Protein AF-0000000067007419 (afdb_homodimer)

Structure (mmCIF, N/CA/C/O backbone):
data_AF-0000000067007419-model_v1
#
loop_
_entity.id
_entity.type
_entity.pdbx_description
1 polymer 'Transcription factor domain-containing protein'
#
loop_
_atom_site.group_PDB
_atom_site.id
_atom_site.type_symbol
_atom_site.label_atom_id
_atom_site.label_alt_id
_atom_site.label_comp_id
_atom_site.label_asym_id
_atom_site.label_entity_id
_atom_site.label_seq_id
_atom_site.pdbx_PDB_ins_code
_atom_site.Cartn_x
_atom_site.Cartn_y
_atom_site.Cartn_z
_atom_site.occupancy
_atom_site.B_iso_or_equiv
_atom_site.auth_seq_id
_atom_site.auth_comp_id
_atom_site.auth_asym_id
_atom_site.auth_atom_id
_atom_site.pdbx_PDB_model_num
ATOM 1 N N . MET A 1 1 ? -28.141 47.531 79.938 1 21.61 1 MET A N 1
ATOM 2 C CA . MET A 1 1 ? -26.891 46.781 79.875 1 21.61 1 MET A CA 1
ATOM 3 C C . MET A 1 1 ? -26.672 46.25 78.5 1 21.61 1 MET A C 1
ATOM 5 O O . MET A 1 1 ? -27.297 45.281 78.062 1 21.61 1 MET A O 1
ATOM 9 N N . GLN A 1 2 ? -26.5 46.938 77.5 1 23.89 2 GLN A N 1
ATOM 10 C CA . GLN A 1 2 ? -26.734 46.969 76.062 1 23.89 2 GLN A CA 1
ATOM 11 C C . GLN A 1 2 ? -25.641 46.188 75.312 1 23.89 2 GLN A C 1
ATOM 13 O O . GLN A 1 2 ? -24.453 46.531 75.375 1 23.89 2 GLN A O 1
ATOM 18 N N . LEU A 1 3 ? -25.859 44.844 75.125 1 24.62 3 LEU A N 1
ATOM 19 C CA . LEU A 1 3 ? -24.891 43.812 74.75 1 24.62 3 LEU A CA 1
ATOM 20 C C . LEU A 1 3 ? -24.25 44.094 73.438 1 24.62 3 LEU A C 1
ATOM 22 O O . LEU A 1 3 ? -24.938 44.156 72.375 1 24.62 3 LEU A O 1
ATOM 26 N N . LYS A 1 4 ? -23.109 44.812 73.375 1 26.67 4 LYS A N 1
ATOM 27 C CA . LYS A 1 4 ? -22.328 45.406 72.25 1 26.67 4 LYS A CA 1
ATOM 28 C C . LYS A 1 4 ? -21.812 44.344 71.312 1 26.67 4 LYS A C 1
ATOM 30 O O . LYS A 1 4 ? -21.094 43.406 71.688 1 26.67 4 LYS A O 1
ATOM 35 N N . ALA A 1 5 ? -22.609 44 70.25 1 24.78 5 ALA A N 1
ATOM 36 C CA . ALA A 1 5 ? -22.578 42.906 69.25 1 24.78 5 ALA A CA 1
ATOM 37 C C . ALA A 1 5 ? -21.25 42.875 68.5 1 24.78 5 ALA A C 1
ATOM 39 O O . ALA A 1 5 ? -20.938 43.781 67.75 1 24.78 5 ALA A O 1
ATOM 40 N N . GLN A 1 6 ? -20.156 42.469 69.125 1 22.92 6 GLN A N 1
ATOM 41 C CA . GLN A 1 6 ? -18.766 42.562 68.688 1 22.92 6 GLN A CA 1
ATOM 42 C C . GLN A 1 6 ? -18.531 41.844 67.375 1 22.92 6 GLN A C 1
ATOM 44 O O . GLN A 1 6 ? -18.859 40.688 67.25 1 22.92 6 GLN A O 1
ATOM 49 N N . THR A 1 7 ? -18.578 42.594 66.25 1 23.38 7 THR A N 1
ATOM 50 C CA . THR A 1 7 ? -18.625 42.125 64.875 1 23.38 7 THR A CA 1
ATOM 51 C C . THR A 1 7 ? -17.359 41.344 64.5 1 23.38 7 THR A C 1
ATOM 53 O O . THR A 1 7 ? -16.25 41.875 64.562 1 23.38 7 THR A O 1
ATOM 56 N N . PRO A 1 8 ? -17.297 40 64.75 1 22.86 8 PRO A N 1
ATOM 57 C CA . PRO A 1 8 ? -16.078 39.188 64.75 1 22.86 8 PRO A CA 1
ATOM 58 C C . PRO A 1 8 ? -15.242 39.312 63.5 1 22.86 8 PRO A C 1
ATOM 60 O O . PRO A 1 8 ? -15.789 39.562 62.406 1 22.86 8 PRO A O 1
ATOM 63 N N . ASP A 1 9 ? -13.945 39.719 63.531 1 24.16 9 ASP A N 1
ATOM 64 C CA . ASP A 1 9 ? -12.82 40.031 62.656 1 24.16 9 ASP A CA 1
ATOM 65 C C . ASP A 1 9 ? -12.539 38.875 61.688 1 24.16 9 ASP A C 1
ATOM 67 O O . ASP A 1 9 ? -12.32 37.75 62.125 1 24.16 9 ASP A O 1
ATOM 71 N N . SER A 1 10 ? -13.148 38.844 60.469 1 22.94 10 SER A N 1
ATOM 72 C CA . SER A 1 10 ? -13.297 37.812 59.469 1 22.94 10 SER A CA 1
ATOM 73 C C . SER A 1 10 ? -11.938 37.281 59 1 22.94 10 SER A C 1
ATOM 75 O O . SER A 1 10 ? -11.07 38.062 58.594 1 22.94 10 SER A O 1
ATOM 77 N N . ALA A 1 11 ? -11.438 36.062 59.469 1 21.86 11 ALA A N 1
ATOM 78 C CA . ALA A 1 11 ? -10.281 35.156 59.375 1 21.86 11 ALA A CA 1
ATOM 79 C C . ALA A 1 11 ? -9.828 35 57.906 1 21.86 11 ALA A C 1
ATOM 81 O O . ALA A 1 11 ? -10.328 34.125 57.219 1 21.86 11 ALA A O 1
ATOM 82 N N . ASN A 1 12 ? -9.727 36.062 57.188 1 23.36 12 ASN A N 1
ATOM 83 C CA . ASN A 1 12 ? -9.344 36.062 55.781 1 23.36 12 ASN A CA 1
ATOM 84 C C . ASN A 1 12 ? -7.93 35.531 55.594 1 23.36 12 ASN A C 1
ATOM 86 O O . ASN A 1 12 ? -7.301 35.812 54.562 1 23.36 12 ASN A O 1
ATOM 90 N N . GLY A 1 13 ? -7.371 34.969 56.719 1 22.38 13 GLY A N 1
ATOM 91 C CA . GLY A 1 13 ? -5.922 34.812 56.75 1 22.38 13 GLY A CA 1
ATOM 92 C C . GLY A 1 13 ? -5.352 34.031 55.594 1 22.38 13 GLY A C 1
ATOM 93 O O . GLY A 1 13 ? -4.465 34.5 54.906 1 22.38 13 GLY A O 1
ATOM 94 N N . ASP A 1 14 ? -5.348 32.688 55.812 1 22.44 14 ASP A N 1
ATOM 95 C CA . ASP A 1 14 ? -4.234 31.734 55.75 1 22.44 14 ASP A CA 1
ATOM 96 C C . ASP A 1 14 ? -4.035 31.188 54.344 1 22.44 14 ASP A C 1
ATOM 98 O O . ASP A 1 14 ? -3.385 30.172 54.156 1 22.44 14 ASP A O 1
ATOM 102 N N . ILE A 1 15 ? -4.754 31.594 53.5 1 21.69 15 ILE A N 1
ATOM 103 C CA . ILE A 1 15 ? -4.688 30.781 52.312 1 21.69 15 ILE A CA 1
ATOM 104 C C . ILE A 1 15 ? -3.303 30.906 51.656 1 21.69 15 ILE A C 1
ATOM 106 O O . ILE A 1 15 ? -2.885 30.047 50.906 1 21.69 15 ILE A O 1
ATOM 110 N N . ASP A 1 16 ? -2.664 31.953 52.125 1 25.34 16 ASP A N 1
ATOM 111 C CA . ASP A 1 16 ? -1.345 32.312 51.594 1 25.34 16 ASP A CA 1
ATOM 112 C C . ASP A 1 16 ? -0.279 31.344 52.125 1 25.34 16 ASP A C 1
ATOM 114 O O . ASP A 1 16 ? 0.695 31.047 51.438 1 25.34 16 ASP A O 1
ATOM 118 N N . SER A 1 17 ? -0.435 31.016 53.344 1 24.77 17 SER A N 1
ATOM 119 C CA . SER A 1 17 ? 0.576 30.219 54.031 1 24.77 17 SER A CA 1
ATOM 120 C C . SER A 1 17 ? 0.705 28.828 53.406 1 24.77 17 SER A C 1
ATOM 122 O O . SER A 1 17 ? 1.757 28.203 53.5 1 24.77 17 SER A O 1
ATOM 124 N N . VAL A 1 18 ? -0.448 28.391 53.031 1 23.73 18 VAL A N 1
ATOM 125 C CA . VAL A 1 18 ? -0.36 27.031 52.531 1 23.73 18 VAL A CA 1
ATOM 126 C C . VAL A 1 18 ? 0.448 27 51.25 1 23.73 18 VAL A C 1
ATOM 128 O O . VAL A 1 18 ? 1.059 25.984 50.906 1 23.73 18 VAL A O 1
ATOM 131 N N . ILE A 1 19 ? 0.515 28.094 50.625 1 26.5 19 ILE A N 1
ATOM 132 C CA . ILE A 1 19 ? 1.221 28.234 49.344 1 26.5 19 ILE A CA 1
ATOM 133 C C . ILE A 1 19 ? 2.723 28.062 49.562 1 26.5 19 ILE A C 1
ATOM 135 O O . ILE A 1 19 ? 3.414 27.453 48.75 1 26.5 19 ILE A O 1
ATOM 139 N N . SER A 1 20 ? 3.221 28.484 50.688 1 25.98 20 SER A N 1
ATOM 140 C CA . SER A 1 20 ? 4.641 28.516 51.031 1 25.98 20 SER A CA 1
ATOM 141 C C . SER A 1 20 ? 5.148 27.125 51.406 1 25.98 20 SER A C 1
ATOM 143 O O . SER A 1 20 ? 6.355 26.875 51.406 1 25.98 20 SER A O 1
ATOM 145 N N . SER A 1 21 ? 4.379 26.406 52.125 1 24.75 21 SER A N 1
ATOM 146 C CA . SER A 1 21 ? 5 25.203 52.688 1 24.75 21 SER A CA 1
ATOM 147 C C . SER A 1 21 ? 5.086 24.094 51.625 1 24.75 21 SER A C 1
ATOM 149 O O . SER A 1 21 ? 5.445 22.969 51.938 1 24.75 21 SER A O 1
ATOM 151 N N . LEU A 1 22 ? 4.316 24.25 50.594 1 24.47 22 LEU A N 1
ATOM 152 C CA . LEU A 1 22 ? 4.32 23.141 49.656 1 24.47 22 LEU A CA 1
ATOM 153 C C . LEU A 1 22 ? 5.711 22.938 49.062 1 24.47 22 LEU A C 1
ATOM 155 O O . LEU A 1 22 ? 6.188 23.781 48.281 1 24.47 22 LEU A O 1
ATOM 159 N N . ASP A 1 23 ? 6.617 22.25 49.906 1 21.98 23 ASP A N 1
ATOM 160 C CA . ASP A 1 23 ? 8.008 21.812 49.75 1 21.98 23 ASP A CA 1
ATOM 161 C C . ASP A 1 23 ? 8.211 21.031 48.469 1 21.98 23 ASP A C 1
ATOM 163 O O . ASP A 1 23 ? 7.352 20.25 48.062 1 21.98 23 ASP A O 1
ATOM 167 N N . THR A 1 24 ? 9.117 21.375 47.5 1 25.8 24 THR A N 1
ATOM 168 C CA . THR A 1 24 ? 9.734 21.078 46.219 1 25.8 24 THR A CA 1
ATOM 169 C C . THR A 1 24 ? 10.125 19.609 46.125 1 25.8 24 THR A C 1
ATOM 171 O O . THR A 1 24 ? 10.695 19.172 45.125 1 25.8 24 THR A O 1
ATOM 174 N N . SER A 1 25 ? 10.203 18.828 47.25 1 23.59 25 SER A N 1
ATOM 175 C CA . SER A 1 25 ? 11.008 17.609 47.219 1 23.59 25 SER A CA 1
ATOM 176 C C . SER A 1 25 ? 10.227 16.438 46.688 1 23.59 25 SER A C 1
ATOM 178 O O . SER A 1 25 ? 9.023 16.312 46.938 1 23.59 25 SER A O 1
ATOM 180 N N . TYR A 1 26 ? 10.828 15.805 45.594 1 24.88 26 TYR A N 1
ATOM 181 C CA . TYR A 1 26 ? 10.469 14.555 44.938 1 24.88 26 TYR A CA 1
ATOM 182 C C . TYR A 1 26 ? 10.016 13.508 45.938 1 24.88 26 TYR A C 1
ATOM 184 O O . TYR A 1 26 ? 10.688 13.273 46.938 1 24.88 26 TYR A O 1
ATOM 192 N N . PRO A 1 27 ? 8.773 13.344 46.281 1 24.95 27 PRO A N 1
ATOM 193 C CA . PRO A 1 27 ? 8.594 12.297 47.281 1 24.95 27 PRO A CA 1
ATOM 194 C C . PRO A 1 27 ? 9.336 11.008 46.938 1 24.95 27 PRO A C 1
ATOM 196 O O . PRO A 1 27 ? 9.461 10.656 45.781 1 24.95 27 PRO A O 1
ATOM 199 N N . GLU A 1 28 ? 10.305 10.594 47.719 1 24.34 28 GLU A N 1
ATOM 200 C CA . GLU A 1 28 ? 11.016 9.32 47.781 1 24.34 28 GLU A CA 1
ATOM 201 C C . GLU A 1 28 ? 10.039 8.141 47.781 1 24.34 28 GLU A C 1
ATOM 203 O O . GLU A 1 28 ? 8.961 8.227 48.344 1 24.34 28 GLU A O 1
ATOM 208 N N . PRO A 1 29 ? 10.336 7.074 46.781 1 26.48 29 PRO A N 1
ATOM 209 C CA . PRO A 1 29 ? 9.609 5.805 46.75 1 26.48 29 PRO A CA 1
ATOM 210 C C . PRO A 1 29 ? 9.336 5.25 48.156 1 26.48 29 PRO A C 1
ATOM 212 O O . PRO A 1 29 ? 10.273 4.973 48.906 1 26.48 29 PRO A O 1
ATOM 215 N N . GLY A 1 30 ? 8.344 5.891 48.875 1 23.2 30 GLY A N 1
ATOM 216 C CA . GLY A 1 30 ? 8.094 5.172 50.094 1 23.2 30 GLY A CA 1
ATOM 217 C C . GLY A 1 30 ? 7.695 3.725 49.875 1 23.2 30 GLY A C 1
ATOM 218 O O . GLY A 1 30 ? 7.035 3.4 48.906 1 23.2 30 GLY A O 1
ATOM 219 N N . ASP A 1 31 ? 8.352 2.688 50.562 1 25.08 31 ASP A N 1
ATOM 220 C CA . ASP A 1 31 ? 8.469 1.237 50.688 1 25.08 31 ASP A CA 1
ATOM 221 C C . ASP A 1 31 ? 7.121 0.601 51 1 25.08 31 ASP A C 1
ATOM 223 O O . ASP A 1 31 ? 7.055 -0.571 51.375 1 25.08 31 ASP A O 1
ATOM 227 N N . GLY A 1 32 ? 6.027 1.362 51.469 1 25.09 32 GLY A N 1
ATOM 228 C CA . GLY A 1 32 ? 5.16 0.467 52.219 1 25.09 32 GLY A CA 1
ATOM 229 C C . GLY A 1 32 ? 4.332 -0.441 51.312 1 25.09 32 GLY A C 1
ATOM 230 O O . GLY A 1 32 ? 3.521 0.035 50.531 1 25.09 32 GLY A O 1
ATOM 231 N N . GLU A 1 33 ? 4.672 -1.781 51.031 1 28.12 33 GLU A N 1
ATOM 232 C CA . GLU A 1 33 ? 4.281 -3.027 50.375 1 28.12 33 GLU A CA 1
ATOM 233 C C . GLU A 1 33 ? 2.877 -3.453 50.812 1 28.12 33 GLU A C 1
ATOM 235 O O . GLU A 1 33 ? 2.447 -4.566 50.5 1 28.12 33 GLU A O 1
ATOM 240 N N . SER A 1 34 ? 2.148 -2.869 51.812 1 26.05 34 SER A N 1
ATOM 241 C CA . SER A 1 34 ? 1.203 -3.846 52.344 1 26.05 34 SER A CA 1
ATOM 242 C C . SER A 1 34 ? 0.133 -4.195 51.312 1 26.05 34 SER A C 1
ATOM 244 O O . SER A 1 34 ? 0.011 -3.527 50.281 1 26.05 34 SER A O 1
ATOM 246 N N . SER A 1 35 ? -1.147 -4.844 51.781 1 28.94 35 SER A N 1
ATOM 247 C CA . SER A 1 35 ? -2.223 -5.75 51.375 1 28.94 35 SER A CA 1
ATOM 248 C C . SER A 1 35 ? -3.248 -5.047 50.5 1 28.94 35 SER A C 1
ATOM 250 O O . SER A 1 35 ? -4.293 -5.617 50.188 1 28.94 35 SER A O 1
ATOM 252 N N . ALA A 1 36 ? -3.451 -3.645 50.469 1 32.28 36 ALA A N 1
ATOM 253 C CA . ALA A 1 36 ? -4.598 -2.928 49.906 1 32.28 36 ALA A CA 1
ATOM 254 C C . ALA A 1 36 ? -4.598 -2.979 48.375 1 32.28 36 ALA A C 1
ATOM 256 O O . ALA A 1 36 ? -4.09 -2.068 47.719 1 32.28 36 ALA A O 1
ATOM 257 N N . ASP A 1 37 ? -4.488 -4.039 47.594 1 35.88 37 ASP A N 1
ATOM 258 C CA . ASP A 1 37 ? -4.191 -4.535 46.25 1 35.88 37 ASP A CA 1
ATOM 259 C C . ASP A 1 37 ? -5.352 -4.258 45.312 1 35.88 37 ASP A C 1
ATOM 261 O O . ASP A 1 37 ? -5.133 -3.939 44.125 1 35.88 37 ASP A O 1
ATOM 265 N N . GLU A 1 38 ? -6.645 -4.688 45.719 1 38.94 38 GLU A N 1
ATOM 266 C CA . GLU A 1 38 ? -7.797 -4.73 44.812 1 38.94 38 GLU A CA 1
ATOM 267 C C . GLU A 1 38 ? -8.234 -3.324 44.406 1 38.94 38 GLU A C 1
ATOM 269 O O . GLU A 1 38 ? -8.656 -3.1 43.281 1 38.94 38 GLU A O 1
ATOM 274 N N . ASP A 1 39 ? -8.539 -2.352 45.406 1 36.72 39 ASP A N 1
ATOM 275 C CA . ASP A 1 39 ? -8.977 -0.971 45.219 1 36.72 39 ASP A CA 1
ATOM 276 C C . ASP A 1 39 ? -8.047 -0.208 44.281 1 36.72 39 ASP A C 1
ATOM 278 O O . ASP A 1 39 ? -8.438 0.792 43.688 1 36.72 39 ASP A O 1
ATOM 282 N N . GLU A 1 40 ? -6.797 -0.428 44.281 1 38.88 40 GLU A N 1
ATOM 283 C CA . GLU A 1 40 ? -5.777 0.167 43.438 1 38.88 40 GLU A CA 1
ATOM 284 C C . GLU A 1 40 ? -5.988 -0.234 41.969 1 38.88 40 GLU A C 1
ATOM 286 O O . GLU A 1 40 ? -5.629 0.514 41.062 1 38.88 40 GLU A O 1
ATOM 291 N N . ALA A 1 41 ? -6.543 -1.397 41.688 1 43.97 41 ALA A N 1
ATOM 292 C CA . ALA A 1 41 ? -6.773 -1.892 40.312 1 43.97 41 ALA A CA 1
ATOM 293 C C . ALA A 1 41 ? -7.832 -1.06 39.625 1 43.97 41 ALA A C 1
ATOM 295 O O . ALA A 1 41 ? -7.711 -0.782 38.406 1 43.97 41 ALA A O 1
ATOM 296 N N . LYS A 1 42 ? -9.039 -0.836 40.281 1 45.88 42 LYS A N 1
ATOM 297 C CA . LYS A 1 42 ? -10.148 -0.032 39.75 1 45.88 42 LYS A CA 1
ATOM 298 C C . LYS A 1 42 ? -9.703 1.4 39.469 1 45.88 42 LYS A C 1
ATOM 300 O O . LYS A 1 42 ? -10.211 2.039 38.562 1 45.88 42 LYS A O 1
ATOM 305 N N . HIS A 1 43 ? -9.016 2.045 40.406 1 42.28 43 HIS A N 1
ATOM 306 C CA . HIS A 1 43 ? -8.57 3.432 40.375 1 42.28 43 HIS A CA 1
ATOM 307 C C . HIS A 1 43 ? -7.699 3.703 39.156 1 42.28 43 HIS A C 1
ATOM 309 O O . HIS A 1 43 ? -7.418 4.859 38.812 1 42.28 43 HIS A O 1
ATOM 315 N N . ARG A 1 44 ? -7.105 2.658 38.531 1 50.22 44 ARG A N 1
ATOM 316 C CA . ARG A 1 44 ? -6.145 2.779 37.438 1 50.22 44 ARG A CA 1
ATOM 317 C C . ARG A 1 44 ? -6.84 2.703 36.094 1 50.22 44 ARG A C 1
ATOM 319 O O . ARG A 1 44 ? -6.18 2.654 35.062 1 50.22 44 ARG A O 1
ATOM 326 N N . ARG A 1 45 ? -8.219 2.877 36.094 1 62.31 45 ARG A N 1
ATOM 327 C CA . ARG A 1 45 ? -8.867 2.57 34.812 1 62.31 45 ARG A CA 1
ATOM 328 C C . ARG A 1 45 ? -9.109 3.84 34 1 62.31 45 ARG A C 1
ATOM 330 O O . ARG A 1 45 ? -9.766 4.77 34.5 1 62.31 45 ARG A O 1
ATOM 337 N N . LEU A 1 46 ? -8.242 4.383 33.062 1 73.38 46 LEU A N 1
ATOM 338 C CA . LEU A 1 46 ? -8.43 5.422 32.062 1 73.38 46 LEU A CA 1
ATOM 339 C C . LEU A 1 46 ? -9.242 4.895 30.891 1 73.38 46 LEU A C 1
ATOM 341 O O . LEU A 1 46 ? -8.914 3.852 30.312 1 73.38 46 LEU A O 1
ATOM 345 N N . ASN A 1 47 ? -10.508 5.617 30.703 1 80.25 47 ASN A N 1
ATOM 346 C CA . ASN A 1 47 ? -11.359 5.207 29.594 1 80.25 47 ASN A CA 1
ATOM 347 C C . ASN A 1 47 ? -11.344 6.234 28.469 1 80.25 47 ASN A C 1
ATOM 349 O O . ASN A 1 47 ? -11.32 7.438 28.719 1 80.25 47 ASN A O 1
ATOM 353 N N . SER A 1 48 ? -11.266 5.758 27.297 1 83.69 48 SER A N 1
ATOM 354 C CA . SER A 1 48 ? -11.312 6.625 26.125 1 83.69 48 SER A CA 1
ATOM 355 C C . SER A 1 48 ? -12.75 6.891 25.688 1 83.69 48 SER A C 1
ATOM 357 O O . SER A 1 48 ? -13.578 5.98 25.688 1 83.69 48 SER A O 1
ATOM 359 N N . MET A 1 49 ? -13 8.109 25.344 1 85.44 49 MET A N 1
ATOM 360 C CA . MET A 1 49 ? -14.344 8.461 24.891 1 85.44 49 MET A CA 1
ATOM 361 C C . MET A 1 49 ? -14.555 8.047 23.438 1 85.44 49 MET A C 1
ATOM 363 O O . MET A 1 49 ? -15.68 8.031 22.938 1 85.44 49 MET A O 1
ATOM 367 N N . MET A 1 50 ? -13.562 7.852 22.656 1 84.88 50 MET A N 1
ATOM 368 C CA . MET A 1 50 ? -13.633 7.633 21.219 1 84.88 50 MET A CA 1
ATOM 369 C C . MET A 1 50 ? -14.18 6.242 20.906 1 84.88 50 MET A C 1
ATOM 371 O O . MET A 1 50 ? -14.859 6.047 19.891 1 84.88 50 MET A O 1
ATOM 375 N N . GLY A 1 51 ? -14.008 5.27 21.688 1 74.31 51 GLY A N 1
ATOM 376 C CA . GLY A 1 51 ? -14.445 3.908 21.438 1 74.31 51 GLY A CA 1
ATOM 377 C C . GLY A 1 51 ? -13.547 3.16 20.469 1 74.31 51 GLY A C 1
ATOM 378 O O . GLY A 1 51 ? -12.492 3.666 20.078 1 74.31 51 GLY A O 1
ATOM 379 N N . SER A 1 52 ? -13.984 1.989 20.094 1 71.81 52 SER A N 1
ATOM 380 C CA . SER A 1 52 ? -13.141 1.145 19.25 1 71.81 52 SER A CA 1
ATOM 381 C C . SER A 1 52 ? -13.648 1.101 17.812 1 71.81 52 SER A C 1
ATOM 383 O O . SER A 1 52 ? -12.938 0.665 16.906 1 71.81 52 SER A O 1
ATOM 385 N N . ALA A 1 53 ? -14.883 1.761 17.781 1 76.75 53 ALA A N 1
ATOM 386 C CA . ALA A 1 53 ? -15.461 1.637 16.453 1 76.75 53 ALA A CA 1
ATOM 387 C C . ALA A 1 53 ? -15.164 2.877 15.609 1 76.75 53 ALA A C 1
ATOM 389 O O . ALA A 1 53 ? -15.125 3.992 16.141 1 76.75 53 ALA A O 1
ATOM 390 N N . GLY A 1 54 ? -14.711 2.916 14.547 1 84.06 54 GLY A N 1
ATOM 391 C CA . GLY A 1 54 ? -14.531 4.004 13.602 1 84.06 54 GLY A CA 1
ATOM 392 C C . GLY A 1 54 ? -15.836 4.488 12.992 1 84.06 54 GLY A C 1
ATOM 393 O O . GLY A 1 54 ? -16.906 4.277 13.562 1 84.06 54 GLY A O 1
ATOM 394 N N . ARG A 1 55 ? -15.719 5.434 12.078 1 86.25 55 ARG A N 1
ATOM 395 C CA . ARG A 1 55 ? -16.891 5.977 11.391 1 86.25 55 ARG A CA 1
ATOM 396 C C . ARG A 1 55 ? -16.828 5.68 9.898 1 86.25 55 ARG A C 1
ATOM 398 O O . ARG A 1 55 ? -15.75 5.746 9.289 1 86.25 55 ARG A O 1
ATOM 405 N N . ILE A 1 56 ? -17.984 5.227 9.398 1 85.69 56 ILE A N 1
ATOM 406 C CA . ILE A 1 56 ? -18.062 4.949 7.969 1 85.69 56 ILE A CA 1
ATOM 407 C C . ILE A 1 56 ? -19.094 5.867 7.316 1 85.69 56 ILE A C 1
ATOM 409 O O . ILE A 1 56 ? -20.203 6.035 7.836 1 85.69 56 ILE A O 1
ATOM 413 N N . ILE A 1 57 ? -18.688 6.52 6.285 1 85.31 57 ILE A N 1
ATOM 414 C CA . ILE A 1 57 ? -19.578 7.387 5.512 1 85.31 57 ILE A CA 1
ATOM 415 C C . ILE A 1 57 ? -19.938 6.707 4.191 1 85.31 57 ILE A C 1
ATOM 417 O O . ILE A 1 57 ? -19.062 6.25 3.461 1 85.31 57 ILE A O 1
ATOM 421 N N . SER A 1 58 ? -21.188 6.562 3.996 1 81.94 58 SER A N 1
ATOM 422 C CA . SER A 1 58 ? -21.641 6.004 2.73 1 81.94 58 SER A CA 1
ATOM 423 C C . SER A 1 58 ? -21.984 7.105 1.731 1 81.94 58 SER A C 1
ATOM 425 O O . SER A 1 58 ? -22.859 7.941 1.995 1 81.94 58 SER A O 1
ATOM 427 N N . HIS A 1 59 ? -21.266 7.188 0.677 1 76.88 59 HIS A N 1
ATOM 428 C CA . HIS A 1 59 ? -21.562 8.133 -0.393 1 76.88 59 HIS A CA 1
ATOM 429 C C . HIS A 1 59 ? -22.516 7.523 -1.412 1 76.88 59 HIS A C 1
ATOM 431 O O . HIS A 1 59 ? -23.344 8.234 -2.002 1 76.88 59 HIS A O 1
ATOM 437 N N . SER A 1 60 ? -22.328 6.27 -1.693 1 75 60 SER A N 1
ATOM 438 C CA . SER A 1 60 ? -23.172 5.41 -2.51 1 75 60 SER A CA 1
ATOM 439 C C . SER A 1 60 ? -23.188 3.98 -1.98 1 75 60 SER A C 1
ATOM 441 O O . SER A 1 60 ? -22.406 3.639 -1.082 1 75 60 SER A O 1
ATOM 443 N N . PRO A 1 61 ? -24.078 3.305 -2.428 1 68.19 61 PRO A N 1
ATOM 444 C CA . PRO A 1 61 ? -24.109 1.931 -1.923 1 68.19 61 PRO A CA 1
ATOM 445 C C . PRO A 1 61 ? -22.781 1.192 -2.115 1 68.19 61 PRO A C 1
ATOM 447 O O . PRO A 1 61 ? -22.469 0.279 -1.35 1 68.19 61 PRO A O 1
ATOM 450 N N . SER A 1 62 ? -22.047 1.598 -3.033 1 76.06 62 SER A N 1
ATOM 451 C CA . SER A 1 62 ? -20.828 0.861 -3.314 1 76.06 62 SER A CA 1
ATOM 452 C C . SER A 1 62 ? -19.594 1.658 -2.896 1 76.06 62 SER A C 1
ATOM 454 O O . SER A 1 62 ? -18.469 1.154 -2.957 1 76.06 62 SER A O 1
ATOM 456 N N . GLN A 1 63 ? -19.891 2.922 -2.443 1 80.69 63 GLN A N 1
ATOM 457 C CA . GLN A 1 63 ? -18.766 3.783 -2.09 1 80.69 63 GLN A CA 1
ATOM 458 C C . GLN A 1 63 ? -18.828 4.199 -0.624 1 80.69 63 GLN A C 1
ATOM 460 O O . GLN A 1 63 ? -19.766 4.883 -0.208 1 80.69 63 GLN A O 1
ATOM 465 N N . THR A 1 64 ? -17.891 3.701 0.074 1 86.38 64 THR A N 1
ATOM 466 C CA . THR A 1 64 ? -17.812 4.051 1.488 1 86.38 64 THR A CA 1
ATOM 467 C C . THR A 1 64 ? -16.422 4.566 1.844 1 86.38 64 THR A C 1
ATOM 469 O O . THR A 1 64 ? -15.445 4.258 1.156 1 86.38 64 THR A O 1
ATOM 472 N N . THR A 1 65 ? -16.406 5.434 2.746 1 89.38 65 THR A N 1
ATOM 473 C CA . THR A 1 65 ? -15.141 5.914 3.293 1 89.38 65 THR A CA 1
ATOM 474 C C . THR A 1 65 ? -15.078 5.688 4.801 1 89.38 65 THR A C 1
ATOM 476 O O . THR A 1 65 ? -16.031 5.996 5.52 1 89.38 65 THR A O 1
ATOM 479 N N . TYR A 1 66 ? -14.008 5.074 5.223 1 91.31 66 TYR A N 1
ATOM 480 C CA . TYR A 1 66 ? -13.836 4.758 6.637 1 91.31 66 TYR A CA 1
ATOM 481 C C . TYR A 1 66 ? -12.852 5.719 7.297 1 91.31 66 TYR A C 1
ATOM 483 O O . TYR A 1 66 ? -11.828 6.07 6.707 1 91.31 66 TYR A O 1
ATOM 491 N N . TYR A 1 67 ? -13.188 6.223 8.477 1 92.56 67 TYR A N 1
ATOM 492 C CA . TYR A 1 67 ? -12.305 6.984 9.352 1 92.56 67 TYR A CA 1
ATOM 493 C C . TYR A 1 67 ? -12.109 6.27 10.68 1 92.56 67 TYR A C 1
ATOM 495 O O . TYR A 1 67 ? -13.078 5.855 11.32 1 92.56 67 TYR A O 1
ATOM 503 N N . GLY A 1 68 ? -10.938 6.145 11.148 1 91.19 68 GLY A N 1
ATOM 504 C CA . GLY A 1 68 ? -10.641 5.445 12.391 1 91.19 68 GLY A CA 1
ATOM 505 C C . GLY A 1 68 ? -11.211 6.137 13.609 1 91.19 68 GLY A C 1
ATOM 506 O O . GLY A 1 68 ? -11.617 7.297 13.539 1 91.19 68 GLY A O 1
ATOM 507 N N . PRO A 1 69 ? -11.281 5.488 14.734 1 89.19 69 PRO A N 1
ATOM 508 C CA . PRO A 1 69 ? -11.898 6.035 15.945 1 89.19 69 PRO A CA 1
ATOM 509 C C . PRO A 1 69 ? -11.141 7.23 16.516 1 89.19 69 PRO A C 1
ATOM 511 O O . PRO A 1 69 ? -11.734 8.109 17.141 1 89.19 69 PRO A O 1
ATOM 514 N N . TYR A 1 70 ? -9.875 7.281 16.297 1 92 70 TYR A N 1
ATOM 515 C CA . TYR A 1 70 ? -9.078 8.359 16.875 1 92 70 TYR A CA 1
ATOM 516 C C . TYR A 1 70 ? -8.719 9.398 15.828 1 92 70 TYR A C 1
ATOM 518 O O . TYR A 1 70 ? -7.781 10.18 16.016 1 92 70 TYR A O 1
ATOM 526 N N . SER A 1 71 ? -9.477 9.391 14.719 1 93.5 71 SER A N 1
ATOM 527 C CA . SER A 1 71 ? -9.297 10.391 13.672 1 93.5 71 SER A CA 1
ATOM 528 C C . SER A 1 71 ? -9.922 11.727 14.07 1 93.5 71 SER A C 1
ATOM 530 O O . SER A 1 71 ? -10.727 11.781 15 1 93.5 71 SER A O 1
ATOM 532 N N . GLY A 1 72 ? -9.461 12.805 13.398 1 93.38 72 GLY A N 1
ATOM 533 C CA . GLY A 1 72 ? -10.102 14.086 13.609 1 93.38 72 GLY A CA 1
ATOM 534 C C . GLY A 1 72 ? -11.57 14.086 13.227 1 93.38 72 GLY A C 1
ATOM 535 O O . GLY A 1 72 ? -12.383 14.773 13.852 1 93.38 72 GLY A O 1
ATOM 536 N N . TYR A 1 73 ? -11.906 13.312 12.25 1 93.88 73 TYR A N 1
ATOM 537 C CA . TYR A 1 73 ? -13.289 13.172 11.812 1 93.88 73 TYR A CA 1
ATOM 538 C C . TYR A 1 73 ? -14.156 12.594 12.93 1 93.88 73 TYR A C 1
ATOM 540 O O . TYR A 1 73 ? -15.227 13.125 13.234 1 93.88 73 TYR A O 1
ATOM 548 N N . ALA A 1 74 ? -13.695 11.539 13.539 1 91.56 74 ALA A N 1
ATOM 549 C CA . ALA A 1 74 ? -14.438 10.883 14.609 1 91.56 74 ALA A CA 1
ATOM 550 C C . ALA A 1 74 ? -14.547 11.789 15.836 1 91.56 74 ALA A C 1
ATOM 552 O O . ALA A 1 74 ? -15.555 11.766 16.547 1 91.56 74 ALA A O 1
ATOM 553 N N . PHE A 1 75 ? -13.57 12.555 16.078 1 93.69 75 PHE A N 1
ATOM 554 C CA . PHE A 1 75 ? -13.555 13.453 17.234 1 93.69 75 PHE A CA 1
ATOM 555 C C . PHE A 1 75 ? -14.664 14.492 17.125 1 93.69 75 PHE A C 1
ATOM 557 O O . PHE A 1 75 ? -15.344 14.789 18.109 1 93.69 75 PHE A O 1
ATOM 564 N N . VAL A 1 76 ? -14.828 15.078 15.945 1 92.69 76 VAL A N 1
ATOM 565 C CA . VAL A 1 76 ? -15.875 16.062 15.734 1 92.69 76 VAL A CA 1
ATOM 566 C C . VAL A 1 76 ? -17.234 15.445 16.031 1 92.69 76 VAL A C 1
ATOM 568 O O . VAL A 1 76 ? -18.047 16.031 16.75 1 92.69 76 VAL A O 1
ATOM 571 N N . PHE A 1 77 ? -17.469 14.281 15.594 1 88.5 77 PHE A N 1
ATOM 572 C CA . PHE A 1 77 ? -18.75 13.602 15.789 1 88.5 77 PHE A CA 1
ATOM 573 C C . PHE A 1 77 ? -18.953 13.266 17.266 1 88.5 77 PHE A C 1
ATOM 575 O O . PHE A 1 77 ? -20.062 13.445 17.797 1 88.5 77 PHE A O 1
ATOM 582 N N . LYS A 1 78 ? -17.938 12.789 17.828 1 88.31 78 LYS A N 1
ATOM 583 C CA . LYS A 1 78 ? -18.047 12.406 19.234 1 88.31 78 LYS A CA 1
ATOM 584 C C . LYS A 1 78 ? -18.344 13.617 20.109 1 88.31 78 LYS A C 1
ATOM 586 O O . LYS A 1 78 ? -19.094 13.508 21.094 1 88.31 78 LYS A O 1
ATOM 591 N N . THR A 1 79 ? -17.719 14.703 19.781 1 89.56 79 THR A N 1
ATOM 592 C CA . THR A 1 79 ? -17.984 15.93 20.531 1 89.56 79 THR A CA 1
ATOM 593 C C . THR A 1 79 ? -19.453 16.328 20.406 1 89.56 79 THR A C 1
ATOM 595 O O . THR A 1 79 ? -20.094 16.656 21.406 1 89.56 79 THR A O 1
ATOM 598 N N . ILE A 1 80 ? -19.984 16.219 19.219 1 87.44 80 ILE A N 1
ATOM 599 C CA . ILE A 1 80 ? -21.375 16.609 19 1 87.44 80 ILE A CA 1
ATOM 600 C C . ILE A 1 80 ? -22.297 15.625 19.688 1 87.44 80 ILE A C 1
ATOM 602 O O . ILE A 1 80 ? -23.297 16.031 20.297 1 87.44 80 ILE A O 1
ATOM 606 N N . GLU A 1 81 ? -21.969 14.367 19.656 1 84.12 81 GLU A N 1
ATOM 607 C CA . GLU A 1 81 ? -22.812 13.32 20.25 1 84.12 81 GLU A CA 1
ATOM 608 C C . GLU A 1 81 ? -22.875 13.453 21.766 1 84.12 81 GLU A C 1
ATOM 610 O O . GLU A 1 81 ? -23.891 13.125 22.375 1 84.12 81 GLU A O 1
ATOM 615 N N . LEU A 1 82 ? -21.875 13.891 22.359 1 84.44 82 LEU A N 1
ATOM 616 C CA . LEU A 1 82 ? -21.797 13.977 23.812 1 84.44 82 LEU A CA 1
ATOM 617 C C . LEU A 1 82 ? -22.641 15.133 24.328 1 84.44 82 LEU A C 1
ATOM 619 O O . LEU A 1 82 ? -23.141 15.094 25.453 1 84.44 82 LEU A O 1
ATOM 623 N N . PHE A 1 83 ? -22.828 16.125 23.5 1 81.12 83 PHE A N 1
ATOM 624 C CA . PHE A 1 83 ? -23.531 17.297 23.984 1 81.12 83 PHE A CA 1
ATOM 625 C C . PHE A 1 83 ? -24.922 17.406 23.344 1 81.12 83 PHE A C 1
ATOM 627 O O . PHE A 1 83 ? -25.75 18.203 23.766 1 81.12 83 PHE A O 1
ATOM 634 N N . ARG A 1 84 ? -25 16.656 22.141 1 72.19 84 ARG A N 1
ATOM 635 C CA . ARG A 1 84 ? -26.266 16.75 21.422 1 72.19 84 ARG A CA 1
ATOM 636 C C . ARG A 1 84 ? -27.406 16.109 22.219 1 72.19 84 ARG A C 1
ATOM 638 O O . ARG A 1 84 ? -27.281 14.961 22.656 1 72.19 84 ARG A O 1
ATOM 645 N N . ARG A 1 85 ? -28.234 16.953 22.812 1 56.62 85 ARG A N 1
ATOM 646 C CA . ARG A 1 85 ? -29.406 16.5 23.562 1 56.62 85 ARG A CA 1
ATOM 647 C C . ARG A 1 85 ? -30.422 15.836 22.641 1 56.62 85 ARG A C 1
ATOM 649 O O . ARG A 1 85 ? -31.234 15.031 23.094 1 56.62 85 ARG A O 1
ATOM 656 N N . MET A 1 86 ? -30.641 16.422 21.359 1 53.38 86 MET A N 1
ATOM 657 C CA . MET A 1 86 ? -31.828 16.031 20.609 1 53.38 86 MET A CA 1
ATOM 658 C C . MET A 1 86 ? -31.516 14.891 19.656 1 53.38 86 MET A C 1
ATOM 660 O O . MET A 1 86 ? -30.391 14.758 19.172 1 53.38 86 MET A O 1
ATOM 664 N N . PRO A 1 87 ? -32.594 14.031 19.359 1 53.66 87 PRO A N 1
ATOM 665 C CA . PRO A 1 87 ? -32.688 12.789 18.578 1 53.66 87 PRO A CA 1
ATOM 666 C C . PRO A 1 87 ? -32.031 12.906 17.203 1 53.66 87 PRO A C 1
ATOM 668 O O . PRO A 1 87 ? -31.906 14.008 16.672 1 53.66 87 PRO A O 1
ATOM 671 N N . ASP A 1 88 ? -31.391 11.859 16.609 1 60.28 88 ASP A N 1
ATOM 672 C CA . ASP A 1 88 ? -30.672 11.5 15.391 1 60.28 88 ASP A CA 1
ATOM 673 C C . ASP A 1 88 ? -31.406 11.984 14.148 1 60.28 88 ASP A C 1
ATOM 675 O O . ASP A 1 88 ? -32.375 11.344 13.703 1 60.28 88 ASP A O 1
ATOM 679 N N . ASN A 1 89 ? -31.594 13.406 13.906 1 66.94 89 ASN A N 1
ATOM 680 C CA . ASN A 1 89 ? -32.062 13.883 12.609 1 66.94 89 ASN A CA 1
ATOM 681 C C . ASN A 1 89 ? -31.094 13.461 11.492 1 66.94 89 ASN A C 1
ATOM 683 O O . ASN A 1 89 ? -29.938 13.875 11.469 1 66.94 89 ASN A O 1
ATOM 687 N N . PRO A 1 90 ? -31.625 12.578 10.664 1 74.12 90 PRO A N 1
ATOM 688 C CA . PRO A 1 90 ? -30.781 12.055 9.586 1 74.12 90 PRO A CA 1
ATOM 689 C C . PRO A 1 90 ? -30.188 13.156 8.711 1 74.12 90 PRO A C 1
ATOM 691 O O . PRO A 1 90 ? -29.047 13.031 8.234 1 74.12 90 PRO A O 1
ATOM 694 N N . VAL A 1 91 ? -30.984 14.281 8.57 1 70.06 91 VAL A N 1
ATOM 695 C CA . VAL A 1 91 ? -30.516 15.375 7.727 1 70.06 91 VAL A CA 1
ATOM 696 C C . VAL A 1 91 ? -29.312 16.047 8.375 1 70.06 91 VAL A C 1
ATOM 698 O O . VAL A 1 91 ? -28.328 16.359 7.703 1 70.06 91 VAL A O 1
ATOM 701 N N . LEU A 1 92 ? -29.453 16.203 9.703 1 72.25 92 LEU A N 1
ATOM 702 C CA . LEU A 1 92 ? -28.375 16.844 10.43 1 72.25 92 LEU A CA 1
ATOM 703 C C . LEU A 1 92 ? -27.125 15.977 10.438 1 72.25 92 LEU A C 1
ATOM 705 O O . LEU A 1 92 ? -26 16.484 10.344 1 72.25 92 LEU A O 1
ATOM 709 N N . THR A 1 93 ? -27.375 14.758 10.398 1 79.94 93 THR A N 1
ATOM 710 C CA . THR A 1 93 ? -26.25 13.82 10.383 1 79.94 93 THR A CA 1
ATOM 711 C C . THR A 1 93 ? -25.547 13.852 9.031 1 79.94 93 THR A C 1
ATOM 713 O O . THR A 1 93 ? -24.312 13.836 8.977 1 79.94 93 THR A O 1
ATOM 716 N N . THR A 1 94 ? -26.312 13.938 7.996 1 81.69 94 THR A N 1
ATOM 717 C CA . THR A 1 94 ? -25.734 13.977 6.656 1 81.69 94 THR A CA 1
ATOM 718 C C . THR A 1 94 ? -24.953 15.281 6.438 1 81.69 94 THR A C 1
ATOM 720 O O . THR A 1 94 ? -23.891 15.281 5.812 1 81.69 94 THR A O 1
ATOM 723 N N . GLU A 1 95 ? -25.547 16.344 6.969 1 82.81 95 GLU A N 1
ATOM 724 C CA . GLU A 1 95 ? -24.875 17.641 6.863 1 82.81 95 GLU A CA 1
ATOM 725 C C . GLU A 1 95 ? -23.547 17.625 7.621 1 82.81 95 GLU A C 1
ATOM 727 O O . GLU A 1 95 ? -22.531 18.125 7.125 1 82.81 95 GLU A O 1
ATOM 732 N N . THR A 1 96 ? -23.594 17.109 8.844 1 85.75 96 THR A N 1
ATOM 733 C CA . THR A 1 96 ? -22.391 17.031 9.664 1 85.75 96 THR A CA 1
ATOM 734 C C . THR A 1 96 ? -21.328 16.172 8.969 1 85.75 96 THR A C 1
ATOM 736 O O . THR A 1 96 ? -20.156 16.516 8.977 1 85.75 96 THR A O 1
ATOM 739 N N . GLN A 1 97 ? -21.859 15.141 8.367 1 87.56 97 GLN A N 1
ATOM 740 C CA . GLN A 1 97 ? -20.938 14.25 7.66 1 87.56 97 GLN A CA 1
ATOM 741 C C . GLN A 1 97 ? -20.312 14.953 6.461 1 87.56 97 GLN A C 1
ATOM 743 O O . GLN A 1 97 ? -19.094 14.891 6.281 1 87.56 97 GLN A O 1
ATOM 748 N N . THR A 1 98 ? -21.047 15.625 5.719 1 87.12 98 THR A N 1
ATOM 749 C CA . THR A 1 98 ? -20.562 16.25 4.492 1 87.12 98 THR A CA 1
ATOM 750 C C . THR A 1 98 ? -19.594 17.375 4.805 1 87.12 98 THR A C 1
ATOM 752 O O . THR A 1 98 ? -18.531 17.484 4.191 1 87.12 98 THR A O 1
ATOM 755 N N . ILE A 1 99 ? -19.922 18.234 5.777 1 90 99 ILE A N 1
ATOM 756 C CA . ILE A 1 99 ? -19.094 19.391 6.125 1 90 99 ILE A CA 1
ATOM 757 C C . ILE A 1 99 ? -17.781 18.922 6.742 1 90 99 ILE A C 1
ATOM 759 O O . ILE A 1 99 ? -16.703 19.422 6.398 1 90 99 ILE A O 1
ATOM 763 N N . THR A 1 100 ? -17.891 17.922 7.594 1 92.06 100 THR A N 1
ATOM 764 C CA . THR A 1 100 ? -16.688 17.453 8.281 1 92.06 100 THR A CA 1
ATOM 765 C C . THR A 1 100 ? -15.773 16.703 7.324 1 92.06 100 THR A C 1
ATOM 767 O O . THR A 1 100 ? -14.547 16.797 7.418 1 92.06 100 THR A O 1
ATOM 770 N N . ALA A 1 101 ? -16.359 15.992 6.391 1 90.56 101 ALA A N 1
ATOM 771 C CA . ALA A 1 101 ? -15.578 15.18 5.457 1 90.56 101 ALA A CA 1
ATOM 772 C C . ALA A 1 101 ? -14.742 16.062 4.531 1 90.56 101 ALA A C 1
ATOM 774 O O . ALA A 1 101 ? -13.695 15.633 4.035 1 90.56 101 ALA A O 1
ATOM 775 N N . THR A 1 102 ? -15.086 17.281 4.324 1 90.88 102 THR A N 1
ATOM 776 C CA . THR A 1 102 ? -14.414 18.156 3.369 1 90.88 102 THR A CA 1
ATOM 777 C C . THR A 1 102 ? -12.992 18.469 3.824 1 90.88 102 THR A C 1
ATOM 779 O O . THR A 1 102 ? -12.125 18.781 3.004 1 90.88 102 THR A O 1
ATOM 782 N N . LEU A 1 103 ? -12.758 18.469 5.117 1 93.94 103 LEU A N 1
ATOM 783 C CA . LEU A 1 103 ? -11.43 18.75 5.633 1 93.94 103 LEU A CA 1
ATOM 784 C C . LEU A 1 103 ? -10.469 17.609 5.328 1 93.94 103 LEU A C 1
ATOM 786 O O . LEU A 1 103 ? -9.25 17.797 5.32 1 93.94 103 LEU A O 1
ATOM 790 N N . PHE A 1 104 ? -11.055 16.391 5.051 1 93.69 104 PHE A N 1
ATOM 791 C CA . PHE A 1 104 ? -10.219 15.203 4.887 1 93.69 104 PHE A CA 1
ATOM 792 C C . PHE A 1 104 ? -10.367 14.625 3.486 1 93.69 104 PHE A C 1
ATOM 794 O O . PHE A 1 104 ? -9.492 13.906 3.01 1 93.69 104 PHE A O 1
ATOM 801 N N . ASN A 1 105 ? -11.461 14.852 2.896 1 89.25 105 ASN A N 1
ATOM 802 C CA . ASN A 1 105 ? -11.797 14.242 1.613 1 89.25 105 ASN A CA 1
ATOM 803 C C . ASN A 1 105 ? -12.414 15.258 0.655 1 89.25 105 ASN A C 1
ATOM 805 O O . ASN A 1 105 ? -13.516 15.039 0.142 1 89.25 105 ASN A O 1
ATOM 809 N N . ALA A 1 106 ? -11.641 16.281 0.435 1 89.12 106 ALA A N 1
ATOM 810 C CA . ALA A 1 106 ? -12.109 17.25 -0.558 1 89.12 106 ALA A CA 1
ATOM 811 C C . ALA A 1 106 ? -12.195 16.625 -1.942 1 89.12 106 ALA A C 1
ATOM 813 O O . ALA A 1 106 ? -11.477 15.664 -2.242 1 89.12 106 ALA A O 1
ATOM 814 N N . PRO A 1 107 ? -13.055 17.031 -2.791 1 84.06 107 PRO A N 1
ATOM 815 C CA . PRO A 1 107 ? -13.219 16.438 -4.117 1 84.06 107 PRO A CA 1
ATOM 816 C C . PRO A 1 107 ? -11.969 16.578 -4.98 1 84.06 107 PRO A C 1
ATOM 818 O O . PRO A 1 107 ? -11.289 17.609 -4.934 1 84.06 107 PRO A O 1
ATOM 821 N N . MET A 1 108 ? -11.695 15.539 -5.746 1 86 108 MET A N 1
ATOM 822 C CA . MET A 1 108 ? -10.531 15.531 -6.629 1 86 108 MET A CA 1
ATOM 823 C C . MET A 1 108 ? -10.789 16.391 -7.867 1 86 108 MET A C 1
ATOM 825 O O . MET A 1 108 ? -11.898 16.391 -8.406 1 86 108 MET A O 1
ATOM 829 N N . PRO A 1 109 ? -9.727 17.078 -8.203 1 79.94 109 PRO A N 1
ATOM 830 C CA . PRO A 1 109 ? -9.914 17.875 -9.422 1 79.94 109 PRO A CA 1
ATOM 831 C C . PRO A 1 109 ? -10.086 17.016 -10.664 1 79.94 109 PRO A C 1
ATOM 833 O O . PRO A 1 109 ? -9.445 15.961 -10.789 1 79.94 109 PRO A O 1
ATOM 836 N N . GLU A 1 110 ? -11.211 17.016 -11.445 1 66.19 110 GLU A N 1
ATOM 837 C CA . GLU A 1 110 ? -11.508 16.203 -12.625 1 66.19 110 GLU A CA 1
ATOM 838 C C . GLU A 1 110 ? -10.633 16.625 -13.805 1 66.19 110 GLU A C 1
ATOM 840 O O . GLU A 1 110 ? -10.469 17.812 -14.078 1 66.19 110 GLU A O 1
ATOM 845 N N . ALA A 1 111 ? -9.734 15.82 -14.273 1 56.94 111 ALA A N 1
ATOM 846 C CA . ALA A 1 111 ? -8.875 16.078 -15.43 1 56.94 111 ALA A CA 1
ATOM 847 C C . ALA A 1 111 ? -9.672 16.734 -16.562 1 56.94 111 ALA A C 1
ATOM 849 O O . ALA A 1 111 ? -9.164 17.625 -17.25 1 56.94 111 ALA A O 1
ATOM 850 N N . GLU A 1 112 ? -10.852 16.016 -17.078 1 49.28 112 GLU A N 1
ATOM 851 C CA . GLU A 1 112 ? -11.586 16.406 -18.266 1 49.28 112 GLU A CA 1
ATOM 852 C C . GLU A 1 112 ? -12.391 17.672 -18.031 1 49.28 112 GLU A C 1
ATOM 854 O O . GLU A 1 112 ? -12.953 18.25 -18.969 1 49.28 112 GLU A O 1
ATOM 859 N N . GLY A 1 113 ? -12.711 17.812 -16.906 1 44.62 113 GLY A N 1
ATOM 860 C CA . GLY A 1 113 ? -13.844 18.703 -16.734 1 44.62 113 GLY A CA 1
ATOM 861 C C . GLY A 1 113 ? -13.562 20.125 -17.203 1 44.62 113 GLY A C 1
ATOM 862 O O . GLY A 1 113 ? -14.477 20.844 -17.609 1 44.62 113 GLY A O 1
ATOM 863 N N . GLY A 1 114 ? -12.742 21.016 -16.453 1 44.69 114 GLY A N 1
ATOM 864 C CA . GLY A 1 114 ? -13.078 22.406 -16.719 1 44.69 114 GLY A CA 1
ATOM 865 C C . GLY A 1 114 ? -12.266 23.016 -17.844 1 44.69 114 GLY A C 1
ATOM 866 O O . GLY A 1 114 ? -11.188 22.516 -18.172 1 44.69 114 GLY A O 1
ATOM 867 N N . PRO A 1 115 ? -12.844 23.719 -18.734 1 46.81 115 PRO A N 1
ATOM 868 C CA . PRO A 1 115 ? -12.258 24.562 -19.781 1 46.81 115 PRO A CA 1
ATOM 869 C C . PRO A 1 115 ? -10.914 25.172 -19.375 1 46.81 115 PRO A C 1
ATOM 871 O O . PRO A 1 115 ? -10.125 25.578 -20.219 1 46.81 115 PRO A O 1
ATOM 874 N N . HIS A 1 116 ? -10.789 25.281 -18.156 1 47.38 116 HIS A N 1
ATOM 875 C CA . HIS A 1 116 ? -9.656 26.062 -17.688 1 47.38 116 HIS A CA 1
ATOM 876 C C . HIS A 1 116 ? -8.367 25.234 -17.719 1 47.38 116 HIS A C 1
ATOM 878 O O . HIS A 1 116 ? -7.27 25.797 -17.688 1 47.38 116 HIS A O 1
ATOM 884 N N . TYR A 1 117 ? -8.492 23.875 -17.609 1 51.06 117 TYR A N 1
ATOM 885 C CA . TYR A 1 117 ? -7.281 23.062 -17.469 1 51.06 117 TYR A CA 1
ATOM 886 C C . TYR A 1 117 ? -6.824 22.516 -18.812 1 51.06 117 TYR A C 1
ATOM 888 O O . TYR A 1 117 ? -5.754 21.906 -18.906 1 51.06 117 TYR A O 1
ATOM 896 N N . SER A 1 118 ? -7.715 22.422 -19.797 1 45.09 118 SER A N 1
ATOM 897 C CA . SER A 1 118 ? -7.535 21.734 -21.062 1 45.09 118 SER A CA 1
ATOM 898 C C . SER A 1 118 ? -6.363 22.312 -21.844 1 45.09 118 SER A C 1
ATOM 900 O O . SER A 1 118 ? -6.004 21.797 -22.906 1 45.09 118 SER A O 1
ATOM 902 N N . SER A 1 119 ? -6.074 23.594 -21.734 1 44.38 119 SER A N 1
ATOM 903 C CA . SER A 1 119 ? -5.121 23.984 -22.766 1 44.38 119 SER A CA 1
ATOM 904 C C . SER A 1 119 ? -3.744 23.391 -22.516 1 44.38 119 SER A C 1
ATOM 906 O O . SER A 1 119 ? -3.07 23.75 -21.547 1 44.38 119 SER A O 1
ATOM 908 N N . GLN A 1 120 ? -3.553 22.109 -22.766 1 45.31 120 GLN A N 1
ATOM 909 C CA . GLN A 1 120 ? -2.258 21.453 -22.844 1 45.31 120 GLN A CA 1
ATOM 910 C C . GLN A 1 120 ? -1.141 22.453 -23.125 1 45.31 120 GLN A C 1
ATOM 912 O O . GLN A 1 120 ? 0.029 22.172 -22.844 1 45.31 120 GLN A O 1
ATOM 917 N N . PHE A 1 121 ? -1.481 23.266 -24.078 1 43.25 121 PHE A N 1
ATOM 918 C CA . PHE A 1 121 ? -0.434 24.094 -24.656 1 43.25 121 PHE A CA 1
ATOM 919 C C . PHE A 1 121 ? -0.107 25.266 -23.75 1 43.25 121 PHE A C 1
ATOM 921 O O . PHE A 1 121 ? 0.221 26.359 -24.234 1 43.25 121 PHE A O 1
ATOM 928 N N . GLN A 1 122 ? -0.58 25.188 -22.516 1 56.38 122 GLN A N 1
ATOM 929 C CA . GLN A 1 122 ? -0.291 26.453 -21.844 1 56.38 122 GLN A CA 1
ATOM 930 C C . GLN A 1 122 ? 1.193 26.578 -21.5 1 56.38 122 GLN A C 1
ATOM 932 O O . GLN A 1 122 ? 1.861 25.562 -21.266 1 56.38 122 GLN A O 1
ATOM 937 N N . SER A 1 123 ? 1.796 27.688 -21.828 1 68.19 123 SER A N 1
ATOM 938 C CA . SER A 1 123 ? 3.162 28.188 -21.75 1 68.19 123 SER A CA 1
ATOM 939 C C . SER A 1 123 ? 3.727 28.047 -20.344 1 68.19 123 SER A C 1
ATOM 941 O O . SER A 1 123 ? 2.998 28.188 -19.359 1 68.19 123 SER A O 1
ATOM 943 N N . LEU A 1 124 ? 4.809 27.328 -20.188 1 82.62 124 LEU A N 1
ATOM 944 C CA . LEU A 1 124 ? 5.602 27.297 -18.969 1 82.62 124 LEU A CA 1
ATOM 945 C C . LEU A 1 124 ? 5.934 28.703 -18.484 1 82.62 124 LEU A C 1
ATOM 947 O O . LEU A 1 124 ? 6.051 29.625 -19.297 1 82.62 124 LEU A O 1
ATOM 951 N N . PRO A 1 125 ? 5.828 28.891 -17.203 1 87 125 PRO A N 1
ATOM 952 C CA . PRO A 1 125 ? 6.273 30.188 -16.719 1 87 125 PRO A CA 1
ATOM 953 C C . PRO A 1 125 ? 7.699 30.531 -17.156 1 87 125 PRO A C 1
ATOM 955 O O . PRO A 1 125 ? 8.422 29.656 -17.625 1 87 125 PRO A O 1
ATOM 958 N N . SER A 1 126 ? 8.062 31.844 -17.094 1 88.69 126 SER A N 1
ATOM 959 C CA . SER A 1 126 ? 9.422 32.25 -17.422 1 88.69 126 SER A CA 1
ATOM 960 C C . SER A 1 126 ? 10.438 31.672 -16.438 1 88.69 126 SER A C 1
ATOM 962 O O . SER A 1 126 ? 10.07 31.25 -15.344 1 88.69 126 SER A O 1
ATOM 964 N N . LEU A 1 127 ? 11.664 31.641 -16.844 1 91.31 127 LEU A N 1
ATOM 965 C CA . LEU A 1 127 ? 12.727 31.094 -16 1 91.31 127 LEU A CA 1
ATOM 966 C C . LEU A 1 127 ? 12.836 31.859 -14.688 1 91.31 127 LEU A C 1
ATOM 968 O O . LEU A 1 127 ? 13.031 31.266 -13.625 1 91.31 127 LEU A O 1
ATOM 972 N N . SER A 1 128 ? 12.672 33.125 -14.766 1 90.38 128 SER A N 1
ATOM 973 C CA . SER A 1 128 ? 12.789 33.938 -13.57 1 90.38 128 SER A CA 1
ATOM 974 C C . SER A 1 128 ? 11.703 33.625 -12.555 1 90.38 128 SER A C 1
ATOM 976 O O . SER A 1 128 ? 11.969 33.5 -11.359 1 90.38 128 SER A O 1
ATOM 978 N N . ILE A 1 129 ? 10.531 33.469 -13.023 1 89.44 129 ILE A N 1
ATOM 979 C CA . ILE A 1 129 ? 9.414 33.125 -12.148 1 89.44 129 ILE A CA 1
ATOM 980 C C . ILE A 1 129 ? 9.617 31.734 -11.57 1 89.44 129 ILE A C 1
ATOM 982 O O . ILE A 1 129 ? 9.367 31.5 -10.383 1 89.44 129 ILE A O 1
ATOM 986 N N . THR A 1 130 ? 10.047 30.812 -12.398 1 92.56 130 THR A N 1
ATOM 987 C CA . THR A 1 130 ? 10.281 29.438 -11.953 1 92.56 130 THR A CA 1
ATOM 988 C C . THR A 1 130 ? 11.328 29.406 -10.844 1 92.56 130 THR A C 1
ATOM 990 O O . THR A 1 130 ? 11.164 28.688 -9.844 1 92.56 130 THR A O 1
ATOM 993 N N . LEU A 1 131 ? 12.375 30.156 -11.016 1 91.62 131 LEU A N 1
ATOM 994 C CA . LEU A 1 131 ? 13.438 30.172 -10.008 1 91.62 131 LEU A CA 1
ATOM 995 C C . LEU A 1 131 ? 12.93 30.781 -8.703 1 91.62 131 LEU A C 1
ATOM 997 O O . LEU A 1 131 ? 13.32 30.344 -7.621 1 91.62 131 LEU A O 1
ATOM 1001 N N . SER A 1 132 ? 12.094 31.75 -8.82 1 90.31 132 SER A N 1
ATOM 1002 C CA . SER A 1 132 ? 11.492 32.312 -7.621 1 90.31 132 SER A CA 1
ATOM 1003 C C . SER A 1 132 ? 10.594 31.312 -6.91 1 90.31 132 SER A C 1
ATOM 1005 O O . SER A 1 132 ? 10.578 31.25 -5.68 1 90.31 132 SER A O 1
ATOM 1007 N N . LEU A 1 133 ? 9.891 30.578 -7.684 1 91.06 133 LEU A N 1
ATOM 1008 C CA . LEU A 1 133 ? 9.031 29.547 -7.125 1 91.06 133 LEU A CA 1
ATOM 1009 C C . LEU A 1 133 ? 9.852 28.469 -6.441 1 91.06 133 LEU A C 1
ATOM 1011 O O . LEU A 1 133 ? 9.445 27.922 -5.406 1 91.06 133 LEU A O 1
ATOM 1015 N N . LEU A 1 134 ? 10.977 28.156 -7.008 1 91 134 LEU A N 1
ATOM 1016 C CA . LEU A 1 134 ? 11.844 27.141 -6.402 1 91 134 LEU A CA 1
ATOM 1017 C C . LEU A 1 134 ? 12.367 27.625 -5.051 1 91 134 LEU A C 1
ATOM 1019 O O . LEU A 1 134 ? 12.523 26.812 -4.129 1 91 134 LEU A O 1
ATOM 1023 N N . ASP A 1 135 ? 12.555 28.891 -4.898 1 87.25 135 ASP A N 1
ATOM 1024 C CA . ASP A 1 135 ? 12.977 29.422 -3.611 1 87.25 135 ASP A CA 1
ATOM 1025 C C . ASP A 1 135 ? 11.898 29.234 -2.551 1 87.25 135 ASP A C 1
ATOM 1027 O O . ASP A 1 135 ? 12.203 28.938 -1.392 1 87.25 135 ASP A O 1
ATOM 1031 N N . VAL A 1 136 ? 10.742 29.359 -2.955 1 86.5 136 VAL A N 1
ATOM 1032 C CA . VAL A 1 136 ? 9.625 29.188 -2.033 1 86.5 136 VAL A CA 1
ATOM 1033 C C . VAL A 1 136 ? 9.523 27.719 -1.609 1 86.5 136 VAL A C 1
ATOM 1035 O O . VAL A 1 136 ? 9.32 27.422 -0.43 1 86.5 136 VAL A O 1
ATOM 1038 N N . VAL A 1 137 ? 9.656 26.844 -2.551 1 87.06 137 VAL A N 1
ATOM 1039 C CA . VAL A 1 137 ? 9.492 25.422 -2.277 1 87.06 137 VAL A CA 1
ATOM 1040 C C . VAL A 1 137 ? 10.562 24.969 -1.29 1 87.06 137 VAL A C 1
ATOM 1042 O O . VAL A 1 137 ? 10.273 24.219 -0.351 1 87.06 137 VAL A O 1
ATOM 1045 N N . PHE A 1 138 ? 11.75 25.391 -1.419 1 84.31 138 PHE A N 1
ATOM 1046 C CA . PHE A 1 138 ? 12.852 24.875 -0.624 1 84.31 138 PHE A CA 1
ATOM 1047 C C . PHE A 1 138 ? 13 25.641 0.681 1 84.31 138 PHE A C 1
ATOM 1049 O O . PHE A 1 138 ? 13.734 25.219 1.578 1 84.31 138 PHE A O 1
ATOM 1056 N N . THR A 1 139 ? 12.195 26.688 0.838 1 80.19 139 THR A N 1
ATOM 1057 C CA . THR A 1 139 ? 12.281 27.453 2.072 1 80.19 139 THR A CA 1
ATOM 1058 C C . THR A 1 139 ? 10.992 27.328 2.881 1 80.19 139 THR A C 1
ATOM 1060 O O . THR A 1 139 ? 11.031 27.172 4.102 1 80.19 139 THR A O 1
ATOM 1063 N N . ARG A 1 140 ? 9.875 27.312 2.195 1 79 140 ARG A N 1
ATOM 1064 C CA . ARG A 1 140 ? 8.617 27.453 2.93 1 79 140 ARG A CA 1
ATOM 1065 C C . ARG A 1 140 ? 7.781 26.172 2.824 1 79 140 ARG A C 1
ATOM 1067 O O . ARG A 1 140 ? 6.965 25.891 3.703 1 79 140 ARG A O 1
ATOM 1074 N N . CYS A 1 141 ? 8 25.438 1.799 1 76.81 141 CYS A N 1
ATOM 1075 C CA . CYS A 1 141 ? 7.129 24.281 1.587 1 76.81 141 CYS A CA 1
ATOM 1076 C C . CYS A 1 141 ? 7.637 23.062 2.342 1 76.81 141 CYS A C 1
ATOM 1078 O O . CYS A 1 141 ? 8.648 22.469 1.959 1 76.81 141 CYS A O 1
ATOM 1080 N N . HIS A 1 142 ? 6.898 22.703 3.27 1 66.69 142 HIS A N 1
ATOM 1081 C CA . HIS A 1 142 ? 7.133 21.5 4.074 1 66.69 142 HIS A CA 1
ATOM 1082 C C . HIS A 1 142 ? 8.625 21.266 4.27 1 66.69 142 HIS A C 1
ATOM 1084 O O . HIS A 1 142 ? 9.148 20.219 3.844 1 66.69 142 HIS A O 1
ATOM 1090 N N . PRO A 1 143 ? 9.18 22.203 4.93 1 73.75 143 PRO A N 1
ATOM 1091 C CA . PRO A 1 143 ? 10.633 22.141 5.047 1 73.75 143 PRO A CA 1
ATOM 1092 C C . PRO A 1 143 ? 11.109 20.906 5.82 1 73.75 143 PRO A C 1
ATOM 1094 O O . PRO A 1 143 ? 12.281 20.547 5.746 1 73.75 143 PRO A O 1
ATOM 1097 N N . LEU A 1 144 ? 10.18 20.297 6.441 1 76.44 144 LEU A N 1
ATOM 1098 C CA . LEU A 1 144 ? 10.555 19.125 7.23 1 76.44 144 LEU A CA 1
ATOM 1099 C C . LEU A 1 144 ? 10.617 17.875 6.355 1 76.44 144 LEU A C 1
ATOM 1101 O O . LEU A 1 144 ? 11.211 16.859 6.75 1 76.44 144 LEU A O 1
ATOM 1105 N N . ILE A 1 145 ? 9.984 17.938 5.238 1 79.25 145 ILE A N 1
ATOM 1106 C CA . ILE A 1 145 ? 9.961 16.781 4.352 1 79.25 145 ILE A CA 1
ATOM 1107 C C . ILE A 1 145 ? 10.719 17.109 3.064 1 79.25 145 ILE A C 1
ATOM 1109 O O . ILE A 1 145 ? 10.172 17.734 2.154 1 79.25 145 ILE A O 1
ATOM 1113 N N . GLN A 1 146 ? 12.008 16.641 3.111 1 82.94 146 GLN A N 1
ATOM 1114 C CA . GLN A 1 146 ? 12.883 16.984 1.997 1 82.94 146 GLN A CA 1
ATOM 1115 C C . GLN A 1 146 ? 13.266 15.75 1.195 1 82.94 146 GLN A C 1
ATOM 1117 O O . GLN A 1 146 ? 13.898 14.828 1.723 1 82.94 146 GLN A O 1
ATOM 1122 N N . PHE A 1 147 ? 12.859 15.727 -0.04 1 86.75 147 PHE A N 1
ATOM 1123 C CA . PHE A 1 147 ? 13.156 14.547 -0.84 1 86.75 147 PHE A CA 1
ATOM 1124 C C . PHE A 1 147 ? 13.672 14.938 -2.219 1 86.75 147 PHE A C 1
ATOM 1126 O O . PHE A 1 147 ? 14.055 14.078 -3.014 1 86.75 147 PHE A O 1
ATOM 1133 N N . VAL A 1 148 ? 13.664 16.188 -2.516 1 87.62 148 VAL A N 1
ATOM 1134 C CA . VAL A 1 148 ? 14.211 16.656 -3.787 1 87.62 148 VAL A CA 1
ATOM 1135 C C . VAL A 1 148 ? 15.562 17.328 -3.557 1 87.62 148 VAL A C 1
ATOM 1137 O O . VAL A 1 148 ? 15.688 18.203 -2.709 1 87.62 148 VAL A O 1
ATOM 1140 N N . HIS A 1 149 ? 16.531 16.828 -4.211 1 84 149 HIS A N 1
ATOM 1141 C CA . HIS A 1 149 ? 17.828 17.484 -4.16 1 84 149 HIS A CA 1
ATOM 1142 C C . HIS A 1 149 ? 17.812 18.812 -4.895 1 84 149 HIS A C 1
ATOM 1144 O O . HIS A 1 149 ? 17.656 18.859 -6.117 1 84 149 HIS A O 1
ATOM 1150 N N . GLU A 1 150 ? 18.094 19.891 -4.191 1 86.5 150 GLU A N 1
ATOM 1151 C CA . GLU A 1 150 ? 17.891 21.234 -4.723 1 86.5 150 GLU A CA 1
ATOM 1152 C C . GLU A 1 150 ? 18.859 21.531 -5.863 1 86.5 150 GLU A C 1
ATOM 1154 O O . GLU A 1 150 ? 18.453 22 -6.926 1 86.5 150 GLU A O 1
ATOM 1159 N N . ALA A 1 151 ? 20.156 21.219 -5.684 1 85.88 151 ALA A N 1
ATOM 1160 C CA . ALA A 1 151 ? 21.156 21.562 -6.676 1 85.88 151 ALA A CA 1
ATOM 1161 C C . ALA A 1 151 ? 20.906 20.844 -7.996 1 85.88 151 ALA A C 1
ATOM 1163 O O . ALA A 1 151 ? 20.922 21.469 -9.062 1 85.88 151 ALA A O 1
ATOM 1164 N N . ASP A 1 152 ? 20.609 19.578 -7.902 1 84.06 152 ASP A N 1
ATOM 1165 C CA . ASP A 1 152 ? 20.344 18.781 -9.102 1 84.06 152 ASP A CA 1
ATOM 1166 C C . ASP A 1 152 ? 19.078 19.234 -9.805 1 84.06 152 ASP A C 1
ATOM 1168 O O . ASP A 1 152 ? 19 19.266 -11.031 1 84.06 152 ASP A O 1
ATOM 1172 N N . PHE A 1 153 ? 18.062 19.578 -9.102 1 90 153 PHE A N 1
ATOM 1173 C CA . PHE A 1 153 ? 16.797 20 -9.672 1 90 153 PHE A CA 1
ATOM 1174 C C . PHE A 1 153 ? 16.938 21.344 -10.391 1 90 153 PHE A C 1
ATOM 1176 O O . PHE A 1 153 ? 16.422 21.531 -11.492 1 90 153 PHE A O 1
ATOM 1183 N N . ARG A 1 154 ? 17.641 22.281 -9.734 1 91.06 154 ARG A N 1
ATOM 1184 C CA . ARG A 1 154 ? 17.859 23.578 -10.359 1 91.06 154 ARG A CA 1
ATOM 1185 C C . ARG A 1 154 ? 18.656 23.438 -11.648 1 91.06 154 ARG A C 1
ATOM 1187 O O . ARG A 1 154 ? 18.406 24.156 -12.625 1 91.06 154 ARG A O 1
ATOM 1194 N N . ASP A 1 155 ? 19.609 22.531 -11.617 1 89.81 155 ASP A N 1
ATOM 1195 C CA . ASP A 1 155 ? 20.375 22.266 -12.828 1 89.81 155 ASP A CA 1
ATOM 1196 C C . ASP A 1 155 ? 19.484 21.75 -13.953 1 89.81 155 ASP A C 1
ATOM 1198 O O . ASP A 1 155 ? 19.625 22.172 -15.102 1 89.81 155 ASP A O 1
ATOM 1202 N N . MET A 1 156 ? 18.609 20.859 -13.625 1 89.69 156 MET A N 1
ATOM 1203 C CA . MET A 1 156 ? 17.703 20.297 -14.617 1 89.69 156 MET A CA 1
ATOM 1204 C C . MET A 1 156 ? 16.75 21.359 -15.141 1 89.69 156 MET A C 1
ATOM 1206 O O . MET A 1 156 ? 16.375 21.328 -16.312 1 89.69 156 MET A O 1
ATOM 1210 N N . VAL A 1 157 ? 16.312 22.281 -14.289 1 91.75 157 VAL A N 1
ATOM 1211 C CA . VAL A 1 157 ? 15.438 23.359 -14.703 1 91.75 157 VAL A CA 1
ATOM 1212 C C . VAL A 1 157 ? 16.172 24.281 -15.695 1 91.75 157 VAL A C 1
ATOM 1214 O O . VAL A 1 157 ? 15.586 24.703 -16.703 1 91.75 157 VAL A O 1
ATOM 1217 N N . HIS A 1 158 ? 17.438 24.547 -15.43 1 91.62 158 HIS A N 1
ATOM 1218 C CA . HIS A 1 158 ? 18.219 25.359 -16.359 1 91.62 158 HIS A CA 1
ATOM 1219 C C . HIS A 1 158 ? 18.344 24.688 -17.719 1 91.62 158 HIS A C 1
ATOM 1221 O O . HIS A 1 158 ? 18.266 25.344 -18.75 1 91.62 158 HIS A O 1
ATOM 1227 N N . ARG A 1 159 ? 18.438 23.438 -17.641 1 88.94 159 ARG A N 1
ATOM 1228 C CA . ARG A 1 159 ? 18.562 22.688 -18.891 1 88.94 159 ARG A CA 1
ATOM 1229 C C . ARG A 1 159 ? 17.234 22.688 -19.656 1 88.94 159 ARG A C 1
ATOM 1231 O O . ARG A 1 159 ? 17.219 22.812 -20.875 1 88.94 159 ARG A O 1
ATOM 1238 N N . LEU A 1 160 ? 16.188 22.531 -18.938 1 88.56 160 LEU A N 1
ATOM 1239 C CA . LEU A 1 160 ? 14.852 22.531 -19.547 1 88.56 160 LEU A CA 1
ATOM 1240 C C . LEU A 1 160 ? 14.617 23.812 -20.328 1 88.56 160 LEU A C 1
ATOM 1242 O O . LEU A 1 160 ? 14.055 23.781 -21.422 1 88.56 160 LEU A O 1
ATOM 1246 N N . TYR A 1 161 ? 15.07 24.969 -19.797 1 88.5 161 TYR A N 1
ATOM 1247 C CA . TYR A 1 161 ? 14.797 26.266 -20.406 1 88.5 161 TYR A CA 1
ATOM 1248 C C . TYR A 1 161 ? 15.859 26.625 -21.438 1 88.5 161 TYR A C 1
ATOM 1250 O O . TYR A 1 161 ? 15.641 27.469 -22.297 1 88.5 161 TYR A O 1
ATOM 1258 N N . SER A 1 162 ? 16.969 25.953 -21.391 1 87 162 SER A N 1
ATOM 1259 C CA . SER A 1 162 ? 18.078 26.328 -22.281 1 87 162 SER A CA 1
ATOM 1260 C C . SER A 1 162 ? 18.188 25.375 -23.453 1 87 162 SER A C 1
ATOM 1262 O O . SER A 1 162 ? 18.547 25.781 -24.562 1 87 162 SER A O 1
ATOM 1264 N N . GLU A 1 163 ? 17.891 24.094 -23.125 1 83.31 163 GLU A N 1
ATOM 1265 C CA . GLU A 1 163 ? 18.094 23.078 -24.156 1 83.31 163 GLU A CA 1
ATOM 1266 C C . GLU A 1 163 ? 16.844 22.922 -25.031 1 83.31 163 GLU A C 1
ATOM 1268 O O . GLU A 1 163 ? 15.734 23.219 -24.594 1 83.31 163 GLU A O 1
ATOM 1273 N N . SER A 1 164 ? 17.125 22.453 -26.297 1 77.62 164 SER A N 1
ATOM 1274 C CA . SER A 1 164 ? 16 22.172 -27.203 1 77.62 164 SER A CA 1
ATOM 1275 C C . SER A 1 164 ? 15.25 20.922 -26.75 1 77.62 164 SER A C 1
ATOM 1277 O O . SER A 1 164 ? 15.789 20.078 -26.031 1 77.62 164 SER A O 1
ATOM 1279 N N . ALA A 1 165 ? 13.984 20.812 -27.125 1 72.06 165 ALA A N 1
ATOM 1280 C CA . ALA A 1 165 ? 13.125 19.688 -26.781 1 72.06 165 ALA A CA 1
ATOM 1281 C C . ALA A 1 165 ? 13.773 18.359 -27.203 1 72.06 165 ALA A C 1
ATOM 1283 O O . ALA A 1 165 ? 13.625 17.344 -26.516 1 72.06 165 ALA A O 1
ATOM 1284 N N . LEU A 1 166 ? 14.438 18.297 -28.234 1 68.56 166 LEU A N 1
ATOM 1285 C CA . LEU A 1 166 ? 15.086 17.094 -28.75 1 68.56 166 LEU A CA 1
ATOM 1286 C C . LEU A 1 166 ? 16.25 16.672 -27.859 1 68.56 166 LEU A C 1
ATOM 1288 O O . LEU A 1 166 ? 16.453 15.484 -27.609 1 68.56 166 LEU A O 1
ATOM 1292 N N . GLN A 1 167 ? 16.984 17.688 -27.422 1 66.69 167 GLN A N 1
ATOM 1293 C CA . GLN A 1 167 ? 18.141 17.406 -26.562 1 66.69 167 GLN A CA 1
ATOM 1294 C C . GLN A 1 167 ? 17.688 16.953 -25.172 1 66.69 167 GLN A C 1
ATOM 1296 O O . GLN A 1 167 ? 18.328 16.078 -24.562 1 66.69 167 GLN A O 1
ATOM 1301 N N . PHE A 1 168 ? 16.625 17.547 -24.781 1 71 168 PHE A N 1
ATOM 1302 C CA . PHE A 1 168 ? 16.125 17.25 -23.453 1 71 168 PHE A CA 1
ATOM 1303 C C . PHE A 1 168 ? 15.25 16 -23.453 1 71 168 PHE A C 1
ATOM 1305 O O . PHE A 1 168 ? 14.766 15.555 -22.406 1 71 168 PHE A O 1
ATOM 1312 N N . GLY A 1 169 ? 15.164 15.312 -24.484 1 63.59 169 GLY A N 1
ATOM 1313 C CA . GLY A 1 169 ? 14.188 14.281 -24.797 1 63.59 169 GLY A CA 1
ATOM 1314 C C . GLY A 1 169 ? 14.156 13.156 -23.781 1 63.59 169 GLY A C 1
ATOM 1315 O O . GLY A 1 169 ? 13.164 12.992 -23.062 1 63.59 169 GLY A O 1
ATOM 1316 N N . ALA A 1 170 ? 15.211 12.359 -23.656 1 62.28 170 ALA A N 1
ATOM 1317 C CA . ALA A 1 170 ? 15.141 11.164 -22.828 1 62.28 170 ALA A CA 1
ATOM 1318 C C . ALA A 1 170 ? 14.961 11.539 -21.359 1 62.28 170 ALA A C 1
ATOM 1320 O O . ALA A 1 170 ? 14.203 10.898 -20.625 1 62.28 170 ALA A O 1
ATOM 1321 N N . SER A 1 171 ? 15.547 12.617 -21.016 1 64.69 171 SER A N 1
ATOM 1322 C CA . SER A 1 171 ? 15.492 13.07 -19.625 1 64.69 171 SER A CA 1
ATOM 1323 C C . SER A 1 171 ? 14.148 13.727 -19.328 1 64.69 171 SER A C 1
ATOM 1325 O O . SER A 1 171 ? 13.75 13.812 -18.156 1 64.69 171 SER A O 1
ATOM 1327 N N . SER A 1 172 ? 13.555 14.062 -20.328 1 69.5 172 SER A N 1
ATOM 1328 C CA . SER A 1 172 ? 12.328 14.836 -20.172 1 69.5 172 SER A CA 1
ATOM 1329 C C . SER A 1 172 ? 11.172 13.961 -19.703 1 69.5 172 SER A C 1
ATOM 1331 O O . SER A 1 172 ? 10.305 14.422 -18.953 1 69.5 172 SER A O 1
ATOM 1333 N N . ARG A 1 173 ? 11.242 12.789 -20.031 1 74.25 173 ARG A N 1
ATOM 1334 C CA . ARG A 1 173 ? 10.102 11.922 -19.75 1 74.25 173 ARG A CA 1
ATOM 1335 C C . ARG A 1 173 ? 9.898 11.742 -18.25 1 74.25 173 ARG A C 1
ATOM 1337 O O . ARG A 1 173 ? 8.766 11.797 -17.766 1 74.25 173 ARG A O 1
ATOM 1344 N N . ASP A 1 174 ? 10.953 11.688 -17.594 1 79 174 ASP A N 1
ATOM 1345 C CA . ASP A 1 174 ? 10.82 11.469 -16.156 1 79 174 ASP A CA 1
ATOM 1346 C C . ASP A 1 174 ? 10.852 12.797 -15.398 1 79 174 ASP A C 1
ATOM 1348 O O . ASP A 1 174 ? 10.242 12.922 -14.336 1 79 174 ASP A O 1
ATOM 1352 N N . PHE A 1 175 ? 11.477 13.82 -15.984 1 88.38 175 PHE A N 1
ATOM 1353 C CA . PHE A 1 175 ? 11.688 15.062 -15.242 1 88.38 175 PHE A CA 1
ATOM 1354 C C . PHE A 1 175 ? 10.445 15.945 -15.312 1 88.38 175 PHE A C 1
ATOM 1356 O O . PHE A 1 175 ? 10.141 16.656 -14.352 1 88.38 175 PHE A O 1
ATOM 1363 N N . MET A 1 176 ? 9.711 15.922 -16.391 1 90.69 176 MET A N 1
ATOM 1364 C CA . MET A 1 176 ? 8.633 16.875 -16.594 1 90.69 176 MET A CA 1
ATOM 1365 C C . MET A 1 176 ? 7.527 16.688 -15.555 1 90.69 176 MET A C 1
ATOM 1367 O O . MET A 1 176 ? 7.027 17.656 -14.984 1 90.69 176 MET A O 1
ATOM 1371 N N . PRO A 1 177 ? 7.156 15.438 -15.32 1 92.31 177 PRO A N 1
ATOM 1372 C CA . PRO A 1 177 ? 6.172 15.273 -14.242 1 92.31 177 PRO A CA 1
ATOM 1373 C C . PRO A 1 177 ? 6.66 15.82 -12.906 1 92.31 177 PRO A C 1
ATOM 1375 O O . PRO A 1 177 ? 5.883 16.422 -12.156 1 92.31 177 PRO A O 1
ATOM 1378 N N . LEU A 1 178 ? 7.902 15.602 -12.609 1 93.69 178 LEU A N 1
ATOM 1379 C CA . LEU A 1 178 ? 8.461 16.125 -11.375 1 93.69 178 LEU A CA 1
ATOM 1380 C C . LEU A 1 178 ? 8.453 17.656 -11.383 1 93.69 178 LEU A C 1
ATOM 1382 O O . LEU A 1 178 ? 8.117 18.281 -10.367 1 93.69 178 LEU A O 1
ATOM 1386 N N . PHE A 1 179 ? 8.805 18.25 -12.562 1 93.94 179 PHE A N 1
ATOM 1387 C CA . PHE A 1 179 ? 8.812 19.703 -12.719 1 93.94 179 PHE A CA 1
ATOM 1388 C C . PHE A 1 179 ? 7.434 20.281 -12.453 1 93.94 179 PHE A C 1
ATOM 1390 O O . PHE A 1 179 ? 7.293 21.219 -11.664 1 93.94 179 PHE A O 1
ATOM 1397 N N . HIS A 1 180 ? 6.445 19.719 -13.016 1 94 180 HIS A N 1
ATOM 1398 C CA . HIS A 1 180 ? 5.082 20.203 -12.844 1 94 180 HIS A CA 1
ATOM 1399 C C . HIS A 1 180 ? 4.605 20.031 -11.406 1 94 180 HIS A C 1
ATOM 1401 O O . HIS A 1 180 ? 3.91 20.891 -10.867 1 94 180 HIS A O 1
ATOM 1407 N N . SER A 1 181 ? 4.902 18.922 -10.82 1 95.38 181 SER A N 1
ATOM 1408 C CA . SER A 1 181 ? 4.445 18.688 -9.453 1 95.38 181 SER A CA 1
ATOM 1409 C C . SER A 1 181 ? 5.086 19.656 -8.477 1 95.38 181 SER A C 1
ATOM 1411 O O . SER A 1 181 ? 4.438 20.125 -7.535 1 95.38 181 SER A O 1
ATOM 1413 N N . VAL A 1 182 ? 6.375 19.969 -8.672 1 94.75 182 VAL A N 1
ATOM 1414 C CA . VAL A 1 182 ? 7.059 20.938 -7.812 1 94.75 182 VAL A CA 1
ATOM 1415 C C . VAL A 1 182 ? 6.434 22.312 -7.977 1 94.75 182 VAL A C 1
ATOM 1417 O O . VAL A 1 182 ? 6.227 23.031 -6.992 1 94.75 182 VAL A O 1
ATOM 1420 N N . LEU A 1 183 ? 6.113 22.672 -9.172 1 94.25 183 LEU A N 1
ATOM 1421 C CA . LEU A 1 183 ? 5.48 23.953 -9.422 1 94.25 183 LEU A CA 1
ATOM 1422 C C . LEU A 1 183 ? 4.105 24.016 -8.766 1 94.25 183 LEU A C 1
ATOM 1424 O O . LEU A 1 183 ? 3.697 25.078 -8.273 1 94.25 183 LEU A O 1
ATOM 1428 N N . SER A 1 184 ? 3.404 22.922 -8.781 1 94.19 184 SER A N 1
ATOM 1429 C CA . SER A 1 184 ? 2.08 22.891 -8.172 1 94.19 184 SER A CA 1
ATOM 1430 C C . SER A 1 184 ? 2.141 23.234 -6.691 1 94.19 184 SER A C 1
ATOM 1432 O O . SER A 1 184 ? 1.343 24.031 -6.203 1 94.19 184 SER A O 1
ATOM 1434 N N . ILE A 1 185 ? 3.072 22.719 -5.98 1 93.88 185 ILE A N 1
ATOM 1435 C CA . ILE A 1 185 ? 3.189 22.953 -4.547 1 93.88 185 ILE A CA 1
ATOM 1436 C C . ILE A 1 185 ? 3.727 24.359 -4.297 1 93.88 185 ILE A C 1
ATOM 1438 O O . ILE A 1 185 ? 3.303 25.031 -3.357 1 93.88 185 ILE A O 1
ATOM 1442 N N . ALA A 1 186 ? 4.645 24.781 -5.156 1 93.12 186 ALA A N 1
ATOM 1443 C CA . ALA A 1 186 ? 5.227 26.109 -5.012 1 93.12 186 ALA A CA 1
ATOM 1444 C C . ALA A 1 186 ? 4.156 27.203 -5.141 1 93.12 186 ALA A C 1
ATOM 1446 O O . ALA A 1 186 ? 4.156 28.172 -4.383 1 93.12 186 ALA A O 1
ATOM 1447 N N . LEU A 1 187 ? 3.301 27.016 -6.027 1 91.88 187 LEU A N 1
ATOM 1448 C CA . LEU A 1 187 ? 2.254 28 -6.285 1 91.88 187 LEU A CA 1
ATOM 1449 C C . LEU A 1 187 ? 1.295 28.094 -5.102 1 91.88 187 LEU A C 1
ATOM 1451 O O . LEU A 1 187 ? 0.76 29.156 -4.816 1 91.88 187 LEU A O 1
ATOM 1455 N N . LEU A 1 188 ? 1.096 27.016 -4.402 1 91.06 188 LEU A N 1
ATOM 1456 C CA . LEU A 1 188 ? 0.209 27.016 -3.242 1 91.06 188 LEU A CA 1
ATOM 1457 C C . LEU A 1 188 ? 0.82 27.828 -2.102 1 91.06 188 LEU A C 1
ATOM 1459 O O . LEU A 1 188 ? 0.097 28.453 -1.324 1 91.06 188 LEU A O 1
ATOM 1463 N N . PHE A 1 189 ? 2.125 27.891 -2.039 1 89.06 189 PHE A N 1
ATOM 1464 C CA . PHE A 1 189 ? 2.787 28.531 -0.907 1 89.06 189 PHE A CA 1
ATOM 1465 C C . PHE A 1 189 ? 3.229 29.938 -1.267 1 89.06 189 PHE A C 1
ATOM 1467 O O . PHE A 1 189 ? 3.645 30.703 -0.395 1 89.06 189 PHE A O 1
ATOM 1474 N N . GLU A 1 190 ? 3.096 30.25 -2.502 1 86.06 190 GLU A N 1
ATOM 1475 C CA . GLU A 1 190 ? 3.547 31.562 -2.928 1 86.06 190 GLU A CA 1
ATOM 1476 C C . GLU A 1 190 ? 2.479 32.625 -2.668 1 86.06 190 GLU A C 1
ATOM 1478 O O . GLU A 1 190 ? 1.478 32.688 -3.385 1 86.06 190 GLU A O 1
ATOM 1483 N N . THR A 1 191 ? 2.738 33.5 -1.788 1 81.06 191 THR A N 1
ATOM 1484 C CA . THR A 1 191 ? 1.762 34.5 -1.382 1 81.06 191 THR A CA 1
ATOM 1485 C C . THR A 1 191 ? 1.847 35.75 -2.279 1 81.06 191 THR A C 1
ATOM 1487 O O . THR A 1 191 ? 0.848 36.438 -2.49 1 81.06 191 THR A O 1
ATOM 1490 N N . ARG A 1 192 ? 3.02 36.094 -2.854 1 79.75 192 ARG A N 1
ATOM 1491 C CA . ARG A 1 192 ? 3.193 37.312 -3.678 1 79.75 192 ARG A CA 1
ATOM 1492 C C . ARG A 1 192 ? 2.414 37.188 -4.984 1 79.75 192 ARG A C 1
ATOM 1494 O O . ARG A 1 192 ? 1.786 38.156 -5.426 1 79.75 192 ARG A O 1
ATOM 1501 N N . LEU A 1 193 ? 2.523 36.031 -5.5 1 81.56 193 LEU A N 1
ATOM 1502 C CA . LEU A 1 193 ? 1.806 35.812 -6.75 1 81.56 193 LEU A CA 1
ATOM 1503 C C . LEU A 1 193 ? 0.298 35.812 -6.523 1 81.56 193 LEU A C 1
ATOM 1505 O O . LEU A 1 193 ? -0.462 36.25 -7.395 1 81.56 193 LEU A O 1
ATOM 1509 N N . ARG A 1 194 ? -0.088 35.344 -5.41 1 81.88 194 ARG A N 1
ATOM 1510 C CA . ARG A 1 194 ? -1.506 35.344 -5.066 1 81.88 194 ARG A CA 1
ATOM 1511 C C . ARG A 1 194 ? -2.029 36.781 -4.961 1 81.88 194 ARG A C 1
ATOM 1513 O O . ARG A 1 194 ? -3.162 37.062 -5.355 1 81.88 194 ARG A O 1
ATOM 1520 N N . LYS A 1 195 ? -1.214 37.656 -4.457 1 77.88 195 LYS A N 1
ATOM 1521 C CA . LYS A 1 195 ? -1.588 39.062 -4.32 1 77.88 195 LYS A CA 1
ATOM 1522 C C . LYS A 1 195 ? -1.681 39.75 -5.688 1 77.88 195 LYS A C 1
ATOM 1524 O O . LYS A 1 195 ? -2.572 40.562 -5.918 1 77.88 195 LYS A O 1
ATOM 1529 N N . LYS A 1 196 ? -0.767 39.344 -6.523 1 80.69 196 LYS A N 1
ATOM 1530 C CA . LYS A 1 196 ? -0.672 39.969 -7.832 1 80.69 196 LYS A CA 1
ATOM 1531 C C . LYS A 1 196 ? -1.745 39.438 -8.781 1 80.69 196 LYS A C 1
ATOM 1533 O O . LYS A 1 196 ? -2.354 40.219 -9.523 1 80.69 196 LYS A O 1
ATOM 1538 N N . HIS A 1 197 ? -2.033 38.188 -8.836 1 81.88 197 HIS A N 1
ATOM 1539 C CA . HIS A 1 197 ? -2.871 37.562 -9.867 1 81.88 197 HIS A CA 1
ATOM 1540 C C . HIS A 1 197 ? -4.195 37.094 -9.289 1 81.88 197 HIS A C 1
ATOM 1542 O O . HIS A 1 197 ? -5.133 36.781 -10.031 1 81.88 197 HIS A O 1
ATOM 1548 N N . GLY A 1 198 ? -4.32 37.062 -7.941 1 82.31 198 GLY A N 1
ATOM 1549 C CA . GLY A 1 198 ? -5.523 36.562 -7.312 1 82.31 198 GLY A CA 1
ATOM 1550 C C . GLY A 1 198 ? -5.367 35.156 -6.785 1 82.31 198 GLY A C 1
ATOM 1551 O O . GLY A 1 198 ? -4.707 34.312 -7.414 1 82.31 198 GLY A O 1
ATOM 1552 N N . CYS A 1 199 ? -6.012 34.812 -5.75 1 85.81 199 CYS A N 1
ATOM 1553 C CA . CYS A 1 199 ? -5.852 33.531 -5.059 1 85.81 199 CYS A CA 1
ATOM 1554 C C . CYS A 1 199 ? -6.527 32.406 -5.832 1 85.81 199 CYS A C 1
ATOM 1556 O O . CYS A 1 199 ? -6 31.312 -5.906 1 85.81 199 CYS A O 1
ATOM 1558 N N . GLU A 1 200 ? -7.668 32.656 -6.434 1 85.5 200 GLU A N 1
ATOM 1559 C CA . GLU A 1 200 ? -8.414 31.641 -7.172 1 85.5 200 GLU A CA 1
ATOM 1560 C C . GLU A 1 200 ? -7.652 31.203 -8.422 1 85.5 200 GLU A C 1
ATOM 1562 O O . GLU A 1 200 ? -7.547 30.016 -8.703 1 85.5 200 GLU A O 1
ATOM 1567 N N . ASP A 1 201 ? -7.109 32.188 -9.109 1 85.69 201 ASP A N 1
ATOM 1568 C CA . ASP A 1 201 ? -6.375 31.891 -10.336 1 85.69 201 ASP A CA 1
ATOM 1569 C C . ASP A 1 201 ? -5.109 31.094 -10.039 1 85.69 201 ASP A C 1
ATOM 1571 O O . ASP A 1 201 ? -4.754 30.172 -10.789 1 85.69 201 ASP A O 1
ATOM 1575 N N . ILE A 1 202 ? -4.457 31.5 -8.984 1 88.25 202 ILE A N 1
ATOM 1576 C CA . ILE A 1 202 ? -3.221 30.812 -8.625 1 88.25 202 ILE A CA 1
ATOM 1577 C C . ILE A 1 202 ? -3.533 29.391 -8.18 1 88.25 202 ILE A C 1
ATOM 1579 O O . ILE A 1 202 ? -2.785 28.453 -8.484 1 88.25 202 ILE A O 1
ATOM 1583 N N . ALA A 1 203 ? -4.609 29.219 -7.441 1 89.25 203 ALA A N 1
ATOM 1584 C CA . ALA A 1 203 ? -5.016 27.875 -7.023 1 89.25 203 ALA A CA 1
ATOM 1585 C C . ALA A 1 203 ? -5.352 27 -8.227 1 89.25 203 ALA A C 1
ATOM 1587 O O . ALA A 1 203 ? -5.02 25.812 -8.25 1 89.25 203 ALA A O 1
ATOM 1588 N N . HIS A 1 204 ? -5.953 27.594 -9.211 1 88.12 204 HIS A N 1
ATOM 1589 C CA . HIS A 1 204 ? -6.285 26.859 -10.43 1 88.12 204 HIS A CA 1
ATOM 1590 C C . HIS A 1 204 ? -5.027 26.5 -11.219 1 88.12 204 HIS A C 1
ATOM 1592 O O . HIS A 1 204 ? -4.941 25.422 -11.797 1 88.12 204 HIS A O 1
ATOM 1598 N N . GLU A 1 205 ? -4.109 27.484 -11.219 1 90.75 205 GLU A N 1
ATOM 1599 C CA . GLU A 1 205 ? -2.848 27.203 -11.891 1 90.75 205 GLU A CA 1
ATOM 1600 C C . GLU A 1 205 ? -2.09 26.078 -11.188 1 90.75 205 GLU A C 1
ATOM 1602 O O . GLU A 1 205 ? -1.487 25.219 -11.844 1 90.75 205 GLU A O 1
ATOM 1607 N N . ALA A 1 206 ? -2.082 26.125 -9.891 1 92.88 206 ALA A N 1
ATOM 1608 C CA . ALA A 1 206 ? -1.457 25.062 -9.125 1 92.88 206 ALA A CA 1
ATOM 1609 C C . ALA A 1 206 ? -2.109 23.719 -9.43 1 92.88 206 ALA A C 1
ATOM 1611 O O . ALA A 1 206 ? -1.42 22.703 -9.609 1 92.88 206 ALA A O 1
ATOM 1612 N N . THR A 1 207 ?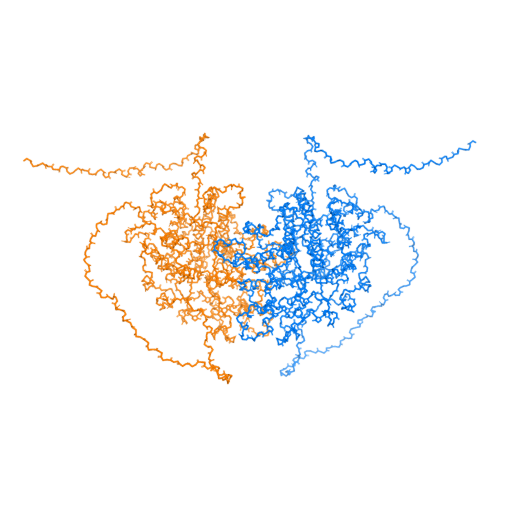 -3.451 23.656 -9.547 1 93.25 207 THR A N 1
ATOM 1613 C CA . THR A 1 207 ? -4.199 22.438 -9.836 1 93.25 207 THR A CA 1
ATOM 1614 C C . THR A 1 207 ? -3.908 21.953 -11.258 1 93.25 207 THR A C 1
ATOM 1616 O O . THR A 1 207 ? -3.83 20.75 -11.5 1 93.25 207 THR A O 1
ATOM 1619 N N . ARG A 1 208 ? -3.787 22.875 -12.125 1 91.5 208 ARG A N 1
ATOM 1620 C CA . ARG A 1 208 ? -3.441 22.516 -13.492 1 91.5 208 ARG A CA 1
ATOM 1621 C C . ARG A 1 208 ? -2.111 21.766 -13.547 1 91.5 208 ARG A C 1
ATOM 1623 O O . ARG A 1 208 ? -1.994 20.734 -14.211 1 91.5 208 ARG A O 1
ATOM 1630 N N . HIS A 1 209 ? -1.075 22.312 -12.891 1 92.75 209 HIS A N 1
ATOM 1631 C CA . HIS A 1 209 ? 0.228 21.656 -12.852 1 92.75 209 HIS A CA 1
ATOM 1632 C C . HIS A 1 209 ? 0.137 20.281 -12.18 1 92.75 209 HIS A C 1
ATOM 1634 O O . HIS A 1 209 ? 0.857 19.359 -12.555 1 92.75 209 HIS A O 1
ATOM 1640 N N . PHE A 1 210 ? -0.763 20.188 -11.234 1 94.25 210 PHE A N 1
ATOM 1641 C CA . PHE A 1 210 ? -0.996 18.891 -10.602 1 94.25 210 PHE A CA 1
ATOM 1642 C C . PHE A 1 210 ? -1.546 17.891 -11.602 1 94.25 210 PHE A C 1
ATOM 1644 O O . PHE A 1 210 ? -1.071 16.75 -11.68 1 94.25 210 PHE A O 1
ATOM 1651 N N . ILE A 1 211 ? -2.518 18.281 -12.336 1 91.5 211 ILE A N 1
ATOM 1652 C CA . ILE A 1 211 ? -3.166 17.422 -13.312 1 91.5 211 ILE A CA 1
ATOM 1653 C C . ILE A 1 211 ? -2.166 17.016 -14.398 1 91.5 211 ILE A C 1
ATOM 1655 O O . ILE A 1 211 ? -2.129 15.867 -14.828 1 91.5 211 ILE A O 1
ATOM 1659 N N . LEU A 1 212 ? -1.323 17.938 -14.82 1 90.12 212 LEU A N 1
ATOM 1660 C CA . LEU A 1 212 ? -0.315 17.656 -15.836 1 90.12 212 LEU A CA 1
ATOM 1661 C C . LEU A 1 212 ? 0.692 16.641 -15.328 1 90.12 212 LEU A C 1
ATOM 1663 O O . LEU A 1 212 ? 1.068 15.719 -16.062 1 90.12 212 LEU A O 1
ATOM 1667 N N . ALA A 1 213 ? 1.109 16.797 -14.078 1 92.38 213 ALA A N 1
ATOM 1668 C CA . ALA A 1 213 ? 2.049 15.852 -13.484 1 92.38 213 ALA A CA 1
ATOM 1669 C C . ALA A 1 213 ? 1.432 14.461 -13.391 1 92.38 213 ALA A C 1
ATOM 1671 O O . ALA A 1 213 ? 2.09 13.461 -13.688 1 92.38 213 ALA A O 1
ATOM 1672 N N . ARG A 1 214 ? 0.213 14.414 -13.016 1 89.5 214 ARG A N 1
ATOM 1673 C CA . ARG A 1 214 ? -0.482 13.141 -12.836 1 89.5 214 ARG A CA 1
ATOM 1674 C C . ARG A 1 214 ? -0.671 12.43 -14.172 1 89.5 214 ARG A C 1
ATOM 1676 O O . ARG A 1 214 ? -0.543 11.203 -14.258 1 89.5 214 ARG A O 1
ATOM 1683 N N . LYS A 1 215 ? -0.976 13.172 -15.148 1 83.38 215 LYS A N 1
ATOM 1684 C CA . LYS A 1 215 ? -1.218 12.609 -16.469 1 83.38 215 LYS A CA 1
ATOM 1685 C C . LYS A 1 215 ? 0.058 12.008 -17.062 1 83.38 215 LYS A C 1
ATOM 1687 O O . LYS A 1 215 ? 0.013 10.977 -17.734 1 83.38 215 LYS A O 1
ATOM 1692 N N . GLU A 1 216 ? 1.133 12.641 -16.734 1 84.31 216 GLU A N 1
ATOM 1693 C CA . GLU A 1 216 ? 2.395 12.219 -17.344 1 84.31 216 GLU A CA 1
ATOM 1694 C C . GLU A 1 216 ? 3.064 11.117 -16.531 1 84.31 216 GLU A C 1
ATOM 1696 O O . GLU A 1 216 ? 3.959 10.43 -17.016 1 84.31 216 GLU A O 1
ATOM 1701 N N . LEU A 1 217 ? 2.607 10.961 -15.367 1 85.44 217 LEU A N 1
ATOM 1702 C CA . LEU A 1 217 ? 3.201 9.945 -14.5 1 85.44 217 LEU A CA 1
ATOM 1703 C C . LEU A 1 217 ? 2.41 8.641 -14.57 1 85.44 217 LEU A C 1
ATOM 1705 O O . LEU A 1 217 ? 1.184 8.648 -14.453 1 85.44 217 LEU A O 1
ATOM 1709 N N . ASP A 1 218 ? 3.072 7.555 -14.859 1 79.12 218 ASP A N 1
ATOM 1710 C CA . ASP A 1 218 ? 2.432 6.254 -14.688 1 79.12 218 ASP A CA 1
ATOM 1711 C C . ASP A 1 218 ? 2.527 5.781 -13.242 1 79.12 218 ASP A C 1
ATOM 1713 O O . ASP A 1 218 ? 3.525 5.176 -12.844 1 79.12 218 ASP A O 1
ATOM 1717 N N . ILE A 1 219 ? 1.54 5.938 -12.57 1 77.44 219 ILE A N 1
ATOM 1718 C CA . ILE A 1 219 ? 1.517 5.738 -11.125 1 77.44 219 ILE A CA 1
ATOM 1719 C C . ILE A 1 219 ? 1.721 4.258 -10.812 1 77.44 219 ILE A C 1
ATOM 1721 O O . ILE A 1 219 ? 2.252 3.91 -9.75 1 77.44 219 ILE A O 1
ATOM 1725 N N . ALA A 1 220 ? 1.349 3.379 -11.734 1 73.44 220 ALA A N 1
ATOM 1726 C CA . ALA A 1 220 ? 1.444 1.946 -11.469 1 73.44 220 ALA A CA 1
ATOM 1727 C C . ALA A 1 220 ? 2.85 1.427 -11.766 1 73.44 220 ALA A C 1
ATOM 1729 O O . ALA A 1 220 ? 3.188 0.297 -11.406 1 73.44 220 ALA A O 1
ATOM 1730 N N . GLN A 1 221 ? 3.695 2.26 -12.336 1 75.88 221 GLN A N 1
ATOM 1731 C CA . GLN A 1 221 ? 5.051 1.828 -12.664 1 75.88 221 GLN A CA 1
ATOM 1732 C C . GLN A 1 221 ? 6.09 2.799 -12.102 1 75.88 221 GLN A C 1
ATOM 1734 O O . GLN A 1 221 ? 7.059 3.137 -12.789 1 75.88 221 GLN A O 1
ATOM 1739 N N . CYS A 1 222 ? 5.797 3.244 -10.938 1 79.31 222 CYS A N 1
ATOM 1740 C CA . CYS A 1 222 ? 6.766 4.113 -10.273 1 79.31 222 CYS A CA 1
ATOM 1741 C C . CYS A 1 222 ? 7.973 3.316 -9.789 1 79.31 222 CYS A C 1
ATOM 1743 O O . CYS A 1 222 ? 8.023 2.9 -8.633 1 79.31 222 CYS A O 1
ATOM 1745 N N . ALA A 1 223 ? 8.922 3.059 -10.711 1 76.25 223 ALA A N 1
ATOM 1746 C CA . ALA A 1 223 ? 10.016 2.143 -10.406 1 76.25 223 ALA A CA 1
ATOM 1747 C C . ALA A 1 223 ? 11.352 2.883 -10.328 1 76.25 223 ALA A C 1
ATOM 1749 O O . ALA A 1 223 ? 12.414 2.264 -10.352 1 76.25 223 ALA A O 1
ATOM 1750 N N . ASP A 1 224 ? 11.383 4.246 -10.305 1 87.75 224 ASP A N 1
ATOM 1751 C CA . ASP A 1 224 ? 12.641 4.98 -10.211 1 87.75 224 ASP A CA 1
ATOM 1752 C C . ASP A 1 224 ? 12.547 6.094 -9.164 1 87.75 224 ASP A C 1
ATOM 1754 O O . ASP A 1 224 ? 11.453 6.457 -8.734 1 87.75 224 ASP A O 1
ATOM 1758 N N . LEU A 1 225 ? 13.695 6.633 -8.836 1 89.5 225 LEU A N 1
ATOM 1759 C CA . LEU A 1 225 ? 13.773 7.609 -7.754 1 89.5 225 LEU A CA 1
ATOM 1760 C C . LEU A 1 225 ? 13.094 8.914 -8.156 1 89.5 225 LEU A C 1
ATOM 1762 O O . LEU A 1 225 ? 12.469 9.57 -7.32 1 89.5 225 LEU A O 1
ATOM 1766 N N . ILE A 1 226 ? 13.18 9.312 -9.414 1 90 226 ILE A N 1
ATOM 1767 C CA . ILE A 1 226 ? 12.578 10.562 -9.875 1 90 226 ILE A CA 1
ATOM 1768 C C . ILE A 1 226 ? 11.062 10.445 -9.836 1 90 226 ILE A C 1
ATOM 1770 O O . ILE A 1 226 ? 10.375 11.367 -9.391 1 90 226 ILE A O 1
ATOM 1774 N N . SER A 1 227 ? 10.555 9.297 -10.289 1 91.25 227 SER A N 1
ATOM 1775 C CA . SER A 1 227 ? 9.117 9.062 -10.219 1 91.25 227 SER A CA 1
ATOM 1776 C C . SER A 1 227 ? 8.633 9.047 -8.773 1 91.25 227 SER A C 1
ATOM 1778 O O . SER A 1 227 ? 7.52 9.484 -8.477 1 91.25 227 SER A O 1
ATOM 1780 N N . MET A 1 228 ? 9.461 8.547 -7.906 1 93.38 228 MET A N 1
ATOM 1781 C CA . MET A 1 228 ? 9.141 8.555 -6.48 1 93.38 228 MET A CA 1
ATOM 1782 C C . MET A 1 228 ? 9.031 9.977 -5.949 1 93.38 228 MET A C 1
ATOM 1784 O O . MET A 1 228 ? 8.141 10.289 -5.16 1 93.38 228 MET A O 1
ATOM 1788 N N . GLN A 1 229 ? 9.977 10.766 -6.344 1 93.62 229 GLN A N 1
ATOM 1789 C CA . GLN A 1 229 ? 9.93 12.172 -5.941 1 93.62 229 GLN A CA 1
ATOM 1790 C C . GLN A 1 229 ? 8.664 12.844 -6.457 1 93.62 229 GLN A C 1
ATOM 1792 O O . GLN A 1 229 ? 8.047 13.648 -5.754 1 93.62 229 GLN A O 1
ATOM 1797 N N . THR A 1 230 ? 8.266 12.492 -7.656 1 94.62 230 THR A N 1
ATOM 1798 C CA . THR A 1 230 ? 7.055 13.055 -8.242 1 94.62 230 THR A CA 1
ATOM 1799 C C . THR A 1 230 ? 5.828 12.664 -7.426 1 94.62 230 THR A C 1
ATOM 1801 O O . THR A 1 230 ? 4.996 13.516 -7.102 1 94.62 230 THR A O 1
ATOM 1804 N N . ILE A 1 231 ? 5.715 11.422 -7.086 1 94.44 231 ILE A N 1
ATOM 1805 C CA . ILE A 1 231 ? 4.555 10.953 -6.332 1 94.44 231 ILE A CA 1
ATOM 1806 C C . ILE A 1 231 ? 4.52 11.641 -4.969 1 94.44 231 ILE A C 1
ATOM 1808 O O . ILE A 1 231 ? 3.447 11.961 -4.457 1 94.44 231 ILE A O 1
ATOM 1812 N N . LEU A 1 232 ? 5.656 11.82 -4.363 1 95.69 232 LEU A N 1
ATOM 1813 C CA . LEU A 1 232 ? 5.715 12.492 -3.066 1 95.69 232 LEU A CA 1
ATOM 1814 C C . LEU A 1 232 ? 5.258 13.938 -3.18 1 95.69 232 LEU A C 1
ATOM 1816 O O . LEU A 1 232 ? 4.598 14.461 -2.277 1 95.69 232 LEU A O 1
ATOM 1820 N N . CYS A 1 233 ? 5.605 14.57 -4.281 1 95.69 233 CYS A N 1
ATOM 1821 C CA . CYS A 1 233 ? 5.109 15.922 -4.523 1 95.69 233 CYS A CA 1
ATOM 1822 C C . CYS A 1 233 ? 3.596 15.922 -4.688 1 95.69 233 CYS A C 1
ATOM 1824 O O . CYS A 1 233 ? 2.912 16.812 -4.172 1 95.69 233 CYS A O 1
ATOM 1826 N N . LEU A 1 234 ? 3.117 14.984 -5.418 1 95.25 234 LEU A N 1
ATOM 1827 C CA . LEU A 1 234 ? 1.674 14.883 -5.605 1 95.25 234 LEU A CA 1
ATOM 1828 C C . LEU A 1 234 ? 0.966 14.672 -4.273 1 95.25 234 LEU A C 1
ATOM 1830 O O . LEU A 1 234 ? -0.079 15.273 -4.016 1 95.25 234 LEU A O 1
ATOM 1834 N N . ILE A 1 235 ? 1.508 13.836 -3.418 1 95.62 235 ILE A N 1
ATOM 1835 C CA . ILE A 1 235 ? 0.934 13.578 -2.102 1 95.62 235 ILE A CA 1
ATOM 1836 C C . ILE A 1 235 ? 0.922 14.859 -1.278 1 95.62 235 ILE A C 1
ATOM 1838 O O . ILE A 1 235 ? -0.069 15.172 -0.611 1 95.62 235 ILE A O 1
ATOM 1842 N N . THR A 1 236 ? 2.025 15.578 -1.334 1 96 236 THR A N 1
ATOM 1843 C CA . THR A 1 236 ? 2.105 16.844 -0.604 1 96 236 THR A CA 1
ATOM 1844 C C . THR A 1 236 ? 1.023 17.812 -1.074 1 96 236 THR A C 1
ATOM 1846 O O . THR A 1 236 ? 0.404 18.5 -0.261 1 96 236 THR A O 1
ATOM 1849 N N . PHE A 1 237 ? 0.84 17.891 -2.346 1 95.69 237 PHE A N 1
ATOM 1850 C CA . PHE A 1 237 ? -0.23 18.719 -2.896 1 95.69 237 PHE A CA 1
ATOM 1851 C C . PHE A 1 237 ? -1.584 18.281 -2.35 1 95.69 237 PHE A C 1
ATOM 1853 O O . PHE A 1 237 ? -2.4 19.125 -1.958 1 95.69 237 PHE A O 1
ATOM 1860 N N . LEU A 1 238 ? -1.834 17.016 -2.361 1 95.5 238 LEU A N 1
ATOM 1861 C CA . LEU A 1 238 ? -3.107 16.484 -1.896 1 95.5 238 LEU A CA 1
ATOM 1862 C C . LEU A 1 238 ? -3.324 16.797 -0.419 1 95.5 238 LEU A C 1
ATOM 1864 O O . LEU A 1 238 ? -4.418 17.203 -0.018 1 95.5 238 LEU A O 1
ATOM 1868 N N . VAL A 1 239 ? -2.32 16.625 0.406 1 95.69 239 VAL A N 1
ATOM 1869 C CA . VAL A 1 239 ? -2.43 16.906 1.833 1 95.69 239 VAL A CA 1
ATOM 1870 C C . VAL A 1 239 ? -2.701 18.391 2.049 1 95.69 239 VAL A C 1
ATOM 1872 O O . VAL A 1 239 ? -3.586 18.766 2.822 1 95.69 239 VAL A O 1
ATOM 1875 N N . THR A 1 240 ? -1.989 19.203 1.302 1 94.81 240 THR A N 1
ATOM 1876 C CA . THR A 1 240 ? -2.109 20.656 1.457 1 94.81 240 THR A CA 1
ATOM 1877 C C . THR A 1 240 ? -3.496 21.125 1.039 1 94.81 240 THR A C 1
ATOM 1879 O O . THR A 1 240 ? -4.016 22.109 1.585 1 94.81 240 THR A O 1
ATOM 1882 N N . THR A 1 241 ? -4.145 20.469 0.167 1 94.5 241 THR A N 1
ATOM 1883 C CA . THR A 1 241 ? -5.449 20.875 -0.34 1 94.5 241 THR A CA 1
ATOM 1884 C C . THR A 1 241 ? -6.566 20.062 0.304 1 94.5 241 THR A C 1
ATOM 1886 O O . THR A 1 241 ? -7.672 19.984 -0.233 1 94.5 241 THR A O 1
ATOM 1889 N N . SER A 1 242 ? -6.379 19.406 1.412 1 95.94 242 SER A N 1
ATOM 1890 C CA . SER A 1 242 ? -7.336 18.703 2.264 1 95.94 242 SER A CA 1
ATOM 1891 C C . SER A 1 242 ? -7.883 17.453 1.573 1 95.94 242 SER A C 1
ATOM 1893 O O . SER A 1 242 ? -9.062 17.125 1.72 1 95.94 242 SER A O 1
ATOM 1895 N N . ARG A 1 243 ? -7.105 16.859 0.785 1 94.69 243 ARG A N 1
ATOM 1896 C CA . ARG A 1 243 ? -7.469 15.594 0.154 1 94.69 243 ARG A CA 1
ATOM 1897 C C . ARG A 1 243 ? -6.664 14.438 0.739 1 94.69 243 ARG A C 1
ATOM 1899 O O . ARG A 1 243 ? -5.938 13.75 0.017 1 94.69 243 ARG A O 1
ATOM 1906 N N . LEU A 1 244 ? -6.91 14.172 2.002 1 95.56 244 LEU A N 1
ATOM 1907 C CA . LEU A 1 244 ? -6.102 13.219 2.754 1 95.56 244 LEU A CA 1
ATOM 1908 C C . LEU A 1 244 ? -6.461 11.781 2.373 1 95.56 244 LEU A C 1
ATOM 1910 O O . LEU A 1 244 ? -5.598 10.898 2.383 1 95.56 244 LEU A O 1
ATOM 1914 N N . THR A 1 245 ? -7.723 11.492 2.053 1 91.88 245 THR A N 1
ATOM 1915 C CA . THR A 1 245 ? -8.117 10.141 1.656 1 91.88 245 THR A CA 1
ATOM 1916 C C . THR A 1 245 ? -7.434 9.75 0.348 1 91.88 245 THR A C 1
ATOM 1918 O O . THR A 1 245 ? -6.965 8.617 0.205 1 91.88 245 THR A O 1
ATOM 1921 N N . SER A 1 246 ? -7.418 10.68 -0.565 1 91.19 246 SER A N 1
ATOM 1922 C CA . SER A 1 246 ? -6.688 10.438 -1.805 1 91.19 246 SER A CA 1
ATOM 1923 C C . SER A 1 246 ? -5.191 10.305 -1.55 1 91.19 246 SER A C 1
ATOM 1925 O O . SER A 1 246 ? -4.52 9.484 -2.18 1 91.19 246 SER A O 1
ATOM 1927 N N . ALA A 1 247 ? -4.684 11.211 -0.704 1 94.44 247 ALA A N 1
ATOM 1928 C CA . ALA A 1 247 ? -3.27 11.125 -0.345 1 94.44 247 ALA A CA 1
ATOM 1929 C C . ALA A 1 247 ? -2.936 9.75 0.231 1 94.44 247 ALA A C 1
ATOM 1931 O O . ALA A 1 247 ? -1.854 9.219 -0.016 1 94.44 247 ALA A O 1
ATOM 1932 N N . TYR A 1 248 ? -3.828 9.164 1.033 1 93.69 248 TYR A N 1
ATOM 1933 C CA . TYR A 1 248 ? -3.643 7.832 1.6 1 93.69 248 TYR A CA 1
ATOM 1934 C C . TYR A 1 248 ? -3.486 6.789 0.5 1 93.69 248 TYR A C 1
ATOM 1936 O O . TYR A 1 248 ? -2.639 5.898 0.598 1 93.69 248 TYR A O 1
ATOM 1944 N N . THR A 1 249 ? -4.223 6.887 -0.523 1 89.5 249 THR A N 1
ATOM 1945 C CA . THR A 1 249 ? -4.129 5.961 -1.647 1 89.5 249 THR A CA 1
ATOM 1946 C C . THR A 1 249 ? -2.795 6.121 -2.371 1 89.5 249 THR A C 1
ATOM 1948 O O . THR A 1 249 ? -2.139 5.129 -2.699 1 89.5 249 THR A O 1
ATOM 1951 N N . TYR A 1 250 ? -2.439 7.379 -2.625 1 91.56 250 TYR A N 1
ATOM 1952 C CA . TYR A 1 250 ? -1.158 7.641 -3.273 1 91.56 250 TYR A CA 1
ATOM 1953 C C . TYR A 1 250 ? -0.002 7.141 -2.414 1 91.56 250 TYR A C 1
ATOM 1955 O O . TYR A 1 250 ? 1.021 6.695 -2.938 1 91.56 250 TYR A O 1
ATOM 1963 N N . LEU A 1 251 ? -0.2 7.246 -1.155 1 93.5 251 LEU A N 1
ATOM 1964 C CA . LEU A 1 251 ? 0.83 6.766 -0.242 1 93.5 251 LEU A CA 1
ATOM 1965 C C . LEU A 1 251 ? 0.966 5.25 -0.326 1 93.5 251 LEU A C 1
ATOM 1967 O O . LEU A 1 251 ? 2.062 4.711 -0.158 1 93.5 251 LEU A O 1
ATOM 1971 N N . GLY A 1 252 ? -0.146 4.578 -0.532 1 90.94 252 GLY A N 1
ATOM 1972 C CA . GLY A 1 252 ? -0.042 3.148 -0.782 1 90.94 252 GLY A CA 1
ATOM 1973 C C . GLY A 1 252 ? 0.874 2.812 -1.943 1 90.94 252 GLY A C 1
ATOM 1974 O O . GLY A 1 252 ? 1.693 1.896 -1.85 1 90.94 252 GLY A O 1
ATOM 1975 N N . ILE A 1 253 ? 0.787 3.549 -2.934 1 90.56 253 ILE A N 1
ATOM 1976 C CA . ILE A 1 253 ? 1.62 3.359 -4.113 1 90.56 253 ILE A CA 1
ATOM 1977 C C . ILE A 1 253 ? 3.074 3.686 -3.779 1 90.56 253 ILE A C 1
ATOM 1979 O O . ILE A 1 253 ? 3.982 2.932 -4.137 1 90.56 253 ILE A O 1
ATOM 1983 N N . ALA A 1 254 ? 3.234 4.828 -3.15 1 93.56 254 ALA A N 1
ATOM 1984 C CA . ALA A 1 254 ? 4.582 5.27 -2.811 1 93.56 254 ALA A CA 1
ATOM 1985 C C . ALA A 1 254 ? 5.285 4.25 -1.913 1 93.56 254 ALA A C 1
ATOM 1987 O O . ALA A 1 254 ? 6.465 3.951 -2.107 1 93.56 254 ALA A O 1
ATOM 1988 N N . CYS A 1 255 ? 4.59 3.77 -0.925 1 94.38 255 CYS A N 1
ATOM 1989 C CA . CYS A 1 255 ? 5.172 2.805 0.001 1 94.38 255 CYS A CA 1
ATOM 1990 C C . CYS A 1 255 ? 5.543 1.514 -0.718 1 94.38 255 CYS A C 1
ATOM 1992 O O . CYS A 1 255 ? 6.625 0.964 -0.497 1 94.38 255 CYS A O 1
ATOM 1994 N N . THR A 1 256 ? 4.703 1.024 -1.525 1 93.06 256 THR A N 1
ATOM 1995 C CA . THR A 1 256 ? 4.988 -0.193 -2.275 1 93.06 256 THR A CA 1
ATOM 1996 C C . THR A 1 256 ? 6.176 0.013 -3.213 1 93.06 256 THR A C 1
ATOM 1998 O O . THR A 1 256 ? 7.023 -0.869 -3.35 1 93.06 256 THR A O 1
ATOM 2001 N N . SER A 1 257 ? 6.168 1.143 -3.873 1 92.44 257 SER A N 1
ATOM 2002 C CA . SER A 1 257 ? 7.281 1.455 -4.766 1 92.44 257 SER A CA 1
ATOM 2003 C C . SER A 1 257 ? 8.594 1.541 -3.998 1 92.44 257 SER A C 1
ATOM 2005 O O . SER A 1 257 ? 9.641 1.118 -4.496 1 92.44 257 SER A O 1
ATOM 2007 N N . ALA A 1 258 ? 8.562 2.121 -2.855 1 93.81 258 ALA A N 1
ATOM 2008 C CA . ALA A 1 258 ? 9.758 2.215 -2.031 1 93.81 258 ALA A CA 1
ATOM 2009 C C . ALA A 1 258 ? 10.289 0.829 -1.675 1 93.81 258 ALA A C 1
ATOM 2011 O O . ALA A 1 258 ? 11.5 0.593 -1.705 1 93.81 258 ALA A O 1
ATOM 2012 N N . LEU A 1 259 ? 9.414 -0.064 -1.374 1 92.69 259 LEU A N 1
ATOM 2013 C CA . LEU A 1 259 ? 9.805 -1.429 -1.037 1 92.69 259 LEU A CA 1
ATOM 2014 C C . LEU A 1 259 ? 10.344 -2.158 -2.264 1 92.69 259 LEU A C 1
ATOM 2016 O O . LEU A 1 259 ? 11.344 -2.873 -2.178 1 92.69 259 LEU A O 1
ATOM 2020 N N . ARG A 1 260 ? 9.648 -1.953 -3.354 1 91.44 260 ARG A N 1
ATOM 2021 C CA . ARG A 1 260 ? 10.086 -2.584 -4.594 1 91.44 260 ARG A CA 1
ATOM 2022 C C . ARG A 1 260 ? 11.492 -2.129 -4.98 1 91.44 260 ARG A C 1
ATOM 2024 O O . ARG A 1 260 ? 12.281 -2.916 -5.504 1 91.44 260 ARG A O 1
ATOM 2031 N N . LEU A 1 261 ? 11.867 -0.871 -4.707 1 91 261 LEU A N 1
ATOM 2032 C CA . LEU A 1 261 ? 13.164 -0.301 -5.027 1 91 261 LEU A CA 1
ATOM 2033 C C . LEU A 1 261 ? 14.219 -0.745 -4.02 1 91 261 LEU A C 1
ATOM 2035 O O . LEU A 1 261 ? 15.422 -0.575 -4.25 1 91 261 LEU A O 1
ATOM 2039 N N . GLY A 1 262 ? 13.805 -1.318 -2.928 1 90.44 262 GLY A N 1
ATOM 2040 C CA . GLY A 1 262 ? 14.727 -1.791 -1.906 1 90.44 262 GLY A CA 1
ATOM 2041 C C . GLY A 1 262 ? 15.234 -0.683 -1.004 1 90.44 262 GLY A C 1
ATOM 2042 O O . GLY A 1 262 ? 16.344 -0.766 -0.479 1 90.44 262 GLY A O 1
ATOM 2043 N N . LEU A 1 263 ? 14.43 0.38 -0.824 1 91.62 263 LEU A N 1
ATOM 2044 C CA . LEU A 1 263 ? 14.891 1.51 -0.022 1 91.62 263 LEU A CA 1
ATOM 2045 C C . LEU A 1 263 ? 14.938 1.141 1.456 1 91.62 263 LEU A C 1
ATOM 2047 O O . LEU A 1 263 ? 15.617 1.808 2.244 1 91.62 263 LEU A O 1
ATOM 2051 N N . HIS A 1 264 ? 14.227 0.129 1.89 1 90.5 264 HIS A N 1
ATOM 2052 C CA . HIS A 1 264 ? 14.164 -0.291 3.285 1 90.5 264 HIS A CA 1
ATOM 2053 C C . HIS A 1 264 ? 15.359 -1.175 3.643 1 90.5 264 HIS A C 1
ATOM 2055 O O . HIS A 1 264 ? 15.539 -1.534 4.809 1 90.5 264 HIS A O 1
ATOM 2061 N N . LYS A 1 265 ? 16.094 -1.488 2.631 1 87.94 265 LYS A N 1
ATOM 2062 C CA . LYS A 1 265 ? 17.234 -2.387 2.85 1 87.94 265 LYS A CA 1
ATOM 2063 C C . LYS A 1 265 ? 18.562 -1.656 2.66 1 87.94 265 LYS A C 1
ATOM 2065 O O . LYS A 1 265 ? 18.641 -0.696 1.891 1 87.94 265 LYS A O 1
ATOM 2070 N N . GLU A 1 266 ? 19.578 -2.152 3.4 1 82.69 266 GLU A N 1
ATOM 2071 C CA . GLU A 1 266 ? 20.922 -1.628 3.223 1 82.69 266 GLU A CA 1
ATOM 2072 C C . GLU A 1 266 ? 21.594 -2.244 2 1 82.69 266 GLU A C 1
ATOM 2074 O O . GLU A 1 266 ? 22 -3.406 2.029 1 82.69 266 GLU A O 1
ATOM 2079 N N . ILE A 1 267 ? 21.594 -1.599 0.942 1 72.25 267 ILE A N 1
ATOM 2080 C CA . ILE A 1 267 ? 22.047 -2.186 -0.314 1 72.25 267 ILE A CA 1
ATOM 2081 C C . ILE A 1 267 ? 23.5 -1.798 -0.571 1 72.25 267 ILE A C 1
ATOM 2083 O O . ILE A 1 267 ? 24.156 -2.367 -1.448 1 72.25 267 ILE A O 1
ATOM 2087 N N . ASP A 1 268 ? 24.094 -0.98 0.178 1 64 268 ASP A N 1
ATOM 2088 C CA . ASP A 1 268 ? 25.422 -0.454 -0.103 1 64 268 ASP A CA 1
ATOM 2089 C C . ASP A 1 268 ? 26.469 -1.571 -0.12 1 64 268 ASP A C 1
ATOM 2091 O O . ASP A 1 268 ? 27.531 -1.432 -0.735 1 64 268 ASP A O 1
ATOM 2095 N N . LYS A 1 269 ? 26.109 -2.646 0.412 1 60.5 269 LYS A N 1
ATOM 2096 C CA . LYS A 1 269 ? 27.094 -3.725 0.441 1 60.5 269 LYS A CA 1
ATOM 2097 C C . LYS A 1 269 ? 27.172 -4.434 -0.909 1 60.5 269 LYS A C 1
ATOM 2099 O O . LYS A 1 269 ? 28.25 -4.859 -1.329 1 60.5 269 LYS A O 1
ATOM 2104 N N . ASP A 1 270 ? 26.094 -4.406 -1.581 1 61.97 270 ASP A N 1
ATOM 2105 C CA . ASP A 1 270 ? 26.031 -5.176 -2.82 1 61.97 270 ASP A CA 1
ATOM 2106 C C . ASP A 1 270 ? 26.188 -4.266 -4.039 1 61.97 270 ASP A C 1
ATOM 2108 O O . ASP A 1 270 ? 26.781 -4.664 -5.043 1 61.97 270 ASP A O 1
ATOM 2112 N N . LEU A 1 271 ? 25.656 -3.096 -3.926 1 71.5 271 LEU A N 1
ATOM 2113 C CA . LEU A 1 271 ? 25.688 -2.168 -5.051 1 71.5 271 LEU A CA 1
ATOM 2114 C C . LEU A 1 271 ? 26.281 -0.828 -4.637 1 71.5 271 LEU A C 1
ATOM 2116 O O . LEU A 1 271 ? 25.906 -0.267 -3.605 1 71.5 271 LEU A O 1
ATOM 2120 N N . SER A 1 272 ? 27.312 -0.481 -5.242 1 74.25 272 SER A N 1
ATOM 2121 C CA . SER A 1 272 ? 27.922 0.813 -4.957 1 74.25 272 SER A CA 1
ATOM 2122 C C . SER A 1 272 ? 27.203 1.938 -5.695 1 74.25 272 SER A C 1
ATOM 2124 O O . SER A 1 272 ? 27.141 1.948 -6.926 1 74.25 272 SER A O 1
ATOM 2126 N N . PHE A 1 273 ? 26.5 2.752 -5.035 1 77 273 PHE A N 1
ATOM 2127 C CA . PHE A 1 273 ? 25.828 3.914 -5.613 1 77 273 PHE A CA 1
ATOM 2128 C C . PHE A 1 273 ? 26.625 5.188 -5.336 1 77 273 PHE A C 1
ATOM 2130 O O . PHE A 1 273 ? 27.312 5.285 -4.32 1 77 273 PHE A O 1
ATOM 2137 N N . PRO A 1 274 ? 26.562 6.047 -6.324 1 78.62 274 PRO A N 1
ATOM 2138 C CA . PRO A 1 274 ? 27.141 7.359 -6.02 1 78.62 274 PRO A CA 1
ATOM 2139 C C . PRO A 1 274 ? 26.547 7.988 -4.762 1 78.62 274 PRO A C 1
ATOM 2141 O O . PRO A 1 274 ? 25.391 7.707 -4.41 1 78.62 274 PRO A O 1
ATOM 2144 N N . GLY A 1 275 ? 27.312 8.758 -4.094 1 77.38 275 GLY A N 1
ATOM 2145 C CA . GLY A 1 275 ? 26.922 9.391 -2.842 1 77.38 275 GLY A CA 1
ATOM 2146 C C . GLY A 1 275 ? 25.609 10.156 -2.939 1 77.38 275 GLY A C 1
ATOM 2147 O O . GLY A 1 275 ? 24.781 10.094 -2.035 1 77.38 275 GLY A O 1
ATOM 2148 N N . THR A 1 276 ? 25.375 10.812 -3.98 1 79.62 276 THR A N 1
ATOM 2149 C CA . THR A 1 276 ? 24.172 11.617 -4.164 1 79.62 276 THR A CA 1
ATOM 2150 C C . THR A 1 276 ? 22.922 10.727 -4.227 1 79.62 276 THR A C 1
ATOM 2152 O O . THR A 1 276 ? 21.875 11.086 -3.697 1 79.62 276 THR A O 1
ATOM 2155 N N . GLN A 1 277 ? 23.141 9.578 -4.867 1 82.38 277 GLN A N 1
ATOM 2156 C CA . GLN A 1 277 ? 22.016 8.656 -4.992 1 82.38 277 GLN A CA 1
ATOM 2157 C C . GLN A 1 277 ? 21.703 7.984 -3.658 1 82.38 277 GLN A C 1
ATOM 2159 O O . GLN A 1 277 ? 20.531 7.695 -3.361 1 82.38 277 GLN A O 1
ATOM 2164 N N . GLN A 1 278 ? 22.719 7.742 -2.951 1 83.31 278 GLN A N 1
ATOM 2165 C CA . GLN A 1 278 ? 22.516 7.156 -1.63 1 83.31 278 GLN A CA 1
ATOM 2166 C C . GLN A 1 278 ? 21.766 8.117 -0.713 1 83.31 278 GLN A C 1
ATOM 2168 O O . GLN A 1 278 ? 20.875 7.703 0.032 1 83.31 278 GLN A O 1
ATOM 2173 N N . GLU A 1 279 ? 22.141 9.328 -0.809 1 84.12 279 GLU A N 1
ATOM 2174 C CA . GLU A 1 279 ? 21.453 10.336 -0.007 1 84.12 279 GLU A CA 1
ATOM 2175 C C . GLU A 1 279 ? 20 10.5 -0.446 1 84.12 279 GLU A C 1
ATOM 2177 O O . GLU A 1 279 ? 19.109 10.688 0.388 1 84.12 279 GLU A O 1
ATOM 2182 N N . ALA A 1 280 ? 19.844 10.492 -1.741 1 87.56 280 ALA A N 1
ATOM 2183 C CA . ALA A 1 280 ? 18.484 10.617 -2.264 1 87.56 280 ALA A CA 1
ATOM 2184 C C . ALA A 1 280 ? 17.609 9.453 -1.806 1 87.56 280 ALA A C 1
ATOM 2186 O O . ALA A 1 280 ? 16.438 9.633 -1.483 1 87.56 280 ALA A O 1
ATOM 2187 N N . ARG A 1 281 ? 18.188 8.219 -1.803 1 89.94 281 ARG A N 1
ATOM 2188 C CA . ARG A 1 281 ? 17.453 7.031 -1.361 1 89.94 281 ARG A CA 1
ATOM 2189 C C . ARG A 1 281 ? 17.016 7.164 0.095 1 89.94 281 ARG A C 1
ATOM 2191 O O . ARG A 1 281 ? 15.875 6.852 0.44 1 89.94 281 ARG A O 1
ATOM 2198 N N . LEU A 1 282 ? 17.906 7.664 0.879 1 89.94 282 LEU A N 1
ATOM 2199 C CA . LEU A 1 282 ? 17.609 7.824 2.299 1 89.94 282 LEU A CA 1
ATOM 2200 C C . LEU A 1 282 ? 16.562 8.914 2.512 1 89.94 282 LEU A C 1
ATOM 2202 O O . LEU A 1 282 ? 15.633 8.75 3.305 1 89.94 282 LEU A O 1
ATOM 2206 N N . ARG A 1 283 ? 16.672 10.023 1.85 1 91.12 283 ARG A N 1
ATOM 2207 C CA . ARG A 1 283 ? 15.734 11.141 1.99 1 91.12 283 ARG A CA 1
ATOM 2208 C C . ARG A 1 283 ? 14.336 10.75 1.53 1 91.12 283 ARG A C 1
ATOM 2210 O O . ARG A 1 283 ? 13.344 11.148 2.141 1 91.12 283 ARG A O 1
ATOM 2217 N N . ILE A 1 284 ? 14.312 10 0.447 1 93.62 284 ILE A N 1
ATOM 2218 C CA . ILE A 1 284 ? 13.023 9.555 -0.068 1 93.62 284 ILE A CA 1
ATOM 2219 C C . ILE A 1 284 ? 12.375 8.594 0.923 1 93.62 284 ILE A C 1
ATOM 2221 O O . ILE A 1 284 ? 11.18 8.695 1.212 1 93.62 284 ILE A O 1
ATOM 2225 N N . MET A 1 285 ? 13.18 7.633 1.425 1 94.19 285 MET A N 1
ATOM 2226 C CA . MET A 1 285 ? 12.641 6.691 2.404 1 94.19 285 MET A CA 1
ATOM 2227 C C . MET A 1 285 ? 12.125 7.426 3.637 1 94.19 285 MET A C 1
ATOM 2229 O O . MET A 1 285 ? 11.055 7.109 4.152 1 94.19 285 MET A O 1
ATOM 2233 N N . LEU A 1 286 ? 12.844 8.43 4.066 1 93.62 286 LEU A N 1
ATOM 2234 C CA . LEU A 1 286 ? 12.438 9.234 5.215 1 93.62 286 LEU A CA 1
ATOM 2235 C C . LEU A 1 286 ? 11.125 9.961 4.934 1 93.62 286 LEU A C 1
ATOM 2237 O O . LEU A 1 286 ? 10.219 9.953 5.77 1 93.62 286 LEU A O 1
ATOM 2241 N N . ALA A 1 287 ? 11.039 10.578 3.822 1 95.19 287 ALA A N 1
ATOM 2242 C CA . ALA A 1 287 ? 9.836 11.312 3.441 1 95.19 287 ALA A CA 1
ATOM 2243 C C . ALA A 1 287 ? 8.625 10.391 3.361 1 95.19 287 ALA A C 1
ATOM 2245 O O . ALA A 1 287 ? 7.527 10.758 3.783 1 95.19 287 ALA A O 1
ATOM 2246 N N . VAL A 1 288 ? 8.805 9.188 2.812 1 95.62 288 VAL A N 1
ATOM 2247 C CA . VAL A 1 288 ? 7.73 8.211 2.703 1 95.62 288 VAL A CA 1
ATOM 2248 C C . VAL A 1 288 ? 7.227 7.84 4.098 1 95.62 288 VAL A C 1
ATOM 2250 O O . VAL A 1 288 ? 6.02 7.805 4.34 1 95.62 288 VAL A O 1
ATOM 2253 N N . LEU A 1 289 ? 8.148 7.598 4.98 1 95.19 289 LEU A N 1
ATOM 2254 C CA . LEU A 1 289 ? 7.766 7.215 6.336 1 95.19 289 LEU A CA 1
ATOM 2255 C C . LEU A 1 289 ? 7.066 8.367 7.051 1 95.19 289 LEU A C 1
ATOM 2257 O O . LEU A 1 289 ? 6.086 8.148 7.766 1 95.19 289 LEU A O 1
ATOM 2261 N N . GLN A 1 290 ? 7.531 9.547 6.879 1 95.5 290 GLN A N 1
ATOM 2262 C CA . GLN A 1 290 ? 6.938 10.711 7.523 1 95.5 290 GLN A CA 1
ATOM 2263 C C . GLN A 1 290 ? 5.5 10.93 7.051 1 95.5 290 GLN A C 1
ATOM 2265 O O . GLN A 1 290 ? 4.59 11.07 7.867 1 95.5 290 GLN A O 1
ATOM 2270 N N . LEU A 1 291 ? 5.32 10.977 5.77 1 96.75 291 LEU A N 1
ATOM 2271 C CA . LEU A 1 291 ? 4 11.234 5.207 1 96.75 291 LEU A CA 1
ATOM 2272 C C . LEU A 1 291 ? 3.043 10.094 5.52 1 96.75 291 LEU A C 1
ATOM 2274 O O . LEU A 1 291 ? 1.865 10.32 5.805 1 96.75 291 LEU A O 1
ATOM 2278 N N . ASP A 1 292 ? 3.537 8.859 5.43 1 96.19 292 ASP A N 1
ATOM 2279 C CA . ASP A 1 292 ? 2.709 7.695 5.738 1 96.19 292 ASP A CA 1
ATOM 2280 C C . ASP A 1 292 ? 2.215 7.742 7.184 1 96.19 292 ASP A C 1
ATOM 2282 O O . ASP A 1 292 ? 1.031 7.523 7.449 1 96.19 292 ASP A O 1
ATOM 2286 N N . THR A 1 293 ? 3.096 8.031 8.102 1 95.75 293 THR A N 1
ATOM 2287 C CA . THR A 1 293 ? 2.748 8.078 9.516 1 95.75 293 THR A CA 1
ATOM 2288 C C . THR A 1 293 ? 1.812 9.242 9.805 1 95.75 293 THR A C 1
ATOM 2290 O O . THR A 1 293 ? 0.823 9.086 10.523 1 95.75 293 THR A O 1
ATOM 2293 N N . PHE A 1 294 ? 2.129 10.406 9.234 1 96.5 294 PHE A N 1
ATOM 2294 C CA . PHE A 1 294 ? 1.323 11.602 9.484 1 96.5 294 PHE A CA 1
ATOM 2295 C C . PHE A 1 294 ? -0.109 11.391 9.008 1 96.5 294 PHE A C 1
ATOM 2297 O O . PHE A 1 294 ? -1.059 11.594 9.766 1 96.5 294 PHE A O 1
ATOM 2304 N N . VAL A 1 295 ? -0.303 11 7.742 1 96.88 295 VAL A N 1
ATOM 2305 C CA . VAL A 1 295 ? -1.633 10.852 7.16 1 96.88 295 VAL A CA 1
ATOM 2306 C C . VAL A 1 295 ? -2.387 9.734 7.871 1 96.88 295 VAL A C 1
ATOM 2308 O O . VAL A 1 295 ? -3.584 9.859 8.141 1 96.88 295 VAL A O 1
ATOM 2311 N N . SER A 1 296 ? -1.678 8.648 8.172 1 94.88 296 SER A N 1
ATOM 2312 C CA . SER A 1 296 ? -2.301 7.527 8.875 1 94.88 296 SER A CA 1
ATOM 2313 C C . SER A 1 296 ? -2.789 7.945 10.258 1 94.88 296 SER A C 1
ATOM 2315 O O . SER A 1 296 ? -3.844 7.492 10.711 1 94.88 296 SER A O 1
ATOM 2317 N N . MET A 1 297 ? -2.115 8.812 10.906 1 94.94 297 MET A N 1
ATOM 2318 C CA . MET A 1 297 ? -2.504 9.266 12.234 1 94.94 297 MET A CA 1
ATOM 2319 C C . MET A 1 297 ? -3.719 10.18 12.164 1 94.94 297 MET A C 1
ATOM 2321 O O . MET A 1 297 ? -4.645 10.055 12.969 1 94.94 297 MET A O 1
ATOM 2325 N N . VAL A 1 298 ? -3.668 11.07 11.211 1 96.62 298 VAL A N 1
ATOM 2326 C CA . VAL A 1 298 ? -4.754 12.039 11.086 1 96.62 298 VAL A CA 1
ATOM 2327 C C . VAL A 1 298 ? -6.059 11.305 10.773 1 96.62 298 VAL A C 1
ATOM 2329 O O . VAL A 1 298 ? -7.117 11.648 11.305 1 96.62 298 VAL A O 1
ATOM 2332 N N . LEU A 1 299 ? -5.969 10.281 9.953 1 95.88 299 LEU A N 1
ATOM 2333 C CA . LEU A 1 299 ? -7.141 9.516 9.555 1 95.88 299 LEU A CA 1
ATOM 2334 C C . LEU A 1 299 ? -7.363 8.336 10.492 1 95.88 299 LEU A C 1
ATOM 2336 O O . LEU A 1 299 ? -8.406 7.684 10.445 1 95.88 299 LEU A O 1
ATOM 2340 N N . ASP A 1 300 ? -6.395 8.062 11.375 1 93.75 300 ASP A N 1
ATOM 2341 C CA . ASP A 1 300 ? -6.359 6.891 12.242 1 93.75 300 ASP A CA 1
ATOM 2342 C C . ASP A 1 300 ? -6.551 5.609 11.43 1 93.75 300 ASP A C 1
ATOM 2344 O O . ASP A 1 300 ? -7.453 4.816 11.711 1 93.75 300 ASP A O 1
ATOM 2348 N N . MET A 1 301 ? -5.766 5.484 10.414 1 93.25 301 MET A N 1
ATOM 2349 C CA . MET A 1 301 ? -5.723 4.312 9.547 1 93.25 301 MET A CA 1
ATOM 2350 C C . MET A 1 301 ? -4.391 3.582 9.688 1 93.25 301 MET A C 1
ATOM 2352 O O . MET A 1 301 ? -3.408 4.156 10.156 1 93.25 301 MET A O 1
ATOM 2356 N N . PRO A 1 302 ? -4.355 2.322 9.359 1 89.88 302 PRO A N 1
ATOM 2357 C CA . PRO A 1 302 ? -3.084 1.602 9.461 1 89.88 302 PRO A CA 1
ATOM 2358 C C . PRO A 1 302 ? -2.014 2.162 8.523 1 89.88 302 PRO A C 1
ATOM 2360 O O . PRO A 1 302 ? -2.312 2.541 7.391 1 89.88 302 PRO A O 1
ATOM 2363 N N . ALA A 1 303 ? -0.847 2.238 9.117 1 89.62 303 ALA A N 1
ATOM 2364 C CA . ALA A 1 303 ? 0.284 2.623 8.281 1 89.62 303 ALA A CA 1
ATOM 2365 C C . ALA A 1 303 ? 0.62 1.527 7.273 1 89.62 303 ALA A C 1
ATOM 2367 O O . ALA A 1 303 ? 0.312 0.354 7.5 1 89.62 303 ALA A O 1
ATOM 2368 N N . ARG A 1 304 ? 1.249 1.898 6.238 1 87.75 304 ARG A N 1
ATOM 2369 C CA . ARG A 1 304 ? 1.489 0.959 5.148 1 87.75 304 ARG A CA 1
ATOM 2370 C C . ARG A 1 304 ? 2.826 0.247 5.32 1 87.75 304 ARG A C 1
ATOM 2372 O O . ARG A 1 304 ? 3.014 -0.864 4.82 1 87.75 304 ARG A O 1
ATOM 2379 N N . ILE A 1 305 ? 3.752 0.961 5.824 1 88.69 305 ILE A N 1
ATOM 2380 C CA . ILE A 1 305 ? 5.051 0.327 6.031 1 88.69 305 ILE A CA 1
ATOM 2381 C C . ILE A 1 305 ? 5.207 -0.053 7.5 1 88.69 305 ILE A C 1
ATOM 2383 O O . ILE A 1 305 ? 5.051 0.79 8.391 1 88.69 305 ILE A O 1
ATOM 2387 N N . ASN A 1 306 ? 5.414 -1.268 7.648 1 82.88 306 ASN A N 1
ATOM 2388 C CA . ASN A 1 306 ? 5.781 -1.727 8.984 1 82.88 306 ASN A CA 1
ATOM 2389 C C . ASN A 1 306 ? 7.242 -1.422 9.297 1 82.88 306 ASN A C 1
ATOM 2391 O O . ASN A 1 306 ? 8.141 -1.875 8.594 1 82.88 306 ASN A O 1
ATOM 2395 N N . PRO A 1 307 ? 7.426 -0.712 10.328 1 77.5 307 PRO A N 1
ATOM 2396 C CA . PRO A 1 307 ? 8.812 -0.344 10.641 1 77.5 307 PRO A CA 1
ATOM 2397 C C . PRO A 1 307 ? 9.695 -1.558 10.906 1 77.5 307 PRO A C 1
ATOM 2399 O O . PRO A 1 307 ? 10.914 -1.487 10.727 1 77.5 307 PRO A O 1
ATOM 2402 N N . GLY A 1 308 ? 9.109 -2.621 11.266 1 76.75 308 GLY A N 1
ATOM 2403 C CA . GLY A 1 308 ? 9.891 -3.822 11.523 1 76.75 308 GLY A CA 1
ATOM 2404 C C . GLY A 1 308 ? 10.531 -4.398 10.273 1 76.75 308 GLY A C 1
ATOM 2405 O O . GLY A 1 308 ? 11.5 -5.156 10.359 1 76.75 308 GLY A O 1
ATOM 2406 N N . CYS A 1 309 ? 10.07 -3.961 9.156 1 82.19 309 CYS A N 1
ATOM 2407 C CA . CYS A 1 309 ? 10.602 -4.512 7.914 1 82.19 309 CYS A CA 1
ATOM 2408 C C . CYS A 1 309 ? 11.781 -3.686 7.41 1 82.19 309 CYS A C 1
ATOM 2410 O O . CYS A 1 309 ? 12.469 -4.09 6.473 1 82.19 309 CYS A O 1
ATOM 2412 N N . VAL A 1 310 ? 12.031 -2.525 8 1 87.94 310 VAL A N 1
ATOM 2413 C CA . VAL A 1 310 ? 13.141 -1.667 7.594 1 87.94 310 VAL A CA 1
ATOM 2414 C C . VAL A 1 310 ? 14.414 -2.092 8.312 1 87.94 310 VAL A C 1
ATOM 2416 O O . VAL A 1 310 ? 14.414 -2.299 9.531 1 87.94 310 VAL A O 1
ATOM 2419 N N . ASP A 1 311 ? 15.445 -2.248 7.602 1 87.06 311 ASP A N 1
ATOM 2420 C CA . ASP A 1 311 ? 16.719 -2.652 8.188 1 87.06 311 ASP A CA 1
ATOM 2421 C C . ASP A 1 311 ? 17.172 -1.67 9.266 1 87.06 311 ASP A C 1
ATOM 2423 O O . ASP A 1 311 ? 17.016 -0.457 9.117 1 87.06 311 ASP A O 1
ATOM 2427 N N . PRO A 1 312 ? 17.719 -2.139 10.258 1 82.06 312 PRO A N 1
ATOM 2428 C CA . PRO A 1 312 ? 18.172 -1.269 11.344 1 82.06 312 PRO A CA 1
ATOM 2429 C C . PRO A 1 312 ? 19.203 -0.24 10.875 1 82.06 312 PRO A C 1
ATOM 2431 O O . PRO A 1 312 ? 19.219 0.889 11.367 1 82.06 312 PRO A O 1
ATOM 2434 N N . ALA A 1 313 ? 20 -0.68 9.914 1 82.62 313 ALA A N 1
ATOM 2435 C CA . ALA A 1 313 ? 21 0.25 9.406 1 82.62 313 ALA A CA 1
ATOM 2436 C C . ALA A 1 313 ? 20.359 1.448 8.727 1 82.62 313 ALA A C 1
ATOM 2438 O O . ALA A 1 313 ? 20.844 2.576 8.844 1 82.62 313 ALA A O 1
ATOM 2439 N N . VAL A 1 314 ? 19.328 1.161 8.102 1 85.69 314 VAL A N 1
ATOM 2440 C CA . VAL A 1 314 ? 18.594 2.234 7.43 1 85.69 314 VAL A CA 1
ATOM 2441 C C . VAL A 1 314 ? 17.906 3.123 8.469 1 85.69 314 VAL A C 1
ATOM 2443 O O . VAL A 1 314 ? 17.953 4.352 8.367 1 85.69 314 VAL A O 1
ATOM 2446 N N . LEU A 1 315 ? 17.344 2.494 9.453 1 84.38 315 LEU A N 1
ATOM 2447 C CA . LEU A 1 315 ? 16.688 3.252 10.516 1 84.38 315 LEU A CA 1
ATOM 2448 C C . LEU A 1 315 ? 17.703 4.109 11.266 1 84.38 315 LEU A C 1
ATOM 2450 O O . LEU A 1 315 ? 17.391 5.242 11.648 1 84.38 315 LEU A O 1
ATOM 2454 N N . ALA A 1 316 ? 18.844 3.572 11.414 1 82.62 316 ALA A N 1
ATOM 2455 C CA . ALA A 1 316 ? 19.891 4.316 12.086 1 82.62 316 ALA A CA 1
ATOM 2456 C C . ALA A 1 316 ? 20.359 5.508 11.25 1 82.62 316 ALA A C 1
ATOM 2458 O O . ALA A 1 316 ? 20.672 6.57 11.789 1 82.62 316 ALA A O 1
ATOM 2459 N N . ALA A 1 317 ? 20.359 5.293 9.992 1 81.38 317 ALA A N 1
ATOM 2460 C CA . ALA A 1 317 ? 20.766 6.363 9.086 1 81.38 317 ALA A CA 1
ATOM 2461 C C . ALA A 1 317 ? 19.719 7.469 9.023 1 81.38 317 ALA A C 1
ATOM 2463 O O . ALA A 1 317 ? 20.031 8.609 8.672 1 81.38 317 ALA A O 1
ATOM 2464 N N . LEU A 1 318 ? 18.562 7.098 9.359 1 79.88 318 LEU A N 1
ATOM 2465 C CA . LEU A 1 318 ? 17.469 8.055 9.32 1 79.88 318 LEU A CA 1
ATOM 2466 C C . LEU A 1 318 ? 17.406 8.867 10.609 1 79.88 318 LEU A C 1
ATOM 2468 O O . LEU A 1 318 ? 16.641 9.836 10.703 1 79.88 318 LEU A O 1
ATOM 2472 N N . GLN A 1 319 ? 18.188 8.508 11.57 1 75.94 319 GLN A N 1
ATOM 2473 C CA . GLN A 1 319 ? 18.234 9.242 12.828 1 75.94 319 GLN A CA 1
ATOM 2474 C C . GLN A 1 319 ? 19.188 10.43 12.742 1 75.94 319 GLN A C 1
ATOM 2476 O O . GLN A 1 319 ? 20.094 10.445 11.898 1 75.94 319 GLN A O 1
ATOM 2481 N N . PRO A 1 320 ? 18.797 11.406 13.516 1 68.81 320 PRO A N 1
ATOM 2482 C CA . PRO A 1 320 ? 19.719 12.547 13.516 1 68.81 320 PRO A CA 1
ATOM 2483 C C . PRO A 1 320 ? 21.125 12.156 13.969 1 68.81 320 PRO A C 1
ATOM 2485 O O . PRO A 1 320 ? 21.297 11.242 14.773 1 68.81 320 PRO A O 1
ATOM 2488 N N . PRO A 1 321 ? 22.094 12.602 13.234 1 57.34 321 PRO A N 1
ATOM 2489 C CA . PRO A 1 321 ? 23.453 12.297 13.672 1 57.34 321 PRO A CA 1
ATOM 2490 C C . PRO A 1 321 ? 23.688 12.609 15.148 1 57.34 321 PRO A C 1
ATOM 2492 O O . PRO A 1 321 ? 23.141 13.594 15.664 1 57.34 321 PRO A O 1
ATOM 2495 N N . SER A 1 322 ? 23.75 11.477 16.016 1 49.97 322 SER A N 1
ATOM 2496 C CA . SER A 1 322 ? 24.078 11.672 17.422 1 49.97 322 SER A CA 1
ATOM 2497 C C . SER A 1 322 ? 25.203 12.703 17.578 1 49.97 322 SER A C 1
ATOM 2499 O O . SER A 1 322 ? 26.25 12.602 16.938 1 49.97 322 SER A O 1
ATOM 2501 N N . THR A 1 323 ? 24.828 13.828 17.828 1 40.88 323 THR A N 1
ATOM 2502 C CA . THR A 1 323 ? 25.891 14.727 18.25 1 40.88 323 THR A CA 1
ATOM 2503 C C . THR A 1 323 ? 26.734 14.078 19.344 1 40.88 323 THR A C 1
ATOM 2505 O O . THR A 1 323 ? 26.297 13.922 20.484 1 40.88 323 THR A O 1
ATOM 2508 N N . LYS A 1 324 ? 27.406 12.945 19.328 1 40.72 324 LYS A N 1
ATOM 2509 C CA . LYS A 1 324 ? 28.438 12.938 20.359 1 40.72 324 LYS A CA 1
ATOM 2510 C C . LYS A 1 324 ? 28.844 14.359 20.734 1 40.72 324 LYS A C 1
ATOM 2512 O O . LYS A 1 324 ? 28.875 15.25 19.891 1 40.72 324 LYS A O 1
ATOM 2517 N N . LYS A 1 325 ? 28.969 14.422 22.078 1 37.53 325 LYS A N 1
ATOM 2518 C CA . LYS A 1 325 ? 29.406 15.539 22.906 1 37.53 325 LYS A CA 1
ATOM 2519 C C . LYS A 1 325 ? 30.453 16.391 22.188 1 37.53 325 LYS A C 1
ATOM 2521 O O . LYS A 1 325 ? 31.172 17.156 22.828 1 37.53 325 LYS A O 1
ATOM 2526 N N . SER A 1 326 ? 31.078 15.906 21.203 1 34.38 326 SER A N 1
ATOM 2527 C CA . SER A 1 326 ? 32.094 16.953 21.078 1 34.38 326 SER A CA 1
ATOM 2528 C C . SER A 1 326 ? 31.453 18.328 20.938 1 34.38 326 SER A C 1
ATOM 2530 O O . SER A 1 326 ? 30.656 18.562 20.031 1 34.38 326 SER A O 1
ATOM 2532 N N . ALA A 1 327 ? 31.156 18.953 21.984 1 33.84 327 ALA A N 1
ATOM 2533 C CA . ALA A 1 327 ? 30.969 20.344 22.406 1 33.84 327 ALA A CA 1
ATOM 2534 C C . ALA A 1 327 ? 31.594 21.312 21.406 1 33.84 327 ALA A C 1
ATOM 2536 O O . ALA A 1 327 ? 31.719 22.5 21.688 1 33.84 327 ALA A O 1
ATOM 2537 N N . THR A 1 328 ? 32.594 20.938 20.703 1 34.97 328 THR A N 1
ATOM 2538 C CA . THR A 1 328 ? 32.969 22.203 20.078 1 34.97 328 THR A CA 1
ATOM 2539 C C . THR A 1 328 ? 31.828 22.75 19.234 1 34.97 328 THR A C 1
ATOM 2541 O O . THR A 1 328 ? 31.312 22.047 18.344 1 34.97 328 THR A O 1
ATOM 2544 N N . ALA A 1 329 ? 31.062 23.625 19.766 1 37.69 329 ALA A N 1
ATOM 2545 C CA . ALA A 1 329 ? 30.031 24.594 19.406 1 37.69 329 ALA A CA 1
ATOM 2546 C C . ALA A 1 329 ? 29.938 24.766 17.891 1 37.69 329 ALA A C 1
ATOM 2548 O O . ALA A 1 329 ? 28.859 25.047 17.359 1 37.69 329 ALA A O 1
ATOM 2549 N N . THR A 1 330 ? 31.125 24.953 17.219 1 37.53 330 THR A N 1
ATOM 2550 C CA . THR A 1 330 ? 31.359 25.656 15.969 1 37.53 330 THR A CA 1
ATOM 2551 C C . THR A 1 330 ? 31.047 24.766 14.781 1 37.53 330 THR A C 1
ATOM 2553 O O . THR A 1 330 ? 31.141 25.188 13.625 1 37.53 330 THR A O 1
ATOM 2556 N N . ASP A 1 331 ? 31.188 23.469 14.891 1 46.06 331 ASP A N 1
ATOM 2557 C CA . ASP A 1 331 ? 31.281 22.875 13.562 1 46.06 331 ASP A CA 1
ATOM 2558 C C . ASP A 1 331 ? 29.906 22.812 12.891 1 46.06 331 ASP A C 1
ATOM 2560 O O . ASP A 1 331 ? 29.016 22.094 13.352 1 46.06 331 ASP A O 1
ATOM 2564 N N . SER A 1 332 ? 29.359 23.938 12.438 1 52.62 332 SER A N 1
ATOM 2565 C CA . SER A 1 332 ? 28.172 24.406 11.727 1 52.62 332 SER A CA 1
ATOM 2566 C C . SER A 1 332 ? 27.734 23.375 10.688 1 52.62 332 SER A C 1
ATOM 2568 O O . SER A 1 332 ? 28.469 23.062 9.75 1 52.62 332 SER A O 1
ATOM 2570 N N . LEU A 1 333 ? 26.875 22.359 10.977 1 62.72 333 LEU A N 1
ATOM 2571 C CA . LEU A 1 333 ? 26.312 21.516 9.93 1 62.72 333 LEU A CA 1
ATOM 2572 C C . LEU A 1 333 ? 25.938 22.344 8.703 1 62.72 333 LEU A C 1
ATOM 2574 O O . LEU A 1 333 ? 25.547 23.516 8.836 1 62.72 333 LEU A O 1
ATOM 2578 N N . SER A 1 334 ? 26.391 21.812 7.656 1 73.81 334 SER A N 1
ATOM 2579 C CA . SER A 1 334 ? 25.922 22.453 6.426 1 73.81 334 SER A CA 1
ATOM 2580 C C . SER A 1 334 ? 24.406 22.562 6.387 1 73.81 334 SER A C 1
ATOM 2582 O O . SER A 1 334 ? 23.719 21.906 7.168 1 73.81 334 SER A O 1
ATOM 2584 N N . ASP A 1 335 ? 23.891 23.484 5.754 1 76.38 335 ASP A N 1
ATOM 2585 C CA . ASP A 1 335 ? 22.453 23.734 5.645 1 76.38 335 ASP A CA 1
ATOM 2586 C C . ASP A 1 335 ? 21.688 22.453 5.348 1 76.38 335 ASP A C 1
ATOM 2588 O O . ASP A 1 335 ? 20.719 22.125 6.039 1 76.38 335 ASP A O 1
ATOM 2592 N N . PRO A 1 336 ? 22.188 21.688 4.438 1 74.44 336 PRO A N 1
ATOM 2593 C CA . PRO A 1 336 ? 21.422 20.469 4.137 1 74.44 336 PRO A CA 1
ATOM 2594 C C . PRO A 1 336 ? 21.469 19.453 5.273 1 74.44 336 PRO A C 1
ATOM 2596 O O . PRO A 1 336 ? 20.5 18.734 5.5 1 74.44 336 PRO A O 1
ATOM 2599 N N . GLN A 1 337 ? 22.516 19.453 5.992 1 77.06 337 GLN A N 1
ATOM 2600 C CA . GLN A 1 337 ? 22.641 18.516 7.102 1 77.06 337 GLN A CA 1
ATOM 2601 C C . GLN A 1 337 ? 21.75 18.922 8.273 1 77.06 337 GLN A C 1
ATOM 2603 O O . GLN A 1 337 ? 21.188 18.062 8.953 1 77.06 337 GLN A O 1
ATOM 2608 N N . ALA A 1 338 ? 21.734 20.234 8.438 1 79.19 338 ALA A N 1
ATOM 2609 C CA . ALA A 1 338 ? 20.859 20.734 9.5 1 79.19 338 ALA A CA 1
ATOM 2610 C C . ALA A 1 338 ? 19.406 20.438 9.195 1 79.19 338 ALA A C 1
ATOM 2612 O O . ALA A 1 338 ? 18.641 20.062 10.086 1 79.19 338 ALA A O 1
ATOM 2613 N N . LYS A 1 339 ? 19.016 20.625 7.969 1 82.06 339 LYS A N 1
ATOM 2614 C CA . LYS A 1 339 ? 17.656 20.344 7.543 1 82.06 339 LYS A CA 1
ATOM 2615 C C . LYS A 1 339 ? 17.328 18.859 7.707 1 82.06 339 LYS A C 1
ATOM 2617 O O . LYS A 1 339 ? 16.234 18.516 8.148 1 82.06 339 LYS A O 1
ATOM 2622 N N . TYR A 1 340 ? 18.281 18.094 7.379 1 83.69 340 TYR A N 1
ATOM 2623 C CA . TYR A 1 340 ? 18.078 16.656 7.48 1 83.69 340 TYR A CA 1
ATOM 2624 C C . TYR A 1 340 ? 17.938 16.219 8.938 1 83.69 340 TYR A C 1
ATOM 2626 O O . TYR A 1 340 ? 17.109 15.359 9.258 1 83.69 340 TYR A O 1
ATOM 2634 N N . ALA A 1 341 ? 18.75 16.766 9.766 1 83.56 341 ALA A N 1
ATOM 2635 C CA . ALA A 1 341 ? 18.688 16.438 11.188 1 83.56 341 ALA A CA 1
ATOM 2636 C C . ALA A 1 341 ? 17.328 16.812 11.781 1 83.56 341 ALA A C 1
ATOM 2638 O O . ALA A 1 341 ? 16.781 16.078 12.594 1 83.56 341 ALA A O 1
ATOM 2639 N N . THR A 1 342 ? 16.844 17.984 11.375 1 87.12 342 THR A N 1
ATOM 2640 C CA . THR A 1 342 ? 15.547 18.422 11.852 1 87.12 342 THR A CA 1
ATOM 2641 C C . THR A 1 342 ? 14.438 17.516 11.32 1 87.12 342 THR A C 1
ATOM 2643 O O . THR A 1 342 ? 13.484 17.203 12.039 1 87.12 342 THR A O 1
ATOM 2646 N N . SER A 1 343 ? 14.609 17.141 10.094 1 89.5 343 SER A N 1
ATOM 2647 C CA . SER A 1 343 ? 13.648 16.234 9.484 1 89.5 343 SER A CA 1
ATOM 2648 C C . SER A 1 343 ? 13.633 14.883 10.203 1 89.5 343 SER A C 1
ATOM 2650 O O . SER A 1 343 ? 12.562 14.289 10.383 1 89.5 343 SER A O 1
ATOM 2652 N N . ALA A 1 344 ? 14.734 14.438 10.578 1 88.62 344 ALA A N 1
ATOM 2653 C CA . ALA A 1 344 ? 14.828 13.18 11.312 1 88.62 344 ALA A CA 1
ATOM 2654 C C . ALA A 1 344 ? 14.164 13.281 12.68 1 88.62 344 ALA A C 1
ATOM 2656 O O . ALA A 1 344 ? 13.539 12.328 13.148 1 88.62 344 ALA A O 1
ATOM 2657 N N . LYS A 1 345 ? 14.32 14.414 13.281 1 89.12 345 LYS A N 1
ATOM 2658 C CA . LYS A 1 345 ? 13.656 14.625 14.562 1 89.12 345 LYS A CA 1
ATOM 2659 C C . LYS A 1 345 ? 12.141 14.633 14.406 1 89.12 345 LYS A C 1
ATOM 2661 O O . LYS A 1 345 ? 11.414 14.18 15.297 1 89.12 345 LYS A O 1
ATOM 2666 N N . HIS A 1 346 ? 11.727 15.219 13.352 1 91.81 346 HIS A N 1
ATOM 2667 C CA . HIS A 1 346 ? 10.297 15.203 13.039 1 91.81 346 HIS A CA 1
ATOM 2668 C C . HIS A 1 346 ? 9.773 13.781 12.906 1 91.81 346 HIS A C 1
ATOM 2670 O O . HIS A 1 346 ? 8.719 13.445 13.461 1 91.81 346 HIS A O 1
ATOM 2676 N N . MET A 1 347 ? 10.508 12.945 12.227 1 92 347 MET A N 1
ATOM 2677 C CA . MET A 1 347 ? 10.109 11.555 12.055 1 92 347 MET A CA 1
ATOM 2678 C C . MET A 1 347 ? 10.062 10.828 13.398 1 92 347 MET A C 1
ATOM 2680 O O . MET A 1 347 ? 9.18 10.008 13.641 1 92 347 MET A O 1
ATOM 2684 N N . GLN A 1 348 ? 11.031 11.094 14.211 1 90.88 348 GLN A N 1
ATOM 2685 C CA . GLN A 1 348 ? 11.055 10.5 15.539 1 90.88 348 GLN A CA 1
ATOM 2686 C C . GLN A 1 348 ? 9.797 10.852 16.328 1 90.88 348 GLN A C 1
ATOM 2688 O O . GLN A 1 348 ? 9.227 10 17.016 1 90.88 348 GLN A O 1
ATOM 2693 N N . LEU A 1 349 ? 9.453 12.062 16.203 1 92.5 349 LEU A N 1
ATOM 2694 C CA . LEU A 1 349 ? 8.258 12.523 16.906 1 92.5 349 LEU A CA 1
ATOM 2695 C C . LEU A 1 349 ? 7.008 11.836 16.359 1 92.5 349 LEU A C 1
ATOM 2697 O O . LEU A 1 349 ? 6.145 11.406 17.125 1 92.5 349 LEU A O 1
ATOM 2701 N N . LEU A 1 350 ? 6.891 11.742 15.078 1 94.06 350 LEU A N 1
ATOM 2702 C CA . LEU A 1 350 ? 5.75 11.078 14.453 1 94.06 350 LEU A CA 1
ATOM 2703 C C . LEU A 1 350 ? 5.684 9.617 14.875 1 94.06 350 LEU A C 1
ATOM 2705 O O . LEU A 1 350 ? 4.605 9.102 15.188 1 94.06 350 LEU A O 1
ATOM 2709 N N . ALA A 1 351 ? 6.832 9.008 14.875 1 91.62 351 ALA A N 1
ATOM 2710 C CA . ALA A 1 351 ? 6.895 7.602 15.273 1 91.62 351 ALA A CA 1
ATOM 2711 C C . ALA A 1 351 ? 6.484 7.426 16.734 1 91.62 351 ALA A C 1
ATOM 2713 O O . ALA A 1 351 ? 5.789 6.469 17.078 1 91.62 351 ALA A O 1
ATOM 2714 N N . LEU A 1 352 ? 6.941 8.312 17.516 1 92.56 352 LEU A N 1
ATOM 2715 C CA . LEU A 1 352 ? 6.59 8.289 18.922 1 92.56 352 LEU A CA 1
ATOM 2716 C C . LEU A 1 352 ? 5.086 8.453 19.109 1 92.56 352 LEU A C 1
ATOM 2718 O O . LEU A 1 352 ? 4.477 7.734 19.922 1 92.56 352 LEU A O 1
ATOM 2722 N N . THR A 1 353 ? 4.508 9.391 18.438 1 94.94 353 THR A N 1
ATOM 2723 C CA . THR A 1 353 ? 3.072 9.625 18.531 1 94.94 353 THR A CA 1
ATOM 2724 C C . THR A 1 353 ? 2.291 8.406 18.047 1 94.94 353 THR A C 1
ATOM 2726 O O . THR A 1 353 ? 1.324 7.988 18.688 1 94.94 353 THR A O 1
ATOM 2729 N N . ALA A 1 354 ? 2.715 7.844 16.969 1 93.06 354 ALA A N 1
ATOM 2730 C CA . ALA A 1 354 ? 2.031 6.68 16.406 1 93.06 354 ALA A CA 1
ATOM 2731 C C . ALA A 1 354 ? 2.125 5.48 17.344 1 93.06 354 ALA A C 1
ATOM 2733 O O . ALA A 1 354 ? 1.139 4.773 17.547 1 93.06 354 ALA A O 1
ATOM 2734 N N . SER A 1 355 ? 3.305 5.246 17.812 1 89.44 355 SER A N 1
ATOM 2735 C CA . SER A 1 355 ? 3.496 4.137 18.75 1 89.44 355 SER A CA 1
ATOM 2736 C C . SER A 1 355 ? 2.705 4.352 20.031 1 89.44 355 SER A C 1
ATOM 2738 O O . SER A 1 355 ? 2.178 3.398 20.609 1 89.44 355 SER A O 1
ATOM 2740 N N . GLY A 1 356 ? 2.68 5.547 20.516 1 90.12 356 GLY A N 1
ATOM 2741 C CA . GLY A 1 356 ? 1.877 5.867 21.672 1 90.12 356 GLY A CA 1
ATOM 2742 C C . GLY A 1 356 ? 0.393 5.633 21.469 1 90.12 356 GLY A C 1
ATOM 2743 O O . GLY A 1 356 ? -0.272 5.027 22.312 1 90.12 356 GLY A O 1
ATOM 2744 N N . LEU A 1 357 ? -0.117 6.086 20.375 1 90.06 357 LEU A N 1
ATOM 2745 C CA . LEU A 1 357 ? -1.528 5.922 20.047 1 90.06 357 LEU A CA 1
ATOM 2746 C C . LEU A 1 357 ? -1.91 4.449 20 1 90.06 357 LEU A C 1
ATOM 2748 O O . LEU A 1 357 ? -2.922 4.043 20.562 1 90.06 357 LEU A O 1
ATOM 2752 N N . ARG A 1 358 ? -1.097 3.654 19.375 1 84.06 358 ARG A N 1
ATOM 2753 C CA . ARG A 1 358 ? -1.396 2.236 19.219 1 84.06 358 ARG A CA 1
ATOM 2754 C C . ARG A 1 358 ? -1.188 1.477 20.516 1 84.06 358 ARG A C 1
ATOM 2756 O O . ARG A 1 358 ? -1.951 0.563 20.844 1 84.06 358 ARG A O 1
ATOM 2763 N N . GLY A 1 359 ? -0.166 1.802 21.203 1 82.94 359 GLY A N 1
ATOM 2764 C CA . GLY A 1 359 ? 0.143 1.114 22.453 1 82.94 359 GLY A CA 1
ATOM 2765 C C . GLY A 1 359 ? -0.849 1.411 23.562 1 82.94 359 GLY A C 1
ATOM 2766 O O . GLY A 1 359 ? -1.156 0.539 24.375 1 82.94 359 GLY A O 1
ATOM 2767 N N . ILE A 1 360 ? -1.375 2.566 23.516 1 84.69 360 ILE A N 1
ATOM 2768 C CA . ILE A 1 360 ? -2.236 3.004 24.609 1 84.69 360 ILE A CA 1
ATOM 2769 C C . ILE A 1 360 ? -3.678 2.586 24.328 1 84.69 360 ILE A C 1
ATOM 2771 O O . ILE A 1 360 ? -4.371 2.092 25.219 1 84.69 360 ILE A O 1
ATOM 2775 N N . PHE A 1 361 ? -4.152 2.758 23.109 1 80.5 361 PHE A N 1
ATOM 2776 C CA . PHE A 1 361 ? -5.582 2.641 22.844 1 80.5 361 PHE A CA 1
ATOM 2777 C C . PHE A 1 361 ? -5.887 1.362 22.062 1 80.5 361 PHE A C 1
ATOM 2779 O O . PHE A 1 361 ? -7.02 0.877 22.078 1 80.5 361 PHE A O 1
ATOM 2786 N N . VAL A 1 362 ? -5.223 0.846 21.109 1 65.75 362 VAL A N 1
ATOM 2787 C CA . VAL A 1 362 ? -5.594 -0.245 20.219 1 65.75 362 VAL A CA 1
ATOM 2788 C C . VAL A 1 362 ? -5.16 -1.579 20.828 1 65.75 362 VAL A C 1
ATOM 2790 O O . VAL A 1 362 ? -3.965 -1.832 20.984 1 65.75 362 VAL A O 1
ATOM 2793 N N . HIS A 1 363 ? -5.793 -1.942 22.047 1 55.31 363 HIS A N 1
ATOM 2794 C CA . HIS A 1 363 ? -5.492 -3.16 22.797 1 55.31 363 HIS A CA 1
ATOM 2795 C C . HIS A 1 363 ? -5.617 -4.395 21.906 1 55.31 363 HIS A C 1
ATOM 2797 O O . HIS A 1 363 ? -6.574 -4.52 21.141 1 55.31 363 HIS A O 1
ATOM 2803 N N . GLY A 1 364 ? -4.695 -4.898 21.312 1 46.72 364 GLY A N 1
ATOM 2804 C CA . GLY A 1 364 ? -4.75 -6.285 20.875 1 46.72 364 GLY A CA 1
ATOM 2805 C C . GLY A 1 364 ? -5.648 -7.145 21.734 1 46.72 364 GLY A C 1
ATOM 2806 O O . GLY A 1 364 ? -6.09 -6.715 22.812 1 46.72 364 GLY A O 1
ATOM 2807 N N . ASN A 1 365 ? -6.133 -8.273 21.203 1 41.19 365 ASN A N 1
ATOM 2808 C CA . ASN A 1 365 ? -6.801 -9.398 21.844 1 41.19 365 ASN A CA 1
ATOM 2809 C C . ASN A 1 365 ? -6.234 -9.672 23.234 1 41.19 365 ASN A C 1
ATOM 2811 O O . ASN A 1 365 ? -5.426 -10.578 23.422 1 41.19 365 ASN A O 1
ATOM 2815 N N . SER A 1 366 ? -5.668 -8.883 23.969 1 39.31 366 SER A N 1
ATOM 2816 C CA . SER A 1 366 ? -5.402 -9.469 25.281 1 39.31 366 SER A CA 1
ATOM 2817 C C . SER A 1 366 ? -6.648 -10.133 25.859 1 39.31 366 SER A C 1
ATOM 2819 O O . SER A 1 366 ? -7.758 -9.617 25.688 1 39.31 366 SER A O 1
ATOM 2821 N N . ASN A 1 367 ? -6.59 -11.375 25.984 1 38.22 367 ASN A N 1
ATOM 2822 C CA . ASN A 1 367 ? -7.461 -12.289 26.703 1 38.22 367 ASN A CA 1
ATOM 2823 C C . ASN A 1 367 ? -8.164 -11.602 27.875 1 38.22 367 ASN A C 1
ATOM 2825 O O . ASN A 1 367 ? -8.641 -12.266 28.797 1 38.22 367 ASN A O 1
ATOM 2829 N N . GLU A 1 368 ? -7.879 -10.461 28.234 1 39.94 368 GLU A N 1
ATOM 2830 C CA . GLU A 1 368 ? -8.672 -10.117 29.406 1 39.94 368 GLU A CA 1
ATOM 2831 C C . GLU A 1 368 ? -10.117 -9.805 29.016 1 39.94 368 GLU A C 1
ATOM 2833 O O . GLU A 1 368 ? -10.367 -9.164 28 1 39.94 368 GLU A O 1
ATOM 2838 N N . LYS A 1 369 ? -11.07 -10.383 29.719 1 38.81 369 LYS A N 1
ATOM 2839 C CA . LYS A 1 369 ? -12.523 -10.234 29.719 1 38.81 369 LYS A CA 1
ATOM 2840 C C . LYS A 1 369 ? -12.922 -8.773 29.594 1 38.81 369 LYS A C 1
ATOM 2842 O O . LYS A 1 369 ? -12.398 -7.91 30.297 1 38.81 369 LYS A O 1
ATOM 2847 N N . PRO A 1 370 ? -13.516 -8.43 28.438 1 40.38 370 PRO A N 1
ATOM 2848 C CA . PRO A 1 370 ? -14.102 -7.09 28.406 1 40.38 370 PRO A CA 1
ATOM 2849 C C . PRO A 1 370 ? -14.641 -6.656 29.766 1 40.38 370 PRO A C 1
ATOM 2851 O O . PRO A 1 370 ? -15.352 -7.418 30.422 1 40.38 370 PRO A O 1
ATOM 2854 N N . ALA A 1 371 ? -14.023 -5.793 30.406 1 37.47 371 ALA A N 1
ATOM 2855 C CA . ALA A 1 371 ? -14.75 -5.363 31.594 1 37.47 371 ALA A CA 1
ATOM 2856 C C . ALA A 1 371 ? -16.203 -5.062 31.266 1 37.47 371 ALA A C 1
ATOM 2858 O O . ALA A 1 371 ? -16.531 -4.73 30.125 1 37.47 371 ALA A O 1
ATOM 2859 N N . SER A 1 372 ? -17.203 -5.379 32.031 1 36.78 372 SER A N 1
ATOM 2860 C CA . SER A 1 372 ? -18.656 -5.395 32 1 36.78 372 SER A CA 1
ATOM 2861 C C . SER A 1 372 ? -19.188 -4.223 31.172 1 36.78 372 SER A C 1
ATOM 2863 O O . SER A 1 372 ? -20.406 -4.117 30.953 1 36.78 372 SER A O 1
ATOM 2865 N N . GLY A 1 373 ? -18.531 -2.867 31.203 1 35.84 373 GLY A N 1
ATOM 2866 C CA . GLY A 1 373 ? -19.312 -1.833 30.547 1 35.84 373 GLY A CA 1
ATOM 2867 C C . GLY A 1 373 ? -18.969 -1.66 29.078 1 35.84 373 GLY A C 1
ATOM 2868 O O . GLY A 1 373 ? -17.828 -1.93 28.672 1 35.84 373 GLY A O 1
ATOM 2869 N N . PRO A 1 374 ? -19.953 -1.552 27.938 1 43.25 374 PRO A N 1
ATOM 2870 C CA . PRO A 1 374 ? -19.938 -1.784 26.5 1 43.25 374 PRO A CA 1
ATOM 2871 C C . PRO A 1 374 ? -18.766 -1.106 25.797 1 43.25 374 PRO A C 1
ATOM 2873 O O . PRO A 1 374 ? -18.297 -1.588 24.766 1 43.25 374 PRO A O 1
ATOM 2876 N N . ASN A 1 375 ? -18.5 0.302 25.984 1 45.81 375 ASN A N 1
ATOM 2877 C CA . ASN A 1 375 ? -17.859 1.192 25.016 1 45.81 375 ASN A CA 1
ATOM 2878 C C . ASN A 1 375 ? -16.531 1.718 25.547 1 45.81 375 ASN A C 1
ATOM 2880 O O . ASN A 1 375 ? -16.062 2.771 25.109 1 45.81 375 ASN A O 1
ATOM 2884 N N . VAL A 1 376 ? -16.094 1.457 26.594 1 52.16 376 VAL A N 1
ATOM 2885 C CA . VAL A 1 376 ? -14.953 2.193 27.125 1 52.16 376 VAL A CA 1
ATOM 2886 C C . VAL A 1 376 ? -13.711 1.297 27.125 1 52.16 376 VAL A C 1
ATOM 2888 O O . VAL A 1 376 ? -13.734 0.205 27.703 1 52.16 376 VAL A O 1
ATOM 2891 N N . ASP A 1 377 ? -12.828 1.536 26.125 1 57.81 377 ASP A N 1
ATOM 2892 C CA . ASP A 1 377 ? -11.57 0.807 26 1 57.81 377 ASP A CA 1
ATOM 2893 C C . ASP A 1 377 ? -10.633 1.146 27.156 1 57.81 377 ASP A C 1
ATOM 2895 O O . ASP A 1 377 ? -10.438 2.318 27.484 1 57.81 377 ASP A O 1
ATOM 2899 N N . SER A 1 378 ? -10.258 0.238 27.938 1 65.88 378 SER A N 1
ATOM 2900 C CA . SER A 1 378 ? -9.328 0.393 29.047 1 65.88 378 SER A CA 1
ATOM 2901 C C . SER A 1 378 ? -7.926 0.741 28.547 1 65.88 378 SER A C 1
ATOM 2903 O O . SER A 1 378 ? -7.449 0.162 27.562 1 65.88 378 SER A O 1
ATOM 2905 N N . VAL A 1 379 ? -7.48 1.938 29.016 1 76.69 379 VAL A N 1
ATOM 2906 C CA . VAL A 1 379 ? -6.195 2.506 28.625 1 76.69 379 VAL A CA 1
ATOM 2907 C C . VAL A 1 379 ? -5.09 1.988 29.531 1 76.69 379 VAL A C 1
ATOM 2909 O O . VAL A 1 379 ? -5.289 1.872 30.75 1 76.69 379 VAL A O 1
ATOM 2912 N N . ASP A 1 380 ? -4.066 1.53 28.969 1 75.62 380 ASP A N 1
ATOM 2913 C CA . ASP A 1 380 ? -2.865 1.114 29.688 1 75.62 380 ASP A CA 1
ATOM 2914 C C . ASP A 1 380 ? -2.145 2.316 30.297 1 75.62 380 ASP A C 1
ATOM 2916 O O . ASP A 1 380 ? -1.472 3.066 29.594 1 75.62 380 ASP A O 1
ATOM 2920 N N . THR A 1 381 ? -2.184 2.58 31.609 1 78.88 381 THR A N 1
ATOM 2921 C CA . THR A 1 381 ? -1.631 3.752 32.281 1 78.88 381 THR A CA 1
ATOM 2922 C C . THR A 1 381 ? -0.105 3.703 32.281 1 78.88 381 THR A C 1
ATOM 2924 O O . THR A 1 381 ? 0.554 4.746 32.312 1 78.88 381 THR A O 1
ATOM 2927 N N . LYS A 1 382 ? 0.391 2.438 32.312 1 80.25 382 LYS A N 1
ATOM 2928 C CA . LYS A 1 382 ? 1.845 2.311 32.281 1 80.25 382 LYS A CA 1
ATOM 2929 C C . LYS A 1 382 ? 2.396 2.777 30.922 1 80.25 382 LYS A C 1
ATOM 2931 O O . LYS A 1 382 ? 3.375 3.525 30.875 1 80.25 382 LYS A O 1
ATOM 2936 N N . LYS A 1 383 ? 1.744 2.398 29.953 1 85.69 383 LYS A N 1
ATOM 2937 C CA . LYS A 1 383 ? 2.18 2.805 28.625 1 85.69 383 LYS A CA 1
ATOM 2938 C C . LYS A 1 383 ? 1.986 4.305 28.422 1 85.69 383 LYS A C 1
ATOM 2940 O O . LYS A 1 383 ? 2.773 4.945 27.719 1 85.69 383 LYS A O 1
ATOM 2945 N N . MET A 1 384 ? 0.973 4.848 29.016 1 87.88 384 MET A N 1
ATOM 2946 C CA . MET A 1 384 ? 0.739 6.289 28.938 1 87.88 384 MET A CA 1
ATOM 2947 C C . MET A 1 384 ? 1.883 7.062 29.594 1 87.88 384 MET A C 1
ATOM 2949 O O . MET A 1 384 ? 2.389 8.023 29.016 1 87.88 384 MET A O 1
ATOM 2953 N N . ALA A 1 385 ? 2.275 6.574 30.688 1 86.25 385 ALA A N 1
ATOM 2954 C CA . ALA A 1 385 ? 3.365 7.234 31.391 1 86.25 385 ALA A CA 1
ATOM 2955 C C . ALA A 1 385 ? 4.676 7.117 30.625 1 86.25 385 ALA A C 1
ATOM 2957 O O . ALA A 1 385 ? 5.465 8.062 30.578 1 86.25 385 ALA A O 1
ATOM 2958 N N . GLU A 1 386 ? 4.879 5.988 30.062 1 88.5 386 GLU A N 1
ATOM 2959 C CA . GLU A 1 386 ? 6.082 5.777 29.25 1 88.5 386 GLU A CA 1
ATOM 2960 C C . GLU A 1 386 ? 6.102 6.703 28.047 1 88.5 386 GLU A C 1
ATOM 2962 O O . GLU A 1 386 ? 7.148 7.25 27.688 1 88.5 386 GLU A O 1
ATOM 2967 N N . THR A 1 387 ? 4.969 6.828 27.422 1 90.56 387 THR A N 1
ATOM 2968 C CA . THR A 1 387 ? 4.871 7.688 26.25 1 90.56 387 THR A CA 1
ATOM 2969 C C . THR A 1 387 ? 5.078 9.148 26.625 1 90.56 387 THR A C 1
ATOM 2971 O O . THR A 1 387 ? 5.734 9.898 25.906 1 90.56 387 THR A O 1
ATOM 2974 N N . GLU A 1 388 ? 4.527 9.562 27.734 1 88.5 388 GLU A N 1
ATOM 2975 C CA . GLU A 1 388 ? 4.703 10.938 28.203 1 88.5 388 GLU A CA 1
ATOM 2976 C C . GLU A 1 388 ? 6.168 11.234 28.516 1 88.5 388 GLU A C 1
ATOM 2978 O O . GLU A 1 388 ? 6.664 12.312 28.203 1 88.5 388 GLU A O 1
ATOM 2983 N N . ASP A 1 389 ? 6.781 10.25 29.078 1 88.94 389 ASP A N 1
ATOM 2984 C CA . ASP A 1 389 ? 8.203 10.406 29.359 1 88.94 389 ASP A CA 1
ATOM 2985 C C . ASP A 1 389 ? 9.016 10.516 28.078 1 88.94 389 ASP A C 1
ATOM 2987 O O . ASP A 1 389 ? 9.969 11.297 28 1 88.94 389 ASP A O 1
ATOM 2991 N N . ALA A 1 390 ? 8.672 9.719 27.141 1 90.31 390 ALA A N 1
ATOM 2992 C CA . ALA A 1 390 ? 9.359 9.766 25.859 1 90.31 390 ALA A CA 1
ATOM 2993 C C . ALA A 1 390 ? 9.164 11.117 25.188 1 90.31 390 ALA A C 1
ATOM 2995 O O . ALA A 1 390 ? 10.086 11.641 24.547 1 90.31 390 ALA A O 1
ATOM 2996 N N . PHE A 1 391 ? 7.992 11.719 25.297 1 90.06 391 PHE A N 1
ATOM 2997 C CA . PHE A 1 391 ? 7.723 13.039 24.734 1 90.06 391 PHE A CA 1
ATOM 2998 C C . PHE A 1 391 ? 8.562 14.102 25.422 1 90.06 391 PHE A C 1
ATOM 3000 O O . PHE A 1 391 ? 9.07 15.023 24.781 1 90.06 391 PHE A O 1
ATOM 3007 N N . ARG A 1 392 ? 8.727 13.945 26.688 1 86.31 392 ARG A N 1
ATOM 3008 C CA . ARG A 1 392 ? 9.539 14.898 27.438 1 86.31 392 ARG A CA 1
ATOM 3009 C C . ARG A 1 392 ? 11.008 14.812 27.031 1 86.31 392 ARG A C 1
ATOM 3011 O O . ARG A 1 392 ? 11.672 15.844 26.875 1 86.31 392 ARG A O 1
ATOM 3018 N N . LYS A 1 393 ? 11.422 13.609 26.922 1 82.69 393 LYS A N 1
ATOM 3019 C CA . LYS A 1 393 ? 12.805 13.414 26.5 1 82.69 393 LYS A CA 1
ATOM 3020 C C . LYS A 1 393 ? 13.039 13.984 25.094 1 82.69 393 LYS A C 1
ATOM 3022 O O . LYS A 1 393 ? 14.086 14.578 24.828 1 82.69 393 LYS A O 1
ATOM 3027 N N . TRP A 1 394 ? 12.109 13.75 24.25 1 87.31 394 TRP A N 1
ATOM 3028 C CA . TRP A 1 394 ? 12.203 14.289 22.906 1 87.31 394 TRP A CA 1
ATOM 3029 C C . TRP A 1 394 ? 12.234 15.812 22.922 1 87.31 394 TRP A C 1
ATOM 3031 O O . TRP A 1 394 ? 13.008 16.438 22.188 1 87.31 394 TRP A O 1
ATOM 3041 N N . ALA A 1 395 ? 11.414 16.453 23.719 1 83.5 395 ALA A N 1
ATOM 3042 C 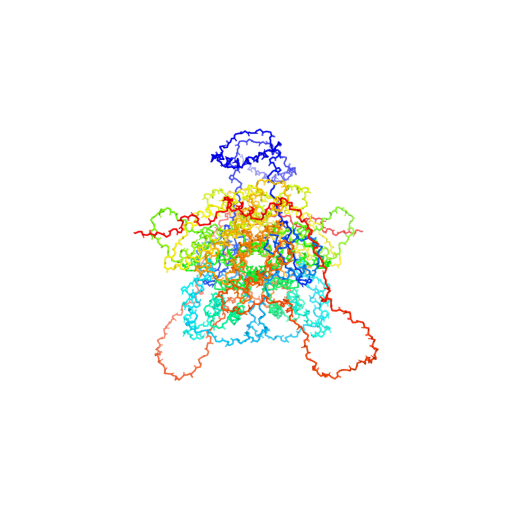CA . ALA A 1 395 ? 11.336 17.906 23.812 1 83.5 395 ALA A CA 1
ATOM 3043 C C . ALA A 1 395 ? 12.633 18.5 24.359 1 83.5 395 ALA A C 1
ATOM 3045 O O . ALA A 1 395 ? 13.07 19.562 23.906 1 83.5 395 ALA A O 1
ATOM 3046 N N . LYS A 1 396 ? 13.195 17.766 25.234 1 76.56 396 LYS A N 1
ATOM 3047 C CA . LYS A 1 396 ? 14.453 18.234 25.812 1 76.56 396 LYS A CA 1
ATOM 3048 C C . LYS A 1 396 ? 15.578 18.188 24.781 1 76.56 396 LYS A C 1
ATOM 3050 O O . LYS A 1 396 ? 16.469 19.047 24.797 1 76.56 396 LYS A O 1
ATOM 3055 N N . ALA A 1 397 ? 15.43 17.297 23.891 1 70.19 397 ALA A N 1
ATOM 3056 C CA . ALA A 1 397 ? 16.469 17.125 22.875 1 70.19 397 ALA A CA 1
ATOM 3057 C C . ALA A 1 397 ? 16.281 18.125 21.75 1 70.19 397 ALA A C 1
ATOM 3059 O O . ALA A 1 397 ? 17.156 18.281 20.891 1 70.19 397 ALA A O 1
ATOM 3060 N N . LEU A 1 398 ? 15.227 18.859 21.719 1 72.06 398 LEU A N 1
ATOM 3061 C CA . LEU A 1 398 ? 14.938 19.828 20.672 1 72.06 398 LEU A CA 1
ATOM 3062 C C . LEU A 1 398 ? 15.906 21 20.734 1 72.06 398 LEU A C 1
ATOM 3064 O O . LEU A 1 398 ? 16.141 21.688 19.719 1 72.06 398 LEU A O 1
ATOM 3068 N N . SER A 1 399 ? 16.344 21.219 21.906 1 61.38 399 SER A N 1
ATOM 3069 C CA . SER A 1 399 ? 17.281 22.312 22.062 1 61.38 399 SER A CA 1
ATOM 3070 C C . SER A 1 399 ? 18.547 22.094 21.219 1 61.38 399 SER A C 1
ATOM 3072 O O . SER A 1 399 ? 19.25 23.047 20.891 1 61.38 399 SER A O 1
ATOM 3074 N N . CYS A 1 400 ? 18.594 20.969 20.641 1 60.09 400 CYS A N 1
ATOM 3075 C CA . CYS A 1 400 ? 19.797 20.609 19.891 1 60.09 400 CYS A CA 1
ATOM 3076 C C . CYS A 1 400 ? 19.562 20.734 18.391 1 60.09 400 CYS A C 1
ATOM 3078 O O . CYS A 1 400 ? 20.422 20.375 17.594 1 60.09 400 CYS A O 1
ATOM 3080 N N . VAL A 1 401 ? 18.391 21.266 18.078 1 66.81 401 VAL A N 1
ATOM 3081 C CA . VAL A 1 401 ? 18.172 21.375 16.641 1 66.81 401 VAL A CA 1
ATOM 3082 C C . VAL A 1 401 ? 19.078 22.469 16.062 1 66.81 401 VAL A C 1
ATOM 3084 O O . VAL A 1 401 ? 19.109 23.594 16.578 1 66.81 401 VAL A O 1
ATOM 3087 N N . PRO A 1 402 ? 19.797 22 15.07 1 66.88 402 PRO A N 1
ATOM 3088 C CA . PRO A 1 402 ? 20.781 22.922 14.516 1 66.88 402 PRO A CA 1
ATOM 3089 C C . PRO A 1 402 ? 20.141 24.156 13.875 1 66.88 402 PRO A C 1
ATOM 3091 O O . PRO A 1 402 ? 19.078 24.047 13.258 1 66.88 402 PRO A O 1
ATOM 3094 N N . LEU A 1 403 ? 20.766 25.266 14.211 1 66.88 403 LEU A N 1
ATOM 3095 C CA . LEU A 1 403 ? 20.344 26.516 13.57 1 66.88 403 LEU A CA 1
ATOM 3096 C C . LEU A 1 403 ? 21.031 26.688 12.219 1 66.88 403 LEU A C 1
ATOM 3098 O O . LEU A 1 403 ? 22.156 26.188 12.016 1 66.88 403 LEU A O 1
ATOM 3102 N N . ILE A 1 404 ? 20.203 27.094 11.352 1 69.81 404 ILE A N 1
ATOM 3103 C CA . ILE A 1 404 ? 20.766 27.438 10.055 1 69.81 404 ILE A CA 1
ATOM 3104 C C . ILE A 1 404 ? 20.969 28.953 9.977 1 69.81 404 ILE A C 1
ATOM 3106 O O . ILE A 1 404 ? 20.094 29.688 9.539 1 69.81 404 ILE A O 1
ATOM 3110 N N . PRO A 1 405 ? 22.141 29.406 10.375 1 66.12 405 PRO A N 1
ATOM 3111 C CA . PRO A 1 405 ? 22.359 30.844 10.516 1 66.12 405 PRO A CA 1
ATOM 3112 C C . PRO A 1 405 ? 22.234 31.594 9.195 1 66.12 405 PRO A C 1
ATOM 3114 O O . PRO A 1 405 ? 21.859 32.781 9.172 1 66.12 405 PRO A O 1
ATOM 3117 N N . GLN A 1 406 ? 22.469 30.891 8.172 1 72.94 406 GLN A N 1
ATOM 3118 C CA . GLN A 1 406 ? 22.469 31.562 6.883 1 72.94 406 GLN A CA 1
ATOM 3119 C C . GLN A 1 406 ? 21.062 31.828 6.391 1 72.94 406 GLN A C 1
ATOM 3121 O O . GLN A 1 406 ? 20.828 32.719 5.555 1 72.94 406 GLN A O 1
ATOM 3126 N N . LYS A 1 407 ? 20.141 31.156 6.91 1 81.06 407 LYS A N 1
ATOM 3127 C CA . LYS A 1 407 ? 18.75 31.312 6.539 1 81.06 407 LYS A CA 1
ATOM 3128 C C . LYS A 1 407 ? 17.844 31.328 7.777 1 81.06 407 LYS A C 1
ATOM 3130 O O . LYS A 1 407 ? 17.141 30.375 8.055 1 81.06 407 LYS A O 1
ATOM 3135 N N . PRO A 1 408 ? 17.812 32.438 8.336 1 80.06 408 PRO A N 1
ATOM 3136 C CA . PRO A 1 408 ? 17.094 32.531 9.609 1 80.06 408 PRO A CA 1
ATOM 3137 C C . PRO A 1 408 ? 15.594 32.25 9.461 1 80.06 408 PRO A C 1
ATOM 3139 O O . PRO A 1 408 ? 14.969 31.688 10.352 1 80.06 408 PRO A O 1
ATOM 3142 N N . GLU A 1 409 ? 15.086 32.719 8.398 1 82.56 409 GLU A N 1
ATOM 3143 C CA . GLU A 1 409 ? 13.664 32.5 8.195 1 82.56 409 GLU A CA 1
ATOM 3144 C C . GLU A 1 409 ? 13.359 31 8.117 1 82.56 409 GLU A C 1
ATOM 3146 O O . GLU A 1 409 ? 12.383 30.516 8.695 1 82.56 409 GLU A O 1
ATOM 3151 N N . LEU A 1 410 ? 14.18 30.312 7.441 1 84.12 410 LEU A N 1
ATOM 3152 C CA . LEU A 1 410 ? 14.016 28.875 7.32 1 84.12 410 LEU A CA 1
ATOM 3153 C C . LEU A 1 410 ? 14.148 28.188 8.68 1 84.12 410 LEU A C 1
ATOM 3155 O O . LEU A 1 410 ? 13.375 27.281 9 1 84.12 410 LEU A O 1
ATOM 3159 N N . SER A 1 411 ? 15.07 28.641 9.422 1 83.25 411 SER A N 1
ATOM 3160 C CA . SER A 1 411 ? 15.281 28.062 10.75 1 83.25 411 SER A CA 1
ATOM 3161 C C . SER A 1 411 ? 14.07 28.297 11.648 1 83.25 411 SER A C 1
ATOM 3163 O O . SER A 1 411 ? 13.703 27.422 12.43 1 83.25 411 SER A O 1
ATOM 3165 N N . ALA A 1 412 ? 13.508 29.484 11.508 1 84.62 412 ALA A N 1
ATOM 3166 C CA . ALA A 1 412 ? 12.336 29.797 12.32 1 84.62 412 ALA A CA 1
ATOM 3167 C C . ALA A 1 412 ? 11.133 28.953 11.914 1 84.62 412 ALA A C 1
ATOM 3169 O O . ALA A 1 412 ? 10.367 28.5 12.766 1 84.62 412 ALA A O 1
ATOM 3170 N N . ILE A 1 413 ? 11.016 28.781 10.688 1 86.5 413 ILE A N 1
ATOM 3171 C CA . ILE A 1 413 ? 9.891 27.984 10.195 1 86.5 413 ILE A CA 1
ATOM 3172 C C . ILE A 1 413 ? 10.047 26.531 10.625 1 86.5 413 ILE A C 1
ATOM 3174 O O . ILE A 1 413 ? 9.078 25.891 11.031 1 86.5 413 ILE A O 1
ATOM 3178 N N . LEU A 1 414 ? 11.258 26 10.539 1 86.31 414 LEU A N 1
ATOM 3179 C CA . LEU A 1 414 ? 11.531 24.625 10.93 1 86.31 414 LEU A CA 1
ATOM 3180 C C . LEU A 1 414 ? 11.203 24.406 12.406 1 86.31 414 LEU A C 1
ATOM 3182 O O . LEU A 1 414 ? 10.586 23.406 12.766 1 86.31 414 LEU A O 1
ATOM 3186 N N . LYS A 1 415 ? 11.555 25.328 13.125 1 84.12 415 LYS A N 1
ATOM 3187 C CA . LYS A 1 415 ? 11.305 25.234 14.562 1 84.12 415 LYS A CA 1
ATOM 3188 C C . LYS A 1 415 ? 9.812 25.312 14.867 1 84.12 415 LYS A C 1
ATOM 3190 O O . LYS A 1 415 ? 9.312 24.562 15.711 1 84.12 415 LYS A O 1
ATOM 3195 N N . TYR A 1 416 ? 9.195 26.219 14.227 1 86.94 416 TYR A N 1
ATOM 3196 C CA . TYR A 1 416 ? 7.762 26.391 14.445 1 86.94 416 TYR A CA 1
ATOM 3197 C C . TYR A 1 416 ? 7 25.141 14.0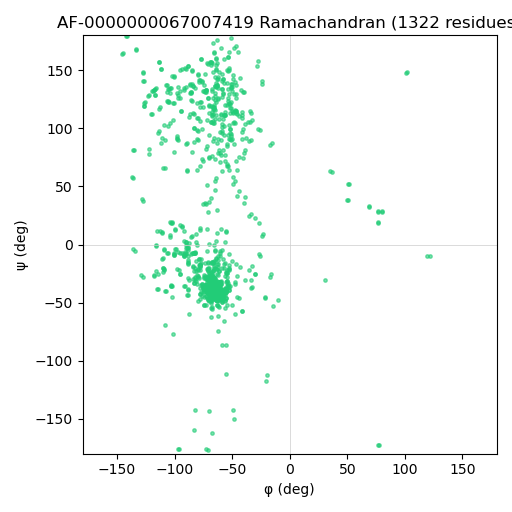08 1 86.94 416 TYR A C 1
ATOM 3199 O O . TYR A 1 416 ? 6.102 24.672 14.719 1 86.94 416 TYR A O 1
ATOM 3207 N N . GLU A 1 417 ? 7.312 24.609 12.898 1 88.81 417 GLU A N 1
ATOM 3208 C CA . GLU A 1 417 ? 6.625 23.422 12.406 1 88.81 417 GLU A CA 1
ATOM 3209 C C . GLU A 1 417 ? 6.875 22.219 13.312 1 88.81 417 GLU A C 1
ATOM 3211 O O . GLU A 1 417 ? 5.992 21.375 13.5 1 88.81 417 GLU A O 1
ATOM 3216 N N . LEU A 1 418 ? 8.086 22.109 13.789 1 89.12 418 LEU A N 1
ATOM 3217 C CA . LEU A 1 418 ? 8.391 21.031 14.727 1 89.12 418 LEU A CA 1
ATOM 3218 C C . LEU A 1 418 ? 7.59 21.188 16.016 1 89.12 418 LEU A C 1
ATOM 3220 O O . LEU A 1 418 ? 7.121 20.203 16.578 1 89.12 418 LEU A O 1
ATOM 3224 N N . GLU A 1 419 ? 7.469 22.391 16.453 1 89.38 419 GLU A N 1
ATOM 3225 C CA . GLU A 1 419 ? 6.676 22.672 17.641 1 89.38 419 GLU A CA 1
ATOM 3226 C C . GLU A 1 419 ? 5.211 22.297 17.438 1 89.38 419 GLU A C 1
ATOM 3228 O O . GLU A 1 419 ? 4.574 21.719 18.312 1 89.38 419 GLU A O 1
ATOM 3233 N N . MET A 1 420 ? 4.691 22.703 16.344 1 92.19 420 MET A N 1
ATOM 3234 C CA . MET A 1 420 ? 3.295 22.391 16.047 1 92.19 420 MET A CA 1
ATOM 3235 C C . MET A 1 420 ? 3.078 20.891 15.953 1 92.19 420 MET A C 1
ATOM 3237 O O . MET A 1 420 ? 2.035 20.375 16.375 1 92.19 420 MET A O 1
ATOM 3241 N N . ALA A 1 421 ? 4.07 20.219 15.398 1 93.06 421 ALA A N 1
ATOM 3242 C CA . ALA A 1 421 ? 3.979 18.766 15.352 1 93.06 421 ALA A CA 1
ATOM 3243 C C . ALA A 1 421 ? 3.984 18.172 16.75 1 93.06 421 ALA A C 1
ATOM 3245 O O . ALA A 1 421 ? 3.311 17.172 17.016 1 93.06 421 ALA A O 1
ATOM 3246 N N . PHE A 1 422 ? 4.789 18.766 17.562 1 93.69 422 PHE A N 1
ATOM 3247 C CA . PHE A 1 422 ? 4.852 18.328 18.953 1 93.69 422 PHE A CA 1
ATOM 3248 C C . PHE A 1 422 ? 3.494 18.484 19.625 1 93.69 422 PHE A C 1
ATOM 3250 O O . PHE A 1 422 ? 3.037 17.578 20.328 1 93.69 422 PHE A O 1
ATOM 3257 N N . TYR A 1 423 ? 2.797 19.578 19.469 1 95 423 TYR A N 1
ATOM 3258 C CA . TYR A 1 423 ? 1.478 19.812 20.047 1 95 423 TYR A CA 1
ATOM 3259 C C . TYR A 1 423 ? 0.454 18.844 19.453 1 95 423 TYR A C 1
ATOM 3261 O O . TYR A 1 423 ? -0.39 18.312 20.172 1 95 423 TYR A O 1
ATOM 3269 N N . LEU A 1 424 ? 0.52 18.641 18.188 1 96.06 424 LEU A N 1
ATOM 3270 C CA . LEU A 1 424 ? -0.408 17.703 17.547 1 96.06 424 LEU A CA 1
ATOM 3271 C C . LEU A 1 424 ? -0.293 16.312 18.156 1 96.06 424 LEU A C 1
ATOM 3273 O O . LEU A 1 424 ? -1.305 15.648 18.406 1 96.06 424 LEU A O 1
ATOM 3277 N N . GLY A 1 425 ? 0.97 15.867 18.359 1 95.06 425 GLY A N 1
ATOM 3278 C CA . GLY A 1 425 ? 1.172 14.578 19.016 1 95.06 425 GLY A CA 1
ATOM 3279 C C . GLY A 1 425 ? 0.52 14.492 20.375 1 95.06 425 GLY A C 1
ATOM 3280 O O . GLY A 1 425 ? -0.079 13.469 20.719 1 95.06 425 GLY A O 1
ATOM 3281 N N . GLN A 1 426 ? 0.581 15.508 21.047 1 93.62 426 GLN A N 1
ATOM 3282 C CA . GLN A 1 426 ? -0.011 15.531 22.391 1 93.62 426 GLN A CA 1
ATOM 3283 C C . GLN A 1 426 ? -1.535 15.57 22.312 1 93.62 426 GLN A C 1
ATOM 3285 O O . GLN A 1 426 ? -2.219 14.961 23.141 1 93.62 426 GLN A O 1
ATOM 3290 N N . PHE A 1 427 ? -2.094 16.281 21.375 1 94.56 427 PHE A N 1
ATOM 3291 C CA . PHE A 1 427 ? -3.537 16.266 21.172 1 94.56 427 PHE A CA 1
ATOM 3292 C C . PHE A 1 427 ? -4.039 14.852 20.953 1 94.56 427 PHE A C 1
ATOM 3294 O O . PHE A 1 427 ? -5.039 14.438 21.547 1 94.56 427 PHE A O 1
ATOM 3301 N N . ILE A 1 428 ? -3.344 14.188 20.141 1 93.5 428 ILE A N 1
ATOM 3302 C CA . ILE A 1 428 ? -3.754 12.836 19.781 1 93.5 428 ILE A CA 1
ATOM 3303 C C . ILE A 1 428 ? -3.742 11.945 21.031 1 93.5 428 ILE A C 1
ATOM 3305 O O . ILE A 1 428 ? -4.605 11.078 21.188 1 93.5 428 ILE A O 1
ATOM 3309 N N . LEU A 1 429 ? -2.873 12.211 21.922 1 90.31 429 LEU A N 1
ATOM 3310 C CA . LEU A 1 429 ? -2.729 11.391 23.109 1 90.31 429 LEU A CA 1
ATOM 3311 C C . LEU A 1 429 ? -3.766 11.773 24.172 1 90.31 429 LEU A C 1
ATOM 3313 O O . LEU A 1 429 ? -4.273 10.906 24.891 1 90.31 429 LEU A O 1
ATOM 3317 N N . TYR A 1 430 ? -4.184 13.016 24.234 1 92.19 430 TYR A N 1
ATOM 3318 C CA . TYR A 1 430 ? -4.957 13.453 25.391 1 92.19 430 TYR A CA 1
ATOM 3319 C C . TYR A 1 430 ? -6.41 13.719 25.016 1 92.19 430 TYR A C 1
ATOM 3321 O O . TYR A 1 430 ? -7.293 13.711 25.875 1 92.19 430 TYR A O 1
ATOM 3329 N N . GLN A 1 431 ? -6.762 13.93 23.812 1 93.75 431 GLN A N 1
ATOM 3330 C CA . GLN A 1 431 ? -8.109 14.258 23.359 1 93.75 431 GLN A CA 1
ATOM 3331 C C . GLN A 1 431 ? -9.109 13.195 23.797 1 93.75 431 GLN A C 1
ATOM 3333 O O . GLN A 1 431 ? -10.25 13.508 24.141 1 93.75 431 GLN A O 1
ATOM 3338 N N . PRO A 1 432 ? -8.719 11.938 23.781 1 91.69 432 PRO A N 1
ATOM 3339 C CA . PRO A 1 432 ? -9.672 10.883 24.141 1 91.69 432 PRO A CA 1
ATOM 3340 C C . PRO A 1 432 ? -10.125 10.961 25.594 1 91.69 432 PRO A C 1
ATOM 3342 O O . PRO A 1 432 ? -11.078 10.289 25.984 1 91.69 432 PRO A O 1
ATOM 3345 N N . PHE A 1 433 ? -9.586 11.836 26.406 1 90.81 433 PHE A N 1
ATOM 3346 C CA . PHE A 1 433 ? -9.914 11.898 27.812 1 90.81 433 PHE A CA 1
ATOM 3347 C C . PHE A 1 433 ? -10.703 13.164 28.125 1 90.81 433 PHE A C 1
ATOM 3349 O O . PHE A 1 433 ? -10.969 13.469 29.297 1 90.81 433 PHE A O 1
ATOM 3356 N N . LEU A 1 434 ? -11.164 13.898 27.172 1 92.5 434 LEU A N 1
ATOM 3357 C CA . LEU A 1 434 ? -11.836 15.18 27.359 1 92.5 434 LEU A CA 1
ATOM 3358 C C . LEU A 1 434 ? -13.195 14.992 28.016 1 92.5 434 LEU A C 1
ATOM 3360 O O . LEU A 1 434 ? -13.719 15.922 28.641 1 92.5 434 LEU A O 1
ATOM 3364 N N . HIS A 1 435 ? -13.781 13.836 27.875 1 89.56 435 HIS A N 1
ATOM 3365 C CA . HIS A 1 435 ? -15.109 13.602 28.438 1 89.56 435 HIS A CA 1
ATOM 3366 C C . HIS A 1 435 ? -15.086 13.703 29.969 1 89.56 435 HIS A C 1
ATOM 3368 O O . HIS A 1 435 ? -16.125 13.938 30.594 1 89.56 435 HIS A O 1
ATOM 3374 N N . TYR A 1 436 ? -13.961 13.547 30.562 1 87.75 436 TYR A N 1
ATOM 3375 C CA . TYR A 1 436 ? -13.859 13.672 32 1 87.75 436 TYR A CA 1
ATOM 3376 C C . TYR A 1 436 ? -14.164 15.102 32.469 1 87.75 436 TYR A C 1
ATOM 3378 O O . TYR A 1 436 ? -14.508 15.328 33.625 1 87.75 436 TYR A O 1
ATOM 3386 N N . LEU A 1 437 ? -14.047 16.062 31.547 1 87.06 437 LEU A N 1
ATOM 3387 C CA . LEU A 1 437 ? -14.406 17.453 31.859 1 87.06 437 LEU A CA 1
ATOM 3388 C C . LEU A 1 437 ? -15.898 17.578 32.156 1 87.06 437 LEU A C 1
ATOM 3390 O O . LEU A 1 437 ? -16.312 18.422 32.938 1 87.06 437 LEU A O 1
ATOM 3394 N N . ILE A 1 438 ? -16.625 16.734 31.453 1 86.06 438 ILE A N 1
ATOM 3395 C CA . ILE A 1 438 ? -18.078 16.734 31.672 1 86.06 438 ILE A CA 1
ATOM 3396 C C . ILE A 1 438 ? -18.375 16.25 33.094 1 86.06 438 ILE A C 1
ATOM 3398 O O . ILE A 1 438 ? -19.219 16.812 33.781 1 86.06 438 ILE A O 1
ATOM 3402 N N . GLN A 1 439 ? -17.688 15.227 33.438 1 83.38 439 GLN A N 1
ATOM 3403 C CA . GLN A 1 439 ? -17.875 14.688 34.781 1 83.38 439 GLN A CA 1
ATOM 3404 C C . GLN A 1 439 ? -17.438 15.688 35.844 1 83.38 439 GLN A C 1
ATOM 3406 O O . GLN A 1 439 ? -18.078 15.82 36.875 1 83.38 439 GLN A O 1
ATOM 3411 N N . MET A 1 440 ? -16.344 16.328 35.531 1 80 440 MET A N 1
ATOM 3412 C CA . MET A 1 440 ? -15.844 17.359 36.469 1 80 440 MET A CA 1
ATOM 3413 C C . MET A 1 440 ? -16.859 18.484 36.625 1 80 440 MET A C 1
ATOM 3415 O O . MET A 1 440 ? -17.094 18.969 37.719 1 80 440 MET A O 1
ATOM 3419 N N . ALA A 1 441 ? -17.453 18.859 35.531 1 79.19 441 ALA A N 1
ATOM 3420 C CA . ALA A 1 441 ? -18.422 19.953 35.531 1 79.19 441 ALA A CA 1
ATOM 3421 C C . ALA A 1 441 ? -19.703 19.547 36.281 1 79.19 441 ALA A C 1
ATOM 3423 O O . ALA A 1 441 ? -20.344 20.391 36.906 1 79.19 441 ALA A O 1
ATOM 3424 N N . ASN A 1 442 ? -19.984 18.25 36.25 1 80.69 442 ASN A N 1
ATOM 3425 C CA . ASN A 1 442 ? -21.188 17.766 36.875 1 80.69 442 ASN A CA 1
ATOM 3426 C C . ASN A 1 442 ? -20.938 17.391 38.344 1 80.69 442 ASN A C 1
ATOM 3428 O O . ASN A 1 442 ? -21.859 16.969 39.062 1 80.69 442 ASN A O 1
ATOM 3432 N N . GLY A 1 443 ? -19.797 17.531 38.781 1 75.81 443 GLY A N 1
ATOM 3433 C CA . GLY A 1 443 ? -19.469 17.25 40.156 1 75.81 443 GLY A CA 1
ATOM 3434 C C . GLY A 1 443 ? -19.359 15.773 40.469 1 75.81 443 GLY A C 1
ATOM 3435 O O . GLY A 1 443 ? -19.5 15.367 41.625 1 75.81 443 GLY A O 1
ATOM 3436 N N . LEU A 1 444 ? -19.188 15.055 39.5 1 80.81 444 LEU A N 1
ATOM 3437 C CA . LEU A 1 444 ? -19.031 13.617 39.688 1 80.81 444 LEU A CA 1
ATOM 3438 C C . LEU A 1 444 ? -17.609 13.281 40.125 1 80.81 444 LEU A C 1
ATOM 3440 O O . LEU A 1 444 ? -16.672 13.984 39.781 1 80.81 444 LEU A O 1
ATOM 3444 N N . PRO A 1 445 ? -17.469 12.289 40.938 1 80.75 445 PRO A N 1
ATOM 3445 C CA . PRO A 1 445 ? -16.125 11.922 41.375 1 80.75 445 PRO A CA 1
ATOM 3446 C C . PRO A 1 445 ? -15.25 11.414 40.25 1 80.75 445 PRO A C 1
ATOM 3448 O O . PRO A 1 445 ? -15.688 10.586 39.438 1 80.75 445 PRO A O 1
ATOM 3451 N N . ILE A 1 446 ? -14.172 12.047 40.125 1 80.88 446 ILE A N 1
ATOM 3452 C CA . ILE A 1 446 ? -13.195 11.672 39.094 1 80.88 446 ILE A CA 1
ATOM 3453 C C . ILE A 1 446 ? -11.828 11.469 39.75 1 80.88 446 ILE A C 1
ATOM 3455 O O . ILE A 1 446 ? -11.5 12.125 40.75 1 80.88 446 ILE A O 1
ATOM 3459 N N . MET A 1 447 ? -11.156 10.484 39.281 1 80.62 447 MET A N 1
ATOM 3460 C CA . MET A 1 447 ? -9.797 10.25 39.781 1 80.62 447 MET A CA 1
ATOM 3461 C C . MET A 1 447 ? -8.852 11.352 39.312 1 80.62 447 MET A C 1
ATOM 3463 O O . MET A 1 447 ? -9.078 11.969 38.25 1 80.62 447 MET A O 1
ATOM 3467 N N . LYS A 1 448 ? -7.805 11.5 40.031 1 77.25 448 LYS A N 1
ATOM 3468 C CA . LYS A 1 448 ? -6.828 12.547 39.719 1 77.25 448 LYS A CA 1
ATOM 3469 C C . LYS A 1 448 ? -6.172 12.312 38.375 1 77.25 448 LYS A C 1
ATOM 3471 O O . LYS A 1 448 ? -5.969 13.258 37.594 1 77.25 448 LYS A O 1
ATOM 3476 N N . ILE A 1 449 ? -5.902 11.094 38.062 1 78.19 449 ILE A N 1
ATOM 3477 C CA . ILE A 1 449 ? -5.234 10.758 36.812 1 78.19 449 ILE A CA 1
ATOM 3478 C C . ILE A 1 449 ? -6.137 11.117 35.656 1 78.19 449 ILE A C 1
ATOM 3480 O O . ILE A 1 449 ? -5.66 11.555 34.594 1 78.19 449 ILE A O 1
ATOM 3484 N N . GLN A 1 450 ? -7.395 10.969 35.844 1 82.69 450 GLN A N 1
ATOM 3485 C CA . GLN A 1 450 ? -8.367 11.273 34.781 1 82.69 450 GLN A CA 1
ATOM 3486 C C . GLN A 1 450 ? -8.484 12.781 34.562 1 82.69 450 GLN A C 1
ATOM 3488 O O . GLN A 1 450 ? -8.43 13.25 33.438 1 82.69 450 GLN A O 1
ATOM 3493 N N . SER A 1 451 ? -8.586 13.461 35.656 1 82.62 451 SER A N 1
ATOM 3494 C CA . SER A 1 451 ? -8.703 14.906 35.531 1 82.62 451 SER A CA 1
ATOM 3495 C C . SER A 1 451 ? -7.422 15.531 35 1 82.62 451 SER A C 1
ATOM 3497 O O . SER A 1 451 ? -7.465 16.5 34.25 1 82.62 451 SER A O 1
ATOM 3499 N N . GLN A 1 452 ? -6.332 14.961 35.344 1 81.62 452 GLN A N 1
ATOM 3500 C CA . GLN A 1 452 ? -5.047 15.508 34.906 1 81.62 452 GLN A CA 1
ATOM 3501 C C . GLN A 1 452 ? -4.883 15.406 33.406 1 81.62 452 GLN A C 1
ATOM 3503 O O . GLN A 1 452 ? -4.383 16.344 32.781 1 81.62 452 GLN A O 1
ATOM 3508 N N . HIS A 1 453 ? -5.281 14.312 32.844 1 86.81 453 HIS A N 1
ATOM 3509 C CA . HIS A 1 453 ? -5.117 14.133 31.406 1 86.81 453 HIS A CA 1
ATOM 3510 C C . HIS A 1 453 ? -6.09 15.016 30.625 1 86.81 453 HIS A C 1
ATOM 3512 O O . HIS A 1 453 ? -5.762 15.508 29.547 1 86.81 453 HIS A O 1
ATOM 3518 N N . ALA A 1 454 ? -7.227 15.195 31.094 1 89.38 454 ALA A N 1
ATOM 3519 C CA . ALA A 1 454 ? -8.18 16.094 30.453 1 89.38 454 ALA A CA 1
ATOM 3520 C C . ALA A 1 454 ? -7.688 17.547 30.516 1 89.38 454 ALA A C 1
ATOM 3522 O O . ALA A 1 454 ? -7.766 18.281 29.531 1 89.38 454 ALA A O 1
ATOM 3523 N N . LEU A 1 455 ? -7.16 17.906 31.641 1 86.25 455 LEU A N 1
ATOM 3524 C CA . LEU A 1 455 ? -6.664 19.266 31.828 1 86.25 455 LEU A CA 1
ATOM 3525 C C . LEU A 1 455 ? -5.402 19.5 31 1 86.25 455 LEU A C 1
ATOM 3527 O O . LEU A 1 455 ? -5.172 20.609 30.516 1 86.25 455 LEU A O 1
ATOM 3531 N N . ALA A 1 456 ? -4.605 18.453 30.875 1 87.38 456 ALA A N 1
ATOM 3532 C CA . ALA A 1 456 ? -3.42 18.562 30.031 1 87.38 456 ALA A CA 1
ATOM 3533 C C . ALA A 1 456 ? -3.797 18.906 28.594 1 87.38 456 ALA A C 1
ATOM 3535 O O . ALA A 1 456 ? -3.113 19.688 27.938 1 87.38 456 ALA A O 1
ATOM 3536 N N . CYS A 1 457 ? -4.812 18.328 28.109 1 91.25 457 CYS A N 1
ATOM 3537 C CA . CYS A 1 457 ? -5.277 18.609 26.75 1 91.25 457 CYS A CA 1
ATOM 3538 C C . CYS A 1 457 ? -5.668 20.062 26.594 1 91.25 457 CYS A C 1
ATOM 3540 O O . CYS A 1 457 ? -5.344 20.703 25.578 1 91.25 457 CYS A O 1
ATOM 3542 N N . ILE A 1 458 ? -6.324 20.625 27.562 1 90.12 458 ILE A N 1
ATOM 3543 C CA . ILE A 1 458 ? -6.773 22.016 27.5 1 90.12 458 ILE A CA 1
ATOM 3544 C C . ILE A 1 458 ? -5.566 22.953 27.594 1 90.12 458 ILE A C 1
ATOM 3546 O O . ILE A 1 458 ? -5.531 23.984 26.938 1 90.12 458 ILE A O 1
ATOM 3550 N N . LYS A 1 459 ? -4.645 22.547 28.406 1 87.69 459 LYS A N 1
ATOM 3551 C CA . LYS A 1 459 ? -3.424 23.344 28.516 1 87.69 459 LYS A CA 1
ATOM 3552 C C . LYS A 1 459 ? -2.705 23.422 27.172 1 87.69 459 LYS A C 1
ATOM 3554 O O . LYS A 1 459 ? -2.258 24.5 26.75 1 87.69 459 LYS A O 1
ATOM 3559 N N . ILE A 1 460 ? -2.602 22.312 26.547 1 91.44 460 ILE A N 1
ATOM 3560 C CA . ILE A 1 460 ? -1.944 22.266 25.25 1 91.44 460 ILE A CA 1
ATOM 3561 C C . ILE A 1 460 ? -2.723 23.109 24.25 1 91.44 460 ILE A C 1
ATOM 3563 O O . ILE A 1 460 ? -2.129 23.797 23.406 1 91.44 460 ILE A O 1
ATOM 3567 N N . ALA A 1 461 ? -4.012 23.062 24.297 1 94.06 461 ALA A N 1
ATOM 3568 C CA . ALA A 1 461 ? -4.844 23.859 23.391 1 94.06 461 ALA A CA 1
ATOM 3569 C C . ALA A 1 461 ? -4.586 25.344 23.578 1 94.06 461 ALA A C 1
ATOM 3571 O O . ALA A 1 461 ? -4.398 26.078 22.594 1 94.06 461 ALA A O 1
ATOM 3572 N N . SER A 1 462 ? -4.555 25.766 24.781 1 91.12 462 SER A N 1
ATOM 3573 C CA . SER A 1 462 ? -4.297 27.172 25.078 1 91.12 462 SER A CA 1
ATOM 3574 C C . SER A 1 462 ? -2.898 27.578 24.625 1 91.12 462 SER A C 1
ATOM 3576 O O . SER A 1 462 ? -2.723 28.656 24.031 1 91.12 462 SER A O 1
ATOM 3578 N N . THR A 1 463 ? -1.962 26.719 24.875 1 89.56 463 THR A N 1
ATOM 3579 C CA . THR A 1 463 ? -0.582 27 24.5 1 89.56 463 THR A CA 1
ATOM 3580 C C . THR A 1 463 ? -0.442 27.078 22.984 1 89.56 463 THR A C 1
ATOM 3582 O O . THR A 1 463 ? 0.276 27.922 22.453 1 89.56 463 THR A O 1
ATOM 3585 N N . THR A 1 464 ? -1.048 26.172 22.281 1 93.94 464 THR A N 1
ATOM 3586 C CA . THR A 1 464 ? -0.995 26.125 20.828 1 93.94 464 THR A CA 1
ATOM 3587 C C . THR A 1 464 ? -1.495 27.453 20.234 1 93.94 464 THR A C 1
ATOM 3589 O O . THR A 1 464 ? -0.877 28 19.328 1 93.94 464 THR A O 1
ATOM 3592 N N . ILE A 1 465 ? -2.564 28 20.781 1 94.81 465 ILE A N 1
ATOM 3593 C CA . ILE A 1 465 ? -3.158 29.219 20.266 1 94.81 465 ILE A CA 1
ATOM 3594 C C . ILE A 1 465 ? -2.244 30.406 20.578 1 94.81 465 ILE A C 1
ATOM 3596 O O . ILE A 1 465 ? -1.997 31.25 19.703 1 94.81 465 ILE A O 1
ATOM 3600 N N . SER A 1 466 ? -1.712 30.422 21.766 1 91.44 466 SER A N 1
ATOM 3601 C CA . SER A 1 466 ? -0.814 31.516 22.141 1 91.44 466 SER A CA 1
ATOM 3602 C C . SER A 1 466 ? 0.442 31.516 21.281 1 91.44 466 SER A C 1
ATOM 3604 O O . SER A 1 466 ? 0.886 32.562 20.828 1 91.44 466 SER A O 1
ATOM 3606 N N . ARG A 1 467 ? 0.964 30.359 21.062 1 90.38 467 ARG A N 1
ATOM 3607 C CA . ARG A 1 467 ? 2.172 30.234 20.25 1 90.38 467 ARG A CA 1
ATOM 3608 C C . ARG A 1 467 ? 1.886 30.578 18.797 1 90.38 467 ARG A C 1
ATOM 3610 O O . ARG A 1 467 ? 2.725 31.172 18.125 1 90.38 467 ARG A O 1
ATOM 3617 N N . SER A 1 468 ? 0.801 30.219 18.297 1 94.12 468 SER A N 1
ATOM 3618 C CA . SER A 1 468 ? 0.425 30.547 16.922 1 94.12 468 SER A CA 1
ATOM 3619 C C . SER A 1 468 ? 0.253 32.062 16.734 1 94.12 468 SER A C 1
ATOM 3621 O O . SER A 1 468 ? 0.543 32.594 15.672 1 94.12 468 SER A O 1
ATOM 3623 N N . GLU A 1 469 ? -0.233 32.688 17.75 1 94.06 469 GLU A N 1
ATOM 3624 C CA . GLU A 1 469 ? -0.359 34.125 17.703 1 94.06 469 GLU A CA 1
ATOM 3625 C C . GLU A 1 469 ? 1.007 34.812 17.562 1 94.06 469 GLU A C 1
ATOM 3627 O O . GLU A 1 469 ? 1.166 35.781 16.812 1 94.06 469 GLU A O 1
ATOM 3632 N N . VAL A 1 470 ? 1.935 34.344 18.328 1 90.5 470 VAL A N 1
ATOM 3633 C CA . VAL A 1 470 ? 3.293 34.844 18.25 1 90.5 470 VAL A CA 1
ATOM 3634 C C . VAL A 1 470 ? 3.857 34.656 16.844 1 90.5 470 VAL A C 1
ATOM 3636 O O . VAL A 1 470 ? 4.504 35.531 16.297 1 90.5 470 VAL A O 1
ATOM 3639 N N . MET A 1 471 ? 3.631 33.531 16.297 1 90.12 471 MET A N 1
ATOM 3640 C CA . MET A 1 471 ? 4.141 33.25 14.969 1 90.12 471 MET A CA 1
ATOM 3641 C C . MET A 1 471 ? 3.449 34.094 13.914 1 90.12 471 MET A C 1
ATOM 3643 O O . MET A 1 471 ? 4.059 34.469 12.906 1 90.12 471 MET A O 1
ATOM 3647 N N . HIS A 1 472 ? 2.189 34.344 14.133 1 92.38 472 HIS A N 1
ATOM 3648 C CA . HIS A 1 472 ? 1.47 35.281 13.258 1 92.38 472 HIS A CA 1
ATOM 3649 C C . HIS A 1 472 ? 2.117 36.656 13.25 1 92.38 472 HIS A C 1
ATOM 3651 O O . HIS A 1 472 ? 2.299 37.25 12.188 1 92.38 472 HIS A O 1
ATOM 3657 N N . GLN A 1 473 ? 2.482 37.094 14.375 1 90.81 473 GLN A N 1
ATOM 3658 C CA . GLN A 1 473 ? 3.104 38.406 14.508 1 90.81 473 GLN A CA 1
ATOM 3659 C C . GLN A 1 473 ? 4.477 38.438 13.844 1 90.81 473 GLN A C 1
ATOM 3661 O O . GLN A 1 473 ? 4.895 39.469 13.32 1 90.81 473 GLN A O 1
ATOM 3666 N N . ARG A 1 474 ? 5.074 37.281 13.781 1 88.31 474 ARG A N 1
ATOM 3667 C CA . ARG A 1 474 ? 6.391 37.188 13.156 1 88.31 474 ARG A CA 1
ATOM 3668 C C . ARG A 1 474 ? 6.27 36.938 11.664 1 88.31 474 ARG A C 1
ATOM 3670 O O . ARG A 1 474 ? 7.277 36.812 10.961 1 88.31 474 ARG A O 1
ATOM 3677 N N . GLY A 1 475 ? 5.094 36.781 11.195 1 85.56 475 GLY A N 1
ATOM 3678 C CA . GLY A 1 475 ? 4.863 36.594 9.773 1 85.56 475 GLY A CA 1
ATOM 3679 C C . GLY A 1 475 ? 5.211 35.188 9.289 1 85.56 475 GLY A C 1
ATOM 3680 O O . GLY A 1 475 ? 5.57 35 8.125 1 85.56 475 GLY A O 1
ATOM 3681 N N . LEU A 1 476 ? 5.113 34.188 10.125 1 86.81 476 LEU A N 1
ATOM 3682 C CA . LEU A 1 476 ? 5.562 32.844 9.789 1 86.81 476 LEU A CA 1
ATOM 3683 C C . LEU A 1 476 ? 4.387 31.953 9.391 1 86.81 476 LEU A C 1
ATOM 3685 O O . LEU A 1 476 ? 4.578 30.875 8.836 1 86.81 476 LEU A O 1
ATOM 3689 N N . LEU A 1 477 ? 3.143 32.375 9.555 1 88.69 477 LEU A N 1
ATOM 3690 C CA . LEU A 1 477 ? 1.981 31.578 9.195 1 88.69 477 LEU A CA 1
ATOM 3691 C C . LEU A 1 477 ? 1.816 31.516 7.676 1 88.69 477 LEU A C 1
ATOM 3693 O O . LEU A 1 477 ? 2.033 32.531 6.984 1 88.69 477 LEU A O 1
ATOM 3697 N N . ALA A 1 478 ? 1.608 30.359 7.207 1 88 478 ALA A N 1
ATOM 3698 C CA . ALA A 1 478 ? 1.383 30.156 5.781 1 88 478 ALA A CA 1
ATOM 3699 C C . ALA A 1 478 ? 0.008 29.547 5.52 1 88 478 ALA A C 1
ATOM 3701 O O . ALA A 1 478 ? -0.382 28.578 6.176 1 88 478 ALA A O 1
ATOM 3702 N N . PRO A 1 479 ? -0.755 30.109 4.582 1 87.62 479 PRO A N 1
ATOM 3703 C CA . PRO A 1 479 ? -2.098 29.594 4.289 1 87.62 479 PRO A CA 1
ATOM 3704 C C . PRO A 1 479 ? -2.08 28.188 3.695 1 87.62 479 PRO A C 1
ATOM 3706 O O . PRO A 1 479 ? -3.119 27.531 3.639 1 87.62 479 PRO A O 1
ATOM 3709 N N . ALA A 1 480 ? -0.957 27.781 3.285 1 89.25 480 ALA A N 1
ATOM 3710 C CA . ALA A 1 480 ? -0.884 26.469 2.65 1 89.25 480 ALA A CA 1
ATOM 3711 C C . ALA A 1 480 ? -0.389 25.422 3.631 1 89.25 480 ALA A C 1
ATOM 3713 O O . ALA A 1 480 ? -0.376 24.219 3.314 1 89.25 480 ALA A O 1
ATOM 3714 N N . SER A 1 481 ? -0.031 25.75 4.828 1 91.25 481 SER A N 1
ATOM 3715 C CA . SER A 1 481 ? 0.458 24.797 5.812 1 91.25 481 SER A CA 1
ATOM 3716 C C . SER A 1 481 ? -0.693 24.047 6.473 1 91.25 481 SER A C 1
ATOM 3718 O O . SER A 1 481 ? -1.165 24.438 7.543 1 91.25 481 SER A O 1
ATOM 3720 N N . TRP A 1 482 ? -1.043 22.938 5.906 1 95.12 482 TRP A N 1
ATOM 3721 C CA . TRP A 1 482 ? -2.215 22.188 6.34 1 95.12 482 TRP A CA 1
ATOM 3722 C C . TRP A 1 482 ? -2.02 21.641 7.754 1 95.12 482 TRP A C 1
ATOM 3724 O O . TRP A 1 482 ? -2.951 21.641 8.562 1 95.12 482 TRP A O 1
ATOM 3734 N N . SER A 1 483 ? -0.837 21.141 8.094 1 93.62 483 SER A N 1
ATOM 3735 C CA . SER A 1 483 ? -0.581 20.547 9.406 1 93.62 483 SER A CA 1
ATOM 3736 C C . SER A 1 483 ? -0.763 21.578 10.516 1 93.62 483 SER A C 1
ATOM 3738 O O . SER A 1 483 ? -1.274 21.266 11.594 1 93.62 483 SER A O 1
ATOM 3740 N N . VAL A 1 484 ? -0.388 22.781 10.258 1 93.88 484 VAL A N 1
ATOM 3741 C CA . VAL A 1 484 ? -0.539 23.859 11.234 1 93.88 484 VAL A CA 1
ATOM 3742 C C . VAL A 1 484 ? -2.016 24.219 11.391 1 93.88 484 VAL A C 1
ATOM 3744 O O . VAL A 1 484 ? -2.51 24.359 12.508 1 93.88 484 VAL A O 1
ATOM 3747 N N . MET A 1 485 ? -2.725 24.375 10.297 1 96 485 MET A N 1
ATOM 3748 C CA . MET A 1 485 ? -4.152 24.672 10.336 1 96 485 MET A CA 1
ATOM 3749 C C . MET A 1 485 ? -4.91 23.594 11.102 1 96 485 MET A C 1
ATOM 3751 O O . MET A 1 485 ? -5.793 23.906 11.906 1 96 485 MET A O 1
ATOM 3755 N N . TYR A 1 486 ? -4.527 22.375 10.828 1 97.56 486 TYR A N 1
ATOM 3756 C CA . TYR A 1 486 ? -5.195 21.25 11.469 1 97.56 486 TYR A CA 1
ATOM 3757 C C . TYR A 1 486 ? -4.922 21.25 12.969 1 97.56 486 TYR A C 1
ATOM 3759 O O . TYR A 1 486 ? -5.82 20.969 13.773 1 97.56 486 TYR A O 1
ATOM 3767 N N . THR A 1 487 ? -3.672 21.484 13.344 1 97.31 487 THR A N 1
ATOM 3768 C CA . THR A 1 487 ? -3.326 21.547 14.758 1 97.31 487 THR A CA 1
ATOM 3769 C C . THR A 1 487 ? -4.082 22.672 15.461 1 97.31 487 THR A C 1
ATOM 3771 O O . THR A 1 487 ? -4.59 22.484 16.578 1 97.31 487 THR A O 1
ATOM 3774 N N . LEU A 1 488 ? -4.184 23.812 14.836 1 97.38 488 LEU A N 1
ATOM 3775 C CA . LEU A 1 488 ? -4.945 24.922 15.383 1 97.38 488 LEU A CA 1
ATOM 3776 C C . LEU A 1 488 ? -6.426 24.578 15.484 1 97.38 488 LEU A C 1
ATOM 3778 O O . LEU A 1 488 ? -7.086 24.938 16.469 1 97.38 488 LEU A O 1
ATOM 3782 N N . PHE A 1 489 ? -6.91 23.969 14.5 1 98 489 PHE A N 1
ATOM 3783 C CA . PHE A 1 489 ? -8.289 23.5 14.5 1 98 489 PHE A CA 1
ATOM 3784 C C . PHE A 1 489 ? -8.562 22.594 15.695 1 98 489 PHE A C 1
ATOM 3786 O O . PHE A 1 489 ? -9.57 22.766 16.391 1 98 489 PHE A O 1
ATOM 3793 N N . GLN A 1 490 ? -7.684 21.656 15.906 1 97.62 490 GLN A N 1
ATOM 3794 C CA . GLN A 1 490 ? -7.832 20.766 17.047 1 97.62 490 GLN A CA 1
ATOM 3795 C C . GLN A 1 490 ? -7.824 21.547 18.359 1 97.62 490 GLN A C 1
ATOM 3797 O O . GLN A 1 490 ? -8.586 21.234 19.281 1 97.62 490 GLN A O 1
ATOM 3802 N N . ALA A 1 491 ? -7 22.531 18.453 1 97.19 491 ALA A N 1
ATOM 3803 C CA . ALA A 1 491 ? -6.934 23.359 19.656 1 97.19 491 ALA A CA 1
ATOM 3804 C C . ALA A 1 491 ? -8.258 24.078 19.906 1 97.19 491 ALA A C 1
ATOM 3806 O O . ALA A 1 491 ? -8.773 24.078 21.016 1 97.19 491 ALA A O 1
ATOM 3807 N N . VAL A 1 492 ? -8.797 24.656 18.891 1 96.81 492 VAL A N 1
ATOM 3808 C CA . VAL A 1 492 ? -10.062 25.375 19 1 96.81 492 VAL A CA 1
ATOM 3809 C C . VAL A 1 492 ? -11.18 24.422 19.391 1 96.81 492 VAL A C 1
ATOM 3811 O O . VAL A 1 492 ? -12 24.734 20.266 1 96.81 492 VAL A O 1
ATOM 3814 N N . MET A 1 493 ? -11.203 23.266 18.781 1 95.88 493 MET A N 1
ATOM 3815 C CA . MET A 1 493 ? -12.227 22.266 19.078 1 95.88 493 MET A CA 1
ATOM 3816 C C . MET A 1 493 ? -12.164 21.844 20.547 1 95.88 493 MET A C 1
ATOM 3818 O O . MET A 1 493 ? -13.195 21.609 21.172 1 95.88 493 MET A O 1
ATOM 3822 N N . CYS A 1 494 ? -10.961 21.703 21.062 1 93.88 494 CYS A N 1
ATOM 3823 C CA . CYS A 1 494 ? -10.805 21.328 22.469 1 93.88 494 CYS A CA 1
ATOM 3824 C C . CYS A 1 494 ? -11.32 22.406 23.391 1 93.88 494 CYS A C 1
ATOM 3826 O O . CYS A 1 494 ? -11.938 22.125 24.422 1 93.88 494 CYS A O 1
ATOM 3828 N N . LEU A 1 495 ? -11.102 23.641 23.062 1 91.19 495 LEU A N 1
ATOM 3829 C CA . LEU A 1 495 ? -11.594 24.734 23.875 1 91.19 495 LEU A CA 1
ATOM 3830 C C . LEU A 1 495 ? -13.117 24.859 23.781 1 91.19 495 LEU A C 1
ATOM 3832 O O . LEU A 1 495 ? -13.781 25.172 24.766 1 91.19 495 LEU A O 1
ATOM 3836 N N . LEU A 1 496 ? -13.609 24.609 22.562 1 90.25 496 LEU A N 1
ATOM 3837 C CA . LEU A 1 496 ? -15.055 24.594 22.406 1 90.25 496 LEU A CA 1
ATOM 3838 C C . LEU A 1 496 ? -15.688 23.5 23.25 1 90.25 496 LEU A C 1
ATOM 3840 O O . LEU A 1 496 ? -16.766 23.688 23.812 1 90.25 496 LEU A O 1
ATOM 3844 N N . PHE A 1 497 ? -15.023 22.375 23.312 1 90.81 497 PHE A N 1
ATOM 3845 C CA . PHE A 1 497 ? -15.484 21.281 24.172 1 90.81 497 PHE A CA 1
ATOM 3846 C C . PHE A 1 497 ? -15.555 21.734 25.625 1 90.81 497 PHE A C 1
ATOM 3848 O O . PHE A 1 497 ? -16.562 21.484 26.312 1 90.81 497 PHE A O 1
ATOM 3855 N N . LEU A 1 498 ? -14.531 22.406 26.094 1 88.19 498 LEU A N 1
ATOM 3856 C CA . LEU A 1 498 ? -14.484 22.891 27.469 1 88.19 498 LEU A CA 1
ATOM 3857 C C . LEU A 1 498 ? -15.602 23.906 27.719 1 88.19 498 LEU A C 1
ATOM 3859 O O . LEU A 1 498 ? -16.297 23.812 28.734 1 88.19 498 LEU A O 1
ATOM 3863 N N . ILE A 1 499 ? -15.805 24.797 26.812 1 85 499 ILE A N 1
ATOM 3864 C CA . ILE A 1 499 ? -16.812 25.828 26.953 1 85 499 ILE A CA 1
ATOM 3865 C C . ILE A 1 499 ? -18.203 25.203 26.969 1 85 499 ILE A C 1
ATOM 3867 O O . ILE A 1 499 ? -19.094 25.641 27.703 1 85 499 ILE A O 1
ATOM 3871 N N . ALA A 1 500 ? -18.344 24.172 26.203 1 84.94 500 ALA A N 1
ATOM 3872 C CA . ALA A 1 500 ? -19.641 23.484 26.109 1 84.94 500 ALA A CA 1
ATOM 3873 C C . ALA A 1 500 ? -19.969 22.766 27.406 1 84.94 500 ALA A C 1
ATOM 3875 O O . ALA A 1 500 ? -21.141 22.531 27.719 1 84.94 500 ALA A O 1
ATOM 3876 N N . THR A 1 501 ? -19 22.312 28.156 1 82.88 501 THR A N 1
ATOM 3877 C CA . THR A 1 501 ? -19.25 21.594 29.406 1 82.88 501 THR A CA 1
ATOM 3878 C C . THR A 1 501 ? -19.766 22.547 30.469 1 82.88 501 THR A C 1
ATOM 3880 O O . THR A 1 501 ? -20.391 22.125 31.438 1 82.88 501 THR A O 1
ATOM 3883 N N . HIS A 1 502 ? -19.406 23.719 30.438 1 70 502 HIS A N 1
ATOM 3884 C CA . HIS A 1 502 ? -19.797 24.672 31.469 1 70 502 HIS A CA 1
ATOM 3885 C C . HIS A 1 502 ? -20.812 25.672 30.953 1 70 502 HIS A C 1
ATOM 3887 O O . HIS A 1 502 ? -20.453 26.719 30.422 1 70 502 HIS A O 1
ATOM 3893 N N . ASN A 1 503 ? -22.172 25.141 31.188 1 61.75 503 ASN A N 1
ATOM 3894 C CA . ASN A 1 503 ? -23.281 26 30.781 1 61.75 503 ASN A CA 1
ATOM 3895 C C . ASN A 1 503 ? -23.312 27.297 31.609 1 61.75 503 ASN A C 1
ATOM 3897 O O . ASN A 1 503 ? -23.156 27.266 32.812 1 61.75 503 ASN A O 1
ATOM 3901 N N . GLY A 1 504 ? -22.969 28.484 31.062 1 55.19 504 GLY A N 1
ATOM 3902 C CA . GLY A 1 504 ? -23.094 29.719 31.812 1 55.19 504 GLY A CA 1
ATOM 3903 C C . GLY A 1 504 ? -21.781 30.453 32 1 55.19 504 GLY A C 1
ATOM 3904 O O . GLY A 1 504 ? -21.672 31.312 32.875 1 55.19 504 GLY A O 1
ATOM 3905 N N . THR A 1 505 ? -20.812 29.766 31.641 1 51.97 505 THR A N 1
ATOM 3906 C CA . THR A 1 505 ? -19.562 30.5 31.75 1 51.97 505 THR A CA 1
ATOM 3907 C C . THR A 1 505 ? -19.734 31.938 31.266 1 51.97 505 THR A C 1
ATOM 3909 O O . THR A 1 505 ? -20.328 32.188 30.203 1 51.97 505 THR A O 1
ATOM 3912 N N . SER A 1 506 ? -19.703 32.938 32.344 1 53.03 506 SER A N 1
ATOM 3913 C CA . SER A 1 506 ? -19.859 34.375 32.062 1 53.03 506 SER A CA 1
ATOM 3914 C C . SER A 1 506 ? -18.984 34.812 30.906 1 53.03 506 SER A C 1
ATOM 3916 O O . SER A 1 506 ? -17.812 34.469 30.828 1 53.03 506 SER A O 1
ATOM 3918 N N . ARG A 1 507 ? -19.562 35.25 29.734 1 57.34 507 ARG A N 1
ATOM 3919 C CA . ARG A 1 507 ? -18.906 35.938 28.641 1 57.34 507 ARG A CA 1
ATOM 3920 C C . ARG A 1 507 ? -18.406 37.312 29.078 1 57.34 507 ARG A C 1
ATOM 3922 O O . ARG A 1 507 ? -19.062 38 29.859 1 57.34 507 ARG A O 1
ATOM 3929 N N . PRO A 1 508 ? -16.859 37.625 28.781 1 61.31 508 PRO A N 1
ATOM 3930 C CA . PRO A 1 508 ? -15.906 36.75 28.047 1 61.31 508 PRO A CA 1
ATOM 3931 C C . PRO A 1 508 ? -14.938 36.031 28.984 1 61.31 508 PRO A C 1
ATOM 3933 O O . PRO A 1 508 ? -14.172 36.688 29.703 1 61.31 508 PRO A O 1
ATOM 3936 N N . SER A 1 509 ? -14.977 34.844 29.312 1 70.12 509 SER A N 1
ATOM 3937 C CA . SER A 1 509 ? -14.023 34.031 30.047 1 70.12 509 SER A CA 1
ATOM 3938 C C . SER A 1 509 ? -12.711 33.906 29.297 1 70.12 509 SER A C 1
ATOM 3940 O O . SER A 1 509 ? -12.602 34.312 28.141 1 70.12 509 SER A O 1
ATOM 3942 N N . GLU A 1 510 ? -11.602 33.625 30.047 1 76.81 510 GLU A N 1
ATOM 3943 C CA . GLU A 1 510 ? -10.305 33.406 29.406 1 76.81 510 GLU A CA 1
ATOM 3944 C C . GLU A 1 510 ? -10.391 32.344 28.328 1 76.81 510 GLU A C 1
ATOM 3946 O O . GLU A 1 510 ? -9.742 32.438 27.281 1 76.81 510 GLU A O 1
ATOM 3951 N N . ALA A 1 511 ? -11.234 31.359 28.594 1 80.94 511 ALA A N 1
ATOM 3952 C CA . ALA A 1 511 ? -11.422 30.297 27.609 1 80.94 511 ALA A CA 1
ATOM 3953 C C . ALA A 1 511 ? -12.117 30.828 26.359 1 80.94 511 ALA A C 1
ATOM 3955 O O . ALA A 1 511 ? -11.781 30.438 25.25 1 80.94 511 ALA A O 1
ATOM 3956 N N . TRP A 1 512 ? -13 31.703 26.578 1 83.62 512 TRP A N 1
ATOM 3957 C CA . TRP A 1 512 ? -13.719 32.312 25.469 1 83.62 512 TRP A CA 1
ATOM 3958 C C . TRP A 1 512 ? -12.789 33.188 24.625 1 83.62 512 TRP A C 1
ATOM 3960 O O . TRP A 1 512 ? -12.82 33.125 23.406 1 83.62 512 TRP A O 1
ATOM 3970 N N . LYS A 1 513 ? -11.969 33.969 25.281 1 86.5 513 LYS A N 1
ATOM 3971 C CA . LYS A 1 513 ? -11.039 34.844 24.562 1 86.5 513 LYS A CA 1
ATOM 3972 C C . LYS A 1 513 ? -10.047 34.031 23.75 1 86.5 513 LYS A C 1
ATOM 3974 O O . LYS A 1 513 ? -9.734 34.375 22.609 1 86.5 513 LYS A O 1
ATOM 3979 N N . LYS A 1 514 ? -9.578 32.969 24.375 1 89 514 LYS A N 1
ATOM 3980 C CA . LYS A 1 514 ? -8.633 32.125 23.672 1 89 514 LYS A CA 1
ATOM 3981 C C . LYS A 1 514 ? -9.312 31.406 22.484 1 89 514 LYS A C 1
ATOM 3983 O O . LYS A 1 514 ? -8.703 31.25 21.438 1 89 514 LYS A O 1
ATOM 3988 N N . GLY A 1 515 ? -10.523 30.938 22.734 1 90.94 515 GLY A N 1
ATOM 3989 C CA . GLY A 1 515 ? -11.273 30.344 21.641 1 90.94 515 GLY A CA 1
ATOM 3990 C C . GLY A 1 515 ? -11.508 31.281 20.484 1 90.94 515 GLY A C 1
ATOM 3991 O O . GLY A 1 515 ? -11.359 30.906 19.328 1 90.94 515 GLY A O 1
ATOM 3992 N N . GLU A 1 516 ? -11.828 32.5 20.812 1 92.38 516 GLU A N 1
ATOM 3993 C CA . GLU A 1 516 ? -12.039 33.5 19.781 1 92.38 516 GLU A CA 1
ATOM 3994 C C . GLU A 1 516 ? -10.75 33.812 19.031 1 92.38 516 GLU A C 1
ATOM 3996 O O . GLU A 1 516 ? -10.758 34 17.812 1 92.38 516 GLU A O 1
ATOM 4001 N N . LEU A 1 517 ? -9.68 33.906 19.828 1 94.81 517 LEU A N 1
ATOM 4002 C CA . LEU A 1 517 ? -8.375 34.125 19.203 1 94.81 517 LEU A CA 1
ATOM 4003 C C . LEU A 1 517 ? -8.031 33 18.234 1 94.81 517 LEU A C 1
ATOM 4005 O O . LEU A 1 517 ? -7.48 33.25 17.156 1 94.81 517 LEU A O 1
ATOM 4009 N N . GLY A 1 518 ? -8.273 31.797 18.625 1 96.88 518 GLY A N 1
ATOM 4010 C CA . GLY A 1 518 ? -8.031 30.672 17.734 1 96.88 518 GLY A CA 1
ATOM 4011 C C . GLY A 1 518 ? -8.812 30.766 16.438 1 96.88 518 GLY A C 1
ATOM 4012 O O . GLY A 1 518 ? -8.266 30.5 15.367 1 96.88 518 GLY A O 1
ATOM 4013 N N . ILE A 1 519 ? -10.07 31.094 16.5 1 96.44 519 ILE A N 1
ATOM 4014 C CA . ILE A 1 519 ? -10.914 31.25 15.32 1 96.44 519 ILE A CA 1
ATOM 4015 C C . ILE A 1 519 ? -10.375 32.406 14.453 1 96.44 519 ILE A C 1
ATOM 4017 O O . ILE A 1 519 ? -10.352 32.281 13.219 1 96.44 519 ILE A O 1
ATOM 4021 N N . ARG A 1 520 ? -9.898 33.438 15.078 1 95.88 520 ARG A N 1
ATOM 4022 C CA . ARG A 1 520 ? -9.328 34.562 14.352 1 95.88 520 ARG A CA 1
ATOM 4023 C C . ARG A 1 520 ? -8.07 34.156 13.594 1 95.88 520 ARG A C 1
ATOM 4025 O O . ARG A 1 520 ? -7.836 34.625 12.477 1 95.88 520 ARG A O 1
ATOM 4032 N N . LEU A 1 521 ? -7.258 33.406 14.242 1 96.56 521 LEU A N 1
ATOM 4033 C CA . LEU A 1 521 ? -6.031 32.938 13.602 1 96.56 521 LEU A CA 1
ATOM 4034 C C . LEU A 1 521 ? -6.348 32.062 12.383 1 96.56 521 LEU A C 1
ATOM 4036 O O . LEU A 1 521 ? -5.684 32.188 11.352 1 96.56 521 LEU A O 1
ATOM 4040 N N . LEU A 1 522 ? -7.328 31.156 12.484 1 96.44 522 LEU A N 1
ATOM 4041 C CA . LEU A 1 522 ? -7.766 30.375 11.328 1 96.44 522 LEU A CA 1
ATOM 4042 C C . LEU A 1 522 ? -8.32 31.281 10.234 1 96.44 522 LEU A C 1
ATOM 4044 O O . LEU A 1 522 ? -8.07 31.047 9.047 1 96.44 522 LEU A O 1
ATOM 4048 N N . ALA A 1 523 ? -9.023 32.281 10.648 1 94.38 523 ALA A N 1
ATOM 4049 C CA . ALA A 1 523 ? -9.578 33.219 9.695 1 94.38 523 ALA A CA 1
ATOM 4050 C C . ALA A 1 523 ? -8.477 34 8.969 1 94.38 523 ALA A C 1
ATOM 4052 O O . ALA A 1 523 ? -8.625 34.344 7.789 1 94.38 523 ALA A O 1
ATOM 4053 N N . THR A 1 524 ? -7.449 34.25 9.695 1 93.25 524 THR A N 1
ATOM 4054 C CA . THR A 1 524 ? -6.32 34.969 9.086 1 93.25 524 THR A CA 1
ATOM 4055 C C . THR A 1 524 ? -5.668 34.094 8.008 1 93.25 524 THR A C 1
ATOM 4057 O O . THR A 1 524 ? -5.145 34.625 7.023 1 93.25 524 THR A O 1
ATOM 4060 N N . MET A 1 525 ? -5.699 32.812 8.117 1 93.06 525 MET A N 1
ATOM 4061 C CA . MET A 1 525 ? -5.031 31.906 7.195 1 93.06 525 MET A CA 1
ATOM 4062 C C . MET A 1 525 ? -5.969 31.5 6.062 1 93.06 525 MET A C 1
ATOM 4064 O O . MET A 1 525 ? -5.586 30.719 5.184 1 93.06 525 MET A O 1
ATOM 4068 N N . ARG A 1 526 ? -7.129 32 6.016 1 91.38 526 ARG A N 1
ATOM 4069 C CA . ARG A 1 526 ? -8.102 31.625 4.996 1 91.38 526 ARG A CA 1
ATOM 4070 C C . ARG A 1 526 ? -7.66 32.094 3.615 1 91.38 526 ARG A C 1
ATOM 4072 O O . ARG A 1 526 ? -7.113 33.188 3.475 1 91.38 526 ARG A O 1
ATOM 4079 N N . CYS A 1 527 ? -7.758 31.25 2.736 1 88.06 527 CYS A N 1
ATOM 4080 C CA . CYS A 1 527 ? -7.52 31.484 1.318 1 88.06 527 CYS A CA 1
ATOM 4081 C C . CYS A 1 527 ? -8.5 30.719 0.456 1 88.06 527 CYS A C 1
ATOM 4083 O O . CYS A 1 527 ? -9.375 30.016 0.978 1 88.06 527 CYS A O 1
ATOM 4085 N N . PHE A 1 528 ? -8.406 30.844 -0.793 1 86.19 528 PHE A N 1
ATOM 4086 C CA . PHE A 1 528 ? -9.359 30.203 -1.691 1 86.19 528 PHE A CA 1
ATOM 4087 C C . PHE A 1 528 ? -9.391 28.688 -1.462 1 86.19 528 PHE A C 1
ATOM 4089 O O . PHE A 1 528 ? -8.422 28 -1.771 1 86.19 528 PHE A O 1
ATOM 4096 N N . ASP A 1 529 ? -10.539 28.234 -0.914 1 85.31 529 ASP A N 1
ATOM 4097 C CA . ASP A 1 529 ? -10.898 26.828 -0.745 1 85.31 529 ASP A CA 1
ATOM 4098 C C . ASP A 1 529 ? -9.781 26.047 -0.064 1 85.31 529 ASP A C 1
ATOM 4100 O O . ASP A 1 529 ? -9.469 24.922 -0.458 1 85.31 529 ASP A O 1
ATOM 4104 N N . ASN A 1 530 ? -9.133 26.672 0.894 1 90.81 530 ASN A N 1
ATOM 4105 C CA . ASN A 1 530 ? -8.023 25.984 1.551 1 90.81 530 ASN A CA 1
ATOM 4106 C C . ASN A 1 530 ? -8.469 25.312 2.852 1 90.81 530 ASN A C 1
ATOM 4108 O O . ASN A 1 530 ? -9.664 25.297 3.166 1 90.81 530 ASN A O 1
ATOM 4112 N N . GLY A 1 531 ? -7.648 24.75 3.562 1 94.12 531 GLY A N 1
ATOM 4113 C CA . GLY A 1 531 ? -7.949 24.016 4.781 1 94.12 531 GLY A CA 1
ATOM 4114 C C . GLY A 1 531 ? -8.547 24.891 5.871 1 94.12 531 GLY A C 1
ATOM 4115 O O . GLY A 1 531 ? -9.406 24.438 6.629 1 94.12 531 GLY A O 1
ATOM 4116 N N . ALA A 1 532 ? -8.133 26.141 5.961 1 95.19 532 ALA A N 1
ATOM 4117 C CA . ALA A 1 532 ? -8.633 27.047 6.992 1 95.19 532 ALA A CA 1
ATOM 4118 C C . ALA A 1 532 ? -10.125 27.312 6.812 1 95.19 532 ALA A C 1
ATOM 4120 O O . ALA A 1 532 ? -10.875 27.375 7.793 1 95.19 532 ALA A O 1
ATOM 4121 N N . VAL A 1 533 ? -10.547 27.469 5.574 1 93.75 533 VAL A N 1
ATOM 4122 C CA . VAL A 1 533 ? -11.961 27.703 5.285 1 93.75 533 VAL A CA 1
ATOM 4123 C C . VAL A 1 533 ? -12.781 26.484 5.719 1 93.75 533 VAL A C 1
ATOM 4125 O O . VAL A 1 533 ? -13.844 26.641 6.332 1 93.75 533 VAL A O 1
ATOM 4128 N N . ARG A 1 534 ? -12.305 25.391 5.457 1 94.81 534 ARG A N 1
ATOM 4129 C CA . ARG A 1 534 ? -13 24.156 5.82 1 94.81 534 ARG A CA 1
ATOM 4130 C C . ARG A 1 534 ? -13.055 24 7.332 1 94.81 534 ARG A C 1
ATOM 4132 O O . ARG A 1 534 ? -14.07 23.562 7.875 1 94.81 534 ARG A O 1
ATOM 4139 N N . CYS A 1 535 ? -11.977 24.281 7.992 1 96.5 535 CYS A N 1
ATOM 4140 C CA . CYS A 1 535 ? -11.969 24.25 9.453 1 96.5 535 CYS A CA 1
ATOM 4141 C C . CYS A 1 535 ? -13.016 25.203 10.031 1 96.5 535 CYS A C 1
ATOM 4143 O O . CYS A 1 535 ? -13.742 24.844 10.961 1 96.5 535 CYS A O 1
ATOM 4145 N N . LEU A 1 536 ? -13.109 26.391 9.438 1 95.56 536 LEU A N 1
ATOM 4146 C CA . LEU A 1 536 ? -14.047 27.391 9.922 1 95.56 536 LEU A CA 1
ATOM 4147 C C . LEU A 1 536 ? -15.492 26.953 9.688 1 95.56 536 LEU A C 1
ATOM 4149 O O . LEU A 1 536 ? -16.359 27.203 10.516 1 95.56 536 LEU A O 1
ATOM 4153 N N . TRP A 1 537 ? -15.727 26.234 8.602 1 94 537 TRP A N 1
ATOM 4154 C CA . TRP A 1 537 ? -17.062 25.688 8.344 1 94 537 TRP A CA 1
ATOM 4155 C C . TRP A 1 537 ? -17.438 24.656 9.406 1 94 537 TRP A C 1
ATOM 4157 O O . TRP A 1 537 ? -18.578 24.641 9.875 1 94 537 TRP A O 1
ATOM 4167 N N . ILE A 1 538 ? -16.547 23.844 9.734 1 95 538 ILE A N 1
ATOM 4168 C CA . ILE A 1 538 ? -16.812 22.812 10.734 1 95 538 ILE A CA 1
ATOM 4169 C C . ILE A 1 538 ? -17.062 23.453 12.094 1 95 538 ILE A C 1
ATOM 4171 O O . ILE A 1 538 ? -18.016 23.094 12.789 1 95 538 ILE A O 1
ATOM 4175 N N . ILE A 1 539 ? -16.203 24.438 12.438 1 95.12 539 ILE A N 1
ATOM 4176 C CA . ILE A 1 539 ? -16.344 25.109 13.719 1 95.12 539 ILE A CA 1
ATOM 4177 C C . ILE A 1 539 ? -17.703 25.812 13.789 1 95.12 539 ILE A C 1
ATOM 4179 O O . ILE A 1 539 ? -18.391 25.75 14.812 1 95.12 539 ILE A O 1
ATOM 4183 N N . LYS A 1 540 ? -18.078 26.469 12.695 1 92.88 540 LYS A N 1
ATOM 4184 C CA . LYS A 1 540 ? -19.375 27.125 12.641 1 92.88 540 LYS A CA 1
ATOM 4185 C C . LYS A 1 540 ? -20.516 26.125 12.844 1 92.88 540 LYS A C 1
ATOM 4187 O O . LYS A 1 540 ? -21.453 26.391 13.602 1 92.88 540 LYS A O 1
ATOM 4192 N N . MET A 1 541 ? -20.453 25.047 12.172 1 90.56 541 MET A N 1
ATOM 4193 C CA . MET A 1 541 ? -21.453 24 12.289 1 90.56 541 MET A CA 1
ATOM 4194 C C . MET A 1 541 ? -21.516 23.438 13.711 1 90.56 541 MET A C 1
ATOM 4196 O O . MET A 1 541 ? -22.594 23.219 14.258 1 90.56 541 MET A O 1
ATOM 4200 N N . VAL A 1 542 ? -20.359 23.219 14.352 1 91.06 542 VAL A N 1
ATOM 4201 C CA . VAL A 1 542 ? -20.297 22.656 15.703 1 91.06 542 VAL A CA 1
ATOM 4202 C C . VAL A 1 542 ? -20.891 23.656 16.703 1 91.06 542 VAL A C 1
ATOM 4204 O O . VAL A 1 542 ? -21.641 23.266 17.594 1 91.06 542 VAL A O 1
ATOM 4207 N N . ILE A 1 543 ? -20.594 24.922 16.547 1 89.38 543 ILE A N 1
ATOM 4208 C CA . ILE A 1 543 ? -21.109 25.953 17.438 1 89.38 543 ILE A CA 1
ATOM 4209 C C . ILE A 1 543 ? -22.625 26.047 17.281 1 89.38 543 ILE A C 1
ATOM 4211 O O . ILE A 1 543 ? -23.344 26.188 18.281 1 89.38 543 ILE A O 1
ATOM 4215 N N . LYS A 1 544 ? -23.062 25.922 16.016 1 85.5 544 LYS A N 1
ATOM 4216 C CA . LYS A 1 544 ? -24.5 25.953 15.773 1 85.5 544 LYS A CA 1
ATOM 4217 C C . LYS A 1 544 ? -25.188 24.781 16.469 1 85.5 544 LYS A C 1
ATOM 4219 O O . LYS A 1 544 ? -26.281 24.938 17.031 1 85.5 544 LYS A O 1
ATOM 4224 N N . GLN A 1 545 ? -24.578 23.688 16.516 1 84.12 545 GLN A N 1
ATOM 4225 C CA . GLN A 1 545 ? -25.172 22.5 17.109 1 84.12 545 GLN A CA 1
ATOM 4226 C C . GLN A 1 545 ? -25.031 22.516 18.641 1 84.12 545 GLN A C 1
ATOM 4228 O O . GLN A 1 545 ? -25.844 21.906 19.344 1 84.12 545 GLN A O 1
ATOM 4233 N N . LEU A 1 546 ? -24.031 23.281 19.062 1 80.06 546 LEU A N 1
ATOM 4234 C CA . LEU A 1 546 ? -23.828 23.406 20.5 1 80.06 546 LEU A CA 1
ATOM 4235 C C . LEU A 1 546 ? -24.422 24.703 21.031 1 80.06 546 LEU A C 1
ATOM 4237 O O . LEU A 1 546 ? -24.078 25.156 22.125 1 80.06 546 LEU A O 1
ATOM 4241 N N . SER A 1 547 ? -25.234 25.391 20.266 1 73 547 SER A N 1
ATOM 4242 C CA . SER A 1 547 ? -25.703 26.75 20.484 1 73 547 SER A CA 1
ATOM 4243 C C . SER A 1 547 ? -26.344 26.906 21.859 1 73 547 SER A C 1
ATOM 4245 O O . SER A 1 547 ? -26.344 27.984 22.438 1 73 547 SER A O 1
ATOM 4247 N N . HIS A 1 548 ? -26.719 25.938 22.344 1 68.31 548 HIS A N 1
ATOM 4248 C CA . HIS A 1 548 ? -27.297 26.047 23.672 1 68.31 548 HIS A CA 1
ATOM 4249 C C . HIS A 1 548 ? -26.234 26.344 24.719 1 68.31 548 HIS A C 1
ATOM 4251 O O . HIS A 1 548 ? -26.531 26.875 25.797 1 68.31 548 HIS A O 1
ATOM 4257 N N . THR A 1 549 ? -24.969 26.141 24.359 1 66.88 549 THR A N 1
ATOM 4258 C CA . THR A 1 549 ? -23.891 26.25 25.344 1 66.88 549 THR A CA 1
ATOM 4259 C C . THR A 1 549 ? -22.797 27.203 24.844 1 66.88 549 THR A C 1
ATOM 4261 O O . THR A 1 549 ? -22.094 27.812 25.656 1 66.88 549 THR A O 1
ATOM 4264 N N . VAL A 1 550 ? -22.641 27.328 23.547 1 68.31 550 VAL A N 1
ATOM 4265 C CA . VAL A 1 550 ? -21.531 28.078 22.984 1 68.31 550 VAL A CA 1
ATOM 4266 C C . VAL A 1 550 ? -22.062 29.141 22.031 1 68.31 550 VAL A C 1
ATOM 4268 O O . VAL A 1 550 ? -22.828 28.844 21.125 1 68.31 550 VAL A O 1
ATOM 4271 N N . GLN A 1 551 ? -21.703 30.391 22.328 1 75.12 551 GLN A N 1
ATOM 4272 C CA . GLN A 1 551 ? -22.203 31.453 21.453 1 75.12 551 GLN A CA 1
ATOM 4273 C C . GLN A 1 551 ? -21.062 32.25 20.844 1 75.12 551 GLN A C 1
ATOM 4275 O O . GLN A 1 551 ? -20.578 33.219 21.438 1 75.12 551 GLN A O 1
ATOM 4280 N N . PHE A 1 552 ? -20.484 31.766 19.797 1 80 552 PHE A N 1
ATOM 4281 C CA . PHE A 1 552 ? -19.531 32.5 18.969 1 80 552 PHE A CA 1
ATOM 4282 C C . PHE A 1 552 ? -20.156 32.906 17.641 1 80 552 PHE A C 1
ATOM 4284 O O . PHE A 1 552 ? -20.891 32.125 17.031 1 80 552 PHE A O 1
ATOM 4291 N N . ASP A 1 553 ? -20.016 34.094 17.297 1 85.94 553 ASP A N 1
ATOM 4292 C CA . ASP A 1 553 ? -20.391 34.5 15.945 1 85.94 553 ASP A CA 1
ATOM 4293 C C . ASP A 1 553 ? -19.203 34.375 14.992 1 85.94 553 ASP A C 1
ATOM 4295 O O . ASP A 1 553 ? -18.5 35.375 14.766 1 85.94 553 ASP A O 1
ATOM 4299 N N . VAL A 1 554 ? -19.062 33.25 14.484 1 90.69 554 VAL A N 1
ATOM 4300 C CA . VAL A 1 554 ? -17.922 32.938 13.641 1 90.69 554 VAL A CA 1
ATOM 4301 C C . VAL A 1 554 ? -17.906 33.875 12.422 1 90.69 554 VAL A C 1
ATOM 4303 O O . VAL A 1 554 ? -16.844 34.344 12 1 90.69 554 VAL A O 1
ATOM 4306 N N . ASP A 1 555 ? -19.062 34.219 11.828 1 89.69 555 ASP A N 1
ATOM 4307 C CA . ASP A 1 555 ? -19.156 35.062 10.656 1 89.69 555 ASP A CA 1
ATOM 4308 C C . ASP A 1 555 ? -18.641 36.469 10.977 1 89.69 555 ASP A C 1
ATOM 4310 O O . ASP A 1 555 ? -17.953 37.094 10.164 1 89.69 555 ASP A O 1
ATOM 4314 N N . GLN A 1 556 ? -19.016 36.906 12.102 1 90.31 556 GLN A N 1
ATOM 4315 C CA . GLN A 1 556 ? -18.562 38.25 12.508 1 90.31 556 GLN A CA 1
ATOM 4316 C C . GLN A 1 556 ? -17.062 38.281 12.742 1 90.31 556 GLN A C 1
ATOM 4318 O O . GLN A 1 556 ? -16.391 39.219 12.375 1 90.31 556 GLN A O 1
ATOM 4323 N N . ILE A 1 557 ? -16.547 37.25 13.367 1 91.5 557 ILE A N 1
ATOM 4324 C CA . ILE A 1 557 ? -15.109 37.188 13.625 1 91.5 557 ILE A CA 1
ATOM 4325 C C . ILE A 1 557 ? -14.344 37.125 12.305 1 91.5 557 ILE A C 1
ATOM 4327 O O . ILE A 1 557 ? -13.344 37.844 12.141 1 91.5 557 ILE A O 1
ATOM 4331 N N . VAL A 1 558 ? -14.805 36.344 11.344 1 90.62 558 VAL A N 1
ATOM 4332 C CA . VAL A 1 558 ? -14.156 36.188 10.047 1 90.62 558 VAL A CA 1
ATOM 4333 C C . VAL A 1 558 ? -14.211 37.531 9.281 1 90.62 558 VAL A C 1
ATOM 4335 O O . VAL A 1 558 ? -13.227 37.906 8.664 1 90.62 558 VAL A O 1
ATOM 4338 N N . ALA A 1 559 ? -15.336 38.25 9.32 1 87.75 559 ALA A N 1
ATOM 4339 C CA . ALA A 1 559 ? -15.508 39.531 8.617 1 87.75 559 ALA A CA 1
ATOM 4340 C C . ALA A 1 559 ? -14.578 40.594 9.195 1 87.75 559 ALA A C 1
ATOM 4342 O O . ALA A 1 559 ? -14.086 41.438 8.461 1 87.75 559 ALA A O 1
ATOM 4343 N N . ALA A 1 560 ? -14.281 40.438 10.43 1 88.75 560 ALA A N 1
ATOM 4344 C CA . ALA A 1 560 ? -13.477 41.438 11.117 1 88.75 560 ALA A CA 1
ATOM 4345 C C . ALA A 1 560 ? -11.992 41.125 11.008 1 88.75 560 ALA A C 1
ATOM 4347 O O . ALA A 1 560 ? -11.148 41.938 11.375 1 88.75 560 ALA A O 1
ATOM 4348 N N . THR A 1 561 ? -11.672 40 10.508 1 90.56 561 THR A N 1
ATOM 4349 C CA . THR A 1 561 ? -10.273 39.562 10.492 1 90.56 561 THR A CA 1
ATOM 4350 C C . THR A 1 561 ? -9.68 39.688 9.102 1 90.56 561 THR A C 1
ATOM 4352 O O . THR A 1 561 ? -10.281 39.25 8.117 1 90.56 561 THR A O 1
ATOM 4355 N N . ASP A 1 562 ? -8.414 40.281 9.016 1 86.19 562 ASP A N 1
ATOM 4356 C CA . ASP A 1 562 ? -7.695 40.406 7.75 1 86.19 562 ASP A CA 1
ATOM 4357 C C . ASP A 1 562 ? -7.043 39.094 7.359 1 86.19 562 ASP A C 1
ATOM 4359 O O . ASP A 1 562 ? -6.574 38.344 8.219 1 86.19 562 ASP A O 1
ATOM 4363 N N . CYS A 1 563 ? -7.082 38.812 6.066 1 84.81 563 CYS A N 1
ATOM 4364 C CA . CYS A 1 563 ? -6.465 37.594 5.559 1 84.81 563 CYS A CA 1
ATOM 4365 C C . CYS A 1 563 ? -5.012 37.844 5.172 1 84.81 563 CYS A C 1
ATOM 4367 O O . CYS A 1 563 ? -4.617 38.969 4.914 1 84.81 563 CYS A O 1
ATOM 4369 N N . LEU A 1 564 ? -4.223 36.844 5.262 1 81.75 564 LEU A N 1
ATOM 4370 C CA . LEU A 1 564 ? -2.838 36.906 4.816 1 81.75 564 LEU A CA 1
ATOM 4371 C C .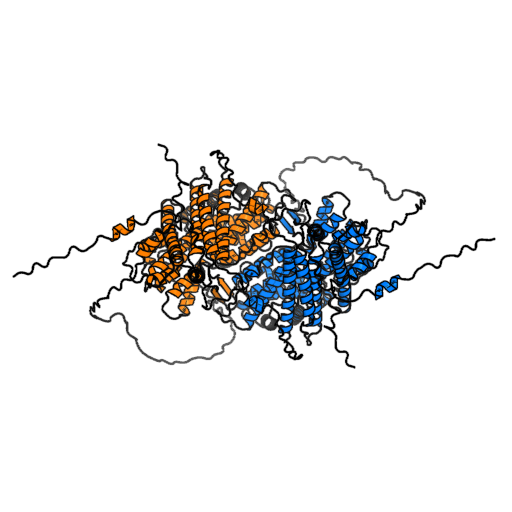 LEU A 1 564 ? -2.766 37.156 3.311 1 81.75 564 LEU A C 1
ATOM 4373 O O . LEU A 1 564 ? -1.85 37.812 2.828 1 81.75 564 LEU A O 1
ATOM 4377 N N . CYS A 1 565 ? -3.699 36.406 2.59 1 76.75 565 CYS A N 1
ATOM 4378 C CA . CYS A 1 565 ? -3.799 36.594 1.148 1 76.75 565 CYS A CA 1
ATOM 4379 C C . CYS A 1 565 ? -4.906 37.594 0.807 1 76.75 565 CYS A C 1
ATOM 4381 O O . CYS A 1 565 ? -5.883 37.719 1.55 1 76.75 565 CYS A O 1
ATOM 4383 N N . PRO A 1 566 ? -4.594 38.594 -0.088 1 63.75 566 PRO A N 1
ATOM 4384 C CA . PRO A 1 566 ? -5.578 39.625 -0.374 1 63.75 566 PRO A CA 1
ATOM 4385 C C . PRO A 1 566 ? -6.883 39.062 -0.932 1 63.75 566 PRO A C 1
ATOM 4387 O O . PRO A 1 566 ? -7.773 39.844 -1.311 1 63.75 566 PRO A O 1
ATOM 4390 N N . CYS A 1 567 ? -6.922 37.781 -1.171 1 57.12 567 CYS A N 1
ATOM 4391 C CA . CYS A 1 567 ? -8.156 37.344 -1.792 1 57.12 567 CYS A CA 1
ATOM 4392 C C . CYS A 1 567 ? -9.367 37.75 -0.968 1 57.12 567 CYS A C 1
ATOM 4394 O O . CYS A 1 567 ? -10.469 37.219 -1.163 1 57.12 567 CYS A O 1
ATOM 4396 N N . GLY A 1 568 ? -9.227 38.562 -0.002 1 48.12 568 GLY A N 1
ATOM 4397 C CA . GLY A 1 568 ? -10.156 38.844 1.073 1 48.12 568 GLY A CA 1
ATOM 4398 C C . GLY A 1 568 ? -11.531 39.25 0.576 1 48.12 568 GLY A C 1
ATOM 4399 O O . GLY A 1 568 ? -12.383 39.688 1.358 1 48.12 568 GLY A O 1
ATOM 4400 N N . ARG A 1 569 ? -11.445 39.812 -0.58 1 42.5 569 ARG A N 1
ATOM 4401 C CA . ARG A 1 569 ? -12.836 40.25 -0.657 1 42.5 569 ARG A CA 1
ATOM 4402 C C . ARG A 1 569 ? -13.797 39.094 -0.454 1 42.5 569 ARG A C 1
ATOM 4404 O O . ARG A 1 569 ? -15.008 39.25 -0.629 1 42.5 569 ARG A O 1
ATOM 4411 N N . THR A 1 570 ? -13.406 37.938 -0.849 1 43 570 THR A N 1
ATOM 4412 C CA . THR A 1 570 ? -14.492 36.969 -0.705 1 43 570 THR A CA 1
ATOM 4413 C C . THR A 1 570 ? -14.992 36.938 0.737 1 43 570 THR A C 1
ATOM 4415 O O . THR A 1 570 ? -14.258 36.531 1.64 1 43 570 THR A O 1
ATOM 4418 N N . SER A 1 571 ? -15.734 37.875 1.104 1 39.88 571 SER A N 1
ATOM 4419 C CA . SER A 1 571 ? -16.562 38.094 2.285 1 39.88 571 SER A CA 1
ATOM 4420 C C . SER A 1 571 ? -16.891 36.781 2.986 1 39.88 571 SER A C 1
ATOM 4422 O O . SER A 1 571 ? -16.609 36.625 4.172 1 39.88 571 SER A O 1
ATOM 4424 N N . LEU A 1 572 ? -18.312 36.344 3.088 1 40.72 572 LEU A N 1
ATOM 4425 C CA . LEU A 1 572 ? -19.156 35.469 3.867 1 40.72 572 LEU A CA 1
ATOM 4426 C C . LEU A 1 572 ? -18.781 34 3.602 1 40.72 572 LEU A C 1
ATOM 4428 O O . LEU A 1 572 ? -18.297 33.656 2.516 1 40.72 572 LEU A O 1
ATOM 4432 N N . LEU A 1 573 ? -18.203 33.219 4.715 1 48.97 573 LEU A N 1
ATOM 4433 C CA . LEU A 1 573 ? -18.312 31.781 4.57 1 48.97 573 LEU A CA 1
ATOM 4434 C C . LEU A 1 573 ? -19.359 31.422 3.521 1 48.97 573 LEU A C 1
ATOM 4436 O O . LEU A 1 573 ? -20.5 31.906 3.586 1 48.97 573 LEU A O 1
ATOM 4440 N N . PRO A 1 574 ? -19.188 31.328 2.223 1 41.59 574 PRO A N 1
ATOM 4441 C CA . PRO A 1 574 ? -20.266 31.078 1.262 1 41.59 574 PRO A CA 1
ATOM 4442 C C . PRO A 1 574 ? -21.453 30.344 1.881 1 41.59 574 PRO A C 1
ATOM 4444 O O . PRO A 1 574 ? -21.266 29.359 2.594 1 41.59 574 PRO A O 1
ATOM 4447 N N . THR A 1 575 ? -22.516 31 2.277 1 33.5 575 THR A N 1
ATOM 4448 C CA . THR A 1 575 ? -23.75 30.406 2.766 1 33.5 575 THR A CA 1
ATOM 4449 C C . THR A 1 575 ? -24.203 29.281 1.837 1 33.5 575 THR A C 1
ATOM 4451 O O . THR A 1 575 ? -25.25 28.672 2.062 1 33.5 575 THR A O 1
ATOM 4454 N N . GLU A 1 576 ? -24.016 29.266 0.386 1 32.38 576 GLU A N 1
ATOM 4455 C CA . GLU A 1 576 ? -24.688 28.281 -0.462 1 32.38 576 GLU A CA 1
ATOM 4456 C C . GLU A 1 576 ? -24.188 26.859 -0.167 1 32.38 576 GLU A C 1
ATOM 4458 O O . GLU A 1 576 ? -22.984 26.656 0.004 1 32.38 576 GLU A O 1
ATOM 4463 N N . ALA A 1 577 ? -24.969 26.016 0.286 1 32.38 577 ALA A N 1
ATOM 4464 C CA . ALA A 1 577 ? -24.891 24.578 0.485 1 32.38 577 ALA A CA 1
ATOM 4465 C C . ALA A 1 577 ? -24.078 23.906 -0.625 1 32.38 577 ALA A C 1
ATOM 4467 O O . ALA A 1 577 ? -24.281 24.203 -1.807 1 32.38 577 ALA A O 1
ATOM 4468 N N . LEU A 1 578 ? -22.984 23.328 -0.383 1 34.19 578 LEU A N 1
ATOM 4469 C CA . LEU A 1 578 ? -22.141 22.391 -1.125 1 34.19 578 LEU A CA 1
ATOM 4470 C C . LEU A 1 578 ? -22.984 21.516 -2.057 1 34.19 578 LEU A C 1
ATOM 4472 O O . LEU A 1 578 ? -22.594 20.406 -2.395 1 34.19 578 LEU A O 1
ATOM 4476 N N . ASP A 1 579 ? -24.172 21.922 -2.469 1 30.36 579 ASP A N 1
ATOM 4477 C CA . ASP A 1 579 ? -25.078 21.109 -3.295 1 30.36 579 ASP A CA 1
ATOM 4478 C C . ASP A 1 579 ? -24.547 21 -4.723 1 30.36 579 ASP A C 1
ATOM 4480 O O . ASP A 1 579 ? -25.312 20.734 -5.652 1 30.36 579 ASP A O 1
ATOM 4484 N N . ARG A 1 580 ? -23.547 21.609 -5.141 1 28.81 580 ARG A N 1
ATOM 4485 C CA . ARG A 1 580 ? -23.375 21.469 -6.582 1 28.81 580 ARG A CA 1
ATOM 4486 C C . ARG A 1 580 ? -23.109 20.016 -6.957 1 28.81 580 ARG A C 1
ATOM 4488 O O . ARG A 1 580 ? -21.953 19.578 -6.984 1 28.81 580 ARG A O 1
ATOM 4495 N N . ARG A 1 581 ? -23.953 19.141 -6.617 1 29.5 581 ARG A N 1
ATOM 4496 C CA . ARG A 1 581 ? -23.828 17.938 -7.438 1 29.5 581 ARG A CA 1
ATOM 4497 C C . ARG A 1 581 ? -23.953 18.266 -8.922 1 29.5 581 ARG A C 1
ATOM 4499 O O . ARG A 1 581 ? -24.812 19.062 -9.305 1 29.5 581 ARG A O 1
ATOM 4506 N N . PRO A 1 582 ? -23.109 18.109 -9.984 1 24.86 582 PRO A N 1
ATOM 4507 C CA . PRO A 1 582 ? -23.516 18.281 -11.383 1 24.86 582 PRO A CA 1
ATOM 4508 C C . PRO A 1 582 ? -24.938 17.781 -11.648 1 24.86 582 PRO A C 1
ATOM 4510 O O . PRO A 1 582 ? -25.312 16.688 -11.188 1 24.86 582 PRO A O 1
ATOM 4513 N N . SER A 1 583 ? -25.906 18.625 -11.812 1 22.52 583 SER A N 1
ATOM 4514 C CA . SER A 1 583 ? -27.219 18.25 -12.328 1 22.52 583 SER A CA 1
ATOM 4515 C C . SER A 1 583 ? -27.109 17.5 -13.648 1 22.52 583 SER A C 1
ATOM 4517 O O . SER A 1 583 ? -26.5 18.016 -14.602 1 22.52 583 SER A O 1
ATOM 4519 N N . ARG A 1 584 ? -27.234 16.297 -13.742 1 24.59 584 ARG A N 1
ATOM 4520 C CA . ARG A 1 584 ? -27.422 15.516 -14.961 1 24.59 584 ARG A CA 1
ATOM 4521 C C . ARG A 1 584 ? -28.484 16.156 -15.859 1 24.59 584 ARG A C 1
ATOM 4523 O O . ARG A 1 584 ? -28.75 15.672 -16.953 1 24.59 584 ARG A O 1
ATOM 4530 N N . ASP A 1 585 ? -29.547 16.953 -15.5 1 22.84 585 ASP A N 1
ATOM 4531 C CA . ASP A 1 585 ? -30.812 16.891 -16.219 1 22.84 585 ASP A CA 1
ATOM 4532 C C . ASP A 1 585 ? -30.781 17.766 -17.469 1 22.84 585 ASP A C 1
ATOM 4534 O O . ASP A 1 585 ? -31.734 17.766 -18.25 1 22.84 585 ASP A O 1
ATOM 4538 N N . GLN A 1 586 ? -30.141 18.875 -17.766 1 22.33 586 GLN A N 1
ATOM 4539 C CA . GLN A 1 586 ? -30.781 19.625 -18.844 1 22.33 586 GLN A CA 1
ATOM 4540 C C . GLN A 1 586 ? -30.469 19.016 -20.203 1 22.33 586 GLN A C 1
ATOM 4542 O O . GLN A 1 586 ? -29.391 19.234 -20.75 1 22.33 586 GLN A O 1
ATOM 4547 N N . HIS A 1 587 ? -30.953 17.75 -20.609 1 20.89 587 HIS A N 1
ATOM 4548 C CA . HIS A 1 587 ? -31.156 17.438 -22.016 1 20.89 587 HIS A CA 1
ATOM 4549 C C . HIS A 1 587 ? -32 18.5 -22.703 1 20.89 587 HIS A C 1
ATOM 4551 O O . HIS A 1 587 ? -33.031 18.922 -22.172 1 20.89 587 HIS A O 1
ATOM 4557 N N . PRO A 1 588 ? -31.594 19.312 -23.625 1 19.56 588 PRO A N 1
ATOM 4558 C CA . PRO A 1 588 ? -32.469 20.016 -24.562 1 19.56 588 PRO A CA 1
ATOM 4559 C C . PRO A 1 588 ? -33.469 19.062 -25.25 1 19.56 588 PRO A C 1
ATOM 4561 O O . PRO A 1 588 ? -33.156 17.891 -25.438 1 19.56 588 PRO A O 1
ATOM 4564 N N . ASP A 1 589 ? -34.719 19.266 -25.359 1 22.17 589 ASP A N 1
ATOM 4565 C CA . ASP A 1 589 ? -35.844 18.828 -26.203 1 22.17 589 ASP A CA 1
ATOM 4566 C C . ASP A 1 589 ? -35.5 19.047 -27.688 1 22.17 589 ASP A C 1
ATOM 4568 O O . ASP A 1 589 ? -35.469 20.188 -28.156 1 22.17 589 ASP A O 1
ATOM 4572 N N . VAL A 1 590 ? -34.594 18.438 -28.422 1 20.91 590 VAL A N 1
ATOM 4573 C CA . VAL A 1 590 ? -34.969 18.312 -29.828 1 20.91 590 VAL A CA 1
ATOM 4574 C C . VAL A 1 590 ? -36.375 17.734 -29.938 1 20.91 590 VAL A C 1
ATOM 4576 O O . VAL A 1 590 ? -36.688 16.719 -29.312 1 20.91 590 VAL A O 1
ATOM 4579 N N . THR A 1 591 ? -37.25 18.281 -30.797 1 19.77 591 THR A N 1
ATOM 4580 C CA . THR A 1 591 ? -38.531 18.297 -31.547 1 19.77 591 THR A CA 1
ATOM 4581 C C . THR A 1 591 ? -38.531 17.188 -32.594 1 19.77 591 THR A C 1
ATOM 4583 O O . THR A 1 591 ? -38.031 17.375 -33.719 1 19.77 591 THR A O 1
ATOM 4586 N N . ALA A 1 592 ? -38.125 15.828 -32.75 1 18.75 592 ALA A N 1
ATOM 4587 C CA . ALA A 1 592 ? -39.062 14.984 -33.469 1 18.75 592 ALA A CA 1
ATOM 4588 C C . ALA A 1 592 ? -40.5 15.227 -33.031 1 18.75 592 ALA A C 1
ATOM 4590 O O . ALA A 1 592 ? -40.781 15.422 -31.828 1 18.75 592 ALA A O 1
ATOM 4591 N N . GLY A 1 593 ? -41.688 15.188 -34 1 18.33 593 GLY A N 1
ATOM 4592 C CA . GLY A 1 593 ? -42.438 14.477 -35 1 18.33 593 GLY A CA 1
ATOM 4593 C C . GLY A 1 593 ? -42.406 12.969 -34.844 1 18.33 593 GLY A C 1
ATOM 4594 O O . GLY A 1 593 ? -42.844 12.227 -35.719 1 18.33 593 GLY A O 1
ATOM 4595 N N . GLY A 1 594 ? -42.062 11.594 -34.562 1 17.11 594 GLY A N 1
ATOM 4596 C CA . GLY A 1 594 ? -43.219 10.773 -34.219 1 17.11 594 GLY A CA 1
ATOM 4597 C C . GLY A 1 594 ? -44.094 11.414 -33.188 1 17.11 594 GLY A C 1
ATOM 4598 O O . GLY A 1 594 ? -43.719 12.398 -32.562 1 17.11 594 GLY A O 1
ATOM 4599 N N . GLY A 1 595 ? -45.531 10.594 -33.031 1 16.62 595 GLY A N 1
ATOM 4600 C CA . GLY A 1 595 ? -46.844 10.867 -32.5 1 16.62 595 GLY A CA 1
ATOM 4601 C C . GLY A 1 595 ? -46.812 11.336 -31.062 1 16.62 595 GLY A C 1
ATOM 4602 O O . GLY A 1 595 ? -45.844 11.047 -30.328 1 16.62 595 GLY A O 1
ATOM 4603 N N . ALA A 1 596 ? -47.656 12.344 -30.75 1 16.34 596 ALA A N 1
ATOM 4604 C CA . ALA A 1 596 ? -47.938 13.391 -29.766 1 16.34 596 ALA A CA 1
ATOM 4605 C C . ALA A 1 596 ? -48.281 12.789 -28.406 1 16.34 596 ALA A C 1
ATOM 4607 O O . ALA A 1 596 ? -48.656 13.508 -27.469 1 16.34 596 ALA A O 1
ATOM 4608 N N . SER A 1 597 ? -48.25 11.398 -28.156 1 16.8 597 SER A N 1
ATOM 4609 C CA . SER A 1 597 ? -49.406 11.125 -27.312 1 16.8 597 SER A CA 1
ATOM 4610 C C . SER A 1 597 ? -49.5 12.125 -26.172 1 16.8 597 SER A C 1
ATOM 4612 O O . SER A 1 597 ? -48.5 12.461 -25.547 1 16.8 597 SER A O 1
ATOM 4614 N N . GLY A 1 598 ? -50.719 12.852 -25.984 1 15.37 598 GLY A N 1
ATOM 4615 C CA . GLY A 1 598 ? -51.375 14.07 -25.531 1 15.37 598 GLY A CA 1
ATOM 4616 C C . GLY A 1 598 ? -51.344 14.242 -24.031 1 15.37 598 GLY A C 1
ATOM 4617 O O . GLY A 1 598 ? -51.812 15.258 -23.5 1 15.37 598 GLY A O 1
ATOM 4618 N N . TYR A 1 599 ? -51.219 13.156 -23.094 1 16.33 599 TYR A N 1
ATOM 4619 C CA . TYR A 1 599 ? -52.375 13.312 -22.203 1 16.33 599 TYR A CA 1
ATOM 4620 C C . TYR A 1 599 ? -52.344 14.68 -21.531 1 16.33 599 TYR A C 1
ATOM 4622 O O . TYR A 1 599 ? -51.281 15.258 -21.312 1 16.33 599 TYR A O 1
ATOM 4630 N N . ALA A 1 600 ? -53.562 15.203 -21.453 1 15.59 600 ALA A N 1
ATOM 4631 C CA . ALA A 1 600 ? -54.188 16.5 -21.266 1 15.59 600 ALA A CA 1
ATOM 4632 C C . ALA A 1 600 ? -53.625 17.234 -20.062 1 15.59 600 ALA A C 1
ATOM 4634 O O . ALA A 1 600 ? -53 16.625 -19.203 1 15.59 600 ALA A O 1
ATOM 4635 N N . THR A 1 601 ? -54.125 18.422 -19.875 1 15.53 601 THR A N 1
ATOM 4636 C CA . THR A 1 601 ? -54.031 19.875 -19.766 1 15.53 601 THR A CA 1
ATOM 4637 C C . THR A 1 601 ? -54.25 20.328 -18.328 1 15.53 601 THR A C 1
ATOM 4639 O O . THR A 1 601 ? -54 21.484 -17.984 1 15.53 601 THR A O 1
ATOM 4642 N N . PRO A 1 602 ? -55 19.422 -17.484 1 15.91 602 PRO A N 1
ATOM 4643 C CA . PRO A 1 602 ? -56.062 20.188 -16.828 1 15.91 602 PRO A CA 1
ATOM 4644 C C . PRO A 1 602 ? -55.5 21.281 -15.898 1 15.91 602 PRO A C 1
ATOM 4646 O O . PRO A 1 602 ? -54.312 21.219 -15.508 1 15.91 602 PRO A O 1
ATOM 4649 N N . GLU A 1 603 ? -56.375 22.141 -15.266 1 16.25 603 GLU A N 1
ATOM 4650 C CA . GLU A 1 603 ? -56.75 23.484 -14.797 1 16.25 603 GLU A CA 1
ATOM 4651 C C . GLU A 1 603 ? -56.188 23.766 -13.414 1 16.25 603 GLU A C 1
ATOM 4653 O O . GLU A 1 603 ? -55.656 24.844 -13.164 1 16.25 603 GLU A O 1
ATOM 4658 N N . THR A 1 604 ? -56.562 22.906 -12.297 1 17.28 604 THR A N 1
ATOM 4659 C CA . THR A 1 604 ? -57.25 23.594 -11.211 1 17.28 604 THR A CA 1
ATOM 4660 C C . THR A 1 604 ? -56.281 24.344 -10.32 1 17.28 604 THR A C 1
ATOM 4662 O O . THR A 1 604 ? -55.156 23.891 -10.102 1 17.28 604 THR A O 1
ATOM 4665 N N . PRO A 1 605 ? -56.594 25.625 -9.812 1 17.55 605 PRO A N 1
ATOM 4666 C CA . PRO A 1 605 ? -56.031 26.859 -9.266 1 17.55 605 PRO A CA 1
ATOM 4667 C C . PRO A 1 605 ? -55.469 26.672 -7.859 1 17.55 605 PRO A C 1
ATOM 4669 O O . PRO A 1 605 ? -55 27.641 -7.25 1 17.55 605 PRO A O 1
ATOM 4672 N N . HIS A 1 606 ? -55 25.438 -7.5 1 16.81 606 HIS A N 1
ATOM 4673 C CA . HIS A 1 606 ? -55.219 25.203 -6.078 1 16.81 606 HIS A CA 1
ATOM 4674 C C . HIS A 1 606 ? -54.625 26.328 -5.234 1 16.81 606 HIS A C 1
ATOM 4676 O O . HIS A 1 606 ? -53.5 26.797 -5.488 1 16.81 606 HIS A O 1
ATOM 4682 N N . ASP A 1 607 ? -55.375 27.016 -4.375 1 16.89 607 ASP A N 1
ATOM 4683 C CA . ASP A 1 607 ? -55.469 28.203 -3.531 1 16.89 607 ASP A CA 1
ATOM 4684 C C . ASP A 1 607 ? -54.406 28.203 -2.434 1 16.89 607 ASP A C 1
ATOM 4686 O O . ASP A 1 607 ? -54.625 28.797 -1.37 1 16.89 607 ASP A O 1
ATOM 4690 N N . ALA A 1 608 ? -53.344 27.609 -2.721 1 17.7 608 ALA A N 1
ATOM 4691 C CA . ALA A 1 608 ? -52.562 27.406 -1.503 1 17.7 608 ALA A CA 1
ATOM 4692 C C . ALA A 1 608 ? -52.375 28.703 -0.735 1 17.7 608 ALA A C 1
ATOM 4694 O O . ALA A 1 608 ? -51.844 29.672 -1.275 1 17.7 608 ALA A O 1
ATOM 4695 N N . ARG A 1 609 ? -53.188 28.844 0.247 1 19.91 609 ARG A N 1
ATOM 4696 C CA . ARG A 1 609 ? -53.406 29.844 1.282 1 19.91 609 ARG A CA 1
ATOM 4697 C C . ARG A 1 609 ? -52.094 30.344 1.863 1 19.91 609 ARG A C 1
ATOM 4699 O O . ARG A 1 609 ? -51.125 29.578 1.982 1 19.91 609 ARG A O 1
ATOM 4706 N N . ALA A 1 610 ? -51.906 31.641 2.01 1 17.8 610 ALA A N 1
ATOM 4707 C CA . ALA A 1 610 ? -50.969 32.719 2.299 1 17.8 610 ALA A CA 1
ATOM 4708 C C . ALA A 1 610 ? -50.438 32.625 3.729 1 17.8 610 ALA A C 1
ATOM 4710 O O . ALA A 1 610 ? -51.188 32.844 4.688 1 17.8 610 ALA A O 1
ATOM 4711 N N . TYR A 1 611 ? -49.969 31.5 4.328 1 18.11 611 TYR A N 1
ATOM 4712 C CA . TYR A 1 611 ? -50.031 31.5 5.785 1 18.11 611 TYR A CA 1
ATOM 4713 C C . TYR A 1 611 ? -49.344 32.719 6.359 1 18.11 611 TYR A C 1
ATOM 4715 O O . TYR A 1 611 ? -48.312 33.188 5.84 1 18.11 611 TYR A O 1
ATOM 4723 N N . PRO A 1 612 ? -49.875 33.562 7.195 1 18.27 612 PRO A N 1
ATOM 4724 C CA . PRO A 1 612 ? -49.594 34.906 7.711 1 18.27 612 PRO A CA 1
ATOM 4725 C C . PRO A 1 612 ? -48.219 35 8.414 1 18.27 612 PRO A C 1
ATOM 4727 O O . PRO A 1 612 ? -47.688 33.969 8.828 1 18.27 612 PRO A O 1
ATOM 4730 N N . SER A 1 613 ? -47.5 36.156 8.352 1 18.22 613 SER A N 1
ATOM 4731 C CA . SER A 1 613 ? -46.219 36.75 8.695 1 18.22 613 SER A CA 1
ATOM 4732 C C . SER A 1 613 ? -45.969 36.719 10.195 1 18.22 613 SER A C 1
ATOM 4734 O O . SER A 1 613 ? -46.781 37.219 10.977 1 18.22 613 SER A O 1
ATOM 4736 N N . VAL A 1 614 ? -45.562 35.594 10.828 1 18.48 614 VAL A N 1
ATOM 4737 C CA . VAL A 1 614 ? -45.656 35.438 12.273 1 18.48 614 VAL A CA 1
ATOM 4738 C C . VAL A 1 614 ? -44.938 36.562 12.984 1 18.48 614 VAL A C 1
ATOM 4740 O O . VAL A 1 614 ? -44.562 36.438 14.148 1 18.48 614 VAL A O 1
ATOM 4743 N N . TRP A 1 615 ? -44.5 37.719 12.25 1 19 615 TRP A N 1
ATOM 4744 C CA . TRP A 1 615 ? -43.75 38.812 12.891 1 19 615 TRP A CA 1
ATOM 4745 C C . TRP A 1 615 ? -44.5 39.344 14.094 1 19 615 TRP A C 1
ATOM 4747 O O . TRP A 1 615 ? -43.906 39.875 15.039 1 19 615 TRP A O 1
ATOM 4757 N N . SER A 1 616 ? -45.812 39.688 13.844 1 17.61 616 SER A N 1
ATOM 4758 C CA . SER A 1 616 ? -46.375 40.844 14.547 1 17.61 616 SER A CA 1
ATOM 4759 C C . SER A 1 616 ? -46.812 40.469 15.961 1 17.61 616 SER A C 1
ATOM 4761 O O . SER A 1 616 ? -47.781 41.031 16.5 1 17.61 616 SER A O 1
ATOM 4763 N N . ARG A 1 617 ? -46.656 39.281 16.484 1 20.09 617 ARG A N 1
ATOM 4764 C CA . ARG A 1 617 ? -47.625 39.281 17.578 1 20.09 617 ARG A CA 1
ATOM 4765 C C . ARG A 1 617 ? -47.281 40.375 18.594 1 20.09 617 ARG A C 1
ATOM 4767 O O . ARG A 1 617 ? -46.094 40.719 18.766 1 20.09 617 ARG A O 1
ATOM 4774 N N . PRO A 1 618 ? -48.281 41 19.297 1 19.53 618 PRO A N 1
ATOM 4775 C CA . PRO A 1 618 ? -48.25 42.062 20.281 1 19.53 618 PRO A CA 1
ATOM 4776 C C . PRO A 1 618 ? -47.219 41.844 21.375 1 19.53 618 PRO A C 1
ATOM 4778 O O . PRO A 1 618 ? -46.625 40.781 21.453 1 19.53 618 PRO A O 1
ATOM 4781 N N . GLY A 1 619 ? -47.5 42.406 22.703 1 18.17 619 GLY A N 1
ATOM 4782 C CA . GLY A 1 619 ? -47 43.125 23.875 1 18.17 619 GLY A CA 1
ATOM 4783 C C . GLY A 1 619 ? -46.438 42.188 24.938 1 18.17 619 GLY A C 1
ATOM 4784 O O . GLY A 1 619 ? -46.188 42.625 26.062 1 18.17 619 GLY A O 1
ATOM 4785 N N . ILE A 1 620 ? -46.344 40.844 24.828 1 19.92 620 ILE A N 1
ATOM 4786 C CA . ILE A 1 620 ? -46.594 40.344 26.172 1 19.92 620 ILE A CA 1
ATOM 4787 C C . ILE A 1 620 ? -45.469 40.844 27.109 1 19.92 620 ILE A C 1
ATOM 4789 O O . ILE A 1 620 ? -44.312 40.844 26.734 1 19.92 620 ILE A O 1
ATOM 4793 N N . GLU A 1 621 ? -45.75 41.281 28.375 1 19.47 621 GLU A N 1
ATOM 4794 C CA . GLU A 1 621 ? -45.25 41.844 29.625 1 19.47 621 GLU A CA 1
ATOM 4795 C C . GLU A 1 621 ? -44 41.125 30.094 1 19.47 621 GLU A C 1
ATOM 4797 O O . GLU A 1 621 ? -43.75 39.969 29.688 1 19.47 621 GLU A O 1
ATOM 4802 N N . GLN A 1 622 ? -43.219 41.656 31.219 1 19.2 622 GLN A N 1
ATOM 4803 C CA . GLN A 1 622 ? -42.031 41.969 32.031 1 19.2 622 GLN A CA 1
ATOM 4804 C C . GLN A 1 622 ? -41.625 40.75 32.844 1 19.2 622 GLN A C 1
ATOM 4806 O O . GLN A 1 622 ? -40.812 40.844 33.781 1 19.2 622 GLN A O 1
ATOM 4811 N N . ILE A 1 623 ? -42.188 39.5 32.656 1 20.38 623 ILE A N 1
ATOM 4812 C CA . ILE A 1 623 ? -42 38.844 33.938 1 20.38 623 ILE A CA 1
ATOM 4813 C C . ILE A 1 623 ? -40.531 38.531 34.156 1 20.38 623 ILE A C 1
ATOM 4815 O O . ILE A 1 623 ? -39.938 37.75 33.375 1 20.38 623 ILE A O 1
ATOM 4819 N N . MET A 1 624 ? -39.656 39.375 34.844 1 19.64 624 MET A N 1
ATOM 4820 C CA . MET A 1 624 ? -38.375 39.5 35.5 1 19.64 624 MET A CA 1
ATOM 4821 C C . MET A 1 624 ? -38.062 38.25 36.312 1 19.64 624 MET A C 1
ATOM 4823 O O . MET A 1 624 ? -38.25 38.25 37.531 1 19.64 624 MET A O 1
ATOM 4827 N N . ILE A 1 625 ? -38.438 36.969 35.875 1 22.84 625 ILE A N 1
ATOM 4828 C CA . ILE A 1 625 ? -38.25 36.062 37.031 1 22.84 625 ILE A CA 1
ATOM 4829 C C . ILE A 1 625 ? -36.781 36 37.375 1 22.84 625 ILE A C 1
ATOM 4831 O O . ILE A 1 625 ? -35.906 36 36.5 1 22.84 625 ILE A O 1
ATOM 4835 N N . MET A 1 626 ? -36.344 36.062 38.719 1 20.77 626 MET A N 1
ATOM 4836 C CA . MET A 1 626 ? -35.219 36.094 39.656 1 20.77 626 MET A CA 1
ATOM 4837 C C . MET A 1 626 ? -34.375 34.812 39.5 1 20.77 626 MET A C 1
ATOM 4839 O O . MET A 1 626 ? -34.844 33.719 39.812 1 20.77 626 MET A O 1
ATOM 4843 N N . ASN A 1 627 ? -33.656 34.688 38.406 1 20.86 627 ASN A N 1
ATOM 4844 C CA . ASN A 1 627 ? -32.75 33.625 37.969 1 20.86 627 ASN A CA 1
ATOM 4845 C C . ASN A 1 627 ? -31.781 33.25 39.062 1 20.86 627 ASN A C 1
ATOM 4847 O O . ASN A 1 627 ? -30.953 34.062 39.5 1 20.86 627 ASN A O 1
ATOM 4851 N N . GLN A 1 628 ? -32.125 32.344 39.969 1 21.77 628 GLN A N 1
ATOM 4852 C CA . GLN A 1 628 ? -31.359 31.844 41.094 1 21.77 628 GLN A CA 1
ATOM 4853 C C . GLN A 1 628 ? -30.078 31.156 40.625 1 21.77 628 GLN A C 1
ATOM 4855 O O . GLN A 1 628 ? -30.125 30.266 39.781 1 21.77 628 GLN A O 1
ATOM 4860 N N . ASP A 1 629 ? -28.812 31.672 40.781 1 24.83 629 ASP A N 1
ATOM 4861 C CA . ASP A 1 629 ? -27.375 31.594 40.531 1 24.83 629 ASP A CA 1
ATOM 4862 C C . ASP A 1 629 ? -26.812 30.297 41.062 1 24.83 629 ASP A C 1
ATOM 4864 O O . ASP A 1 629 ? -26.672 30.125 42.281 1 24.83 629 ASP A O 1
ATOM 4868 N N . SER A 1 630 ? -27.172 29.094 40.594 1 25.94 630 SER A N 1
ATOM 4869 C CA . SER A 1 630 ? -26.562 27.922 41.219 1 25.94 630 SER A CA 1
ATOM 4870 C C . SER A 1 630 ? -25.047 27.891 40.969 1 25.94 630 SER A C 1
ATOM 4872 O O . SER A 1 630 ? -24.594 28.328 39.906 1 25.94 630 SER A O 1
ATOM 4874 N N . PRO A 1 631 ? -23.906 27.453 41.812 1 28.53 631 PRO A N 1
ATOM 4875 C CA . PRO A 1 631 ? -22.453 27.562 41.938 1 28.53 631 PRO A CA 1
ATOM 4876 C C . PRO A 1 631 ? -21.719 26.688 40.906 1 28.53 631 PRO A C 1
ATOM 4878 O O . PRO A 1 631 ? -20.609 26.219 41.188 1 28.53 631 PRO A O 1
ATOM 4881 N N . ARG A 1 632 ? -22.141 26.469 39.719 1 35.41 632 ARG A N 1
ATOM 4882 C CA . ARG A 1 632 ? -21.469 25.609 38.75 1 35.41 632 ARG A CA 1
ATOM 4883 C C . ARG A 1 632 ? -20.078 26.125 38.406 1 35.41 632 ARG A C 1
ATOM 4885 O O . ARG A 1 632 ? -19.875 27.344 38.281 1 35.41 632 ARG A O 1
ATOM 4892 N N . HIS A 1 633 ? -18.969 25.281 38.562 1 41.56 633 HIS A N 1
ATOM 4893 C CA . HIS A 1 633 ? -17.562 25.562 38.344 1 41.56 633 HIS A CA 1
ATOM 4894 C C . HIS A 1 633 ? -17.312 26.047 36.938 1 41.56 633 HIS A C 1
ATOM 4896 O O . HIS A 1 633 ? -17.781 25.422 35.969 1 41.56 633 HIS A O 1
ATOM 4902 N N . ASP A 1 634 ? -16.953 27.219 36.594 1 44.38 634 ASP A N 1
ATOM 4903 C CA . ASP A 1 634 ? -16.875 28.031 35.375 1 44.38 634 ASP A CA 1
ATOM 4904 C C . ASP A 1 634 ? -15.727 27.562 34.469 1 44.38 634 ASP A C 1
ATOM 4906 O O . ASP A 1 634 ? -14.773 26.938 34.969 1 44.38 634 ASP A O 1
ATOM 4910 N N . ALA A 1 635 ? -15.797 27.312 33.156 1 46 635 ALA A N 1
ATOM 4911 C CA . ALA A 1 635 ? -14.836 26.969 32.094 1 46 635 ALA A CA 1
ATOM 4912 C C . ALA A 1 635 ? -13.492 27.656 32.344 1 46 635 ALA A C 1
ATOM 4914 O O . ALA A 1 635 ? -12.438 27.078 32.094 1 46 635 ALA A O 1
ATOM 4915 N N . ASP A 1 636 ? -13.586 28.828 32.969 1 48.56 636 ASP A N 1
ATOM 4916 C CA . ASP A 1 636 ? -12.375 29.594 33.25 1 48.56 636 ASP A CA 1
ATOM 4917 C C . ASP A 1 636 ? -11.531 28.938 34.344 1 48.56 636 ASP A C 1
ATOM 4919 O O . ASP A 1 636 ? -10.305 28.953 34.281 1 48.56 636 ASP A O 1
ATOM 4923 N N . TYR A 1 637 ? -12.352 28.25 35.188 1 48.69 637 TYR A N 1
ATOM 4924 C CA . TYR A 1 637 ? -11.664 27.562 36.281 1 48.69 637 TYR A CA 1
ATOM 4925 C C . TYR A 1 637 ? -10.906 26.344 35.75 1 48.69 637 TYR A C 1
ATOM 4927 O O . TYR A 1 637 ? -9.742 26.141 36.125 1 48.69 637 TYR A O 1
ATOM 4935 N N . ILE A 1 638 ? -11.391 25.766 34.844 1 46.69 638 ILE A N 1
ATOM 4936 C CA . ILE A 1 638 ? -10.789 24.562 34.281 1 46.69 638 ILE A CA 1
ATOM 4937 C C . ILE A 1 638 ? -9.594 24.922 33.406 1 46.69 638 ILE A C 1
ATOM 4939 O O . ILE A 1 638 ? -8.547 24.266 33.469 1 46.69 638 ILE A O 1
ATOM 4943 N N . LEU A 1 639 ? -9.812 25.906 32.625 1 48.81 639 LEU A N 1
ATOM 4944 C CA . LEU A 1 639 ? -8.711 26.375 31.812 1 48.81 639 LEU A CA 1
ATOM 4945 C C . LEU A 1 639 ? -7.527 26.797 32.688 1 48.81 639 LEU A C 1
ATOM 4947 O O . LEU A 1 639 ? -6.371 26.531 32.344 1 48.81 639 LEU A O 1
ATOM 4951 N N . ALA A 1 640 ? -7.867 27.469 33.688 1 53.03 640 ALA A N 1
ATOM 4952 C CA . ALA A 1 640 ? -6.82 27.891 34.594 1 53.03 640 ALA A CA 1
ATOM 4953 C C . ALA A 1 640 ? -6.133 26.688 35.25 1 53.03 640 ALA A C 1
ATOM 4955 O O . ALA A 1 640 ? -4.91 26.672 35.375 1 53.03 640 ALA A O 1
ATOM 4956 N N . GLU A 1 641 ? -7.027 25.688 35.469 1 45.72 641 GLU A N 1
ATOM 4957 C CA . GLU A 1 641 ? -6.5 24.438 36 1 45.72 641 GLU A CA 1
ATOM 4958 C C . GLU A 1 641 ? -5.602 23.734 34.969 1 45.72 641 GLU A C 1
ATOM 4960 O O . GLU A 1 641 ? -4.551 23.203 35.344 1 45.72 641 GLU A O 1
ATOM 4965 N N . ALA A 1 642 ? -6.039 23.688 33.781 1 47.34 642 ALA A N 1
ATOM 4966 C CA . ALA A 1 642 ? -5.27 23.062 32.719 1 47.34 642 ALA A CA 1
ATOM 4967 C C . ALA A 1 642 ? -3.93 23.75 32.531 1 47.34 642 ALA A C 1
ATOM 4969 O O . ALA A 1 642 ? -2.896 23.109 32.344 1 47.34 642 ALA A O 1
ATOM 4970 N N . GLN A 1 643 ? -3.994 25.047 32.5 1 45.28 643 GLN A N 1
ATOM 4971 C CA . GLN A 1 643 ? -2.785 25.828 32.25 1 45.28 643 GLN A CA 1
ATOM 4972 C C . GLN A 1 643 ? -1.761 25.609 33.344 1 45.28 643 GLN A C 1
ATOM 4974 O O . GLN A 1 643 ? -0.563 25.812 33.156 1 45.28 643 GLN A O 1
ATOM 4979 N N . ALA A 1 644 ? -2.387 25.109 34.438 1 40.41 644 ALA A N 1
ATOM 4980 C CA . ALA A 1 644 ? -1.544 24.906 35.594 1 40.41 644 ALA A CA 1
ATOM 4981 C C . ALA A 1 644 ? -0.894 23.531 35.594 1 40.41 644 ALA A C 1
ATOM 4983 O O . ALA A 1 644 ? 0.016 23.266 36.375 1 40.41 644 ALA A O 1
ATOM 4984 N N . ILE A 1 645 ? -1.461 22.734 34.594 1 36.59 645 ILE A N 1
ATOM 4985 C CA . ILE A 1 645 ? -0.939 21.375 34.594 1 36.59 645 ILE A CA 1
ATOM 4986 C C . ILE A 1 645 ? 0.415 21.359 33.875 1 36.59 645 ILE A C 1
ATOM 4988 O O . ILE A 1 645 ? 0.592 21.984 32.844 1 36.59 645 ILE A O 1
ATOM 4992 N N . ALA A 1 646 ? 1.47 20.922 34.531 1 33.22 646 ALA A N 1
ATOM 4993 C CA . ALA A 1 646 ? 2.854 20.875 34.094 1 33.22 646 ALA A CA 1
ATOM 4994 C C . ALA A 1 646 ? 3.006 19.922 32.906 1 33.22 646 ALA A C 1
ATOM 4996 O O . ALA A 1 646 ? 4.094 19.797 32.344 1 33.22 646 ALA A O 1
ATOM 4997 N N . MET A 1 647 ? 2.062 19.219 32.656 1 32.5 647 MET A N 1
ATOM 4998 C CA . MET A 1 647 ? 2.369 18.125 31.734 1 32.5 647 MET A CA 1
ATOM 4999 C C . MET A 1 647 ? 2.803 18.656 30.375 1 32.5 647 MET A C 1
ATOM 5001 O O . MET A 1 647 ? 3.555 17.984 29.656 1 32.5 647 MET A O 1
ATOM 5005 N N . THR A 1 648 ? 2.107 19.688 29.844 1 34.31 648 THR A N 1
ATOM 5006 C CA . THR A 1 648 ? 2.398 20.031 28.453 1 34.31 648 THR A CA 1
ATOM 5007 C C . THR A 1 648 ? 3.33 21.25 28.391 1 34.31 648 THR A C 1
ATOM 5009 O O . THR A 1 648 ? 2.984 22.328 28.859 1 34.31 648 THR A O 1
ATOM 5012 N N . LEU A 1 649 ? 4.641 21.125 28.594 1 31.89 649 LEU A N 1
ATOM 5013 C CA . LEU A 1 649 ? 5.609 22.203 28.547 1 31.89 649 LEU A CA 1
ATOM 5014 C C . LEU A 1 649 ? 5.566 22.922 27.203 1 31.89 649 LEU A C 1
ATOM 5016 O O . LEU A 1 649 ? 5.516 22.266 26.156 1 31.89 649 LEU A O 1
ATOM 5020 N N . PRO A 1 650 ? 5.117 24.125 27.281 1 30.95 650 PRO A N 1
ATOM 5021 C CA . PRO A 1 650 ? 5.422 24.859 26.047 1 30.95 650 PRO A CA 1
ATOM 5022 C C . PRO A 1 650 ? 6.891 24.766 25.656 1 30.95 650 PRO A C 1
ATOM 5024 O O . PRO A 1 650 ? 7.754 24.562 26.5 1 30.95 650 PRO A O 1
ATOM 5027 N N . ILE A 1 651 ? 7.172 24.516 24.422 1 31.97 651 ILE A N 1
ATOM 5028 C CA . ILE A 1 651 ? 8.547 24.453 23.938 1 31.97 651 ILE A CA 1
ATOM 5029 C C . ILE A 1 651 ? 9.305 25.703 24.328 1 31.97 651 ILE A C 1
ATOM 5031 O O . ILE A 1 651 ? 10.539 25.75 24.266 1 31.97 651 ILE A O 1
ATOM 5035 N N . ASP A 1 652 ? 8.812 26.891 24.672 1 31.91 652 ASP A N 1
ATOM 5036 C CA . ASP A 1 652 ? 9.578 28.125 24.828 1 31.91 652 ASP A CA 1
ATOM 5037 C C . ASP A 1 652 ? 10.422 28.062 26.109 1 31.91 652 ASP A C 1
ATOM 5039 O O . ASP A 1 652 ? 11.414 28.797 26.219 1 31.91 652 ASP A O 1
ATOM 5043 N N . HIS A 1 653 ? 9.953 27.781 27.234 1 31.48 653 HIS A N 1
ATOM 5044 C CA . HIS A 1 653 ? 10.766 28.078 28.40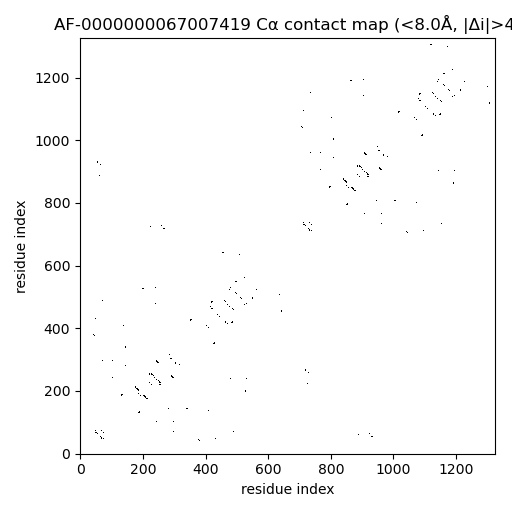6 1 31.48 653 HIS A CA 1
ATOM 5045 C C . HIS A 1 653 ? 12.117 27.375 28.344 1 31.48 653 HIS A C 1
ATOM 5047 O O . HIS A 1 653 ? 12.898 27.438 29.297 1 31.48 653 HIS A O 1
ATOM 5053 N N . SER A 1 654 ? 12.305 26.516 27.531 1 28.8 654 SER A N 1
ATOM 5054 C CA . SER A 1 654 ? 13.703 26.078 27.469 1 28.8 654 SER A CA 1
ATOM 5055 C C . SER A 1 654 ? 14.578 27.156 26.828 1 28.8 654 SER A C 1
ATOM 5057 O O . SER A 1 654 ? 14.18 27.781 25.844 1 28.8 654 SER A O 1
ATOM 5059 N N . ASP A 1 655 ? 15.422 27.891 27.547 1 29.41 655 ASP A N 1
ATOM 5060 C CA . ASP A 1 655 ? 16.578 28.719 27.188 1 29.41 655 ASP A CA 1
ATOM 5061 C C . ASP A 1 655 ? 17.172 28.266 25.859 1 29.41 655 ASP A C 1
ATOM 5063 O O . ASP A 1 655 ? 18.344 28.562 25.562 1 29.41 655 ASP A O 1
ATOM 5067 N N . ILE A 1 656 ? 16.625 27.422 25.172 1 29.52 656 ILE A N 1
ATOM 5068 C CA . ILE A 1 656 ? 17.281 26.812 24.016 1 29.52 656 ILE A CA 1
ATOM 5069 C C . ILE A 1 656 ? 17.438 27.859 22.906 1 29.52 656 ILE A C 1
ATOM 5071 O O . ILE A 1 656 ? 18.422 27.812 22.156 1 29.52 656 ILE A O 1
ATOM 5075 N N . PHE A 1 657 ? 16.375 28.734 22.703 1 29.05 657 PHE A N 1
ATOM 5076 C CA . PHE A 1 657 ? 16.625 29.734 21.688 1 29.05 657 PHE A CA 1
ATOM 5077 C C . PHE A 1 657 ? 17.172 31.016 22.312 1 29.05 657 PHE A C 1
ATOM 5079 O O . PHE A 1 657 ? 16.562 32.094 22.188 1 29.05 657 PHE A O 1
ATOM 5086 N N . HIS A 1 658 ? 17.641 31.156 23.484 1 26.41 658 HIS A N 1
ATOM 5087 C CA . HIS A 1 658 ? 18.219 32.406 23.984 1 26.41 658 HIS A CA 1
ATOM 5088 C C . HIS A 1 658 ? 19.266 32.938 23.031 1 26.41 658 HIS A C 1
ATOM 5090 O O . HIS A 1 658 ? 20.266 32.281 22.75 1 26.41 658 HIS A O 1
ATOM 5096 N N . ILE A 1 659 ? 18.922 33.812 22.156 1 27.5 659 ILE A N 1
ATOM 5097 C CA . ILE A 1 659 ? 19.859 34.75 21.562 1 27.5 659 ILE A CA 1
ATOM 5098 C C . ILE A 1 659 ? 20.656 35.438 22.656 1 27.5 659 ILE A C 1
ATOM 5100 O O . ILE A 1 659 ? 20.094 35.938 23.641 1 27.5 659 ILE A O 1
ATOM 5104 N N . GLY A 1 660 ? 21.969 35.281 22.812 1 24.53 660 GLY A N 1
ATOM 5105 C CA . GLY A 1 660 ? 22.984 36.094 23.5 1 24.53 660 GLY A CA 1
ATOM 5106 C C . GLY A 1 660 ? 22.781 37.594 23.328 1 24.53 660 GLY A C 1
ATOM 5107 O O . GLY A 1 660 ? 22.859 38.125 22.219 1 24.53 660 GLY A O 1
ATOM 5108 N N . GLU A 1 661 ? 21.969 38.25 24.016 1 24.81 661 GLU A N 1
ATOM 5109 C CA . GLU A 1 661 ? 22.141 39.688 24.172 1 24.81 661 GLU A CA 1
ATOM 5110 C C . GLU A 1 661 ? 23.562 40.031 24.625 1 24.81 661 GLU A C 1
ATOM 5112 O O . GLU A 1 661 ? 23.984 39.594 25.688 1 24.81 661 GLU A O 1
ATOM 5117 N N . SER A 1 662 ? 24.625 40.281 23.812 1 22.2 662 SER A N 1
ATOM 5118 C CA . SER A 1 662 ? 25.75 41.156 24.156 1 22.2 662 SER A CA 1
ATOM 5119 C C . SER A 1 662 ? 25.281 42.469 24.75 1 22.2 662 SER A C 1
ATOM 5121 O O . SER A 1 662 ? 24.391 43.125 24.188 1 22.2 662 SER A O 1
ATOM 5123 N N . SER A 1 663 ? 25.672 42.562 26.016 1 20.11 663 SER A N 1
ATOM 5124 C CA . SER A 1 663 ? 26.156 43.875 26.422 1 20.11 663 SER A CA 1
ATOM 5125 C C . SER A 1 663 ? 27.375 44.312 25.609 1 20.11 663 SER A C 1
ATOM 5127 O O . SER A 1 663 ? 28.25 43.5 25.328 1 20.11 663 SER A O 1
ATOM 5129 N N . MET B 1 1 ? 50.094 -81.875 -6.254 1 20.86 1 MET B N 1
ATOM 5130 C CA . MET B 1 1 ? 49.281 -81.75 -5.039 1 20.86 1 MET B CA 1
ATOM 5131 C C . MET B 1 1 ? 48.438 -80.5 -5.105 1 20.86 1 MET B C 1
ATOM 5133 O O . MET B 1 1 ? 48.938 -79.375 -5.051 1 20.86 1 MET B O 1
ATOM 5137 N N . GLN B 1 2 ? 47.344 -80.375 -5.785 1 23.69 2 GLN B N 1
ATOM 5138 C CA . GLN B 1 2 ? 46.531 -79.438 -6.566 1 23.69 2 GLN B CA 1
ATOM 5139 C C . GLN B 1 2 ? 45.625 -78.625 -5.668 1 23.69 2 GLN B C 1
ATOM 5141 O O . GLN B 1 2 ? 44.719 -79.188 -5.012 1 23.69 2 GLN B O 1
ATOM 5146 N N . LEU B 1 3 ? 46.156 -77.562 -5 1 23.91 3 LEU B N 1
ATOM 5147 C CA . LEU B 1 3 ? 45.656 -76.875 -3.83 1 23.91 3 LEU B CA 1
ATOM 5148 C C . LEU B 1 3 ? 44.25 -76.312 -4.109 1 23.91 3 LEU B C 1
ATOM 5150 O O . LEU B 1 3 ? 44.094 -75.5 -5.031 1 23.91 3 LEU B O 1
ATOM 5154 N N . LYS B 1 4 ? 43.125 -76.938 -3.729 1 25.38 4 LYS B N 1
ATOM 5155 C CA . LYS B 1 4 ? 41.688 -76.875 -3.939 1 25.38 4 LYS B CA 1
ATOM 5156 C C . LYS B 1 4 ? 41.125 -75.625 -3.344 1 25.38 4 LYS B C 1
ATOM 5158 O O . LYS B 1 4 ? 41.125 -75.438 -2.125 1 25.38 4 LYS B O 1
ATOM 5163 N N . ALA B 1 5 ? 41.344 -74.438 -4.051 1 23.16 5 ALA B N 1
ATOM 5164 C CA . ALA B 1 5 ? 41.188 -73.062 -3.582 1 23.16 5 ALA B CA 1
ATOM 5165 C C . ALA B 1 5 ? 39.75 -72.812 -3.088 1 23.16 5 ALA B C 1
ATOM 5167 O O . ALA B 1 5 ? 38.812 -72.938 -3.857 1 23.16 5 ALA B O 1
ATOM 5168 N N . GLN B 1 6 ? 39.406 -73.188 -1.882 1 21.86 6 GLN B N 1
ATOM 5169 C CA . GLN B 1 6 ? 38.094 -73.25 -1.222 1 21.86 6 GLN B CA 1
ATOM 5170 C C . GLN B 1 6 ? 37.406 -71.875 -1.229 1 21.86 6 GLN B C 1
ATOM 5172 O O . GLN B 1 6 ? 38 -70.875 -0.746 1 21.86 6 GLN B O 1
ATOM 5177 N N . THR B 1 7 ? 36.531 -71.562 -2.219 1 22.55 7 THR B N 1
ATOM 5178 C CA . THR B 1 7 ? 35.969 -70.25 -2.59 1 22.55 7 THR B CA 1
ATOM 5179 C C . THR B 1 7 ? 35.062 -69.75 -1.482 1 22.55 7 THR B C 1
ATOM 5181 O O . THR B 1 7 ? 34.062 -70.375 -1.133 1 22.55 7 THR B O 1
ATOM 5184 N N . PRO B 1 8 ? 35.562 -69 -0.442 1 22.42 8 PRO B N 1
ATOM 5185 C CA . PRO B 1 8 ? 34.875 -68.75 0.828 1 22.42 8 PRO B CA 1
ATOM 5186 C C . PRO B 1 8 ? 33.531 -68.062 0.639 1 22.42 8 PRO B C 1
ATOM 5188 O O . PRO B 1 8 ? 33.312 -67.375 -0.351 1 22.42 8 PRO B O 1
ATOM 5191 N N . ASP B 1 9 ? 32.375 -68.562 1.18 1 23.45 9 ASP B N 1
ATOM 5192 C CA . ASP B 1 9 ? 30.938 -68.438 1.215 1 23.45 9 ASP B CA 1
ATOM 5193 C C . ASP B 1 9 ? 30.547 -67 1.709 1 23.45 9 ASP B C 1
ATOM 5195 O O . ASP B 1 9 ? 30.875 -66.625 2.836 1 23.45 9 ASP B O 1
ATOM 5199 N N . SER B 1 10 ? 30.641 -66 0.898 1 23.02 10 SER B N 1
ATOM 5200 C CA . SER B 1 10 ? 30.656 -64.562 1.197 1 23.02 10 SER B CA 1
ATOM 5201 C C . SER B 1 10 ? 29.391 -64.125 1.952 1 23.02 10 SER B C 1
ATOM 5203 O O . SER B 1 10 ? 28.281 -64.5 1.555 1 23.02 10 SER B O 1
ATOM 5205 N N . ALA B 1 11 ? 29.453 -63.781 3.316 1 23.73 11 ALA B N 1
ATOM 5206 C CA . ALA B 1 11 ? 28.641 -63.406 4.473 1 23.73 11 ALA B CA 1
ATOM 5207 C C . ALA B 1 11 ? 27.625 -62.312 4.105 1 23.73 11 ALA B C 1
ATOM 5209 O O . ALA B 1 11 ? 27.938 -61.125 4.125 1 23.73 11 ALA B O 1
ATOM 5210 N N . ASN B 1 12 ? 26.828 -62.562 3.098 1 23.52 12 ASN B N 1
ATOM 5211 C CA . ASN B 1 12 ? 25.812 -61.656 2.521 1 23.52 12 ASN B CA 1
ATOM 5212 C C . ASN B 1 12 ? 24.688 -61.375 3.504 1 23.52 12 ASN B C 1
ATOM 5214 O O . ASN B 1 12 ? 23.625 -60.906 3.111 1 23.52 12 ASN B O 1
ATOM 5218 N N . GLY B 1 13 ? 24.781 -62 4.742 1 22.02 13 GLY B N 1
ATOM 5219 C CA . GLY B 1 13 ? 23.578 -62.219 5.531 1 22.02 13 GLY B CA 1
ATOM 5220 C C . GLY B 1 13 ? 22.953 -60.906 6.031 1 22.02 13 GLY B C 1
ATOM 5221 O O . GLY B 1 13 ? 21.734 -60.781 6.055 1 22.02 13 GLY B O 1
ATOM 5222 N N . ASP B 1 14 ? 23.766 -60.125 6.723 1 22.89 14 ASP B N 1
ATOM 5223 C CA . ASP B 1 14 ? 23.312 -59.531 7.961 1 22.89 14 ASP B CA 1
ATOM 5224 C C . ASP B 1 14 ? 22.391 -58.344 7.676 1 22.89 14 ASP B C 1
ATOM 5226 O O . ASP B 1 14 ? 21.969 -57.625 8.602 1 22.89 14 ASP B O 1
ATOM 5230 N N . ILE B 1 15 ? 22.438 -57.938 6.555 1 22.31 15 ILE B N 1
ATOM 5231 C CA . ILE B 1 15 ? 21.922 -56.594 6.438 1 22.31 15 ILE B CA 1
ATOM 5232 C C . ILE B 1 15 ? 20.406 -56.594 6.68 1 22.31 15 ILE B C 1
ATOM 5234 O O . ILE B 1 15 ? 19.828 -55.562 7.016 1 22.31 15 ILE B O 1
ATOM 5238 N N . ASP B 1 16 ? 19.891 -57.844 6.586 1 24.78 16 ASP B N 1
ATOM 5239 C CA . ASP B 1 16 ? 18.453 -58.031 6.691 1 24.78 16 ASP B CA 1
ATOM 5240 C C . ASP B 1 16 ? 17.984 -57.938 8.141 1 24.78 16 ASP B C 1
ATOM 5242 O O . ASP B 1 16 ? 16.859 -57.5 8.406 1 24.78 16 ASP B O 1
ATOM 5246 N N . SER B 1 17 ? 18.797 -58.406 8.977 1 25.03 17 SER B N 1
ATOM 5247 C CA . SER B 1 17 ? 18.375 -58.562 10.367 1 25.03 17 SER B CA 1
ATOM 5248 C C . SER B 1 17 ? 18.156 -57.219 11.031 1 25.03 17 SER B C 1
ATOM 5250 O O . SER B 1 17 ? 17.359 -57.094 11.953 1 25.03 17 SER B O 1
ATOM 5252 N N . VAL B 1 18 ? 19.078 -56.344 10.664 1 24 18 VAL B N 1
ATOM 5253 C CA . VAL B 1 18 ? 18.953 -55.125 11.43 1 24 18 VAL B CA 1
ATOM 5254 C C . VAL B 1 18 ? 17.625 -54.438 11.086 1 24 18 VAL B C 1
ATOM 5256 O O . VAL B 1 18 ? 17.125 -53.625 11.859 1 24 18 VAL B O 1
ATOM 5259 N N . ILE B 1 19 ? 17.062 -54.812 9.984 1 26 19 ILE B N 1
ATOM 5260 C CA . ILE B 1 19 ? 15.797 -54.25 9.531 1 26 19 ILE B CA 1
ATOM 5261 C C . ILE B 1 19 ? 14.688 -54.656 10.492 1 26 19 ILE B C 1
ATOM 5263 O O . ILE B 1 19 ? 13.773 -53.875 10.758 1 26 19 ILE B O 1
ATOM 5267 N N . SER B 1 20 ? 14.781 -55.812 11.039 1 25.97 20 SER B N 1
ATOM 5268 C CA . SER B 1 20 ? 13.711 -56.438 11.828 1 25.97 20 SER B CA 1
ATOM 5269 C C . SER B 1 20 ? 13.656 -55.844 13.234 1 25.97 20 SER B C 1
ATOM 5271 O O . SER B 1 20 ? 12.688 -56.062 13.961 1 25.97 20 SER B O 1
ATOM 5273 N N . SER B 1 21 ? 14.82 -55.562 13.75 1 25.05 21 SER B N 1
ATOM 5274 C CA . SER B 1 21 ? 14.719 -55.25 15.18 1 25.05 21 SER B CA 1
ATOM 5275 C C . SER B 1 21 ? 14.203 -53.844 15.406 1 25.05 21 SER B C 1
ATOM 5277 O O . SER B 1 21 ? 14.18 -53.344 16.547 1 25.05 21 SER B O 1
ATOM 5279 N N . LEU B 1 22 ? 14.273 -53.094 14.367 1 24.05 22 LEU B N 1
ATOM 5280 C CA . LEU B 1 22 ? 13.883 -51.719 14.664 1 24.05 22 LEU B CA 1
ATOM 5281 C C . LEU B 1 22 ? 12.438 -51.656 15.148 1 24.05 22 LEU B C 1
ATOM 5283 O O . LEU B 1 22 ? 11.516 -51.938 14.383 1 24.05 22 LEU B O 1
ATOM 5287 N N . ASP B 1 23 ? 12.32 -51.969 16.453 1 21.62 23 ASP B N 1
ATOM 5288 C CA . ASP B 1 23 ? 11.141 -52 17.312 1 21.62 23 ASP B CA 1
ATOM 5289 C C . ASP B 1 23 ? 10.359 -50.688 17.203 1 21.62 23 ASP B C 1
ATOM 5291 O O . ASP B 1 23 ? 10.945 -49.594 17.203 1 21.62 23 ASP B O 1
ATOM 5295 N N . THR B 1 24 ? 9.125 -50.656 16.75 1 24.28 24 THR B N 1
ATOM 5296 C CA . THR B 1 24 ? 7.992 -49.781 16.453 1 24.28 24 THR B CA 1
ATOM 5297 C C . THR B 1 24 ? 7.68 -48.875 17.625 1 24.28 24 THR B C 1
ATOM 5299 O O . THR B 1 24 ? 6.711 -48.125 17.578 1 24.28 24 THR B O 1
ATOM 5302 N N . SER B 1 25 ? 8.211 -49.125 18.875 1 22.89 25 SER B N 1
ATOM 5303 C CA . SER B 1 25 ? 7.508 -48.562 20.031 1 22.89 25 SER B CA 1
ATOM 5304 C C . SER B 1 25 ? 7.945 -47.125 20.297 1 22.89 25 SER B C 1
ATOM 5306 O O . SER B 1 25 ? 9.125 -46.781 20.141 1 22.89 25 SER B O 1
ATOM 5308 N N . TYR B 1 26 ? 6.934 -46.219 20.297 1 23.81 26 TYR B N 1
ATOM 5309 C CA . TYR B 1 26 ? 6.949 -44.812 20.672 1 23.81 26 TYR B CA 1
ATOM 5310 C C . TYR B 1 26 ? 7.789 -44.594 21.922 1 23.81 26 TYR B C 1
ATOM 5312 O O . TYR B 1 26 ? 7.566 -45.219 22.953 1 23.81 26 TYR B O 1
ATOM 5320 N N . PRO B 1 27 ? 9.094 -44.312 21.844 1 24.14 27 PRO B N 1
ATOM 5321 C CA . PRO B 1 27 ? 9.727 -44.188 23.172 1 24.14 27 PRO B CA 1
ATOM 5322 C C . PRO B 1 27 ? 9.023 -43.188 24.062 1 24.14 27 PRO B C 1
ATOM 5324 O O . PRO B 1 27 ? 8.492 -42.188 23.578 1 24.14 27 PRO B O 1
ATOM 5327 N N . GLU B 1 28 ? 8.5 -43.562 25.219 1 23.86 28 GLU B N 1
ATOM 5328 C CA . GLU B 1 28 ? 7.945 -42.844 26.359 1 23.86 28 GLU B CA 1
ATOM 5329 C C . GLU B 1 28 ? 8.922 -41.781 26.859 1 23.86 28 GLU B C 1
ATOM 5331 O O . GLU B 1 28 ? 10.133 -42 26.844 1 23.86 28 GLU B O 1
ATOM 5336 N N . PRO B 1 29 ? 8.367 -40.438 27.031 1 26.12 29 PRO B N 1
ATOM 5337 C CA . PRO B 1 29 ? 9.133 -39.312 27.594 1 26.12 29 PRO B CA 1
ATOM 5338 C C . PRO B 1 29 ? 9.938 -39.719 28.828 1 26.12 29 PRO B C 1
ATOM 5340 O O . PRO B 1 29 ? 9.359 -40.125 29.844 1 26.12 29 PRO B O 1
ATOM 5343 N N . GLY B 1 30 ? 11.078 -40.469 28.562 1 22.58 30 GLY B N 1
ATOM 5344 C CA . GLY B 1 30 ? 11.828 -40.688 29.797 1 22.58 30 GLY B CA 1
ATOM 5345 C C . GLY B 1 30 ? 12.328 -39.406 30.422 1 22.58 30 GLY B C 1
ATOM 5346 O O . GLY B 1 30 ? 12.617 -38.438 29.719 1 22.58 30 GLY B O 1
ATOM 5347 N N . ASP B 1 31 ? 12.203 -39.156 31.828 1 24.97 31 ASP B N 1
ATOM 5348 C CA . ASP B 1 31 ? 12.336 -38.188 32.906 1 24.97 31 ASP B CA 1
ATOM 5349 C C . ASP B 1 31 ? 13.781 -37.719 33.031 1 24.97 31 ASP B C 1
ATOM 5351 O O . ASP B 1 31 ? 14.148 -37.094 34.031 1 24.97 31 ASP B O 1
ATOM 5355 N N . GLY B 1 32 ? 14.844 -38.312 32.344 1 25 32 GLY B N 1
ATOM 5356 C CA . GLY B 1 32 ? 16.078 -38.031 33.062 1 25 32 GLY B CA 1
ATOM 5357 C C . GLY B 1 32 ? 16.578 -36.625 32.812 1 25 32 GLY B C 1
ATOM 5358 O O . GLY B 1 32 ? 16.859 -36.25 31.672 1 25 32 GLY B O 1
ATOM 5359 N N . GLU B 1 33 ? 16.5 -35.562 33.75 1 28.72 33 GLU B N 1
ATOM 5360 C CA . GLU B 1 33 ? 16.75 -34.156 34.094 1 28.72 33 GLU B CA 1
ATOM 5361 C C . GLU B 1 33 ? 18.234 -33.812 33.906 1 28.72 33 GLU B C 1
ATOM 5363 O O . GLU B 1 33 ? 18.641 -32.656 34.125 1 28.72 33 GLU B O 1
ATOM 5368 N N . SER B 1 34 ? 19.234 -34.75 33.938 1 26.53 34 SER B N 1
ATOM 5369 C CA . SER B 1 34 ? 20.453 -34.188 34.562 1 26.53 34 SER B CA 1
ATOM 5370 C C . SER B 1 34 ? 21.094 -33.156 33.656 1 26.53 34 SER B C 1
ATOM 5372 O O . SER B 1 34 ? 20.609 -32.875 32.531 1 26.53 34 SER B O 1
ATOM 5374 N N . SER B 1 35 ? 22.594 -33.062 33.594 1 30.36 35 SER B N 1
ATOM 5375 C CA . SER B 1 35 ? 23.703 -32.125 33.438 1 30.36 35 SER B CA 1
ATOM 5376 C C . SER B 1 35 ? 23.953 -31.812 31.953 1 30.36 35 SER B C 1
ATOM 5378 O O . SER B 1 35 ? 24.922 -31.125 31.625 1 30.36 35 SER B O 1
ATOM 5380 N N . ALA B 1 36 ? 23.516 -32.625 30.844 1 31.81 36 ALA B N 1
ATOM 5381 C CA . ALA B 1 36 ? 23.812 -32.719 29.422 1 31.81 36 ALA B CA 1
ATOM 5382 C C . ALA B 1 36 ? 23.188 -31.562 28.656 1 31.81 36 ALA B C 1
ATOM 5384 O O . ALA B 1 36 ? 22.922 -31.672 27.453 1 31.81 36 ALA B O 1
ATOM 5385 N N . ASP B 1 37 ? 23.047 -30.344 29.031 1 36.28 37 ASP B N 1
ATOM 5386 C CA . ASP B 1 37 ? 22.344 -29.125 28.688 1 36.28 37 ASP B CA 1
ATOM 5387 C C . ASP B 1 37 ? 23.031 -28.406 27.531 1 36.28 37 ASP B C 1
ATOM 5389 O O . ASP B 1 37 ? 22.359 -27.797 26.688 1 36.28 37 ASP B O 1
ATOM 5393 N N . GLU B 1 38 ? 24.422 -28.219 27.609 1 39.12 38 GLU B N 1
ATOM 5394 C CA . GLU B 1 38 ? 25.156 -27.391 26.656 1 39.12 38 GLU B CA 1
ATOM 5395 C C . GLU B 1 38 ? 25.156 -28.016 25.266 1 39.12 38 GLU B C 1
ATOM 5397 O O . GLU B 1 38 ? 25.094 -27.297 24.266 1 39.12 38 GLU B O 1
ATOM 5402 N N . ASP B 1 39 ? 25.609 -29.359 25.078 1 36.91 39 ASP B N 1
ATOM 5403 C CA . ASP B 1 39 ? 25.672 -30.125 23.828 1 36.91 39 ASP B CA 1
ATOM 5404 C C . ASP B 1 39 ? 24.312 -30.125 23.125 1 36.91 39 ASP B C 1
ATOM 5406 O O . ASP B 1 39 ? 24.25 -30.328 21.906 1 36.91 39 ASP B O 1
ATOM 5410 N N . GLU B 1 40 ? 23.234 -30.141 23.797 1 38.31 40 GLU B N 1
ATOM 5411 C CA . GLU B 1 40 ? 21.875 -30.094 23.266 1 38.31 40 GLU B CA 1
ATOM 5412 C C . GLU B 1 40 ? 21.594 -28.734 22.609 1 38.31 40 GLU B C 1
ATOM 5414 O O . GLU B 1 40 ? 20.797 -28.656 21.656 1 38.31 40 GLU B O 1
ATOM 5419 N N . ALA B 1 41 ? 22.219 -27.672 23.078 1 45 41 ALA B N 1
ATOM 5420 C CA . ALA B 1 41 ? 22 -26.328 22.531 1 45 41 ALA B CA 1
ATOM 5421 C C . ALA B 1 41 ? 22.594 -26.219 21.125 1 45 41 ALA B C 1
ATOM 5423 O O . ALA B 1 41 ? 22 -25.562 20.25 1 45 41 ALA B O 1
ATOM 5424 N N . LYS B 1 42 ? 23.875 -26.656 20.891 1 46.5 42 LYS B N 1
ATOM 5425 C CA . LYS B 1 42 ? 24.562 -26.688 19.609 1 46.5 42 LYS B CA 1
ATOM 5426 C C . LYS B 1 42 ? 23.797 -27.547 18.594 1 46.5 42 LYS B C 1
ATOM 5428 O O . LYS B 1 42 ? 23.812 -27.25 17.391 1 46.5 42 LYS B O 1
ATOM 5433 N N . HIS B 1 43 ? 23.375 -28.734 18.984 1 42.62 43 HIS B N 1
ATOM 5434 C CA . HIS B 1 43 ? 22.703 -29.734 18.156 1 42.62 43 HIS B CA 1
ATOM 5435 C C . HIS B 1 43 ? 21.406 -29.172 17.562 1 42.62 43 HIS B C 1
ATOM 5437 O O . HIS B 1 43 ? 20.828 -29.766 16.672 1 42.62 43 HIS B O 1
ATOM 5443 N N . ARG B 1 44 ? 20.844 -28.078 18.172 1 50.94 44 ARG B N 1
ATOM 5444 C CA . ARG B 1 44 ? 19.547 -27.531 17.812 1 50.94 44 ARG B CA 1
ATOM 5445 C C . ARG B 1 44 ? 19.703 -26.391 16.812 1 50.94 44 ARG B C 1
ATOM 5447 O O . ARG B 1 44 ? 18.734 -25.688 16.5 1 50.94 44 ARG B O 1
ATOM 5454 N N . ARG B 1 45 ? 20.938 -26.344 16.172 1 63.09 45 ARG B N 1
ATOM 5455 C CA . ARG B 1 45 ? 21.125 -25.125 15.375 1 63.09 45 ARG B CA 1
ATOM 5456 C C . ARG B 1 45 ? 20.828 -25.375 13.906 1 63.09 45 ARG B C 1
ATOM 5458 O O . ARG B 1 45 ? 21.422 -26.266 13.289 1 63.09 45 ARG B O 1
ATOM 5465 N N . LEU B 1 46 ? 19.594 -25.156 13.281 1 75.5 46 LEU B N 1
ATOM 5466 C CA . LEU B 1 46 ? 19.219 -25.109 11.867 1 75.5 46 LEU B CA 1
ATOM 5467 C C . LEU B 1 46 ? 19.609 -23.781 11.242 1 75.5 46 LEU B C 1
ATOM 5469 O O . LEU B 1 46 ? 19.25 -22.719 11.758 1 75.5 46 LEU B O 1
ATOM 5473 N N . ASN B 1 47 ? 20.562 -23.938 10.172 1 80.56 47 ASN B N 1
ATOM 5474 C CA . ASN B 1 47 ? 20.984 -22.719 9.484 1 80.56 47 ASN B CA 1
ATOM 5475 C C . ASN B 1 47 ? 20.375 -22.625 8.094 1 80.56 47 ASN B C 1
ATOM 5477 O O . ASN B 1 47 ? 20.25 -23.625 7.387 1 80.56 47 ASN B O 1
ATOM 5481 N N . SER B 1 48 ? 19.938 -21.469 7.77 1 84.88 48 SER B N 1
ATOM 5482 C CA . SER B 1 48 ? 19.391 -21.234 6.441 1 84.88 48 SER B CA 1
ATOM 5483 C C . SER B 1 48 ? 20.484 -20.859 5.445 1 84.88 48 SER B C 1
ATOM 5485 O O . SER B 1 48 ? 21.406 -20.109 5.773 1 84.88 48 SER B O 1
ATOM 5487 N N . MET B 1 49 ? 20.391 -21.422 4.277 1 86.44 49 MET B N 1
ATOM 5488 C CA . MET B 1 49 ? 21.375 -21.109 3.256 1 86.44 49 MET B CA 1
ATOM 5489 C C . MET B 1 49 ? 21.094 -19.766 2.605 1 86.44 49 MET B C 1
ATOM 5491 O O . MET B 1 49 ? 21.938 -19.219 1.903 1 86.44 49 MET B O 1
ATOM 5495 N N . MET B 1 50 ? 19.922 -19.25 2.643 1 85.5 50 MET B N 1
ATOM 5496 C CA . MET B 1 50 ? 19.484 -18.062 1.915 1 85.5 50 MET B CA 1
ATOM 5497 C C . MET B 1 50 ? 20.094 -16.797 2.518 1 85.5 50 MET B C 1
ATOM 5499 O O . MET B 1 50 ? 20.359 -15.828 1.804 1 85.5 50 MET B O 1
ATOM 5503 N N . GLY B 1 51 ? 20.406 -16.719 3.729 1 74.75 51 GLY B N 1
ATOM 5504 C CA . GLY B 1 51 ? 20.938 -15.531 4.379 1 74.75 51 GLY B CA 1
ATOM 5505 C C . GLY B 1 51 ? 19.875 -14.484 4.672 1 74.75 51 GLY B C 1
ATOM 5506 O O . GLY B 1 51 ? 18.688 -14.734 4.473 1 74.75 51 GLY B O 1
ATOM 5507 N N . SER B 1 52 ? 20.312 -13.336 5.117 1 71.62 52 SER B N 1
ATOM 5508 C CA . SER B 1 52 ? 19.375 -12.305 5.531 1 71.62 52 SER B CA 1
ATOM 5509 C C . SER B 1 52 ? 19.297 -11.18 4.504 1 71.62 52 SER B C 1
ATOM 5511 O O . SER B 1 52 ? 18.375 -10.367 4.535 1 71.62 52 SER B O 1
ATOM 5513 N N . ALA B 1 53 ? 20.266 -11.406 3.555 1 76.75 53 ALA B N 1
ATOM 5514 C CA . ALA B 1 53 ? 20.297 -10.281 2.621 1 76.75 53 ALA B CA 1
ATOM 5515 C C . ALA B 1 53 ? 19.516 -10.594 1.355 1 76.75 53 ALA B C 1
ATOM 5517 O O . ALA B 1 53 ? 19.5 -11.734 0.889 1 76.75 53 ALA B O 1
ATOM 5518 N N . GLY B 1 54 ? 18.719 -9.922 0.867 1 84 54 GLY B N 1
ATOM 5519 C CA . GLY B 1 54 ? 18.016 -10.039 -0.402 1 84 54 GLY B CA 1
ATOM 5520 C C . GLY B 1 54 ? 18.891 -9.727 -1.6 1 84 54 GLY B C 1
ATOM 5521 O O . GLY B 1 54 ? 20.109 -9.773 -1.508 1 84 54 GLY B O 1
ATOM 5522 N N . ARG B 1 55 ? 18.25 -9.734 -2.775 1 86.44 55 ARG B N 1
ATOM 5523 C CA . ARG B 1 55 ? 18.953 -9.414 -4.016 1 86.44 55 ARG B CA 1
ATOM 5524 C C . ARG B 1 55 ? 18.375 -8.164 -4.668 1 86.44 55 ARG B C 1
ATOM 5526 O O . ARG B 1 55 ? 17.156 -7.965 -4.664 1 86.44 55 ARG B O 1
ATOM 5533 N N . ILE B 1 56 ? 19.312 -7.297 -5.078 1 85.81 56 ILE B N 1
ATOM 5534 C CA . ILE B 1 56 ? 18.875 -6.082 -5.762 1 85.81 56 ILE B CA 1
ATOM 5535 C C . ILE B 1 56 ? 19.422 -6.078 -7.191 1 85.81 56 ILE B C 1
ATOM 5537 O O . ILE B 1 56 ? 20.594 -6.367 -7.422 1 85.81 56 ILE B O 1
ATOM 5541 N N . ILE B 1 57 ? 18.547 -5.859 -8.117 1 85.19 57 ILE B N 1
ATOM 5542 C CA . ILE B 1 57 ? 18.906 -5.754 -9.523 1 85.19 57 ILE B CA 1
ATOM 5543 C C . ILE B 1 57 ? 18.859 -4.289 -9.969 1 85.19 57 ILE B C 1
ATOM 5545 O O . ILE B 1 57 ? 17.859 -3.605 -9.734 1 85.19 57 ILE B O 1
ATOM 5549 N N . SER B 1 58 ? 19.938 -3.848 -10.453 1 81.88 58 SER B N 1
ATOM 5550 C CA . SER B 1 58 ? 19.969 -2.488 -10.977 1 81.88 58 SER B CA 1
ATOM 5551 C C . SER B 1 58 ? 19.703 -2.473 -12.484 1 81.88 58 SER B C 1
ATOM 5553 O O . SER B 1 58 ? 20.453 -3.08 -13.25 1 81.88 58 SER B O 1
ATOM 5555 N N . HIS B 1 59 ? 18.641 -1.905 -12.898 1 76.62 59 HIS B N 1
ATOM 5556 C CA . HIS B 1 59 ? 18.344 -1.735 -14.32 1 76.62 59 HIS B CA 1
ATOM 5557 C C . HIS B 1 59 ? 18.938 -0.434 -14.852 1 76.62 59 HIS B C 1
ATOM 5559 O O . HIS B 1 59 ? 19.344 -0.361 -16.016 1 76.62 59 HIS B O 1
ATOM 5565 N N . SER B 1 60 ? 18.859 0.584 -14.047 1 74.94 60 SER B N 1
ATOM 5566 C CA . SER B 1 60 ? 19.469 1.897 -14.242 1 74.94 60 SER B CA 1
ATOM 5567 C C . SER B 1 60 ? 19.906 2.496 -12.914 1 74.94 60 SER B C 1
ATOM 5569 O O . SER B 1 60 ? 19.594 1.966 -11.844 1 74.94 60 SER B O 1
ATOM 5571 N N . PRO B 1 61 ? 20.672 3.414 -13.031 1 68 61 PRO B N 1
ATOM 5572 C CA . PRO B 1 61 ? 21.125 3.996 -11.766 1 68 61 PRO B CA 1
ATOM 5573 C C . PRO B 1 61 ? 19.969 4.418 -10.859 1 68 61 PRO B C 1
ATOM 5575 O O . PRO B 1 61 ? 20.125 4.441 -9.641 1 68 61 PRO B O 1
ATOM 5578 N N . SER B 1 62 ? 18.891 4.672 -11.43 1 76.12 62 SER B N 1
ATOM 5579 C CA . SER B 1 62 ? 17.781 5.168 -10.617 1 76.12 62 SER B CA 1
ATOM 5580 C C . SER B 1 62 ? 16.688 4.121 -10.477 1 76.12 62 SER B C 1
ATOM 5582 O O . SER B 1 62 ? 15.719 4.32 -9.727 1 76.12 62 SER B O 1
ATOM 5584 N N . GLN B 1 63 ? 16.922 2.988 -11.203 1 81 63 GLN B N 1
ATOM 5585 C CA . GLN B 1 63 ? 15.883 1.958 -11.18 1 81 63 GLN B CA 1
ATOM 5586 C C . GLN B 1 63 ? 16.438 0.643 -10.633 1 81 63 GLN B C 1
ATOM 5588 O O . GLN B 1 63 ? 17.312 0.034 -11.234 1 81 63 GLN B O 1
ATOM 5593 N N . THR B 1 64 ? 15.938 0.334 -9.516 1 86.56 64 THR B N 1
ATOM 5594 C CA . THR B 1 64 ? 16.344 -0.922 -8.898 1 86.56 64 THR B CA 1
ATOM 5595 C C . THR B 1 64 ? 15.125 -1.76 -8.516 1 86.56 64 THR B C 1
ATOM 5597 O O . THR B 1 64 ? 14.031 -1.226 -8.344 1 86.56 64 THR B O 1
ATOM 5600 N N . THR B 1 65 ? 15.305 -3.002 -8.57 1 89.38 65 THR B N 1
ATOM 5601 C CA . THR B 1 65 ? 14.281 -3.934 -8.109 1 89.38 65 THR B CA 1
ATOM 5602 C C . THR B 1 65 ? 14.844 -4.855 -7.027 1 89.38 65 THR B C 1
ATOM 5604 O O . THR B 1 65 ? 15.93 -5.414 -7.184 1 89.38 65 THR B O 1
ATOM 5607 N N . TYR B 1 66 ? 14.133 -4.906 -5.922 1 91.5 66 TYR B N 1
ATOM 5608 C CA . TYR B 1 66 ? 14.578 -5.719 -4.793 1 91.5 66 TYR B CA 1
ATOM 5609 C C . TYR B 1 66 ? 13.773 -7.016 -4.707 1 91.5 66 TYR B C 1
ATOM 5611 O O . TYR B 1 66 ? 12.562 -7.016 -4.914 1 91.5 66 TYR B O 1
ATOM 5619 N N . TYR B 1 67 ? 14.445 -8.133 -4.496 1 92.81 67 TYR B N 1
ATOM 5620 C CA . TYR B 1 67 ? 13.852 -9.43 -4.18 1 92.81 67 TYR B CA 1
ATOM 5621 C C . TYR B 1 67 ? 14.305 -9.914 -2.811 1 92.81 67 TYR B C 1
ATOM 5623 O O . TYR B 1 67 ? 15.5 -9.922 -2.51 1 92.81 67 TYR B O 1
ATOM 5631 N N . GLY B 1 68 ? 13.43 -10.359 -1.997 1 91.38 68 GLY B N 1
ATOM 5632 C CA . GLY B 1 68 ? 13.75 -10.812 -0.652 1 91.38 68 GLY B CA 1
ATOM 5633 C C . GLY B 1 68 ? 14.625 -12.055 -0.63 1 91.38 68 GLY B C 1
ATOM 5634 O O . GLY B 1 68 ? 14.773 -12.734 -1.648 1 91.38 68 GLY B O 1
ATOM 5635 N N . PRO B 1 69 ? 15.219 -12.398 0.47 1 89.56 69 PRO B N 1
ATOM 5636 C CA . PRO B 1 69 ? 16.156 -13.523 0.568 1 89.56 69 PRO B CA 1
ATOM 5637 C C . PRO B 1 69 ? 15.477 -14.875 0.351 1 89.56 69 PRO B C 1
ATOM 5639 O O . PRO B 1 69 ? 16.109 -15.82 -0.131 1 89.56 69 PRO B O 1
ATOM 5642 N N . TYR B 1 70 ? 14.242 -14.969 0.674 1 92.38 70 TYR B N 1
ATOM 5643 C CA . TYR B 1 70 ? 13.555 -16.25 0.56 1 92.38 70 TYR B CA 1
ATOM 5644 C C . TYR B 1 70 ? 12.656 -16.281 -0.669 1 92.38 70 TYR B C 1
ATOM 5646 O O . TYR B 1 70 ? 11.742 -17.109 -0.757 1 92.38 70 TYR B O 1
ATOM 5654 N N . SER B 1 71 ? 12.914 -15.367 -1.615 1 93.75 71 SER B N 1
ATOM 5655 C CA . SER B 1 71 ? 12.188 -15.344 -2.879 1 93.75 71 SER B CA 1
ATOM 5656 C C . SER B 1 71 ? 12.688 -16.438 -3.822 1 93.75 71 SER B C 1
ATOM 5658 O O . SER B 1 71 ? 13.766 -17 -3.613 1 93.75 71 SER B O 1
ATOM 5660 N N . GLY B 1 72 ? 11.828 -16.781 -4.801 1 93.31 72 GLY B N 1
ATOM 5661 C CA . GLY B 1 72 ? 12.281 -17.703 -5.832 1 93.31 72 GLY B CA 1
ATOM 5662 C C . GLY B 1 72 ? 13.469 -17.188 -6.621 1 93.31 72 GLY B C 1
ATOM 5663 O O . GLY B 1 72 ? 14.328 -17.953 -7.035 1 93.31 72 GLY B O 1
ATOM 5664 N N . TYR B 1 73 ? 13.523 -15.898 -6.773 1 93.94 73 TYR B N 1
ATOM 5665 C CA . TYR B 1 73 ? 14.641 -15.258 -7.465 1 93.94 73 TYR B CA 1
ATOM 5666 C C . TYR B 1 73 ? 15.953 -15.5 -6.723 1 93.94 73 TYR B C 1
ATOM 5668 O O . TYR B 1 73 ? 16.953 -15.898 -7.328 1 93.94 73 TYR B O 1
ATOM 5676 N N . ALA B 1 74 ? 15.945 -15.289 -5.438 1 91.75 74 ALA B N 1
ATOM 5677 C CA . ALA B 1 74 ? 17.141 -15.469 -4.617 1 91.75 74 ALA B CA 1
ATOM 5678 C C . ALA B 1 74 ? 17.547 -16.938 -4.566 1 91.75 74 ALA B C 1
ATOM 5680 O O . ALA B 1 74 ? 18.75 -17.25 -4.512 1 91.75 74 ALA B O 1
ATOM 5681 N N . PHE B 1 75 ? 16.625 -17.797 -4.594 1 93.69 75 PHE B N 1
ATOM 5682 C CA . PHE B 1 75 ? 16.906 -19.234 -4.531 1 93.69 75 PHE B CA 1
ATOM 5683 C C . PHE B 1 75 ? 17.703 -19.688 -5.754 1 93.69 75 PHE B C 1
ATOM 5685 O O . PHE B 1 75 ? 18.641 -20.469 -5.629 1 93.69 75 PHE B O 1
ATOM 5692 N N . VAL B 1 76 ? 17.297 -19.234 -6.938 1 92.69 76 VAL B N 1
ATOM 5693 C CA . VAL B 1 76 ? 18 -19.578 -8.164 1 92.69 76 VAL B CA 1
ATOM 5694 C C . VAL B 1 76 ? 19.453 -19.141 -8.062 1 92.69 76 VAL B C 1
ATOM 5696 O O . VAL B 1 76 ? 20.375 -19.906 -8.352 1 92.69 76 VAL B O 1
ATOM 5699 N N . PHE B 1 77 ? 19.688 -17.984 -7.598 1 88.62 77 PHE B N 1
ATOM 5700 C CA . PHE B 1 77 ? 21.031 -17.453 -7.48 1 88.62 77 PHE B CA 1
ATOM 5701 C C . PHE B 1 77 ? 21.844 -18.219 -6.449 1 88.62 77 PHE B C 1
ATOM 5703 O O . PHE B 1 77 ? 23.016 -18.547 -6.684 1 88.62 77 PHE B O 1
ATOM 5710 N N . LYS B 1 78 ? 21.219 -18.469 -5.387 1 88.44 78 LYS B N 1
ATOM 5711 C CA . LYS B 1 78 ? 21.906 -19.172 -4.32 1 88.44 78 LYS B CA 1
ATOM 5712 C C . LYS B 1 78 ? 22.312 -20.578 -4.77 1 88.44 78 LYS B C 1
ATOM 5714 O O . LYS B 1 78 ? 23.391 -21.062 -4.402 1 88.44 78 LYS B O 1
ATOM 5719 N N . THR B 1 79 ? 21.438 -21.203 -5.492 1 89.62 79 THR B N 1
ATOM 5720 C CA . THR B 1 79 ? 21.75 -22.531 -6.02 1 89.62 79 THR B CA 1
ATOM 5721 C C . THR B 1 79 ? 22.969 -22.469 -6.934 1 89.62 79 THR B C 1
ATOM 5723 O O . THR B 1 79 ? 23.891 -23.297 -6.809 1 89.62 79 THR B O 1
ATOM 5726 N N . ILE B 1 80 ? 23.031 -21.469 -7.766 1 87.5 80 ILE B N 1
ATOM 5727 C CA . ILE B 1 80 ? 24.141 -21.328 -8.703 1 87.5 80 ILE B CA 1
ATOM 5728 C C . ILE B 1 80 ? 25.422 -20.984 -7.945 1 87.5 80 ILE B C 1
ATOM 5730 O O . ILE B 1 80 ? 26.484 -21.531 -8.234 1 87.5 80 ILE B O 1
ATOM 5734 N N . GLU B 1 81 ? 25.312 -20.156 -6.957 1 84.25 81 GLU B N 1
ATOM 5735 C CA . GLU B 1 81 ? 26.469 -19.719 -6.184 1 84.25 81 GLU B CA 1
ATOM 5736 C C . GLU B 1 81 ? 27.094 -20.875 -5.398 1 84.25 81 GLU B C 1
ATOM 5738 O O . GLU B 1 81 ? 28.312 -20.922 -5.199 1 84.25 81 GLU B O 1
ATOM 5743 N N . LEU B 1 82 ? 26.328 -21.766 -4.969 1 84.44 82 LEU B N 1
ATOM 5744 C CA . LEU B 1 82 ? 26.797 -22.875 -4.141 1 84.44 82 LEU B CA 1
ATOM 5745 C C . LEU B 1 82 ? 27.578 -23.891 -4.98 1 84.44 82 LEU B C 1
ATOM 5747 O O . LEU B 1 82 ? 28.469 -24.578 -4.469 1 84.44 82 LEU B O 1
ATOM 5751 N N . PHE B 1 83 ? 27.25 -23.938 -6.234 1 81.06 83 PHE B N 1
ATOM 5752 C CA . PHE B 1 83 ? 27.875 -24.969 -7.051 1 81.06 83 PHE B CA 1
ATOM 5753 C C . PHE B 1 83 ? 28.875 -24.359 -8.031 1 81.06 83 PHE B C 1
ATOM 5755 O O . PHE B 1 83 ? 29.656 -25.062 -8.664 1 81.06 83 PHE B O 1
ATOM 5762 N N . ARG B 1 84 ? 28.609 -22.953 -8.25 1 72.56 84 ARG B N 1
ATOM 5763 C CA . ARG B 1 84 ? 29.469 -22.297 -9.234 1 72.56 84 ARG B CA 1
ATOM 5764 C C . ARG B 1 84 ? 30.922 -22.25 -8.75 1 72.56 84 ARG B C 1
ATOM 5766 O O . ARG B 1 84 ? 31.188 -21.797 -7.637 1 72.56 84 ARG B O 1
ATOM 5773 N N . ARG B 1 85 ? 31.734 -23.094 -9.312 1 56.91 85 ARG B N 1
ATOM 5774 C CA . ARG B 1 85 ? 33.156 -23.156 -9.008 1 56.91 85 ARG B CA 1
ATOM 5775 C C . ARG B 1 85 ? 33.875 -21.891 -9.469 1 56.91 85 ARG B C 1
ATOM 5777 O O . ARG B 1 85 ? 34.969 -21.562 -8.977 1 56.91 85 ARG B O 1
ATOM 5784 N N . MET B 1 86 ? 33.438 -21.297 -10.688 1 53.91 86 MET B N 1
ATOM 5785 C CA . MET B 1 86 ? 34.312 -20.297 -11.305 1 53.91 86 MET B CA 1
ATOM 5786 C C . MET B 1 86 ? 33.906 -18.891 -10.898 1 53.91 86 MET B C 1
ATOM 5788 O O . MET B 1 86 ? 32.719 -18.641 -10.633 1 53.91 86 MET B O 1
ATOM 5792 N N . PRO B 1 87 ? 34.938 -17.953 -10.844 1 54.41 87 PRO B N 1
ATOM 5793 C CA . PRO B 1 87 ? 34.906 -16.547 -10.43 1 54.41 87 PRO B CA 1
ATOM 5794 C C . PRO B 1 87 ? 33.781 -15.766 -11.102 1 54.41 87 PRO B C 1
ATOM 5796 O O . PRO B 1 87 ? 33.344 -16.125 -12.195 1 54.41 87 PRO B O 1
ATOM 5799 N N . ASP B 1 88 ? 33.062 -14.805 -10.484 1 60.34 88 ASP B N 1
ATOM 5800 C CA . ASP B 1 88 ? 31.969 -13.883 -10.742 1 60.34 88 ASP B CA 1
ATOM 5801 C C . ASP B 1 88 ? 32.156 -13.164 -12.078 1 60.34 88 ASP B C 1
ATOM 5803 O O . ASP B 1 88 ? 33 -12.273 -12.203 1 60.34 88 ASP B O 1
ATOM 5807 N N . ASN B 1 89 ? 31.969 -13.875 -13.344 1 67.62 89 ASN B N 1
ATOM 5808 C CA . ASN B 1 89 ? 31.828 -13.18 -14.617 1 67.62 89 ASN B CA 1
ATOM 5809 C C . ASN B 1 89 ? 30.625 -12.25 -14.617 1 67.62 89 ASN B C 1
ATOM 5811 O O . ASN B 1 89 ? 29.484 -12.711 -14.5 1 67.62 89 ASN B O 1
ATOM 5815 N N . PRO B 1 90 ? 30.953 -10.969 -14.656 1 74.25 90 PRO B N 1
ATOM 5816 C CA . PRO B 1 90 ? 29.859 -9.984 -14.602 1 74.25 90 PRO B CA 1
ATOM 5817 C C . PRO B 1 90 ? 28.812 -10.211 -15.688 1 74.25 90 PRO B C 1
ATOM 5819 O O . PRO B 1 90 ? 27.625 -9.977 -15.453 1 74.25 90 PRO B O 1
ATOM 5822 N N . VAL B 1 91 ? 29.297 -10.742 -16.875 1 69.94 91 VAL B N 1
ATOM 5823 C CA . VAL B 1 91 ? 28.359 -10.977 -17.969 1 69.94 91 VAL B CA 1
ATOM 5824 C C . VAL B 1 91 ? 27.391 -12.102 -17.609 1 69.94 91 VAL B C 1
ATOM 5826 O O . VAL B 1 91 ? 26.188 -12 -17.859 1 69.94 91 VAL B O 1
ATOM 5829 N N . LEU B 1 92 ? 28 -13.109 -17 1 71.88 92 LEU B N 1
ATOM 5830 C CA . LEU B 1 92 ? 27.188 -14.258 -16.625 1 71.88 92 LEU B CA 1
ATOM 5831 C C . LEU B 1 92 ? 26.203 -13.867 -15.523 1 71.88 92 LEU B C 1
ATOM 5833 O O . LEU B 1 92 ? 25.062 -14.344 -15.508 1 71.88 92 LEU B O 1
ATOM 5837 N N . THR B 1 93 ? 26.625 -12.969 -14.766 1 80.25 93 THR B N 1
ATOM 5838 C CA . THR B 1 93 ? 25.75 -12.508 -13.68 1 80.25 93 THR B CA 1
ATOM 5839 C C . THR B 1 93 ? 24.594 -11.688 -14.234 1 80.25 93 THR B C 1
ATOM 5841 O O . THR B 1 93 ? 23.453 -11.852 -13.797 1 80.25 93 THR B O 1
ATOM 5844 N N . THR B 1 94 ? 24.875 -10.883 -15.203 1 81.88 94 THR B N 1
ATOM 5845 C CA . THR B 1 94 ? 23.828 -10.062 -15.812 1 81.88 94 THR B CA 1
ATOM 5846 C C . THR B 1 94 ? 22.828 -10.922 -16.578 1 81.88 94 THR B C 1
ATOM 5848 O O . THR B 1 94 ? 21.625 -10.664 -16.547 1 81.88 94 THR B O 1
ATOM 5851 N N . GLU B 1 95 ? 23.391 -11.938 -17.234 1 83.06 95 GLU B N 1
ATOM 5852 C CA . GLU B 1 95 ? 22.516 -12.859 -17.953 1 83.06 95 GLU B CA 1
ATOM 5853 C C . GLU B 1 95 ? 21.594 -13.609 -17 1 83.06 95 GLU B C 1
ATOM 5855 O O . GLU B 1 95 ? 20.406 -13.766 -17.25 1 83.06 95 GLU B O 1
ATOM 5860 N N . THR B 1 96 ? 22.203 -14.125 -15.938 1 85.81 96 THR B N 1
ATOM 5861 C CA . THR B 1 96 ? 21.438 -14.844 -14.922 1 85.81 96 THR B CA 1
ATOM 5862 C C . THR B 1 96 ? 20.344 -13.945 -14.336 1 85.81 96 THR B C 1
ATOM 5864 O O . THR B 1 96 ? 19.219 -14.391 -14.125 1 85.81 96 THR B O 1
ATOM 5867 N N . GLN B 1 97 ? 20.766 -12.727 -14.156 1 87.69 97 GLN B N 1
ATOM 5868 C CA . GLN B 1 97 ? 19.812 -11.773 -13.594 1 87.69 97 GLN B CA 1
ATOM 5869 C C . GLN B 1 97 ? 18.656 -11.508 -14.555 1 87.69 97 GLN B C 1
ATOM 5871 O O . GLN B 1 97 ? 17.5 -11.555 -14.156 1 87.69 97 GLN B O 1
ATOM 5876 N N . THR B 1 98 ? 18.938 -11.32 -15.75 1 87.38 98 THR B N 1
ATOM 5877 C CA . THR B 1 98 ? 17.938 -10.961 -16.75 1 87.38 98 THR B CA 1
ATOM 5878 C C . THR B 1 98 ? 16.984 -12.125 -16.984 1 87.38 98 THR B C 1
ATOM 5880 O O . THR B 1 98 ? 15.758 -11.938 -17.016 1 87.38 98 THR B O 1
ATOM 5883 N N . ILE B 1 99 ? 17.5 -13.344 -17.141 1 90.19 99 ILE B N 1
ATOM 5884 C CA . ILE B 1 99 ? 16.688 -14.516 -17.453 1 90.19 99 ILE B CA 1
ATOM 5885 C C . ILE B 1 99 ? 15.812 -14.859 -16.25 1 90.19 99 ILE B C 1
ATOM 5887 O O . ILE B 1 99 ? 14.625 -15.133 -16.406 1 90.19 99 ILE B O 1
ATOM 5891 N N . THR B 1 100 ? 16.406 -14.766 -15.086 1 92.19 100 THR B N 1
ATOM 5892 C CA . THR B 1 100 ? 15.648 -15.133 -13.883 1 92.19 100 THR B CA 1
ATOM 5893 C C . THR B 1 100 ? 14.578 -14.094 -13.578 1 92.19 100 THR B C 1
ATOM 5895 O O . THR B 1 100 ? 13.484 -14.438 -13.133 1 92.19 100 THR B O 1
ATOM 5898 N N . ALA B 1 101 ? 14.867 -12.844 -13.844 1 90.75 101 ALA B N 1
ATOM 5899 C CA . ALA B 1 101 ? 13.945 -11.758 -13.531 1 90.75 101 ALA B CA 1
ATOM 5900 C C . ALA B 1 101 ? 12.688 -11.852 -14.391 1 90.75 101 ALA B C 1
ATOM 5902 O O . ALA B 1 101 ? 11.617 -11.375 -13.992 1 90.75 101 ALA B O 1
ATOM 5903 N N . THR B 1 102 ? 12.727 -12.492 -15.508 1 91.06 102 THR B N 1
ATOM 5904 C CA . THR B 1 102 ? 11.602 -12.531 -16.438 1 91.06 102 THR B CA 1
ATOM 5905 C C . THR B 1 102 ? 10.43 -13.305 -15.852 1 91.06 102 THR B C 1
ATOM 5907 O O . THR B 1 102 ? 9.281 -13.078 -16.234 1 91.06 102 THR B O 1
ATOM 5910 N N . LEU B 1 103 ? 10.711 -14.25 -14.992 1 94.12 103 LEU B N 1
ATOM 5911 C CA . LEU B 1 103 ? 9.648 -15.039 -14.383 1 94.12 103 LEU B CA 1
ATOM 5912 C C . LEU B 1 103 ? 8.852 -14.195 -13.391 1 94.12 103 LEU B C 1
ATOM 5914 O O . LEU B 1 103 ? 7.699 -14.516 -13.078 1 94.12 103 LEU B O 1
ATOM 5918 N N . PHE B 1 104 ? 9.477 -13.062 -12.906 1 93.88 104 PHE B N 1
ATOM 5919 C CA . PHE B 1 104 ? 8.852 -12.273 -11.852 1 93.88 104 PHE B CA 1
ATOM 5920 C C . PHE B 1 104 ? 8.555 -10.867 -12.336 1 93.88 104 PHE B C 1
ATOM 5922 O O . PHE B 1 104 ? 7.691 -10.18 -11.773 1 93.88 104 PHE B O 1
ATOM 5929 N N . ASN B 1 105 ? 9.281 -10.406 -13.266 1 89.25 105 ASN B N 1
ATOM 5930 C CA . ASN B 1 105 ? 9.203 -9.023 -13.727 1 89.25 105 ASN B CA 1
ATOM 5931 C C . ASN B 1 105 ? 9.242 -8.945 -15.25 1 89.25 105 ASN B C 1
ATOM 5933 O O . ASN B 1 105 ? 10.086 -8.25 -15.82 1 89.25 105 ASN B O 1
ATOM 5937 N N . ALA B 1 106 ? 8.281 -9.617 -15.82 1 89.12 106 ALA B N 1
ATOM 5938 C CA . ALA B 1 106 ? 8.172 -9.5 -17.281 1 89.12 106 ALA B CA 1
ATOM 5939 C C . ALA B 1 106 ? 7.836 -8.07 -17.688 1 89.12 106 ALA B C 1
ATOM 5941 O O . ALA B 1 106 ? 7.223 -7.328 -16.922 1 89.12 106 ALA B O 1
ATOM 5942 N N . PRO B 1 107 ? 8.219 -7.621 -18.812 1 84 107 PRO B N 1
ATOM 5943 C CA . PRO B 1 107 ? 7.965 -6.246 -19.234 1 84 107 PRO B CA 1
ATOM 5944 C C . PRO B 1 107 ? 6.473 -5.941 -19.375 1 84 107 PRO B C 1
ATOM 5946 O O . PRO B 1 107 ? 5.703 -6.797 -19.812 1 84 107 PRO B O 1
ATOM 5949 N N . MET B 1 108 ? 6.113 -4.734 -18.984 1 86 108 MET B N 1
ATOM 5950 C CA . MET B 1 108 ? 4.723 -4.297 -19.062 1 86 108 MET B CA 1
ATOM 5951 C C . MET B 1 108 ? 4.336 -3.957 -20.5 1 86 108 MET B C 1
ATOM 5953 O O . MET B 1 108 ? 5.133 -3.383 -21.25 1 86 108 MET B O 1
ATOM 5957 N N . PRO B 1 109 ? 3.133 -4.371 -20.797 1 79.88 109 PRO B N 1
ATOM 5958 C CA . PRO B 1 109 ? 2.695 -4.016 -22.141 1 79.88 109 PRO B CA 1
ATOM 5959 C C . PRO B 1 109 ? 2.523 -2.51 -22.328 1 79.88 109 PRO B C 1
ATOM 5961 O O . PRO B 1 109 ? 2.078 -1.815 -21.406 1 79.88 109 PRO B O 1
ATOM 5964 N N . GLU B 1 110 ? 3.25 -1.764 -23.203 1 66.12 110 GLU B N 1
ATOM 5965 C CA . GLU B 1 110 ? 3.201 -0.326 -23.453 1 66.12 110 GLU B CA 1
ATOM 5966 C C . GLU B 1 110 ? 1.87 0.081 -24.078 1 66.12 110 GLU B C 1
ATOM 5968 O O . GLU B 1 110 ? 1.392 -0.569 -25.016 1 66.12 110 GLU B O 1
ATOM 5973 N N . ALA B 1 111 ? 1.031 0.808 -23.422 1 56.97 111 ALA B N 1
ATOM 5974 C CA . ALA B 1 111 ? -0.239 1.303 -23.953 1 56.97 111 ALA B CA 1
ATOM 5975 C C . ALA B 1 111 ? -0.086 1.788 -25.391 1 56.97 111 ALA B C 1
ATOM 5977 O O . ALA B 1 111 ? -0.979 1.588 -26.219 1 56.97 111 ALA B O 1
ATOM 5978 N N . GLU B 1 112 ? 0.907 2.854 -25.656 1 48.81 112 GLU B N 1
ATOM 5979 C CA . GLU B 1 112 ? 1.031 3.553 -26.938 1 48.81 112 GLU B CA 1
ATOM 5980 C C . GLU B 1 112 ? 1.62 2.643 -28.016 1 48.81 112 GLU B C 1
ATOM 5982 O O . GLU B 1 112 ? 1.68 3.018 -29.188 1 48.81 112 GLU B O 1
ATOM 5987 N N . GLY B 1 113 ? 2.301 1.798 -27.547 1 44.59 113 GLY B N 1
ATOM 5988 C CA . GLY B 1 113 ? 3.213 1.244 -28.547 1 44.59 113 GLY B CA 1
ATOM 5989 C C . GLY B 1 113 ? 2.502 0.641 -29.734 1 44.59 113 GLY B C 1
ATOM 5990 O O . GLY B 1 113 ? 2.953 0.793 -30.875 1 44.59 113 GLY B O 1
ATOM 5991 N N . GLY B 1 114 ? 2.057 -0.743 -29.703 1 44.16 114 GLY B N 1
ATOM 5992 C CA . GLY B 1 114 ? 2.041 -1.401 -31 1 44.16 114 GLY B CA 1
ATOM 5993 C C . GLY B 1 114 ? 0.762 -1.16 -31.781 1 44.16 114 GLY B C 1
ATOM 5994 O O . GLY B 1 114 ? -0.263 -0.794 -31.203 1 44.16 114 GLY B O 1
ATOM 5995 N N . PRO B 1 115 ? 0.832 -0.924 -33 1 46.47 115 PRO B N 1
ATOM 5996 C CA . PRO B 1 115 ? -0.243 -0.879 -34 1 46.47 115 PRO B CA 1
ATOM 5997 C C . PRO B 1 115 ? -1.397 -1.82 -33.656 1 46.47 115 PRO B C 1
ATOM 5999 O O . PRO B 1 115 ? -2.512 -1.64 -34.156 1 46.47 115 PRO B O 1
ATOM 6002 N N . HIS B 1 116 ? -1.08 -2.758 -32.969 1 47.34 116 HIS B N 1
ATOM 6003 C CA . HIS B 1 116 ? -2.061 -3.824 -32.781 1 47.34 116 HIS B CA 1
ATOM 6004 C C . HIS B 1 116 ? -3.102 -3.453 -31.734 1 47.34 116 HIS B C 1
ATOM 6006 O O . HIS B 1 116 ? -4.18 -4.051 -31.688 1 47.34 116 HIS B O 1
ATOM 6012 N N . TYR B 1 117 ? -2.738 -2.559 -30.75 1 50.75 117 TYR B N 1
ATOM 6013 C CA . TYR B 1 117 ? -3.645 -2.316 -29.641 1 50.75 117 TYR B CA 1
ATOM 6014 C C . TYR B 1 117 ? -4.469 -1.056 -29.859 1 50.75 117 TYR B C 1
ATOM 6016 O O . TYR B 1 117 ? -5.375 -0.747 -29.094 1 50.75 117 TYR B O 1
ATOM 6024 N N . SER B 1 118 ? -4.012 -0.139 -30.719 1 44.78 118 SER B N 1
ATOM 6025 C CA . SER B 1 118 ? -4.543 1.206 -30.906 1 44.78 118 SER B CA 1
ATOM 6026 C C . SER B 1 118 ? -6.008 1.166 -31.328 1 44.78 118 SER B C 1
ATOM 6028 O O . SER B 1 118 ? -6.648 2.211 -31.469 1 44.78 118 SER B O 1
ATOM 6030 N N . SER B 1 119 ? -6.469 0.156 -32.062 1 44.19 119 SER B N 1
ATOM 6031 C CA . SER B 1 119 ? -7.801 0.442 -32.594 1 44.19 119 SER B CA 1
ATOM 6032 C C . SER B 1 119 ? -8.844 0.43 -31.469 1 44.19 119 SER B C 1
ATOM 6034 O O . SER B 1 119 ? -9.141 -0.622 -30.906 1 44.19 119 SER B O 1
ATOM 6036 N N . GLN B 1 120 ? -8.891 1.436 -30.641 1 45.31 120 GLN B N 1
ATOM 6037 C CA . GLN B 1 120 ? -9.992 1.712 -29.719 1 45.31 120 GLN B CA 1
ATOM 6038 C C . GLN B 1 120 ? -11.281 1.032 -30.172 1 45.31 120 GLN B C 1
ATOM 6040 O O . GLN B 1 120 ? -12.188 0.803 -29.375 1 45.31 120 GLN B O 1
ATOM 6045 N N . PHE B 1 121 ? -11.477 1.205 -31.438 1 43.31 121 PHE B N 1
ATOM 6046 C CA . PHE B 1 121 ? -12.789 0.87 -31.984 1 43.31 121 PHE B CA 1
ATOM 6047 C C . PHE B 1 121 ? -12.93 -0.637 -32.156 1 43.31 121 PHE B C 1
ATOM 6049 O O . PHE B 1 121 ? -13.609 -1.098 -33.094 1 43.31 121 PHE B O 1
ATOM 6056 N N . GLN B 1 122 ? -12 -1.387 -31.562 1 56.44 122 GLN B N 1
ATOM 6057 C CA . GLN B 1 122 ? -12.234 -2.771 -31.953 1 56.44 122 GLN B CA 1
ATOM 6058 C C . GLN B 1 122 ? -13.477 -3.34 -31.266 1 56.44 122 GLN B C 1
ATOM 6060 O O . GLN B 1 122 ? -13.812 -2.938 -30.156 1 56.44 122 GLN B O 1
ATOM 6065 N N . SER B 1 123 ? -14.336 -3.986 -32 1 68.12 123 SER B N 1
ATOM 6066 C CA . SER B 1 123 ? -15.633 -4.617 -31.797 1 68.12 123 SER B CA 1
ATOM 6067 C C . SER B 1 123 ? -15.586 -5.605 -30.641 1 68.12 123 SER B C 1
ATOM 6069 O O . SER B 1 123 ? -14.57 -6.273 -30.422 1 68.12 123 SER B O 1
ATOM 6071 N N . LEU B 1 124 ? -16.391 -5.414 -29.641 1 82.81 124 LEU B N 1
ATOM 6072 C CA . LEU B 1 124 ? -16.641 -6.383 -28.578 1 82.81 124 LEU B CA 1
ATOM 6073 C C . LEU B 1 124 ? -17 -7.746 -29.156 1 82.81 124 LEU B C 1
ATOM 6075 O O . LEU B 1 124 ? -17.578 -7.828 -30.25 1 82.81 124 LEU B O 1
ATOM 6079 N N . PRO B 1 125 ? -16.453 -8.766 -28.562 1 87.12 125 PRO B N 1
ATOM 6080 C CA . PRO B 1 125 ? -16.891 -10.078 -29.016 1 87.12 125 PRO B CA 1
ATOM 6081 C C . PRO B 1 125 ? -18.422 -10.234 -28.969 1 87.12 125 PRO B C 1
ATOM 6083 O O . PRO B 1 125 ? -19.109 -9.414 -28.359 1 87.12 125 PRO B O 1
ATOM 6086 N N . SER B 1 126 ? -18.938 -11.25 -29.719 1 88.81 126 SER B N 1
ATOM 6087 C CA . SER B 1 126 ? -20.375 -11.539 -29.688 1 88.81 126 SER B CA 1
ATOM 6088 C C . SER B 1 126 ? -20.828 -11.992 -28.312 1 88.81 126 SER B C 1
ATOM 6090 O O . SER B 1 126 ? -20 -12.406 -27.484 1 88.81 126 SER B O 1
ATOM 6092 N N . LEU B 1 127 ? -22.094 -11.891 -28.047 1 91.44 127 LEU B N 1
ATOM 6093 C CA . LEU B 1 127 ? -22.641 -12.289 -26.75 1 91.44 127 LEU B CA 1
ATOM 6094 C C . LEU B 1 127 ? -22.375 -13.758 -26.469 1 91.44 127 LEU B C 1
ATOM 6096 O O . LEU B 1 127 ? -22.047 -14.133 -25.344 1 91.44 127 LEU B O 1
ATOM 6100 N N . SER B 1 128 ? -22.469 -14.539 -27.469 1 90.5 128 SER B N 1
ATOM 6101 C CA . SER B 1 128 ? -22.266 -15.977 -27.297 1 90.5 128 SER B CA 1
ATOM 6102 C C . SER B 1 128 ? -20.828 -16.281 -26.891 1 90.5 128 SER B C 1
ATOM 6104 O O . SER B 1 128 ? -20.609 -17.094 -25.984 1 90.5 128 SER B O 1
ATOM 6106 N N . ILE B 1 129 ? -19.922 -15.648 -27.516 1 89.62 129 ILE B N 1
ATOM 6107 C CA . ILE B 1 129 ? -18.516 -15.844 -27.172 1 89.62 129 ILE B CA 1
ATOM 6108 C C . ILE B 1 129 ? -18.234 -15.328 -25.766 1 89.62 129 ILE B C 1
ATOM 6110 O O . ILE B 1 129 ? -17.516 -15.969 -24.984 1 89.62 129 ILE B O 1
ATOM 6114 N N . THR B 1 130 ? -18.797 -14.18 -25.438 1 92.81 130 THR B N 1
ATOM 6115 C CA . THR B 1 130 ? -18.609 -13.594 -24.109 1 92.81 130 THR B CA 1
ATOM 6116 C C . THR B 1 130 ? -19.125 -14.523 -23.031 1 92.81 130 THR B C 1
ATOM 6118 O O . THR B 1 130 ? -18.469 -14.711 -22 1 92.81 130 THR B O 1
ATOM 6121 N N . LEU B 1 131 ? -20.266 -15.102 -23.266 1 91.88 131 LEU B N 1
ATOM 6122 C CA . LEU B 1 131 ? -20.844 -16.016 -22.266 1 91.88 131 LEU B CA 1
ATOM 6123 C C . LEU B 1 131 ? -19.984 -17.266 -22.109 1 91.88 131 LEU B C 1
ATOM 6125 O O . LEU B 1 131 ? -19.859 -17.797 -21.016 1 91.88 131 LEU B O 1
ATOM 6129 N N . SER B 1 132 ? -19.453 -17.719 -23.188 1 90.5 132 SER B N 1
ATOM 6130 C CA . SER B 1 132 ? -18.547 -18.859 -23.109 1 90.5 132 SER B CA 1
ATOM 6131 C C . SER B 1 132 ? -17.281 -18.516 -22.312 1 90.5 132 SER B C 1
ATOM 6133 O O . SER B 1 132 ? -16.781 -19.344 -21.547 1 90.5 132 SER B O 1
ATOM 6135 N N . LEU B 1 133 ? -16.812 -17.344 -22.531 1 91.31 133 LEU B N 1
ATOM 6136 C CA . LEU B 1 133 ? -15.648 -16.875 -21.797 1 91.31 133 LEU B CA 1
ATOM 6137 C C . LEU B 1 133 ? -15.953 -16.75 -20.297 1 91.31 133 LEU B C 1
ATOM 6139 O O . LEU B 1 133 ? -15.102 -17.047 -19.469 1 91.31 133 LEU B O 1
ATOM 6143 N N . LEU B 1 134 ? -17.125 -16.328 -19.984 1 91.25 134 LEU B N 1
ATOM 6144 C CA . LEU B 1 134 ? -17.516 -16.203 -18.594 1 91.25 134 LEU B CA 1
ATOM 6145 C C . LEU B 1 134 ? -17.562 -17.578 -17.922 1 91.25 134 LEU B C 1
ATOM 6147 O O . LEU B 1 134 ? -17.219 -17.703 -16.734 1 91.25 134 LEU B O 1
ATOM 6151 N N . ASP B 1 135 ? -17.891 -18.594 -18.641 1 87.62 135 ASP B N 1
ATOM 6152 C CA . ASP B 1 135 ? -17.875 -19.938 -18.094 1 87.62 135 ASP B CA 1
ATOM 6153 C C . ASP B 1 135 ? -16.453 -20.375 -17.734 1 87.62 135 ASP B C 1
ATOM 6155 O O . ASP B 1 135 ? -16.234 -21.047 -16.719 1 87.62 135 ASP B O 1
ATOM 6159 N N . VAL B 1 136 ? -15.578 -19.984 -18.5 1 86.94 136 VAL B N 1
ATOM 6160 C CA . VAL B 1 136 ? -14.18 -20.328 -18.266 1 86.94 136 VAL B CA 1
ATOM 6161 C C . VAL B 1 136 ? -13.68 -19.609 -17.016 1 86.94 136 VAL B C 1
ATOM 6163 O O . VAL B 1 136 ? -13 -20.203 -16.172 1 86.94 136 VAL B O 1
ATOM 6166 N N . VAL B 1 137 ? -14.016 -18.359 -16.922 1 87.5 137 VAL B N 1
ATOM 6167 C CA . VAL B 1 137 ? -13.531 -17.531 -15.812 1 87.5 137 VAL B CA 1
ATOM 6168 C C . VAL B 1 137 ? -14.047 -18.094 -14.492 1 87.5 137 VAL B C 1
ATOM 6170 O O . VAL B 1 137 ? -13.297 -18.203 -13.516 1 87.5 137 VAL B O 1
ATOM 6173 N N . PHE B 1 138 ? -15.25 -18.5 -14.422 1 85.06 138 PHE B N 1
ATOM 6174 C CA . PHE B 1 138 ? -15.859 -18.891 -13.148 1 85.06 138 PHE B CA 1
ATOM 6175 C C . PHE B 1 138 ? -15.617 -20.375 -12.867 1 85.06 138 PHE B C 1
ATOM 6177 O O . PHE B 1 138 ? -15.883 -20.844 -11.758 1 85.06 138 PHE B O 1
ATOM 6184 N N . THR B 1 139 ? -14.977 -21.062 -13.805 1 81.12 139 THR B N 1
ATOM 6185 C CA . THR B 1 139 ? -14.719 -22.484 -13.586 1 81.12 139 THR B CA 1
ATOM 6186 C C . THR B 1 139 ? -13.219 -22.75 -13.5 1 81.12 139 THR B C 1
ATOM 6188 O O . THR B 1 139 ? -12.766 -23.5 -12.633 1 81.12 139 THR B O 1
ATOM 6191 N N . ARG B 1 140 ? -12.453 -22.062 -14.312 1 79.69 140 ARG B N 1
ATOM 6192 C CA . ARG B 1 140 ? -11.055 -22.469 -14.445 1 79.69 140 ARG B CA 1
ATOM 6193 C C . ARG B 1 140 ? -10.117 -21.375 -13.953 1 79.69 140 ARG B C 1
ATOM 6195 O O . ARG B 1 140 ? -8.984 -21.656 -13.547 1 79.69 140 ARG B O 1
ATOM 6202 N N . CYS B 1 141 ? -10.578 -20.188 -13.938 1 76.81 141 CYS B N 1
ATOM 6203 C CA . CYS B 1 141 ? -9.672 -19.094 -13.609 1 76.81 141 CYS B CA 1
ATOM 6204 C C . CYS B 1 141 ? -9.617 -18.859 -12.109 1 76.81 141 CYS B C 1
ATOM 6206 O O . CYS B 1 141 ? -10.531 -18.25 -11.539 1 76.81 141 CYS B O 1
ATOM 6208 N N . HIS B 1 142 ? -8.516 -19.203 -11.578 1 68.06 142 HIS B N 1
ATOM 6209 C CA . HIS B 1 142 ? -8.219 -18.984 -10.164 1 68.06 142 HIS B CA 1
ATOM 6210 C C . HIS B 1 142 ? -9.461 -19.188 -9.305 1 68.06 142 HIS B C 1
ATOM 6212 O O . HIS B 1 142 ? -9.906 -18.266 -8.617 1 68.06 142 HIS B O 1
ATOM 6218 N N . PRO B 1 143 ? -9.914 -20.391 -9.383 1 74.12 143 PRO B N 1
ATOM 6219 C CA . PRO B 1 143 ? -11.195 -20.656 -8.719 1 74.12 143 PRO B CA 1
ATOM 6220 C C . PRO B 1 143 ? -11.125 -20.438 -7.203 1 74.12 143 PRO B C 1
ATOM 6222 O O . PRO B 1 143 ? -12.156 -20.312 -6.543 1 74.12 143 PRO B O 1
ATOM 6225 N N . LEU B 1 144 ? -9.953 -20.328 -6.746 1 76.88 144 LEU B N 1
ATOM 6226 C CA . LEU B 1 144 ? -9.805 -20.141 -5.305 1 76.88 144 LEU B CA 1
ATOM 6227 C C . LEU B 1 144 ? -9.953 -18.672 -4.922 1 76.88 144 LEU B C 1
ATOM 6229 O O . LEU B 1 144 ? -10.164 -18.359 -3.748 1 76.88 144 LEU B O 1
ATOM 6233 N N . ILE B 1 145 ? -9.805 -17.812 -5.879 1 80 145 ILE B N 1
ATOM 6234 C CA . ILE B 1 145 ? -9.906 -16.391 -5.605 1 80 145 ILE B CA 1
ATOM 6235 C C . ILE B 1 145 ? -11.133 -15.812 -6.32 1 80 145 ILE B C 1
ATOM 6237 O O . ILE B 1 145 ? -11.07 -15.477 -7.504 1 80 145 ILE B O 1
ATOM 6241 N N . GLN B 1 146 ? -12.234 -15.75 -5.492 1 84.25 146 GLN B N 1
ATOM 6242 C CA . GLN B 1 146 ? -13.508 -15.336 -6.07 1 84.25 146 GLN B CA 1
ATOM 6243 C C . GLN B 1 146 ? -13.953 -13.992 -5.512 1 84.25 146 GLN B C 1
ATOM 6245 O O . GLN B 1 146 ? -14.164 -13.852 -4.305 1 84.25 146 GLN B O 1
ATOM 6250 N N . PHE B 1 147 ? -14.07 -13.031 -6.379 1 87.81 147 PHE B N 1
ATOM 6251 C CA . PHE B 1 147 ? -14.453 -11.711 -5.898 1 87.81 147 PHE B CA 1
ATOM 6252 C C . PHE B 1 147 ? -15.508 -11.086 -6.801 1 87.81 147 PHE B C 1
ATOM 6254 O O . PHE B 1 147 ? -16.016 -9.992 -6.523 1 87.81 147 PHE B O 1
ATOM 6261 N N . VAL B 1 148 ? -15.852 -11.727 -7.852 1 88.31 148 VAL B N 1
ATOM 6262 C CA . VAL B 1 148 ? -16.906 -11.234 -8.727 1 88.31 148 VAL B CA 1
ATOM 6263 C C . VAL B 1 148 ? -18.172 -12.086 -8.539 1 88.31 148 VAL B C 1
ATOM 6265 O O . VAL B 1 148 ? -18.109 -13.312 -8.602 1 88.31 148 VAL B O 1
ATOM 6268 N N . HIS B 1 149 ? -19.203 -11.445 -8.219 1 84.75 149 HIS B N 1
ATOM 6269 C CA . HIS B 1 149 ? -20.484 -12.148 -8.148 1 84.75 149 HIS B CA 1
ATOM 6270 C C . HIS B 1 149 ? -20.969 -12.539 -9.539 1 84.75 149 HIS B C 1
ATOM 6272 O O . HIS B 1 149 ? -21.312 -11.672 -10.352 1 84.75 149 HIS B O 1
ATOM 6278 N N . GLU B 1 150 ? -21.141 -13.82 -9.781 1 86.88 150 GLU B N 1
ATOM 6279 C CA . GLU B 1 150 ? -21.391 -14.336 -11.125 1 86.88 150 GLU B CA 1
ATOM 6280 C C . GLU B 1 150 ? -22.75 -13.891 -11.641 1 86.88 150 GLU B C 1
ATOM 6282 O O . GLU B 1 150 ? -22.859 -13.398 -12.766 1 86.88 150 GLU B O 1
ATOM 6287 N N . ALA B 1 151 ? -23.797 -14.016 -10.82 1 86.38 151 ALA B N 1
ATOM 6288 C CA . ALA B 1 151 ? -25.156 -13.719 -11.273 1 86.38 151 ALA B CA 1
ATOM 6289 C C . ALA B 1 151 ? -25.312 -12.25 -11.656 1 86.38 151 ALA B C 1
ATOM 6291 O O . ALA B 1 151 ? -25.828 -11.93 -12.719 1 86.38 151 ALA B O 1
ATOM 6292 N N . ASP B 1 152 ? -24.781 -11.391 -10.812 1 84.31 152 ASP B N 1
ATOM 6293 C CA . ASP B 1 152 ? -24.875 -9.953 -11.062 1 84.31 152 ASP B CA 1
ATOM 6294 C C . ASP B 1 152 ? -24.047 -9.562 -12.289 1 84.31 152 ASP B C 1
ATOM 6296 O O . ASP B 1 152 ? -24.469 -8.695 -13.07 1 84.31 152 ASP B O 1
ATOM 6300 N N . PHE B 1 153 ? -22.922 -10.125 -12.484 1 90.25 153 PHE B N 1
ATOM 6301 C CA . PHE B 1 153 ? -22.062 -9.805 -13.617 1 90.25 153 PHE B CA 1
ATOM 6302 C C . PHE B 1 153 ? -22.703 -10.234 -14.93 1 90.25 153 PHE B C 1
ATOM 6304 O O . PHE B 1 153 ? -22.672 -9.492 -15.914 1 90.25 153 PHE B O 1
ATOM 6311 N N . ARG B 1 154 ? -23.25 -11.461 -14.945 1 91.31 154 ARG B N 1
ATOM 6312 C CA . ARG B 1 154 ? -23.906 -11.953 -16.156 1 91.31 154 ARG B CA 1
ATOM 6313 C C . ARG B 1 154 ? -25.094 -11.078 -16.516 1 91.31 154 ARG B C 1
ATOM 6315 O O . ARG B 1 154 ? -25.359 -10.844 -17.703 1 91.31 154 ARG B O 1
ATOM 6322 N N . ASP B 1 155 ? -25.781 -10.633 -15.484 1 90.19 155 ASP B N 1
ATOM 6323 C CA . ASP B 1 155 ? -26.906 -9.734 -15.727 1 90.19 155 ASP B CA 1
ATOM 6324 C C . ASP B 1 155 ? -26.438 -8.43 -16.375 1 90.19 155 ASP B C 1
ATOM 6326 O O . ASP B 1 155 ? -27.078 -7.93 -17.312 1 90.19 155 ASP B O 1
ATOM 6330 N N . MET B 1 156 ? -25.359 -7.902 -15.875 1 89.94 156 MET B N 1
ATOM 6331 C CA . MET B 1 156 ? -24.812 -6.664 -16.422 1 89.94 156 MET B CA 1
ATOM 6332 C C . MET B 1 156 ? -24.328 -6.863 -17.844 1 89.94 156 MET B C 1
ATOM 6334 O O . MET B 1 156 ? -24.438 -5.957 -18.672 1 89.94 156 MET B O 1
ATOM 6338 N N . VAL B 1 157 ? -23.781 -8.023 -18.156 1 92.06 157 VAL B N 1
ATOM 6339 C CA . VAL B 1 157 ? -23.328 -8.336 -19.5 1 92.06 157 VAL B CA 1
ATOM 6340 C C . VAL B 1 157 ? -24.516 -8.383 -20.453 1 92.06 157 VAL B C 1
ATOM 6342 O O . VAL B 1 157 ? -24.453 -7.863 -21.578 1 92.06 157 VAL B O 1
ATOM 6345 N N . HIS B 1 158 ? -25.609 -8.969 -20.016 1 91.88 158 HIS B N 1
ATOM 6346 C CA . HIS B 1 158 ? -26.812 -9.008 -20.844 1 91.88 158 HIS B CA 1
ATOM 6347 C C . HIS B 1 158 ? -27.328 -7.602 -21.125 1 91.88 158 HIS B C 1
ATOM 6349 O O . HIS B 1 158 ? -27.766 -7.305 -22.234 1 91.88 158 HIS B O 1
ATOM 6355 N N . ARG B 1 159 ? -27.172 -6.812 -20.156 1 89.12 159 ARG B N 1
ATOM 6356 C CA . ARG B 1 159 ? -27.625 -5.434 -20.328 1 89.12 159 ARG B CA 1
ATOM 6357 C C . ARG B 1 159 ? -26.719 -4.676 -21.281 1 89.12 159 ARG B C 1
ATOM 6359 O O . ARG B 1 159 ? -27.188 -3.885 -22.109 1 89.12 159 ARG B O 1
ATOM 6366 N N . LEU B 1 160 ? -25.453 -4.887 -21.156 1 88.81 160 LEU B N 1
ATOM 6367 C CA . LEU B 1 160 ? -24.469 -4.242 -22.016 1 88.81 160 LEU B CA 1
ATOM 6368 C C . LEU B 1 160 ? -24.781 -4.527 -23.484 1 88.81 160 LEU B C 1
ATOM 6370 O O . LEU B 1 160 ? -24.672 -3.635 -24.328 1 88.81 160 LEU B O 1
ATOM 6374 N N . TYR B 1 161 ? -25.188 -5.773 -23.828 1 88.62 161 TYR B N 1
ATOM 6375 C CA . TYR B 1 161 ? -25.391 -6.18 -25.203 1 88.62 161 TYR B CA 1
ATOM 6376 C C . TYR B 1 161 ? -26.812 -5.879 -25.672 1 88.62 161 TYR B C 1
ATOM 6378 O O . TYR B 1 161 ? -27.078 -5.809 -26.859 1 88.62 161 TYR B O 1
ATOM 6386 N N . SER B 1 162 ? -27.703 -5.629 -24.734 1 87.25 162 SER B N 1
ATOM 6387 C CA . SER B 1 162 ? -29.094 -5.445 -25.109 1 87.25 162 SER B CA 1
ATOM 6388 C C . SER B 1 162 ? -29.484 -3.971 -25.094 1 87.25 162 SER B C 1
ATOM 6390 O O . SER B 1 162 ? -30.297 -3.531 -25.906 1 87.25 162 SER B O 1
ATOM 6392 N N . GLU B 1 163 ? -28.859 -3.266 -24.109 1 83.44 163 GLU B N 1
ATOM 6393 C CA . GLU B 1 163 ? -29.266 -1.876 -23.922 1 83.44 163 GLU B CA 1
ATOM 6394 C C . GLU B 1 163 ? -28.453 -0.942 -24.812 1 83.44 163 GLU B C 1
ATOM 6396 O O . GLU B 1 163 ? -27.328 -1.267 -25.188 1 83.44 163 GLU B O 1
ATOM 6401 N N . SER B 1 164 ? -29.109 0.234 -25.141 1 77.88 164 SER B N 1
ATOM 6402 C CA . SER B 1 164 ? -28.391 1.253 -25.906 1 77.88 164 SER B CA 1
ATOM 6403 C C . SER B 1 164 ? -27.312 1.929 -25.047 1 77.88 164 SER B C 1
ATOM 6405 O O . SER B 1 164 ? -27.375 1.896 -23.812 1 77.88 164 SER B O 1
ATOM 6407 N N . ALA B 1 165 ? -26.281 2.471 -25.672 1 72.44 165 ALA B N 1
ATOM 6408 C CA . ALA B 1 165 ? -25.172 3.152 -25.016 1 72.44 165 ALA B CA 1
ATOM 6409 C C . ALA B 1 165 ? -25.688 4.246 -24.078 1 72.44 165 ALA B C 1
ATOM 6411 O O . ALA B 1 165 ? -25.109 4.488 -23.016 1 72.44 165 ALA B O 1
ATOM 6412 N N . LEU B 1 166 ? -26.688 4.914 -24.391 1 68.75 166 LEU B N 1
ATOM 6413 C CA . LEU B 1 166 ? -27.266 6 -23.609 1 68.75 166 LEU B CA 1
ATOM 6414 C C . LEU B 1 166 ? -27.906 5.465 -22.328 1 68.75 166 LEU B C 1
ATOM 6416 O O . LEU B 1 166 ? -27.766 6.074 -21.266 1 68.75 166 LEU B O 1
ATOM 6420 N N . GLN B 1 167 ? -28.578 4.324 -22.484 1 67.5 167 GLN B N 1
ATOM 6421 C CA . GLN B 1 167 ? -29.25 3.732 -21.328 1 67.5 167 GLN B CA 1
ATOM 6422 C C . GLN B 1 167 ? -28.234 3.129 -20.359 1 67.5 167 GLN B C 1
ATOM 6424 O O . GLN B 1 167 ? -28.406 3.186 -19.156 1 67.5 167 GLN B O 1
ATOM 6429 N N . PHE B 1 168 ? -27.203 2.631 -20.953 1 71 168 PHE B N 1
ATOM 6430 C CA . PHE B 1 168 ? -26.172 1.967 -20.156 1 71 168 PHE B CA 1
ATOM 6431 C C . PHE B 1 168 ? -25.156 2.975 -19.625 1 71 168 PHE B C 1
ATOM 6433 O O . PHE B 1 168 ? -24.234 2.609 -18.891 1 71 168 PHE B O 1
ATOM 6440 N N . GLY B 1 169 ? -25.344 4.184 -19.781 1 64.62 169 GLY B N 1
ATOM 6441 C CA . GLY B 1 169 ? -24.359 5.234 -19.641 1 64.62 169 GLY B CA 1
ATOM 6442 C C . GLY B 1 169 ? -23.797 5.328 -18.234 1 64.62 169 GLY B C 1
ATOM 6443 O O . GLY B 1 169 ? -22.594 5.148 -18.016 1 64.62 169 GLY B O 1
ATOM 6444 N N . ALA B 1 170 ? -24.609 5.605 -17.219 1 62.88 170 ALA B N 1
ATOM 6445 C CA . ALA B 1 170 ? -24.062 5.844 -15.883 1 62.88 170 ALA B CA 1
ATOM 6446 C C . ALA B 1 170 ? -23.422 4.586 -15.32 1 62.88 170 ALA B C 1
ATOM 6448 O O . ALA B 1 170 ? -22.344 4.652 -14.703 1 62.88 170 ALA B O 1
ATOM 6449 N N . SER B 1 171 ? -24.016 3.498 -15.664 1 65.19 171 SER B N 1
ATOM 6450 C CA . SER B 1 171 ? -23.516 2.223 -15.164 1 65.19 171 SER B CA 1
ATOM 6451 C C . SER B 1 171 ? -22.281 1.776 -15.938 1 65.19 171 SER B C 1
ATOM 6453 O O . SER B 1 171 ? -21.484 0.967 -15.445 1 65.19 171 SER B O 1
ATOM 6455 N N . SER B 1 172 ? -22.156 2.346 -17 1 69.69 172 SER B N 1
ATOM 6456 C CA . SER B 1 172 ? -21.109 1.913 -17.922 1 69.69 172 SER B CA 1
ATOM 6457 C C . SER B 1 172 ? -19.734 2.373 -17.453 1 69.69 172 SER B C 1
ATOM 6459 O O . SER B 1 172 ? -18.734 1.674 -17.656 1 69.69 172 SER B O 1
ATOM 6461 N N . ARG B 1 173 ? -19.734 3.398 -16.797 1 74.69 173 ARG B N 1
ATOM 6462 C CA . ARG B 1 173 ? -18.453 3.992 -16.453 1 74.69 173 ARG B CA 1
ATOM 6463 C C . ARG B 1 173 ? -17.656 3.084 -15.516 1 74.69 173 ARG B C 1
ATOM 6465 O O . ARG B 1 173 ? -16.453 2.891 -15.695 1 74.69 173 ARG B O 1
ATOM 6472 N N . ASP B 1 174 ? -18.359 2.475 -14.68 1 79.44 174 ASP B N 1
ATOM 6473 C CA . ASP B 1 174 ? -17.656 1.625 -13.727 1 79.44 174 ASP B CA 1
ATOM 6474 C C . ASP B 1 174 ? -17.625 0.174 -14.203 1 79.44 174 ASP B C 1
ATOM 6476 O O . ASP B 1 174 ? -16.672 -0.563 -13.891 1 79.44 174 ASP B O 1
ATOM 6480 N N . PHE B 1 175 ? -18.594 -0.222 -15.031 1 88.5 175 PHE B N 1
ATOM 6481 C CA . PHE B 1 175 ? -18.703 -1.63 -15.391 1 88.5 175 PHE B CA 1
ATOM 6482 C C . PHE B 1 175 ? -17.75 -1.98 -16.531 1 88.5 175 PHE B C 1
ATOM 6484 O O . PHE B 1 175 ? -17.234 -3.096 -16.594 1 88.5 175 PHE B O 1
ATOM 6491 N N . MET B 1 176 ? -17.484 -1.077 -17.438 1 90.81 176 MET B N 1
ATOM 6492 C CA . MET B 1 176 ? -16.75 -1.405 -18.656 1 90.81 176 MET B CA 1
ATOM 6493 C C . MET B 1 176 ? -15.312 -1.819 -18.312 1 90.81 176 MET B C 1
ATOM 6495 O O . MET B 1 176 ? -14.805 -2.805 -18.859 1 90.81 176 MET B O 1
ATOM 6499 N N . PRO B 1 177 ? -14.672 -1.06 -17.422 1 92.38 177 PRO B N 1
ATOM 6500 C CA . PRO B 1 177 ? -13.344 -1.541 -17.047 1 92.38 177 PRO B CA 1
ATOM 6501 C C . PRO B 1 177 ? -13.375 -2.947 -16.453 1 92.38 177 PRO B C 1
ATOM 6503 O O . PRO B 1 177 ? -12.484 -3.756 -16.734 1 92.38 177 PRO B O 1
ATOM 6506 N N . LEU B 1 178 ? -14.352 -3.215 -15.656 1 93.81 178 LEU B N 1
ATOM 6507 C CA . LEU B 1 178 ? -14.477 -4.547 -15.07 1 93.81 178 LEU B CA 1
ATOM 6508 C C . LEU B 1 178 ? -14.727 -5.59 -16.156 1 93.81 178 LEU B C 1
ATOM 6510 O O . LEU B 1 178 ? -14.148 -6.676 -16.125 1 93.81 178 LEU B O 1
ATOM 6514 N N . PHE B 1 179 ? -15.602 -5.219 -17.141 1 94.06 179 PHE B N 1
ATOM 6515 C CA . PHE B 1 179 ? -15.922 -6.105 -18.25 1 94.06 179 PHE 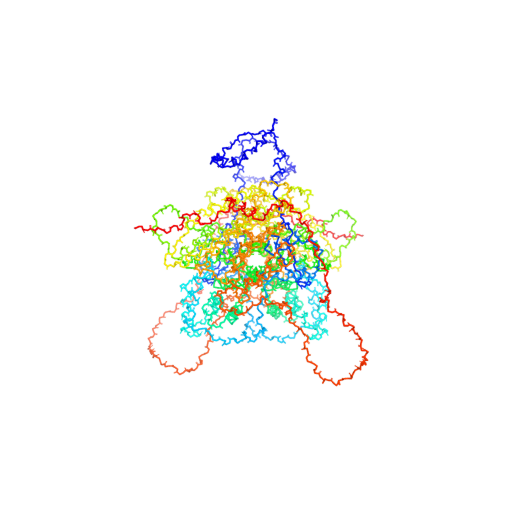B CA 1
ATOM 6516 C C . PHE B 1 179 ? -14.664 -6.465 -19.031 1 94.06 179 PHE B C 1
ATOM 6518 O O . PHE B 1 179 ? -14.391 -7.641 -19.281 1 94.06 179 PHE B O 1
ATOM 6525 N N . HIS B 1 180 ? -13.883 -5.516 -19.344 1 94.12 180 HIS B N 1
ATOM 6526 C CA . HIS B 1 180 ? -12.656 -5.742 -20.109 1 94.12 180 HIS B CA 1
ATOM 6527 C C . HIS B 1 180 ? -11.648 -6.559 -19.312 1 94.12 180 HIS B C 1
ATOM 6529 O O . HIS B 1 180 ? -10.961 -7.418 -19.875 1 94.12 180 HIS B O 1
ATOM 6535 N N . SER B 1 181 ? -11.508 -6.266 -18.062 1 95.5 181 SER B N 1
ATOM 6536 C CA . SER B 1 181 ? -10.531 -6.988 -17.266 1 95.5 181 SER B CA 1
ATOM 6537 C C . SER B 1 181 ? -10.906 -8.461 -17.125 1 95.5 181 SER B C 1
ATOM 6539 O O . SER B 1 181 ? -10.031 -9.328 -17.141 1 95.5 181 SER B O 1
ATOM 6541 N N . VAL B 1 182 ? -12.203 -8.75 -16.969 1 94.94 182 VAL B N 1
ATOM 6542 C CA . VAL B 1 182 ? -12.656 -10.133 -16.875 1 94.94 182 VAL B CA 1
ATOM 6543 C C . VAL B 1 182 ? -12.383 -10.859 -18.188 1 94.94 182 VAL B C 1
ATOM 6545 O O . VAL B 1 182 ? -11.938 -12.008 -18.188 1 94.94 182 VAL B O 1
ATOM 6548 N N . LEU B 1 183 ? -12.617 -10.203 -19.281 1 94.38 183 LEU B N 1
ATOM 6549 C CA . LEU B 1 183 ? -12.352 -10.805 -20.578 1 94.38 183 LEU B CA 1
ATOM 6550 C C . LEU B 1 183 ? -10.867 -11.086 -20.75 1 94.38 183 LEU B C 1
ATOM 6552 O O . LEU B 1 183 ? -10.484 -12.086 -21.359 1 94.38 183 LEU B O 1
ATOM 6556 N N . SER B 1 184 ? -10.039 -10.203 -20.25 1 94.31 184 SER B N 1
ATOM 6557 C CA . SER B 1 184 ? -8.594 -10.383 -20.375 1 94.31 184 SER B CA 1
ATOM 6558 C C . SER B 1 184 ? -8.141 -11.68 -19.703 1 94.31 184 SER B C 1
ATOM 6560 O O . SER B 1 184 ? -7.371 -12.438 -20.297 1 94.31 184 SER B O 1
ATOM 6562 N N . ILE B 1 185 ? -8.625 -11.992 -18.562 1 94 185 ILE B N 1
ATOM 6563 C CA . ILE B 1 185 ? -8.219 -13.195 -17.844 1 94 185 ILE B CA 1
ATOM 6564 C C . ILE B 1 185 ? -8.859 -14.422 -18.469 1 94 185 ILE B C 1
ATOM 6566 O O . ILE B 1 185 ? -8.234 -15.484 -18.547 1 94 185 ILE B O 1
ATOM 6570 N N . ALA B 1 186 ? -10.094 -14.258 -18.938 1 93.31 186 ALA B N 1
ATOM 6571 C CA . ALA B 1 186 ? -10.789 -15.375 -19.562 1 93.31 186 ALA B CA 1
ATOM 6572 C C . ALA B 1 186 ? -10.055 -15.844 -20.812 1 93.31 186 ALA B C 1
ATOM 6574 O O . ALA B 1 186 ? -9.93 -17.047 -21.047 1 93.31 186 ALA B O 1
ATOM 6575 N N . LEU B 1 187 ? -9.594 -14.953 -21.547 1 92 187 LEU B N 1
ATOM 6576 C CA . LEU B 1 187 ? -8.906 -15.266 -22.781 1 92 187 LEU B CA 1
ATOM 6577 C C . LEU B 1 187 ? -7.598 -16 -22.516 1 92 187 LEU B C 1
ATOM 6579 O O . LEU B 1 187 ? -7.188 -16.859 -23.312 1 92 187 LEU B O 1
ATOM 6583 N N . LEU B 1 188 ? -6.965 -15.719 -21.406 1 91.19 188 LEU B N 1
ATOM 6584 C CA . LEU B 1 188 ? -5.719 -16.406 -21.078 1 91.19 188 LEU B CA 1
ATOM 6585 C C . LEU B 1 188 ? -5.973 -17.859 -20.734 1 91.19 188 LEU B C 1
ATOM 6587 O O . LEU B 1 188 ? -5.125 -18.719 -20.984 1 91.19 188 LEU B O 1
ATOM 6591 N N . PHE B 1 189 ? -7.141 -18.172 -20.234 1 89.25 189 PHE B N 1
ATOM 6592 C CA . PHE B 1 189 ? -7.414 -19.531 -19.766 1 89.25 189 PHE B CA 1
ATOM 6593 C C . PHE B 1 189 ? -8.195 -20.312 -20.797 1 89.25 189 PHE B C 1
ATOM 6595 O O . PHE B 1 189 ? -8.367 -21.531 -20.672 1 89.25 189 PHE B O 1
ATOM 6602 N N . GLU B 1 190 ? -8.602 -19.625 -21.812 1 86.38 190 GLU B N 1
ATOM 6603 C CA . GLU B 1 190 ? -9.398 -20.312 -22.828 1 86.38 190 GLU B CA 1
ATOM 6604 C C . GLU B 1 190 ? -8.508 -21.031 -23.828 1 86.38 190 GLU B C 1
ATOM 6606 O O . GLU B 1 190 ? -7.902 -20.406 -24.688 1 86.38 190 GLU B O 1
ATOM 6611 N N . THR B 1 191 ? -8.547 -22.312 -23.828 1 81.19 191 THR B N 1
ATOM 6612 C CA . THR B 1 191 ? -7.672 -23.125 -24.672 1 81.19 191 THR B CA 1
ATOM 6613 C C . THR B 1 191 ? -8.297 -23.344 -26.047 1 81.19 191 THR B C 1
ATOM 6615 O O . THR B 1 191 ? -7.59 -23.469 -27.047 1 81.19 191 THR B O 1
ATOM 6618 N N . ARG B 1 192 ? -9.648 -23.391 -26.188 1 79.5 192 ARG B N 1
ATOM 6619 C CA . ARG B 1 192 ? -10.32 -23.656 -27.453 1 79.5 192 ARG B CA 1
ATOM 6620 C C . ARG B 1 192 ? -10.086 -22.516 -28.438 1 79.5 192 ARG B C 1
ATOM 6622 O O . ARG B 1 192 ? -9.844 -22.75 -29.625 1 79.5 192 ARG B O 1
ATOM 6629 N N . LEU B 1 193 ? -10.188 -21.375 -27.891 1 81.75 193 LEU B N 1
ATOM 6630 C CA . LEU B 1 193 ? -9.977 -20.219 -28.734 1 81.75 193 LEU B CA 1
ATOM 6631 C C . LEU B 1 193 ? -8.516 -20.125 -29.188 1 81.75 193 LEU B C 1
ATOM 6633 O O . LEU B 1 193 ? -8.234 -19.672 -30.297 1 81.75 193 LEU B O 1
ATOM 6637 N N . ARG B 1 194 ? -7.656 -20.516 -28.328 1 82 194 ARG B N 1
ATOM 6638 C CA . ARG B 1 194 ? -6.238 -20.531 -28.688 1 82 194 ARG B CA 1
ATOM 6639 C C . ARG B 1 194 ? -5.965 -21.5 -29.828 1 82 194 ARG B C 1
ATOM 6641 O O . ARG B 1 194 ? -5.141 -21.219 -30.703 1 82 194 ARG B O 1
ATOM 6648 N N . LYS B 1 195 ? -6.652 -22.594 -29.828 1 78.06 195 LYS B N 1
ATOM 6649 C CA . LYS B 1 195 ? -6.496 -23.594 -30.891 1 78.06 195 LYS B CA 1
ATOM 6650 C C . LYS B 1 195 ? -7.047 -23.078 -32.219 1 78.06 195 LYS B C 1
ATOM 6652 O O . LYS B 1 195 ? -6.461 -23.328 -33.281 1 78.06 195 LYS B O 1
ATOM 6657 N N . LYS B 1 196 ? -8.148 -22.375 -32.094 1 80.75 196 LYS B N 1
ATOM 6658 C CA . LYS B 1 196 ? -8.844 -21.906 -33.281 1 80.75 196 LYS B CA 1
ATOM 6659 C C . LYS B 1 196 ? -8.141 -20.688 -33.875 1 80.75 196 LYS B C 1
ATOM 6661 O O . LYS B 1 196 ? -8 -20.594 -35.094 1 80.75 196 LYS B O 1
ATOM 6666 N N . HIS B 1 197 ? -7.691 -19.719 -33.125 1 82.06 197 HIS B N 1
ATOM 6667 C CA . HIS B 1 197 ? -7.223 -18.438 -33.625 1 82.06 197 HIS B CA 1
ATOM 6668 C C . HIS B 1 197 ? -5.715 -18.281 -33.469 1 82.06 197 HIS B C 1
ATOM 6670 O O . HIS B 1 197 ? -5.102 -17.391 -34.031 1 82.06 197 HIS B O 1
ATOM 6676 N N . GLY B 1 198 ? -5.09 -19.203 -32.688 1 82.62 198 GLY B N 1
ATOM 6677 C CA . GLY B 1 198 ? -3.668 -19.094 -32.406 1 82.62 198 GLY B CA 1
ATOM 6678 C C . GLY B 1 198 ? -3.373 -18.516 -31.031 1 82.62 198 GLY B C 1
ATOM 6679 O O . GLY B 1 198 ? -4.07 -17.625 -30.562 1 82.62 198 GLY B O 1
ATOM 6680 N N . CYS B 1 199 ? -2.344 -18.922 -30.438 1 85.88 199 CYS B N 1
ATOM 6681 C CA . CYS B 1 199 ? -2.01 -18.562 -29.062 1 85.88 199 CYS B CA 1
ATOM 6682 C C . CYS B 1 199 ? -1.503 -17.125 -28.984 1 85.88 199 CYS B C 1
ATOM 6684 O O . CYS B 1 199 ? -1.831 -16.406 -28.031 1 85.88 199 CYS B O 1
ATOM 6686 N N . GLU B 1 200 ? -0.729 -16.672 -29.938 1 85.56 200 GLU B N 1
ATOM 6687 C CA . GLU B 1 200 ? -0.164 -15.32 -29.938 1 85.56 200 GLU B CA 1
ATOM 6688 C C . GLU B 1 200 ? -1.257 -14.266 -30.094 1 85.56 200 GLU B C 1
ATOM 6690 O O . GLU B 1 200 ? -1.261 -13.266 -29.375 1 85.56 200 GLU B O 1
ATOM 6695 N N . ASP B 1 201 ? -2.174 -14.547 -30.984 1 85.62 201 ASP B N 1
ATOM 6696 C CA . ASP B 1 201 ? -3.258 -13.594 -31.234 1 85.62 201 ASP B CA 1
ATOM 6697 C C . ASP B 1 201 ? -4.164 -13.469 -30 1 85.62 201 ASP B C 1
ATOM 6699 O O . ASP B 1 201 ? -4.621 -12.375 -29.672 1 85.62 201 ASP B O 1
ATOM 6703 N N . ILE B 1 202 ? -4.422 -14.602 -29.422 1 88.38 202 ILE B N 1
ATOM 6704 C CA . ILE B 1 202 ? -5.293 -14.594 -28.25 1 88.38 202 ILE B CA 1
ATOM 6705 C C . ILE B 1 202 ? -4.598 -13.875 -27.094 1 88.38 202 ILE B C 1
ATOM 6707 O O . ILE B 1 202 ? -5.238 -13.148 -26.328 1 88.38 202 ILE B O 1
ATOM 6711 N N . ALA B 1 203 ? -3.316 -14.109 -26.938 1 89.25 203 ALA B N 1
ATOM 6712 C CA . ALA B 1 203 ? -2.562 -13.414 -25.906 1 89.25 203 ALA B CA 1
ATOM 6713 C C . ALA B 1 203 ? -2.57 -11.906 -26.125 1 89.25 203 ALA B C 1
ATOM 6715 O O . ALA B 1 203 ? -2.684 -11.125 -25.188 1 89.25 203 ALA B O 1
ATOM 6716 N N . HIS B 1 204 ? -2.488 -11.5 -27.375 1 88.19 204 HIS B N 1
ATOM 6717 C CA . HIS B 1 204 ? -2.529 -10.078 -27.703 1 88.19 204 HIS B CA 1
ATOM 6718 C C . HIS B 1 204 ? -3.91 -9.492 -27.438 1 88.19 204 HIS B C 1
ATOM 6720 O O . HIS B 1 204 ? -4.027 -8.352 -26.984 1 88.19 204 HIS B O 1
ATOM 6726 N N . GLU B 1 205 ? -4.914 -10.328 -27.781 1 90.75 205 GLU B N 1
ATOM 6727 C CA . GLU B 1 205 ? -6.27 -9.867 -27.5 1 90.75 205 GLU B CA 1
ATOM 6728 C C . GLU B 1 205 ? -6.5 -9.719 -26 1 90.75 205 GLU B C 1
ATOM 6730 O O . GLU B 1 205 ? -7.152 -8.773 -25.547 1 90.75 205 GLU B O 1
ATOM 6735 N N . ALA B 1 206 ? -6.02 -10.68 -25.25 1 92.94 206 ALA B N 1
ATOM 6736 C CA . ALA B 1 206 ? -6.113 -10.586 -23.797 1 92.94 206 ALA B CA 1
ATOM 6737 C C . ALA B 1 206 ? -5.41 -9.336 -23.281 1 92.94 206 ALA B C 1
ATOM 6739 O O . ALA B 1 206 ? -5.938 -8.633 -22.422 1 92.94 206 ALA B O 1
ATOM 6740 N N . THR B 1 207 ? -4.219 -8.992 -23.828 1 93.31 207 THR B N 1
ATOM 6741 C CA . THR B 1 207 ? -3.441 -7.828 -23.438 1 93.31 207 THR B CA 1
ATOM 6742 C C . THR B 1 207 ? -4.164 -6.539 -23.812 1 93.31 207 THR B C 1
ATOM 6744 O O . THR B 1 207 ? -4.125 -5.555 -23.078 1 93.31 207 THR B O 1
ATOM 6747 N N . ARG B 1 208 ? -4.766 -6.574 -24.938 1 91.5 208 ARG B N 1
ATOM 6748 C CA . ARG B 1 208 ? -5.543 -5.414 -25.359 1 91.5 208 ARG B CA 1
ATOM 6749 C C . ARG B 1 208 ? -6.648 -5.094 -24.359 1 91.5 208 ARG B C 1
ATOM 6751 O O . ARG B 1 208 ? -6.832 -3.938 -23.984 1 91.5 208 ARG B O 1
ATOM 6758 N N . HIS B 1 209 ? -7.43 -6.105 -23.969 1 92.81 209 HIS B N 1
ATOM 6759 C CA . HIS B 1 209 ? -8.492 -5.91 -22.984 1 92.81 209 HIS B CA 1
ATOM 6760 C C . HIS B 1 209 ? -7.922 -5.434 -21.656 1 92.81 209 HIS B C 1
ATOM 6762 O O . HIS B 1 209 ? -8.562 -4.652 -20.938 1 92.81 209 HIS B O 1
ATOM 6768 N N . PHE B 1 210 ? -6.727 -5.875 -21.359 1 94.38 210 PHE B N 1
ATOM 6769 C CA . PHE B 1 210 ? -6.055 -5.398 -20.156 1 94.38 210 PHE B CA 1
ATOM 6770 C C . PHE B 1 210 ? -5.766 -3.904 -20.25 1 94.38 210 PHE B C 1
ATOM 6772 O O . PHE B 1 210 ? -6.031 -3.152 -19.312 1 94.38 210 PHE B O 1
ATOM 6779 N N . ILE B 1 211 ? -5.23 -3.484 -21.344 1 91.56 211 ILE B N 1
ATOM 6780 C CA . ILE B 1 211 ? -4.867 -2.088 -21.547 1 91.56 211 ILE B CA 1
ATOM 6781 C C . ILE B 1 211 ? -6.121 -1.22 -21.531 1 91.56 211 ILE B C 1
ATOM 6783 O O . ILE B 1 211 ? -6.121 -0.129 -20.969 1 91.56 211 ILE B O 1
ATOM 6787 N N . LEU B 1 212 ? -7.211 -1.705 -22.125 1 90.06 212 LEU B N 1
ATOM 6788 C CA . LEU B 1 212 ? -8.469 -0.963 -22.141 1 90.06 212 LEU B CA 1
ATOM 6789 C C . LEU B 1 212 ? -9.016 -0.787 -20.734 1 90.06 212 LEU B C 1
ATOM 6791 O O . LEU B 1 212 ? -9.484 0.297 -20.375 1 90.06 212 LEU B O 1
ATOM 6795 N N . ALA B 1 213 ? -8.945 -1.849 -19.953 1 92.31 213 ALA B N 1
ATOM 6796 C CA . ALA B 1 213 ? -9.414 -1.778 -18.562 1 92.31 213 ALA B CA 1
ATOM 6797 C C . ALA B 1 213 ? -8.578 -0.788 -17.75 1 92.31 213 ALA B C 1
ATOM 6799 O O . ALA B 1 213 ? -9.125 -0.001 -16.984 1 92.31 213 ALA B O 1
ATOM 6800 N N . ARG B 1 214 ? -7.312 -0.809 -17.969 1 89.5 214 ARG B N 1
ATOM 6801 C CA . ARG B 1 214 ? -6.398 0.057 -17.234 1 89.5 214 ARG B CA 1
ATOM 6802 C C . ARG B 1 214 ? -6.621 1.521 -17.594 1 89.5 214 ARG B C 1
ATOM 6804 O O . ARG B 1 214 ? -6.562 2.396 -16.734 1 89.5 214 ARG B O 1
ATOM 6811 N N . LYS B 1 215 ? -6.844 1.755 -18.812 1 83.38 215 LYS B N 1
ATOM 6812 C CA . LYS B 1 215 ? -7.035 3.119 -19.297 1 83.38 215 LYS B CA 1
ATOM 6813 C C . LYS B 1 215 ? -8.312 3.73 -18.734 1 83.38 215 LYS B C 1
ATOM 6815 O O . LYS B 1 215 ? -8.352 4.922 -18.422 1 83.38 215 LYS B O 1
ATOM 6820 N N . GLU B 1 216 ? -9.281 2.895 -18.578 1 84.12 216 GLU B N 1
ATOM 6821 C CA . GLU B 1 216 ? -10.594 3.395 -18.156 1 84.12 216 GLU B CA 1
ATOM 6822 C C . GLU B 1 216 ? -10.703 3.455 -16.641 1 84.12 216 GLU B C 1
ATOM 6824 O O . GLU B 1 216 ? -11.594 4.113 -16.094 1 84.12 216 GLU B O 1
ATOM 6829 N N . LEU B 1 217 ? -9.797 2.834 -16.016 1 85.31 217 LEU B N 1
ATOM 6830 C CA . LEU B 1 217 ? -9.836 2.818 -14.555 1 85.31 217 LEU B CA 1
ATOM 6831 C C . LEU B 1 217 ? -8.922 3.891 -13.969 1 85.31 217 LEU B C 1
ATOM 6833 O O . LEU B 1 217 ? -7.758 4.008 -14.375 1 85.31 217 LEU B O 1
ATOM 6837 N N . ASP B 1 218 ? -9.43 4.738 -13.125 1 79.12 218 ASP B N 1
ATOM 6838 C CA . ASP B 1 218 ? -8.562 5.613 -12.344 1 79.12 218 ASP B CA 1
ATOM 6839 C C . ASP B 1 218 ? -8.031 4.891 -11.102 1 79.12 218 ASP B C 1
ATOM 6841 O O . ASP B 1 218 ? -8.688 4.859 -10.062 1 79.12 218 ASP B O 1
ATOM 6845 N N . ILE B 1 219 ? -6.91 4.477 -11.195 1 77.5 219 ILE B N 1
ATOM 6846 C CA . ILE B 1 219 ? -6.316 3.59 -10.203 1 77.5 219 ILE B CA 1
ATOM 6847 C C . ILE B 1 219 ? -6.133 4.344 -8.883 1 77.5 219 ILE B C 1
ATOM 6849 O O . ILE B 1 219 ? -6.176 3.746 -7.809 1 77.5 219 ILE B O 1
ATOM 6853 N N . ALA B 1 220 ? -5.969 5.672 -8.953 1 73.56 220 ALA B N 1
ATOM 6854 C CA . ALA B 1 220 ? -5.711 6.449 -7.742 1 73.56 220 ALA B CA 1
ATOM 6855 C C . ALA B 1 220 ? -7.012 6.781 -7.016 1 73.56 220 ALA B C 1
ATOM 6857 O O . ALA B 1 220 ? -6.992 7.227 -5.867 1 73.56 220 ALA B O 1
ATOM 6858 N N . GLN B 1 221 ? -8.148 6.477 -7.625 1 76 221 GLN B N 1
ATOM 6859 C CA . GLN B 1 221 ? -9.43 6.785 -7.004 1 76 221 GLN B CA 1
ATOM 6860 C C . GLN B 1 221 ? -10.328 5.551 -6.949 1 76 221 GLN B C 1
ATOM 6862 O O . GLN B 1 221 ? -11.531 5.637 -7.203 1 76 221 GLN B O 1
ATOM 6867 N N . CYS B 1 222 ? -9.688 4.477 -6.711 1 79.44 222 CYS B N 1
ATOM 6868 C CA . CYS B 1 222 ? -10.469 3.252 -6.551 1 79.44 222 CYS B CA 1
ATOM 6869 C C . CYS B 1 222 ? -11.227 3.256 -5.234 1 79.44 222 CYS B C 1
ATOM 6871 O O . CYS B 1 222 ? -10.719 2.789 -4.215 1 79.44 222 CYS B O 1
ATOM 6873 N N . ALA B 1 223 ? -12.414 3.869 -5.223 1 76.19 223 ALA B N 1
ATOM 6874 C CA . ALA B 1 223 ? -13.133 4.086 -3.973 1 76.19 223 ALA B CA 1
ATOM 6875 C C . ALA B 1 223 ? -14.445 3.303 -3.949 1 76.19 223 ALA B C 1
ATOM 6877 O O . ALA B 1 223 ? -15.312 3.566 -3.121 1 76.19 223 ALA B O 1
ATOM 6878 N N . ASP B 1 224 ? -14.695 2.355 -4.883 1 87.75 224 ASP B N 1
ATOM 6879 C CA . ASP B 1 224 ? -15.922 1.574 -4.875 1 87.75 224 ASP B CA 1
ATOM 6880 C C . ASP B 1 224 ? -15.633 0.089 -5.082 1 87.75 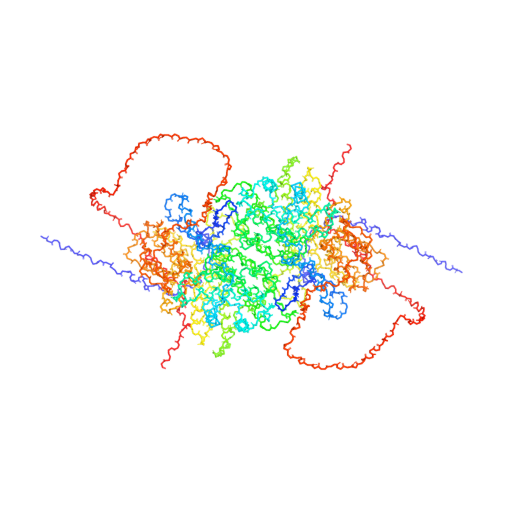224 ASP B C 1
ATOM 6882 O O . ASP B 1 224 ? -14.539 -0.283 -5.508 1 87.75 224 ASP B O 1
ATOM 6886 N N . LEU B 1 225 ? -16.656 -0.712 -4.844 1 89.56 225 LEU B N 1
ATOM 6887 C CA . LEU B 1 225 ? -16.484 -2.16 -4.867 1 89.56 225 LEU B CA 1
ATOM 6888 C C . LEU B 1 225 ? -16.234 -2.658 -6.285 1 89.56 225 LEU B C 1
ATOM 6890 O O . LEU B 1 225 ? -15.461 -3.594 -6.5 1 89.56 225 LEU B O 1
ATOM 6894 N N . ILE B 1 226 ? -16.859 -2.051 -7.285 1 90.06 226 ILE B N 1
ATOM 6895 C CA . ILE B 1 226 ? -16.703 -2.471 -8.672 1 90.06 226 ILE B CA 1
ATOM 6896 C C . ILE B 1 226 ? -15.289 -2.168 -9.141 1 90.06 226 ILE B C 1
ATOM 6898 O O . ILE B 1 226 ? -14.648 -3.002 -9.789 1 90.06 226 ILE B O 1
ATOM 6902 N N . SER B 1 227 ? -14.805 -0.968 -8.797 1 91.25 227 SER B N 1
ATOM 6903 C CA . SER B 1 227 ? -13.43 -0.619 -9.133 1 91.25 227 SER B CA 1
ATOM 6904 C C . SER B 1 227 ? -12.438 -1.546 -8.445 1 91.25 227 SER B C 1
ATOM 6906 O O . SER B 1 227 ? -11.391 -1.867 -9.008 1 91.25 227 SER B O 1
ATOM 6908 N N . MET B 1 228 ? -12.781 -1.965 -7.262 1 93.44 228 MET B N 1
ATOM 6909 C CA . MET B 1 228 ? -11.938 -2.922 -6.543 1 93.44 228 MET B CA 1
ATOM 6910 C C . MET B 1 228 ? -11.883 -4.258 -7.277 1 93.44 228 MET B C 1
ATOM 6912 O O . MET B 1 228 ? -10.828 -4.875 -7.371 1 93.44 228 MET B O 1
ATOM 6916 N N . GLN B 1 229 ? -13.023 -4.672 -7.707 1 93.88 229 GLN B N 1
ATOM 6917 C CA . GLN B 1 229 ? -13.062 -5.91 -8.484 1 93.88 229 GLN B CA 1
ATOM 6918 C C . GLN B 1 229 ? -12.227 -5.793 -9.75 1 93.88 229 GLN B C 1
ATOM 6920 O O . GLN B 1 229 ? -11.531 -6.738 -10.133 1 93.88 229 GLN B O 1
ATOM 6925 N N . THR B 1 230 ? -12.266 -4.648 -10.359 1 94.62 230 THR B N 1
ATOM 6926 C CA . THR B 1 230 ? -11.484 -4.41 -11.562 1 94.62 230 THR B CA 1
ATOM 6927 C C . THR B 1 230 ? -9.992 -4.516 -11.273 1 94.62 230 THR B C 1
ATOM 6929 O O . THR B 1 230 ? -9.258 -5.191 -12 1 94.62 230 THR B O 1
ATOM 6932 N N . ILE B 1 231 ? -9.547 -3.887 -10.234 1 94.5 231 ILE B N 1
ATOM 6933 C CA . ILE B 1 231 ? -8.133 -3.906 -9.898 1 94.5 231 ILE B CA 1
ATOM 6934 C C . ILE B 1 231 ? -7.691 -5.336 -9.578 1 94.5 231 ILE B C 1
ATOM 6936 O O . ILE B 1 231 ? -6.578 -5.738 -9.922 1 94.5 231 ILE B O 1
ATOM 6940 N N . LEU B 1 232 ? -8.523 -6.082 -8.922 1 95.88 232 LEU B N 1
ATOM 6941 C CA . LEU B 1 232 ? -8.195 -7.465 -8.602 1 95.88 232 LEU B CA 1
ATOM 6942 C C . LEU B 1 232 ? -8.062 -8.305 -9.867 1 95.88 232 LEU B C 1
ATOM 6944 O O . LEU B 1 232 ? -7.207 -9.18 -9.953 1 95.88 232 LEU B O 1
ATOM 6948 N N . CYS B 1 233 ? -8.906 -8.016 -10.844 1 95.81 233 CYS B N 1
ATOM 6949 C CA . CYS B 1 233 ? -8.773 -8.688 -12.133 1 95.81 233 CYS B CA 1
ATOM 6950 C C . CYS B 1 233 ? -7.461 -8.312 -12.805 1 95.81 233 CYS B C 1
ATOM 6952 O O . CYS B 1 233 ? -6.793 -9.172 -13.391 1 95.81 233 CYS B O 1
ATOM 6954 N N . LEU B 1 234 ? -7.145 -7.074 -12.75 1 95.31 234 LEU B N 1
ATOM 6955 C CA . LEU B 1 234 ? -5.883 -6.625 -13.336 1 95.31 234 LEU B CA 1
ATOM 6956 C C . LEU B 1 234 ? -4.699 -7.309 -12.664 1 95.31 234 LEU B C 1
ATOM 6958 O O . LEU B 1 234 ? -3.756 -7.73 -13.336 1 95.31 234 LEU B O 1
ATOM 6962 N N . ILE B 1 235 ? -4.727 -7.441 -11.359 1 95.75 235 ILE B N 1
ATOM 6963 C CA . ILE B 1 235 ? -3.66 -8.102 -10.609 1 95.75 235 ILE B CA 1
ATOM 6964 C C . ILE B 1 235 ? -3.555 -9.562 -11.039 1 95.75 235 ILE B C 1
ATOM 6966 O O . ILE B 1 235 ? -2.453 -10.078 -11.234 1 95.75 235 ILE B O 1
ATOM 6970 N N . THR B 1 236 ? -4.699 -10.188 -11.164 1 96.06 236 THR B N 1
ATOM 6971 C CA . THR B 1 236 ? -4.711 -11.586 -11.594 1 96.06 236 THR B CA 1
ATOM 6972 C C . THR B 1 236 ? -4.066 -11.734 -12.969 1 96.06 236 THR B C 1
ATOM 6974 O O . THR B 1 236 ? -3.311 -12.68 -13.203 1 96.06 236 THR B O 1
ATOM 6977 N N . PHE B 1 237 ? -4.398 -10.859 -13.852 1 95.75 237 PHE B N 1
ATOM 6978 C CA . PHE B 1 237 ? -3.775 -10.859 -15.164 1 95.75 237 PHE B CA 1
ATOM 6979 C C . PHE B 1 237 ? -2.262 -10.719 -15.047 1 95.75 237 PHE B C 1
ATOM 6981 O O . PHE B 1 237 ? -1.514 -11.43 -15.719 1 95.75 237 PHE B O 1
ATOM 6988 N N . LEU B 1 238 ? -1.824 -9.805 -14.25 1 95.62 238 LEU B N 1
ATOM 6989 C CA . LEU B 1 238 ? -0.398 -9.547 -14.078 1 95.62 238 LEU B CA 1
ATOM 6990 C C . LEU B 1 238 ? 0.308 -10.766 -13.5 1 95.62 238 LEU B C 1
ATOM 6992 O O . LEU B 1 238 ? 1.386 -11.141 -13.969 1 95.62 238 LEU B O 1
ATOM 6996 N N . VAL B 1 239 ? -0.262 -11.414 -12.516 1 95.88 239 VAL B N 1
ATOM 6997 C CA . VAL B 1 239 ? 0.332 -12.602 -11.906 1 95.88 239 VAL B CA 1
ATOM 6998 C C . VAL B 1 239 ? 0.407 -13.727 -12.938 1 95.88 239 VAL B C 1
ATOM 7000 O O . VAL B 1 239 ? 1.445 -14.375 -13.078 1 95.88 239 VAL B O 1
ATOM 7003 N N . THR B 1 240 ? -0.661 -13.875 -13.695 1 94.88 240 THR B N 1
ATOM 7004 C CA . THR B 1 240 ? -0.738 -14.953 -14.672 1 94.88 240 THR B CA 1
ATOM 7005 C C . THR B 1 240 ? 0.287 -14.75 -15.781 1 94.88 240 THR B C 1
ATOM 7007 O O . THR B 1 240 ? 0.799 -15.719 -16.344 1 94.88 240 THR B O 1
ATOM 7010 N N . THR B 1 241 ? 0.658 -13.57 -16.078 1 94.56 241 THR B N 1
ATOM 7011 C CA . THR B 1 241 ? 1.581 -13.273 -17.172 1 94.56 241 THR B CA 1
ATOM 7012 C C . THR B 1 241 ? 2.977 -12.977 -16.625 1 94.56 241 THR B C 1
ATOM 7014 O O . THR B 1 241 ? 3.789 -12.344 -17.312 1 94.56 241 THR B O 1
ATOM 7017 N N . SER B 1 242 ? 3.342 -13.344 -15.43 1 96 242 SER B N 1
ATOM 7018 C CA . SER B 1 242 ? 4.656 -13.305 -14.797 1 96 242 SER B CA 1
ATOM 7019 C C . SER B 1 242 ? 5.102 -11.867 -14.539 1 96 242 SER B C 1
ATOM 7021 O O . SER B 1 242 ? 6.281 -11.547 -14.672 1 96 242 SER B O 1
ATOM 7023 N N . ARG B 1 243 ? 4.195 -11.031 -14.266 1 94.69 243 ARG B N 1
ATOM 7024 C CA . ARG B 1 243 ? 4.5 -9.656 -13.883 1 94.69 243 ARG B CA 1
ATOM 7025 C C . ARG B 1 243 ? 4.184 -9.414 -12.414 1 94.69 243 ARG B C 1
ATOM 7027 O O . ARG B 1 243 ? 3.363 -8.555 -12.086 1 94.69 243 ARG B O 1
ATOM 7034 N N . LEU B 1 244 ? 4.926 -10.078 -11.57 1 95.56 244 LEU B N 1
ATOM 7035 C CA . LEU B 1 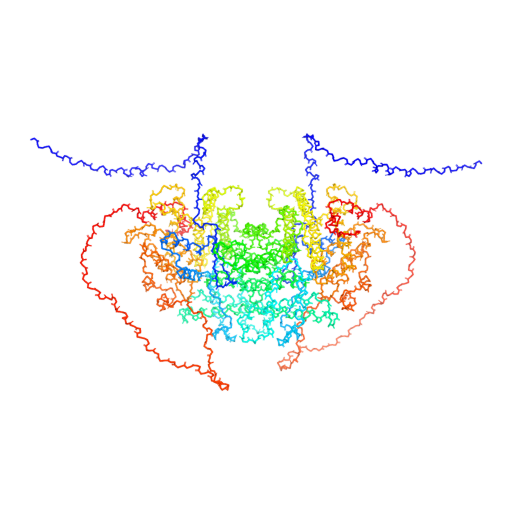244 ? 4.637 -10.094 -10.141 1 95.56 244 LEU B CA 1
ATOM 7036 C C . LEU B 1 244 ? 5.062 -8.781 -9.492 1 95.56 244 LEU B C 1
ATOM 7038 O O . LEU B 1 244 ? 4.434 -8.328 -8.531 1 95.56 244 LEU B O 1
ATOM 7042 N N . THR B 1 245 ? 6.145 -8.141 -9.961 1 91.94 245 THR B N 1
ATOM 7043 C CA . THR B 1 245 ? 6.578 -6.871 -9.391 1 91.94 245 THR B CA 1
ATOM 7044 C C . THR B 1 245 ? 5.527 -5.785 -9.625 1 91.94 245 THR B C 1
ATOM 7046 O O . THR B 1 245 ? 5.234 -4.992 -8.727 1 91.94 245 THR B O 1
ATOM 7049 N N . SER B 1 246 ? 5 -5.789 -10.828 1 91.19 246 SER B N 1
ATOM 7050 C CA . SER B 1 246 ? 3.912 -4.863 -11.117 1 91.19 246 SER B CA 1
ATOM 7051 C C . SER B 1 246 ? 2.668 -5.203 -10.297 1 91.19 246 SER B C 1
ATOM 7053 O O . SER B 1 246 ? 1.956 -4.309 -9.844 1 91.19 246 SER B O 1
ATOM 7055 N N . ALA B 1 247 ? 2.369 -6.508 -10.25 1 94.5 247 ALA B N 1
ATOM 7056 C CA . ALA B 1 247 ? 1.233 -6.938 -9.438 1 94.5 247 ALA B CA 1
ATOM 7057 C C . ALA B 1 247 ? 1.381 -6.461 -7.992 1 94.5 247 ALA B C 1
ATOM 7059 O O . ALA B 1 247 ? 0.394 -6.098 -7.348 1 94.5 247 ALA B O 1
ATOM 7060 N N . TYR B 1 248 ? 2.605 -6.48 -7.438 1 93.62 248 TYR B N 1
ATOM 7061 C CA . TYR B 1 248 ? 2.879 -6 -6.09 1 93.62 248 TYR B CA 1
ATOM 7062 C C . TYR B 1 248 ? 2.496 -4.531 -5.945 1 93.62 248 TYR B C 1
ATOM 7064 O O . TYR B 1 248 ? 1.917 -4.129 -4.934 1 93.62 248 TYR B O 1
ATOM 7072 N N . THR B 1 249 ? 2.744 -3.748 -6.906 1 89.44 249 THR B N 1
ATOM 7073 C CA . THR B 1 249 ? 2.389 -2.332 -6.887 1 89.44 249 THR B CA 1
ATOM 7074 C C . THR B 1 249 ? 0.874 -2.154 -6.918 1 89.44 249 THR B C 1
ATOM 7076 O O . THR B 1 249 ? 0.322 -1.354 -6.164 1 89.44 249 THR B O 1
ATOM 7079 N N . TYR B 1 250 ? 0.244 -2.895 -7.832 1 91.56 250 TYR B N 1
ATOM 7080 C CA . TYR B 1 250 ? -1.211 -2.83 -7.91 1 91.56 250 TYR B CA 1
ATOM 7081 C C . TYR B 1 250 ? -1.848 -3.295 -6.605 1 91.56 250 TYR B C 1
ATOM 7083 O O . TYR B 1 250 ? -2.9 -2.791 -6.207 1 91.56 250 TYR B O 1
ATOM 7091 N N . LEU B 1 251 ? -1.207 -4.227 -6.008 1 93.56 251 LEU B N 1
ATOM 7092 C CA . LEU B 1 251 ? -1.713 -4.723 -4.734 1 93.56 251 LEU B CA 1
ATOM 7093 C C . LEU B 1 251 ? -1.611 -3.646 -3.656 1 93.56 251 LEU B C 1
ATOM 7095 O O . LEU B 1 251 ? -2.451 -3.582 -2.756 1 93.56 251 LEU B O 1
ATOM 7099 N N . GLY B 1 252 ? -0.564 -2.852 -3.725 1 91 252 GLY B N 1
ATOM 7100 C CA . GLY B 1 252 ? -0.512 -1.712 -2.822 1 91 252 GLY B CA 1
ATOM 7101 C C . GLY B 1 252 ? -1.73 -0.814 -2.922 1 91 252 GLY B C 1
ATOM 7102 O O . GLY B 1 252 ? -2.283 -0.394 -1.904 1 91 252 GLY B O 1
ATOM 7103 N N . ILE B 1 253 ? -2.156 -0.609 -4.07 1 90.69 253 ILE B N 1
ATOM 7104 C CA . ILE B 1 253 ? -3.332 0.218 -4.316 1 90.69 253 ILE B CA 1
ATOM 7105 C C . ILE B 1 253 ? -4.578 -0.49 -3.793 1 90.69 253 ILE B C 1
ATOM 7107 O O . ILE B 1 253 ? -5.414 0.122 -3.121 1 90.69 253 ILE B O 1
ATOM 7111 N N . ALA B 1 254 ? -4.684 -1.74 -4.172 1 93.62 254 ALA B N 1
ATOM 7112 C CA . ALA B 1 254 ? -5.855 -2.512 -3.764 1 93.62 254 ALA B CA 1
ATOM 7113 C C . ALA B 1 254 ? -5.973 -2.57 -2.244 1 93.62 254 ALA B C 1
ATOM 7115 O O . ALA B 1 254 ? -7.066 -2.43 -1.693 1 93.62 254 ALA B O 1
ATOM 7116 N N . CYS B 1 255 ? -4.883 -2.828 -1.581 1 94.38 255 CYS B N 1
ATOM 7117 C CA . CYS B 1 255 ? -4.895 -2.924 -0.126 1 94.38 255 CYS B CA 1
ATOM 7118 C C . CYS B 1 255 ? -5.285 -1.595 0.506 1 94.38 255 CYS B C 1
ATOM 7120 O O . CYS B 1 255 ? -6.094 -1.56 1.438 1 94.38 255 CYS B O 1
ATOM 7122 N N . THR B 1 256 ? -4.742 -0.539 0.051 1 93.06 256 THR B N 1
ATOM 7123 C CA . THR B 1 256 ? -5.078 0.78 0.577 1 93.06 256 THR B CA 1
ATOM 7124 C C . THR B 1 256 ? -6.547 1.102 0.33 1 93.06 256 THR B C 1
ATOM 7126 O O . THR B 1 256 ? -7.223 1.656 1.201 1 93.06 256 THR B O 1
ATOM 7129 N N . SER B 1 257 ? -6.996 0.802 -0.865 1 92.44 257 SER B N 1
ATOM 7130 C CA . SER B 1 257 ? -8.398 1.035 -1.188 1 92.44 257 SER B CA 1
ATOM 7131 C C . SER B 1 257 ? -9.32 0.209 -0.292 1 92.44 257 SER B C 1
ATOM 7133 O O . SER B 1 257 ? -10.383 0.677 0.112 1 92.44 257 SER B O 1
ATOM 7135 N N . ALA B 1 258 ? -8.953 -0.995 -0.042 1 93.75 258 ALA B N 1
ATOM 7136 C CA . ALA B 1 258 ? -9.75 -1.848 0.839 1 93.75 258 ALA B CA 1
ATOM 7137 C C . ALA B 1 258 ? -9.859 -1.241 2.234 1 93.75 258 ALA B C 1
ATOM 7139 O O . ALA B 1 258 ? -10.93 -1.266 2.846 1 93.75 258 ALA B O 1
ATOM 7140 N N . LEU B 1 259 ? -8.789 -0.689 2.711 1 92.69 259 LEU B N 1
ATOM 7141 C CA . LEU B 1 259 ? -8.789 -0.058 4.027 1 92.69 259 LEU B CA 1
ATOM 7142 C C . LEU B 1 259 ? -9.625 1.218 4.02 1 92.69 259 LEU B C 1
ATOM 7144 O O . LEU B 1 259 ? -10.383 1.475 4.957 1 92.69 259 LEU B O 1
ATOM 7148 N N . ARG B 1 260 ? -9.453 1.968 2.959 1 91.38 260 ARG B N 1
ATOM 7149 C CA . ARG B 1 260 ? -10.211 3.207 2.834 1 91.38 260 ARG B CA 1
ATOM 7150 C C . ARG B 1 260 ? -11.711 2.93 2.816 1 91.38 260 ARG B C 1
ATOM 7152 O O . ARG B 1 260 ? -12.5 3.709 3.357 1 91.38 260 ARG B O 1
ATOM 7159 N N . LEU B 1 261 ? -12.156 1.815 2.232 1 90.94 261 LEU B N 1
ATOM 7160 C CA . LEU B 1 261 ? -13.562 1.434 2.133 1 90.94 261 LEU B CA 1
ATOM 7161 C C . LEU B 1 261 ? -14.062 0.842 3.447 1 90.94 261 LEU B C 1
ATOM 7163 O O . LEU B 1 261 ? -15.266 0.686 3.645 1 90.94 261 LEU B O 1
ATOM 7167 N N . GLY B 1 262 ? -13.172 0.53 4.344 1 90.31 262 GLY B N 1
ATOM 7168 C CA . GLY B 1 262 ? -13.539 -0.029 5.633 1 90.31 262 GLY B CA 1
ATOM 7169 C C . GLY B 1 262 ? -13.844 -1.513 5.574 1 90.31 262 GLY B C 1
ATOM 7170 O O . GLY B 1 262 ? -14.641 -2.02 6.371 1 90.31 262 GLY B O 1
ATOM 7171 N N . LEU B 1 263 ? -13.227 -2.242 4.629 1 91.62 263 LEU B N 1
ATOM 7172 C CA . LEU B 1 263 ? -13.523 -3.662 4.477 1 91.62 263 LEU B CA 1
ATOM 7173 C C . LEU B 1 263 ? -12.945 -4.465 5.641 1 91.62 263 LEU B C 1
ATOM 7175 O O . LEU B 1 263 ? -13.375 -5.594 5.891 1 91.62 263 LEU B O 1
ATOM 7179 N N . HIS B 1 264 ? -11.961 -3.957 6.344 1 90.38 264 HIS B N 1
ATOM 7180 C CA . HIS B 1 264 ? -11.312 -4.652 7.449 1 90.38 264 HIS B CA 1
ATOM 7181 C C . HIS B 1 264 ? -12.109 -4.5 8.742 1 90.38 264 HIS B C 1
ATOM 7183 O O . HIS B 1 264 ? -11.773 -5.113 9.758 1 90.38 264 HIS B O 1
ATOM 7189 N N . LYS B 1 265 ? -13.117 -3.691 8.641 1 87.88 265 LYS B N 1
ATOM 7190 C CA . LYS B 1 265 ? -13.906 -3.424 9.836 1 87.88 265 LYS B CA 1
ATOM 7191 C C . LYS B 1 265 ? -15.312 -4.016 9.711 1 87.88 265 LYS B C 1
ATOM 7193 O O . LYS B 1 265 ? -15.836 -4.148 8.602 1 87.88 265 LYS B O 1
ATOM 7198 N N . GLU B 1 266 ? -15.867 -4.363 10.883 1 82.62 266 GLU B N 1
ATOM 7199 C CA . GLU B 1 266 ? -17.25 -4.828 10.922 1 82.62 266 GLU B CA 1
ATOM 7200 C C . GLU B 1 266 ? -18.219 -3.656 10.867 1 82.62 266 GLU B C 1
ATOM 7202 O O . GLU B 1 266 ? -18.406 -2.945 11.859 1 82.62 266 GLU B O 1
ATOM 7207 N N . ILE B 1 267 ? -18.719 -3.357 9.773 1 72.25 267 ILE B N 1
ATOM 7208 C CA . ILE B 1 267 ? -19.516 -2.145 9.586 1 72.25 267 ILE B CA 1
ATOM 7209 C C . ILE B 1 267 ? -21 -2.473 9.734 1 72.25 267 ILE B C 1
ATOM 7211 O O . ILE B 1 267 ? -21.828 -1.569 9.859 1 72.25 267 ILE B O 1
ATOM 7215 N N . ASP B 1 268 ? -21.391 -3.658 9.852 1 63.84 268 ASP B N 1
ATOM 7216 C CA . ASP B 1 268 ? -22.797 -4.047 9.828 1 63.84 268 ASP B CA 1
ATOM 7217 C C . ASP B 1 268 ? -23.547 -3.438 11.008 1 63.84 268 ASP B C 1
ATOM 7219 O O . ASP B 1 268 ? -24.781 -3.275 10.953 1 63.84 268 ASP B O 1
ATOM 7223 N N . LYS B 1 269 ? -22.844 -3.014 11.945 1 60.62 269 LYS B N 1
ATOM 7224 C CA . LYS B 1 269 ? -23.531 -2.457 13.102 1 60.62 269 LYS B CA 1
ATOM 7225 C C . LYS B 1 269 ? -24 -1.029 12.828 1 60.62 269 LYS B C 1
ATOM 7227 O O . LYS B 1 269 ? -25.062 -0.623 13.281 1 60.62 269 LYS B O 1
ATOM 7232 N N . ASP B 1 270 ? -23.281 -0.39 11.984 1 62.31 270 ASP B N 1
ATOM 7233 C CA . ASP B 1 270 ? -23.562 1.025 11.773 1 62.31 270 ASP B CA 1
ATOM 7234 C C . ASP B 1 270 ? -24.328 1.242 10.469 1 62.31 270 ASP B C 1
ATOM 7236 O O . ASP B 1 270 ? -25.188 2.127 10.383 1 62.31 270 ASP B O 1
ATOM 7240 N N . LEU B 1 271 ? -24 0.444 9.508 1 71.81 271 LEU B N 1
ATOM 7241 C CA . LEU B 1 271 ? -24.609 0.607 8.195 1 71.81 271 LEU B CA 1
ATOM 7242 C C . LEU B 1 271 ? -25.234 -0.702 7.723 1 71.81 271 LEU B C 1
ATOM 7244 O O . LEU B 1 271 ? -24.609 -1.759 7.801 1 71.81 271 LEU B O 1
ATOM 7248 N N . SER B 1 272 ? -26.469 -0.682 7.512 1 74.31 272 SER B N 1
ATOM 7249 C CA . SER B 1 272 ? -27.141 -1.868 6.996 1 74.31 272 SER B CA 1
ATOM 7250 C C . SER B 1 272 ? -26.953 -1.999 5.488 1 74.31 272 SER B C 1
ATOM 7252 O O . SER B 1 272 ? -27.375 -1.121 4.73 1 74.31 272 SER B O 1
ATOM 7254 N N . PHE B 1 273 ? -26.203 -2.914 5.039 1 76.94 273 PHE B N 1
ATOM 7255 C CA . PHE B 1 273 ? -26 -3.189 3.621 1 76.94 273 PHE B CA 1
ATOM 7256 C C . PHE B 1 273 ? -26.844 -4.387 3.184 1 76.94 273 PHE B C 1
ATOM 7258 O O . PHE B 1 273 ? -27.109 -5.289 3.98 1 76.94 273 PHE B O 1
ATOM 7265 N N . PRO B 1 274 ? -27.312 -4.262 1.962 1 78.81 274 PRO B N 1
ATOM 7266 C CA . PRO B 1 274 ? -27.938 -5.469 1.431 1 78.81 274 PRO B CA 1
ATOM 7267 C C . PRO B 1 274 ? -27.031 -6.691 1.504 1 78.81 274 PRO B C 1
ATOM 7269 O O . PRO B 1 274 ? -25.797 -6.555 1.482 1 78.81 274 PRO B O 1
ATOM 7272 N N . GLY B 1 275 ? -27.594 -7.832 1.647 1 77.56 275 GLY B N 1
ATOM 7273 C CA . GLY B 1 275 ? -26.875 -9.086 1.802 1 77.56 275 GLY B CA 1
ATOM 7274 C C . GLY B 1 275 ? -25.859 -9.32 0.704 1 77.56 275 GLY B C 1
ATOM 7275 O O . GLY B 1 275 ? -24.734 -9.773 0.972 1 77.56 275 GLY B O 1
ATOM 7276 N N . THR B 1 276 ? -26.141 -8.992 -0.477 1 79.81 276 THR B N 1
ATOM 7277 C CA . THR B 1 276 ? -25.25 -9.211 -1.611 1 79.81 276 THR B CA 1
ATOM 7278 C C . THR B 1 276 ? -23.984 -8.352 -1.489 1 79.81 276 THR B C 1
ATOM 7280 O O . THR B 1 276 ? -22.891 -8.789 -1.831 1 79.81 276 THR B O 1
ATOM 7283 N N . GLN B 1 277 ? -24.234 -7.141 -0.972 1 82.56 277 GLN B N 1
ATOM 7284 C CA . GLN B 1 277 ? -23.109 -6.234 -0.824 1 82.56 277 GLN B CA 1
ATOM 7285 C C . GLN B 1 277 ? -22.203 -6.668 0.324 1 82.56 277 GLN B C 1
ATOM 7287 O O . GLN B 1 277 ? -20.984 -6.488 0.264 1 82.56 277 GLN B O 1
ATOM 7292 N N . GLN B 1 278 ? -22.812 -7.18 1.31 1 83.44 278 GLN B N 1
ATOM 7293 C CA . GLN B 1 278 ? -22.016 -7.68 2.432 1 83.44 278 GLN B CA 1
ATOM 7294 C C . GLN B 1 278 ? -21.141 -8.859 2.008 1 83.44 278 GLN B C 1
ATOM 7296 O O . GLN B 1 278 ? -19.984 -8.953 2.408 1 83.44 278 GLN B O 1
ATOM 7301 N N . GLU B 1 279 ? -21.734 -9.688 1.234 1 84.38 279 GLU B N 1
ATOM 7302 C CA . GLU B 1 279 ? -20.969 -10.828 0.734 1 84.38 279 GLU B CA 1
ATOM 7303 C C . GLU B 1 279 ? -19.844 -10.383 -0.193 1 84.38 279 GLU B C 1
ATOM 7305 O O . GLU B 1 279 ? -18.75 -10.953 -0.173 1 84.38 279 GLU B O 1
ATOM 7310 N N . ALA B 1 280 ? -20.203 -9.438 -1.024 1 87.75 280 ALA B N 1
ATOM 7311 C CA . ALA B 1 280 ? -19.188 -8.914 -1.939 1 87.75 280 ALA B CA 1
ATOM 7312 C C . ALA B 1 280 ? -18.031 -8.297 -1.172 1 87.75 280 ALA B C 1
ATOM 7314 O O . ALA B 1 280 ? -16.859 -8.453 -1.561 1 87.75 280 ALA B O 1
ATOM 7315 N N . ARG B 1 281 ? -18.328 -7.551 -0.074 1 90 281 ARG B N 1
ATOM 7316 C CA . ARG B 1 281 ? -17.297 -6.926 0.748 1 90 281 ARG B CA 1
ATOM 7317 C C . ARG B 1 281 ? -16.359 -7.977 1.354 1 90 281 ARG B C 1
ATOM 7319 O O . ARG B 1 281 ? -15.141 -7.812 1.349 1 90 281 ARG B O 1
ATOM 7326 N N . LEU B 1 282 ? -16.953 -9.031 1.803 1 89.81 282 LEU B N 1
ATOM 7327 C CA . LEU B 1 282 ? -16.172 -10.094 2.418 1 89.81 282 LEU B CA 1
ATOM 7328 C C . LEU B 1 282 ? -15.32 -10.812 1.375 1 89.81 282 LEU B C 1
ATOM 7330 O O . LEU B 1 282 ? -14.141 -11.094 1.612 1 89.81 282 LEU B O 1
ATOM 7334 N N . ARG B 1 283 ? -15.859 -11.133 0.24 1 91.25 283 ARG B N 1
ATOM 7335 C CA . ARG B 1 283 ? -15.141 -11.836 -0.818 1 91.25 283 ARG B CA 1
ATOM 7336 C C . ARG B 1 283 ? -13.984 -11.008 -1.351 1 91.25 283 ARG B C 1
ATOM 7338 O O . ARG B 1 283 ? -12.914 -11.539 -1.652 1 91.25 283 ARG B O 1
ATOM 7345 N N . ILE B 1 284 ? -14.25 -9.719 -1.474 1 93.69 284 ILE B N 1
ATOM 7346 C CA . ILE B 1 284 ? -13.203 -8.828 -1.954 1 93.69 284 ILE B CA 1
ATOM 7347 C C . ILE B 1 284 ? -12.07 -8.758 -0.927 1 93.69 284 ILE B C 1
ATOM 7349 O O . ILE B 1 284 ? -10.891 -8.82 -1.283 1 93.69 284 ILE B O 1
ATOM 7353 N N . MET B 1 285 ? -12.445 -8.594 0.357 1 94.19 285 MET B N 1
ATOM 7354 C CA . MET B 1 285 ? -11.43 -8.547 1.4 1 94.19 285 MET B CA 1
ATOM 7355 C C . MET B 1 285 ? -10.609 -9.836 1.416 1 94.19 285 MET B C 1
ATOM 7357 O O . MET B 1 285 ? -9.383 -9.797 1.538 1 94.19 285 MET B O 1
ATOM 7361 N N . LEU B 1 286 ? -11.266 -10.953 1.23 1 93.69 286 LEU B N 1
ATOM 7362 C CA . LEU B 1 286 ? -10.602 -12.25 1.187 1 93.69 286 LEU B CA 1
ATOM 7363 C C . LEU B 1 286 ? -9.633 -12.32 0.008 1 93.69 286 LEU B C 1
ATOM 7365 O O . LEU B 1 286 ? -8.492 -12.766 0.161 1 93.69 286 LEU B O 1
ATOM 7369 N N . ALA B 1 287 ? -10.078 -11.938 -1.122 1 95.31 287 ALA B N 1
ATOM 7370 C CA . ALA B 1 287 ? -9.258 -11.977 -2.33 1 95.31 287 ALA B CA 1
ATOM 7371 C C . ALA B 1 287 ? -8.031 -11.078 -2.184 1 95.31 287 ALA B C 1
ATOM 7373 O O . ALA B 1 287 ? -6.934 -11.445 -2.613 1 95.31 287 ALA B O 1
ATOM 7374 N N . VAL B 1 288 ? -8.211 -9.898 -1.594 1 95.69 288 VAL B N 1
ATOM 7375 C CA . VAL B 1 288 ? -7.105 -8.969 -1.376 1 95.69 288 VAL B CA 1
ATOM 7376 C C . VAL B 1 288 ? -6.055 -9.617 -0.473 1 95.69 288 VAL B C 1
ATOM 7378 O O . VAL B 1 288 ? -4.859 -9.562 -0.768 1 95.69 288 VAL B O 1
ATOM 7381 N N . LEU B 1 289 ? -6.504 -10.227 0.573 1 95.19 289 LEU B N 1
ATOM 7382 C CA . LEU B 1 289 ? -5.578 -10.859 1.507 1 95.19 289 LEU B CA 1
ATOM 7383 C C . LEU B 1 289 ? -4.863 -12.039 0.85 1 95.19 289 LEU B C 1
ATOM 7385 O O . LEU B 1 289 ? -3.66 -12.227 1.051 1 95.19 289 LEU B O 1
ATOM 7389 N N . GLN B 1 290 ? -5.555 -12.805 0.081 1 95.69 290 GLN B N 1
ATOM 7390 C CA . GLN B 1 290 ? -4.965 -13.961 -0.588 1 95.69 290 GLN B CA 1
ATOM 7391 C C . GLN B 1 290 ? -3.877 -13.531 -1.567 1 95.69 290 GLN B C 1
ATOM 7393 O O . GLN B 1 290 ? -2.758 -14.047 -1.527 1 95.69 290 GLN B O 1
ATOM 7398 N N . LEU B 1 291 ? -4.207 -12.617 -2.43 1 96.75 291 LEU B N 1
ATOM 7399 C CA . LEU B 1 291 ? -3.264 -12.172 -3.451 1 96.75 291 LEU B CA 1
ATOM 7400 C C . LEU B 1 291 ? -2.08 -11.453 -2.818 1 96.75 291 LEU B C 1
ATOM 7402 O O . LEU B 1 291 ? -0.938 -11.625 -3.252 1 96.75 291 LEU B O 1
ATOM 7406 N N . ASP B 1 292 ? -2.363 -10.641 -1.796 1 95.81 292 ASP B N 1
ATOM 7407 C CA . ASP B 1 292 ? -1.296 -9.922 -1.105 1 95.81 292 ASP B CA 1
ATOM 7408 C C . ASP B 1 292 ? -0.307 -10.891 -0.464 1 95.81 292 ASP B C 1
ATOM 7410 O O . ASP B 1 292 ? 0.908 -10.727 -0.596 1 95.81 292 ASP B O 1
ATOM 7414 N N . THR B 1 293 ? -0.802 -11.875 0.182 1 95.5 293 THR B N 1
ATOM 7415 C CA . THR B 1 293 ? 0.047 -12.852 0.862 1 95.5 293 THR B CA 1
ATOM 7416 C C . THR B 1 293 ? 0.811 -13.703 -0.149 1 95.5 293 THR B C 1
ATOM 7418 O O . THR B 1 293 ? 2.008 -13.945 0.015 1 95.5 293 THR B O 1
ATOM 7421 N N . PHE B 1 294 ? 0.098 -14.133 -1.189 1 96.56 294 PHE B N 1
ATOM 7422 C CA . PHE B 1 294 ? 0.725 -14.992 -2.189 1 96.56 294 PHE B CA 1
ATOM 7423 C C . PHE B 1 294 ? 1.879 -14.266 -2.875 1 96.56 294 PHE B C 1
ATOM 7425 O O . PHE B 1 294 ? 2.996 -14.781 -2.93 1 96.56 294 PHE B O 1
ATOM 7432 N N . VAL B 1 295 ? 1.646 -13.078 -3.412 1 96.94 295 VAL B N 1
ATOM 7433 C CA . VAL B 1 295 ? 2.656 -12.344 -4.164 1 96.94 295 VAL B CA 1
ATOM 7434 C C . VAL B 1 295 ? 3.803 -11.945 -3.234 1 96.94 295 VAL B C 1
ATOM 7436 O O . VAL B 1 295 ? 4.973 -12.031 -3.613 1 96.94 295 VAL B O 1
ATOM 7439 N N . SER B 1 296 ? 3.459 -11.547 -2.018 1 95 296 SER B N 1
ATOM 7440 C CA . SER B 1 296 ? 4.484 -11.164 -1.048 1 95 296 SER B CA 1
ATOM 7441 C C . SER B 1 296 ? 5.383 -12.352 -0.702 1 95 296 SER B C 1
ATOM 7443 O O . SER B 1 296 ? 6.59 -12.188 -0.519 1 95 296 SER B O 1
ATOM 7445 N N . MET B 1 297 ? 4.875 -13.516 -0.671 1 95.06 297 MET B N 1
ATOM 7446 C CA . MET B 1 297 ? 5.656 -14.703 -0.347 1 95.06 297 MET B CA 1
ATOM 7447 C C . MET B 1 297 ? 6.582 -15.078 -1.5 1 95.06 297 MET B C 1
ATOM 7449 O O . MET B 1 297 ? 7.754 -15.398 -1.284 1 95.06 297 MET B O 1
ATOM 7453 N N . VAL B 1 298 ? 6.023 -15.031 -2.678 1 96.62 298 VAL B N 1
ATOM 7454 C CA . VAL B 1 298 ? 6.805 -15.422 -3.848 1 96.62 298 VAL B CA 1
ATOM 7455 C C . VAL B 1 298 ? 7.988 -14.477 -4.02 1 96.62 298 VAL B C 1
ATOM 7457 O O . VAL B 1 298 ? 9.094 -14.914 -4.344 1 96.62 298 VAL B O 1
ATOM 7460 N N . LEU B 1 299 ? 7.766 -13.203 -3.738 1 95.94 299 LEU B N 1
ATOM 7461 C CA . LEU B 1 299 ? 8.812 -12.195 -3.877 1 95.94 299 LEU B CA 1
ATOM 7462 C C . LEU B 1 299 ? 9.57 -12.008 -2.564 1 95.94 299 LEU B C 1
ATOM 7464 O O . LEU B 1 299 ? 10.609 -11.352 -2.529 1 95.94 299 LEU B O 1
ATOM 7468 N N . ASP B 1 300 ? 9.078 -12.625 -1.49 1 93.94 300 ASP B N 1
ATOM 7469 C CA . ASP B 1 300 ? 9.57 -12.43 -0.131 1 93.94 300 ASP B CA 1
ATOM 7470 C C . ASP B 1 300 ? 9.656 -10.945 0.22 1 93.94 300 ASP B C 1
ATOM 7472 O O . ASP B 1 300 ? 10.719 -10.453 0.607 1 93.94 300 ASP B O 1
ATOM 7476 N N . MET B 1 301 ? 8.562 -10.281 -0.004 1 93.31 301 MET B N 1
ATOM 7477 C CA . MET B 1 301 ? 8.391 -8.867 0.324 1 93.31 301 MET B CA 1
ATOM 7478 C C . MET B 1 301 ? 7.355 -8.688 1.432 1 93.31 301 MET B C 1
ATOM 7480 O O . MET B 1 301 ? 6.551 -9.586 1.684 1 93.31 301 MET B O 1
ATOM 7484 N N . PRO B 1 302 ? 7.414 -7.586 2.137 1 89.88 302 PRO B N 1
ATOM 7485 C CA . PRO B 1 302 ? 6.422 -7.383 3.195 1 89.88 302 PRO B CA 1
ATOM 7486 C C . PRO B 1 302 ? 4.996 -7.289 2.656 1 89.88 302 PRO B C 1
ATOM 7488 O O . PRO B 1 302 ? 4.773 -6.691 1.6 1 89.88 302 PRO B O 1
ATOM 7491 N N . ALA B 1 303 ? 4.156 -7.969 3.389 1 89.62 303 ALA B N 1
ATOM 7492 C CA . ALA B 1 303 ? 2.742 -7.832 3.055 1 89.62 303 ALA B CA 1
ATOM 7493 C C . ALA B 1 303 ? 2.24 -6.426 3.363 1 89.62 303 ALA B C 1
ATOM 7495 O O . ALA B 1 303 ? 2.809 -5.727 4.207 1 89.62 303 ALA B O 1
ATOM 7496 N N . ARG B 1 304 ? 1.217 -6.047 2.721 1 87.75 304 ARG B N 1
ATOM 7497 C CA . ARG B 1 304 ? 0.739 -4.672 2.834 1 87.75 304 ARG B CA 1
ATOM 7498 C C . ARG B 1 304 ? -0.29 -4.543 3.951 1 87.75 304 ARG B C 1
ATOM 7500 O O . ARG B 1 304 ? -0.458 -3.463 4.523 1 87.75 304 ARG B O 1
ATOM 7507 N N . ILE B 1 305 ? -1.063 -5.535 4.098 1 88.69 305 ILE B N 1
ATOM 7508 C CA . ILE B 1 305 ? -2.059 -5.473 5.16 1 88.69 305 ILE B CA 1
ATOM 7509 C C . ILE B 1 305 ? -1.579 -6.281 6.363 1 88.69 305 ILE B C 1
ATOM 7511 O O . ILE B 1 305 ? -1.237 -7.461 6.23 1 88.69 305 ILE B O 1
ATOM 7515 N N . ASN B 1 306 ? -1.514 -5.586 7.391 1 82.81 306 ASN B N 1
ATOM 7516 C CA . ASN B 1 306 ? -1.263 -6.281 8.648 1 82.81 306 ASN B CA 1
ATOM 7517 C C . ASN B 1 306 ? -2.523 -6.961 9.172 1 82.81 306 ASN B C 1
ATOM 7519 O O . ASN B 1 306 ? -3.537 -6.301 9.414 1 82.81 306 ASN B O 1
ATOM 7523 N N . PRO B 1 307 ? -2.424 -8.211 9.352 1 77.31 307 PRO B N 1
ATOM 7524 C CA . PRO B 1 307 ? -3.623 -8.914 9.805 1 77.31 307 PRO B CA 1
ATOM 7525 C C . PRO B 1 307 ? -4.121 -8.422 11.164 1 77.31 307 PRO B C 1
ATOM 7527 O O . PRO B 1 307 ? -5.312 -8.539 11.469 1 77.31 307 PRO B O 1
ATOM 7530 N N . GLY B 1 308 ? -3.275 -7.852 11.906 1 76.44 308 GLY B N 1
ATOM 7531 C CA . GLY B 1 308 ? -3.678 -7.34 13.203 1 76.44 308 GLY B CA 1
ATOM 7532 C C . GLY B 1 308 ? -4.637 -6.168 13.109 1 76.44 308 GLY B C 1
ATOM 7533 O O . GLY B 1 308 ? -5.359 -5.871 14.07 1 76.44 308 GLY B O 1
ATOM 7534 N N . CYS B 1 309 ? -4.727 -5.598 11.969 1 82 309 CYS B N 1
ATOM 7535 C CA . CYS B 1 309 ? -5.586 -4.43 11.82 1 82 309 CYS B CA 1
ATOM 7536 C C . CYS B 1 309 ? -6.988 -4.836 11.383 1 82 309 CYS B C 1
ATOM 7538 O O . CYS B 1 309 ? -7.902 -4.012 11.367 1 82 309 CYS B O 1
ATOM 7540 N N . VAL B 1 310 ? -7.191 -6.086 11.008 1 87.94 310 VAL B N 1
ATOM 7541 C CA . VAL B 1 310 ? -8.5 -6.57 10.586 1 87.94 310 VAL B CA 1
ATOM 7542 C C . VAL B 1 310 ? -9.312 -7.008 11.797 1 87.94 310 VAL B C 1
ATOM 7544 O O . VAL B 1 310 ? -8.812 -7.727 12.664 1 87.94 310 VAL B O 1
ATOM 7547 N N . ASP B 1 311 ? -10.492 -6.582 11.883 1 87 311 ASP B N 1
ATOM 7548 C CA . ASP B 1 311 ? -11.359 -6.938 13.008 1 87 311 ASP B CA 1
ATOM 7549 C C . ASP B 1 311 ? -11.516 -8.453 13.117 1 87 311 ASP B C 1
ATOM 7551 O O . ASP B 1 311 ? -11.641 -9.148 12.109 1 87 311 ASP B O 1
ATOM 7555 N N . PRO B 1 312 ? -11.555 -8.922 14.25 1 81.81 312 PRO B N 1
ATOM 7556 C CA . PRO B 1 312 ? -11.711 -10.367 14.453 1 81.81 312 PRO B CA 1
ATOM 7557 C C . PRO B 1 312 ? -13 -10.914 13.836 1 81.81 312 PRO B C 1
ATOM 7559 O O . PRO B 1 312 ? -13.016 -12.039 13.344 1 81.81 312 PRO B O 1
ATOM 7562 N N . ALA B 1 313 ? -14.016 -10.062 13.891 1 82.5 313 ALA B N 1
ATOM 7563 C CA . ALA B 1 313 ? -15.281 -10.516 13.312 1 82.5 313 ALA B CA 1
ATOM 7564 C C . ALA B 1 313 ? -15.148 -10.742 11.812 1 82.5 313 ALA B C 1
ATOM 7566 O O . ALA B 1 313 ? -15.727 -11.68 11.258 1 82.5 313 ALA B O 1
ATOM 7567 N N . VAL B 1 314 ? -14.398 -9.93 11.25 1 85.62 314 VAL B N 1
ATOM 7568 C CA . VAL B 1 314 ? -14.18 -10.062 9.812 1 85.62 314 VAL B CA 1
ATOM 7569 C C . VAL B 1 314 ? -13.312 -11.289 9.531 1 85.62 314 VAL B C 1
ATOM 7571 O O . VAL B 1 314 ? -13.594 -12.062 8.617 1 85.62 314 VAL B O 1
ATOM 7574 N N . LEU B 1 315 ? -12.32 -11.469 10.352 1 84 315 LEU B N 1
ATOM 7575 C CA . LEU B 1 315 ? -11.445 -12.625 10.195 1 84 315 LEU B CA 1
ATOM 7576 C C . LEU B 1 315 ? -12.227 -13.922 10.422 1 84 315 LEU B C 1
ATOM 7578 O O . LEU B 1 315 ? -11.992 -14.914 9.734 1 84 315 LEU B O 1
ATOM 7582 N N . ALA B 1 316 ? -13.102 -13.844 11.32 1 82.38 316 ALA B N 1
ATOM 7583 C CA . ALA B 1 316 ? -13.938 -15.016 11.594 1 82.38 316 ALA B CA 1
ATOM 7584 C C . ALA B 1 316 ? -14.867 -15.312 10.422 1 82.38 316 ALA B C 1
ATOM 7586 O O . ALA B 1 316 ? -15.125 -16.484 10.109 1 82.38 316 ALA B O 1
ATOM 7587 N N . ALA B 1 317 ? -15.32 -14.273 9.836 1 80.94 317 ALA B N 1
ATOM 7588 C CA . ALA B 1 317 ? -16.219 -14.43 8.703 1 80.94 317 ALA B CA 1
ATOM 7589 C C . ALA B 1 317 ? -15.484 -14.969 7.48 1 80.94 317 ALA B C 1
ATOM 7591 O O . ALA B 1 317 ? -16.094 -15.555 6.582 1 80.94 317 ALA B O 1
ATOM 7592 N N . LEU B 1 318 ? -14.25 -14.773 7.508 1 79.62 318 LEU B N 1
ATOM 7593 C CA . LEU B 1 318 ? -13.422 -15.211 6.387 1 79.62 318 LEU B CA 1
ATOM 7594 C C . LEU B 1 318 ? -13.008 -16.672 6.555 1 79.62 318 LEU B C 1
ATOM 7596 O O . LEU B 1 318 ? -12.445 -17.266 5.637 1 79.62 318 LEU B O 1
ATOM 7600 N N . GLN B 1 319 ? -13.289 -17.234 7.68 1 75.56 319 GLN B N 1
ATOM 7601 C CA . GLN B 1 319 ? -12.977 -18.641 7.93 1 75.56 319 GLN B CA 1
ATOM 7602 C C . GLN B 1 319 ? -14.078 -19.547 7.398 1 75.56 319 GLN B C 1
ATOM 7604 O O . GLN B 1 319 ? -15.219 -19.125 7.227 1 75.56 319 GLN B O 1
ATOM 7609 N N . PRO B 1 320 ? -13.586 -20.719 7.027 1 68.06 320 PRO B N 1
ATOM 7610 C CA . PRO B 1 320 ? -14.617 -21.656 6.578 1 68.06 320 PRO B CA 1
ATOM 7611 C C . PRO B 1 320 ? -15.656 -21.938 7.656 1 68.06 320 PRO B C 1
ATOM 7613 O O . PRO B 1 320 ? -15.344 -21.906 8.852 1 68.06 320 PRO B O 1
ATOM 7616 N N . PRO B 1 321 ? -16.891 -21.891 7.285 1 56.62 321 PRO B N 1
ATOM 7617 C CA . PRO B 1 321 ? -17.906 -22.219 8.281 1 56.62 321 PRO B CA 1
ATOM 7618 C C . PRO B 1 321 ? -17.609 -23.516 9.023 1 56.62 321 PRO B C 1
ATOM 7620 O O . PRO B 1 321 ? -17.094 -24.469 8.43 1 56.62 321 PRO B O 1
ATOM 7623 N N . SER B 1 322 ? -17.109 -23.359 10.367 1 49.75 322 SER B N 1
ATOM 7624 C CA . SER B 1 322 ? -16.906 -24.547 11.188 1 49.75 322 SER B CA 1
ATOM 7625 C C . SER B 1 322 ? -18.047 -25.562 11 1 49.75 322 SER B C 1
ATOM 7627 O O . SER B 1 322 ? -19.219 -25.203 11.086 1 49.75 322 SER B O 1
ATOM 7629 N N . THR B 1 323 ? -17.781 -26.484 10.234 1 40.59 323 THR B N 1
ATOM 7630 C CA . THR B 1 323 ? -18.734 -27.578 10.273 1 40.59 323 THR B CA 1
ATOM 7631 C C . THR B 1 323 ? -19 -28.016 11.711 1 40.59 323 THR B C 1
ATOM 7633 O O . THR B 1 323 ? -18.156 -28.641 12.352 1 40.59 323 THR B O 1
ATOM 7636 N N . LYS B 1 324 ? -19.359 -27.328 12.781 1 40.38 324 LYS B N 1
ATOM 7637 C CA . LYS B 1 324 ? -19.938 -28.203 13.797 1 40.38 324 LYS B CA 1
ATOM 7638 C C . LYS B 1 324 ? -20.5 -29.484 13.172 1 40.38 324 LYS B C 1
ATOM 7640 O O . LYS B 1 324 ? -20.984 -29.469 12.039 1 40.38 324 LYS B O 1
ATOM 7645 N N . LYS B 1 325 ? -20.203 -30.5 14.008 1 37.28 325 LYS B N 1
ATOM 7646 C CA . LYS B 1 325 ? -20.531 -31.922 13.898 1 37.28 325 LYS B CA 1
ATOM 7647 C C . LYS B 1 325 ? -21.906 -32.125 13.25 1 37.28 325 LYS B C 1
ATOM 7649 O O . LYS B 1 325 ? -22.484 -33.188 13.344 1 37.28 325 LYS B O 1
ATOM 7654 N N . SER B 1 326 ? -22.734 -31.156 13.289 1 33.91 326 SER B N 1
ATOM 7655 C CA . SER B 1 326 ? -23.891 -31.938 12.859 1 33.91 326 SER B CA 1
ATOM 7656 C C . SER B 1 326 ? -23.625 -32.656 11.547 1 33.91 326 SER B C 1
ATOM 7658 O O . SER B 1 326 ? -23.297 -32.031 10.531 1 33.91 326 SER B O 1
ATOM 7660 N N . ALA B 1 327 ? -23.047 -33.75 11.586 1 33.41 327 ALA B N 1
ATOM 7661 C CA . ALA B 1 327 ? -22.984 -34.969 10.773 1 33.41 327 ALA B CA 1
ATOM 7662 C C . ALA B 1 327 ? -24.156 -35.031 9.781 1 33.41 327 ALA B C 1
ATOM 7664 O O . ALA B 1 327 ? -24.422 -36.062 9.172 1 33.41 327 ALA B O 1
ATOM 7665 N N . THR B 1 328 ? -25.266 -34.406 10.031 1 34.62 328 THR B N 1
ATOM 7666 C CA . THR B 1 328 ? -26.062 -34.906 8.922 1 34.62 328 THR B CA 1
ATOM 7667 C C . THR B 1 328 ? -25.422 -34.562 7.582 1 34.62 328 THR B C 1
ATOM 7669 O O . THR B 1 328 ? -25.125 -33.375 7.332 1 34.62 328 THR B O 1
ATOM 7672 N N . ALA B 1 329 ? -24.766 -35.5 6.988 1 37.75 329 ALA B N 1
ATOM 7673 C CA . ALA B 1 329 ? -24.109 -35.812 5.711 1 37.75 329 ALA B CA 1
ATOM 7674 C C . ALA B 1 329 ? -24.531 -34.812 4.641 1 37.75 329 ALA B C 1
ATOM 7676 O O . ALA B 1 329 ? -23.734 -34.469 3.756 1 37.75 329 ALA B O 1
ATOM 7677 N N . THR B 1 330 ? -25.891 -34.625 4.43 1 37.34 330 THR B N 1
ATOM 7678 C CA . THR B 1 330 ? -26.625 -34.219 3.232 1 37.34 330 THR B CA 1
ATOM 7679 C C . THR B 1 330 ? -26.609 -32.719 3.051 1 37.34 330 THR B C 1
ATOM 7681 O O . THR B 1 330 ? -27.172 -32.188 2.08 1 37.34 330 THR B O 1
ATOM 7684 N N . ASP B 1 331 ? -26.5 -31.922 4.082 1 45.47 331 ASP B N 1
ATOM 7685 C CA . ASP B 1 331 ? -26.953 -30.578 3.738 1 45.47 331 ASP B CA 1
ATOM 7686 C C . ASP B 1 331 ? -25.922 -29.844 2.883 1 45.47 331 ASP B C 1
ATOM 7688 O O . ASP B 1 331 ? -24.828 -29.531 3.354 1 45.47 331 ASP B O 1
ATOM 7692 N N . SER B 1 332 ? -25.75 -30.234 1.61 1 52 332 SER B N 1
ATOM 7693 C CA . SER B 1 332 ? -25 -29.859 0.414 1 52 332 SER B CA 1
ATOM 7694 C C . SER B 1 332 ? -24.812 -28.344 0.333 1 52 332 SER B C 1
ATOM 7696 O O . SER B 1 332 ? -25.781 -27.594 0.274 1 52 332 SER B O 1
ATOM 7698 N N . LEU B 1 333 ? -23.734 -27.719 0.896 1 62.06 333 LEU B N 1
ATOM 7699 C CA . LEU B 1 333 ? -23.484 -26.297 0.639 1 62.06 333 LEU B CA 1
ATOM 7700 C C . LEU B 1 333 ? -23.75 -25.953 -0.82 1 62.06 333 LEU B C 1
ATOM 7702 O O . LEU B 1 333 ? -23.562 -26.781 -1.709 1 62.06 333 LEU B O 1
ATOM 7706 N N . SER B 1 334 ? -24.484 -24.906 -0.904 1 73.81 334 SER B N 1
ATOM 7707 C CA . SER B 1 334 ? -24.641 -24.406 -2.266 1 73.81 334 SER B CA 1
ATOM 7708 C C . SER B 1 334 ? -23.297 -24.203 -2.947 1 73.81 334 SER B C 1
ATOM 7710 O O . SER B 1 334 ? -22.266 -24.188 -2.285 1 73.81 334 SER B O 1
ATOM 7712 N N . ASP B 1 335 ? -23.219 -24.328 -4.18 1 76.69 335 ASP B N 1
ATOM 7713 C CA . ASP B 1 335 ? -22.016 -24.188 -4.973 1 76.69 335 ASP B CA 1
ATOM 7714 C C . ASP B 1 335 ? -21.203 -22.969 -4.543 1 76.69 335 ASP B C 1
ATOM 7716 O O . ASP B 1 335 ? -20 -23.078 -4.273 1 76.69 335 ASP B O 1
ATOM 7720 N N . PRO B 1 336 ? -21.859 -21.891 -4.363 1 74.88 336 PRO B N 1
ATOM 7721 C CA . PRO B 1 336 ? -21.078 -20.703 -3.975 1 74.88 336 PRO B CA 1
ATOM 7722 C C . PRO B 1 336 ? -20.516 -20.812 -2.562 1 74.88 336 PRO B C 1
ATOM 7724 O O . PRO B 1 336 ? -19.422 -20.312 -2.293 1 74.88 336 PRO B O 1
ATOM 7727 N N . GLN B 1 337 ? -21.188 -21.5 -1.728 1 77.25 337 GLN B N 1
ATOM 7728 C CA . GLN B 1 337 ? -20.734 -21.656 -0.354 1 77.25 337 GLN B CA 1
ATOM 7729 C C . GLN B 1 337 ? -19.547 -22.625 -0.28 1 77.25 337 GLN B C 1
ATOM 7731 O O . GLN B 1 337 ? -18.609 -22.406 0.504 1 77.25 337 GLN B O 1
ATOM 7736 N N . ALA B 1 338 ? -19.688 -23.641 -1.118 1 79.62 338 ALA B N 1
ATOM 7737 C CA . ALA B 1 338 ? -18.578 -24.594 -1.167 1 79.62 338 ALA B CA 1
ATOM 7738 C C . ALA B 1 338 ? -17.312 -23.938 -1.704 1 79.62 338 ALA B C 1
ATOM 7740 O O . ALA B 1 338 ? -16.219 -24.172 -1.188 1 79.62 338 ALA B O 1
ATOM 7741 N N . LYS B 1 339 ? -17.469 -23.141 -2.713 1 82.44 339 LYS B N 1
ATOM 7742 C CA . LYS B 1 339 ? -16.328 -22.422 -3.287 1 82.44 339 LYS B CA 1
ATOM 7743 C C . LYS B 1 339 ? -15.727 -21.453 -2.268 1 82.44 339 LYS B C 1
ATOM 7745 O O . LYS B 1 339 ? -14.5 -21.344 -2.17 1 82.44 339 LYS B O 1
ATOM 7750 N N . TYR B 1 340 ? -16.578 -20.859 -1.538 1 83.81 340 TYR B N 1
ATOM 7751 C CA . TYR B 1 340 ? -16.109 -19.906 -0.542 1 83.81 340 TYR B CA 1
ATOM 7752 C C . TYR B 1 340 ? -15.359 -20.609 0.578 1 83.81 340 TYR B C 1
ATOM 7754 O O . TYR B 1 340 ? -14.336 -20.109 1.062 1 83.81 340 TYR B O 1
ATOM 7762 N N . ALA B 1 341 ? -15.875 -21.703 0.996 1 83.81 341 ALA B N 1
ATOM 7763 C CA . ALA B 1 341 ? -15.219 -22.469 2.053 1 83.81 341 ALA B CA 1
ATOM 7764 C C . ALA B 1 341 ? -13.828 -22.922 1.624 1 83.81 341 ALA B C 1
ATOM 7766 O O . ALA B 1 341 ? -12.883 -22.906 2.422 1 83.81 341 ALA B O 1
ATOM 7767 N N . THR B 1 342 ? -13.742 -23.375 0.367 1 87.38 342 THR B N 1
ATOM 7768 C CA . THR B 1 342 ? -12.453 -23.797 -0.154 1 87.38 342 THR B CA 1
ATOM 7769 C C . THR B 1 342 ? -11.492 -22.609 -0.255 1 87.38 342 THR B C 1
ATOM 7771 O O . THR B 1 342 ? -10.305 -22.734 0.023 1 87.38 342 THR B O 1
ATOM 7774 N N . SER B 1 343 ? -12.062 -21.5 -0.663 1 89.69 343 SER B N 1
ATOM 7775 C CA . SER B 1 343 ? -11.273 -20.281 -0.749 1 89.69 343 SER B CA 1
ATOM 7776 C C . SER B 1 343 ? -10.75 -19.859 0.621 1 89.69 343 SER B C 1
ATOM 7778 O O . SER B 1 343 ? -9.609 -19.406 0.743 1 89.69 343 SER B O 1
ATOM 7780 N N . ALA B 1 344 ? -11.516 -20.016 1.587 1 88.88 344 ALA B N 1
ATOM 7781 C CA . ALA B 1 344 ? -11.109 -19.672 2.949 1 88.88 344 ALA B CA 1
ATOM 7782 C C . ALA B 1 344 ? -10 -20.609 3.436 1 88.88 344 ALA B C 1
ATOM 7784 O O . ALA B 1 344 ? -9.094 -20.172 4.148 1 88.88 344 ALA B O 1
ATOM 7785 N N . LYS B 1 345 ? -10.109 -21.828 3.059 1 89.25 345 LYS B N 1
ATOM 7786 C CA . LYS B 1 345 ? -9.055 -22.766 3.416 1 89.25 345 LYS B CA 1
ATOM 7787 C C . LYS B 1 345 ? -7.738 -22.406 2.74 1 89.25 345 LYS B C 1
ATOM 7789 O O . LYS B 1 345 ? -6.664 -22.609 3.314 1 89.25 345 LYS B O 1
ATOM 7794 N N . HIS B 1 346 ? -7.863 -22 1.536 1 91.94 346 HIS B N 1
ATOM 7795 C CA . HIS B 1 346 ? -6.688 -21.531 0.814 1 91.94 346 HIS B CA 1
ATOM 7796 C C . HIS B 1 346 ? -6.016 -20.375 1.541 1 91.94 346 HIS B C 1
ATOM 7798 O O . HIS B 1 346 ? -4.793 -20.359 1.697 1 91.94 346 HIS B O 1
ATOM 7804 N N . MET B 1 347 ? -6.793 -19.438 2.006 1 92.06 347 MET B N 1
ATOM 7805 C CA . MET B 1 347 ? -6.258 -18.297 2.736 1 92.06 347 MET B CA 1
ATOM 7806 C C . MET B 1 347 ? -5.582 -18.734 4.027 1 92.06 347 MET B C 1
ATOM 7808 O O . MET B 1 347 ? -4.551 -18.188 4.414 1 92.06 347 MET B O 1
ATOM 7812 N N . GLN B 1 348 ? -6.195 -19.656 4.691 1 90.94 348 GLN B N 1
ATOM 7813 C CA . GLN B 1 348 ? -5.605 -20.188 5.914 1 90.94 348 GLN B CA 1
ATOM 7814 C C . GLN B 1 348 ? -4.223 -20.781 5.652 1 90.94 348 GLN B C 1
ATOM 7816 O O . GLN B 1 348 ? -3.303 -20.594 6.449 1 90.94 348 GLN B O 1
ATOM 7821 N N . LEU B 1 349 ? -4.164 -21.469 4.594 1 92.44 349 LEU B N 1
ATOM 7822 C CA . LEU B 1 349 ? -2.889 -22.078 4.23 1 92.44 349 LEU B CA 1
ATOM 7823 C C . LEU B 1 349 ? -1.847 -21 3.916 1 92.44 349 LEU B C 1
ATOM 7825 O O . LEU B 1 349 ? -0.696 -21.109 4.348 1 92.44 349 LEU B O 1
ATOM 7829 N N . LEU B 1 350 ? -2.215 -20.016 3.168 1 94.12 350 LEU B N 1
ATOM 7830 C CA . LEU B 1 350 ? -1.304 -18.922 2.836 1 94.12 350 LEU B CA 1
ATOM 7831 C C . LEU B 1 350 ? -0.834 -18.203 4.094 1 94.12 350 LEU B C 1
ATOM 7833 O O . LEU B 1 350 ? 0.35 -17.891 4.23 1 94.12 350 LEU B O 1
ATOM 7837 N N . ALA B 1 351 ? -1.774 -17.969 4.961 1 91.62 351 ALA B N 1
ATOM 7838 C CA . ALA B 1 351 ? -1.441 -17.312 6.215 1 91.62 351 ALA B CA 1
ATOM 7839 C C . ALA B 1 351 ? -0.484 -18.156 7.051 1 91.62 351 ALA B C 1
ATOM 7841 O O . ALA B 1 351 ? 0.442 -17.625 7.672 1 91.62 351 ALA B O 1
ATOM 7842 N N . LEU B 1 352 ? -0.754 -19.391 7.062 1 92.62 352 LEU B N 1
ATOM 7843 C CA . LEU B 1 352 ? 0.109 -20.312 7.785 1 92.62 352 LEU B CA 1
ATOM 7844 C C . LEU B 1 352 ? 1.522 -20.297 7.215 1 92.62 352 LEU B C 1
ATOM 7846 O O . LEU B 1 352 ? 2.5 -20.266 7.965 1 92.62 352 LEU B O 1
ATOM 7850 N N . THR B 1 353 ? 1.633 -20.359 5.926 1 94.94 353 THR B N 1
ATOM 7851 C CA . THR B 1 353 ? 2.932 -20.344 5.262 1 94.94 353 THR B CA 1
ATOM 7852 C C . THR B 1 353 ? 3.666 -19.031 5.543 1 94.94 353 THR B C 1
ATOM 7854 O O . THR B 1 353 ? 4.859 -19.047 5.852 1 94.94 353 THR B O 1
ATOM 7857 N N . ALA B 1 354 ? 2.951 -17.953 5.461 1 93.06 354 ALA B N 1
ATOM 7858 C CA . ALA B 1 354 ? 3.555 -16.641 5.688 1 93.06 354 ALA B CA 1
ATOM 7859 C C . ALA B 1 354 ? 4.031 -16.5 7.129 1 93.06 354 ALA B C 1
ATOM 7861 O O . ALA B 1 354 ? 5.129 -16 7.379 1 93.06 354 ALA B O 1
ATOM 7862 N N . SER B 1 355 ? 3.191 -16.891 8.039 1 89.44 355 SER B N 1
ATOM 7863 C CA . SER B 1 355 ? 3.564 -16.812 9.445 1 89.44 355 SER B CA 1
ATOM 7864 C C . SER B 1 355 ? 4.738 -17.734 9.758 1 89.44 355 SER B C 1
ATOM 7866 O O . SER B 1 355 ? 5.598 -17.406 10.57 1 89.44 355 SER B O 1
ATOM 7868 N N . GLY B 1 356 ? 4.742 -18.891 9.172 1 90.25 356 GLY B N 1
ATOM 7869 C CA . GLY B 1 356 ? 5.867 -19.797 9.336 1 90.25 356 GLY B CA 1
ATOM 7870 C C . GLY B 1 356 ? 7.172 -19.234 8.812 1 90.25 356 GLY B C 1
ATOM 7871 O O . GLY B 1 356 ? 8.203 -19.297 9.484 1 90.25 356 GLY B O 1
ATOM 7872 N N . LEU B 1 357 ? 7.137 -18.672 7.645 1 90.06 357 LEU B N 1
ATOM 7873 C CA . LEU B 1 357 ? 8.312 -18.094 7.016 1 90.06 357 LEU B CA 1
ATOM 7874 C C . LEU B 1 357 ? 8.898 -16.984 7.887 1 90.06 357 LEU B C 1
ATOM 7876 O O . LEU B 1 357 ? 10.102 -16.938 8.125 1 90.06 357 LEU B O 1
ATOM 7880 N N . ARG B 1 358 ? 8.055 -16.141 8.383 1 84.25 358 ARG B N 1
ATOM 7881 C CA . ARG B 1 358 ? 8.508 -15 9.172 1 84.25 358 ARG B CA 1
ATOM 7882 C C . ARG B 1 358 ? 8.945 -15.438 10.57 1 84.25 358 ARG B C 1
ATOM 7884 O O . ARG B 1 358 ? 9.922 -14.922 11.109 1 84.25 358 ARG B O 1
ATOM 7891 N N . GLY B 1 359 ? 8.219 -16.312 11.141 1 83.31 359 GLY B N 1
ATOM 7892 C CA . GLY B 1 359 ? 8.523 -16.766 12.492 1 83.31 359 GLY B CA 1
ATOM 7893 C C . GLY B 1 359 ? 9.797 -17.594 12.562 1 83.31 359 GLY B C 1
ATOM 7894 O O . GLY B 1 359 ? 10.539 -17.5 13.547 1 83.31 359 GLY B O 1
ATOM 7895 N N . ILE B 1 360 ? 10.062 -18.281 11.531 1 85.25 360 ILE B N 1
ATOM 7896 C CA . ILE B 1 360 ? 11.195 -19.203 11.555 1 85.25 360 ILE B CA 1
ATOM 7897 C C . ILE B 1 360 ? 12.461 -18.469 11.133 1 85.25 360 ILE B C 1
ATOM 7899 O O . ILE B 1 360 ? 13.516 -18.641 11.75 1 85.25 360 ILE B O 1
ATOM 7903 N N . PHE B 1 361 ? 12.383 -17.641 10.094 1 81.19 361 PHE B N 1
ATOM 7904 C CA . PHE B 1 361 ? 13.602 -17.125 9.477 1 81.19 361 PHE B CA 1
ATOM 7905 C C . PHE B 1 361 ? 13.805 -15.656 9.812 1 81.19 361 PHE B C 1
ATOM 7907 O O . PHE B 1 361 ? 14.922 -15.148 9.727 1 81.19 361 PHE B O 1
ATOM 7914 N N . VAL B 1 362 ? 12.906 -14.727 9.867 1 66.94 362 VAL B N 1
ATOM 7915 C CA . VAL B 1 362 ? 13.094 -13.281 9.984 1 66.94 362 VAL B CA 1
ATOM 7916 C C . VAL B 1 362 ? 13.156 -12.891 11.461 1 66.94 362 VAL B C 1
ATOM 7918 O O . VAL B 1 362 ? 12.18 -13.047 12.195 1 66.94 362 VAL B O 1
ATOM 7921 N N . HIS B 1 363 ? 14.25 -13.438 12.211 1 55.44 363 HIS B N 1
ATOM 7922 C CA . HIS B 1 363 ? 14.461 -13.203 13.633 1 55.44 363 HIS B CA 1
ATOM 7923 C C . HIS B 1 363 ? 14.445 -11.711 13.953 1 55.44 363 HIS B C 1
ATOM 7925 O O . HIS B 1 363 ? 15.023 -10.906 13.211 1 55.44 363 HIS B O 1
ATOM 7931 N N . GLY B 1 364 ? 13.461 -11.109 14.352 1 46.84 364 GLY B N 1
ATOM 7932 C CA . GLY B 1 364 ? 13.57 -9.844 15.062 1 46.84 364 GLY B CA 1
ATOM 7933 C C . GLY B 1 364 ? 14.875 -9.703 15.828 1 46.84 364 GLY B C 1
ATOM 7934 O O . GLY B 1 364 ? 15.609 -10.68 16 1 46.84 364 GLY B O 1
ATOM 7935 N N . ASN B 1 365 ? 15.336 -8.484 16.062 1 41.12 365 ASN B N 1
ATOM 7936 C CA . ASN B 1 365 ? 16.406 -8.055 16.969 1 41.12 365 ASN B CA 1
ATOM 7937 C C . ASN B 1 365 ? 16.469 -8.914 18.219 1 41.12 365 ASN B C 1
ATOM 7939 O O . ASN B 1 365 ? 15.938 -8.539 19.266 1 41.12 365 ASN B O 1
ATOM 7943 N N . SER B 1 366 ? 16.094 -10.078 18.328 1 39 366 SER B N 1
ATOM 7944 C CA . SER B 1 366 ? 16.469 -10.633 19.625 1 39 366 SER B CA 1
ATOM 7945 C C . SER B 1 366 ? 17.922 -10.328 19.953 1 39 366 SER B C 1
ATOM 7947 O O . SER B 1 366 ? 18.781 -10.352 19.062 1 39 366 SER B O 1
ATOM 7949 N N . ASN B 1 367 ? 18.109 -9.562 20.906 1 37.97 367 ASN B N 1
ATOM 7950 C CA . ASN B 1 367 ? 19.328 -9.266 21.656 1 37.97 367 ASN B CA 1
ATOM 7951 C C . ASN B 1 367 ? 20.312 -10.438 21.594 1 37.97 367 ASN B C 1
ATOM 7953 O O . ASN B 1 367 ? 21.203 -10.539 22.438 1 37.97 367 ASN B O 1
ATOM 7957 N N . GLU B 1 368 ? 20.016 -11.516 21.141 1 40.06 368 GLU B N 1
ATOM 7958 C CA . GLU B 1 368 ? 21.156 -12.438 21.281 1 40.06 368 GLU B CA 1
ATOM 7959 C C . GLU B 1 368 ? 22.25 -12.117 20.281 1 40.06 368 GLU B C 1
ATOM 7961 O O . GLU B 1 368 ? 21.969 -11.789 19.125 1 40.06 368 GLU B O 1
ATOM 7966 N N . LYS B 1 369 ? 23.469 -12.047 20.766 1 38.62 369 LYS B N 1
ATOM 7967 C CA . LYS B 1 369 ? 24.75 -11.875 20.094 1 38.62 369 LYS B CA 1
ATOM 7968 C C . LYS B 1 369 ? 24.828 -12.711 18.828 1 38.62 369 LYS B C 1
ATOM 7970 O O . LYS B 1 369 ? 24.484 -13.898 18.828 1 38.62 369 LYS B O 1
ATOM 7975 N N . PRO B 1 370 ? 24.891 -12.023 17.688 1 40.44 370 PRO B N 1
ATOM 7976 C CA . PRO B 1 370 ? 25.188 -12.82 16.484 1 40.44 370 PRO B CA 1
ATOM 7977 C C . PRO B 1 370 ? 26.141 -13.984 16.781 1 40.44 370 PRO B C 1
ATOM 7979 O O . PRO B 1 370 ? 27.172 -13.797 17.422 1 40.44 370 PRO B O 1
ATOM 7982 N N . ALA B 1 371 ? 25.703 -15.141 16.828 1 37.44 371 ALA B N 1
ATOM 7983 C CA . ALA B 1 371 ? 26.75 -16.141 16.953 1 37.44 371 ALA B CA 1
ATOM 7984 C C . ALA B 1 371 ? 27.875 -15.875 15.953 1 37.44 371 ALA B C 1
ATOM 7986 O O . ALA B 1 371 ? 27.656 -15.273 14.906 1 37.44 371 ALA B O 1
ATOM 7987 N N . SER B 1 372 ? 29.141 -15.984 16.281 1 36.56 372 SER B N 1
ATOM 7988 C CA . SER B 1 372 ? 30.438 -15.695 15.664 1 36.56 372 SER B CA 1
ATOM 7989 C C . SER B 1 372 ? 30.391 -15.891 14.156 1 36.56 372 SER B C 1
ATOM 7991 O O . SER B 1 372 ? 31.375 -15.609 13.461 1 36.56 372 SER B O 1
ATOM 7993 N N . GLY B 1 373 ? 29.578 -16.984 13.523 1 35.88 373 GLY B N 1
ATOM 7994 C CA . GLY B 1 373 ? 29.859 -17.141 12.102 1 35.88 373 GLY B CA 1
ATOM 7995 C C . GLY B 1 373 ? 28.969 -16.297 11.219 1 35.88 373 GLY B C 1
ATOM 7996 O O . GLY B 1 373 ? 27.844 -15.953 11.602 1 35.88 373 GLY B O 1
ATOM 7997 N N . PRO B 1 374 ? 29.438 -15.469 10.031 1 43.38 374 PRO B N 1
ATOM 7998 C CA . PRO B 1 374 ? 28.938 -14.289 9.312 1 43.38 374 PRO B CA 1
ATOM 7999 C C . PRO B 1 374 ? 27.453 -14.398 8.969 1 43.38 374 PRO B C 1
ATOM 8001 O O . PRO B 1 374 ? 26.75 -13.383 8.93 1 43.38 374 PRO B O 1
ATOM 8004 N N . ASN B 1 375 ? 26.922 -15.516 8.117 1 45.69 375 ASN B N 1
ATOM 8005 C CA . ASN B 1 375 ? 25.781 -15.516 7.211 1 45.69 375 ASN B CA 1
ATOM 8006 C C . ASN B 1 375 ? 24.688 -16.484 7.676 1 45.69 375 ASN B C 1
ATOM 8008 O O . ASN B 1 375 ? 23.906 -16.969 6.863 1 45.69 375 ASN B O 1
ATOM 8012 N N . VAL B 1 376 ? 24.766 -17.141 8.617 1 52.06 376 VAL B N 1
ATOM 8013 C CA . VAL B 1 376 ? 23.812 -18.234 8.844 1 52.06 376 VAL B CA 1
ATOM 8014 C C . VAL B 1 376 ? 22.828 -17.828 9.945 1 52.06 376 VAL B C 1
ATOM 8016 O O . VAL B 1 376 ? 23.234 -17.453 11.047 1 52.06 376 VAL B O 1
ATOM 8019 N N . ASP B 1 377 ? 21.609 -17.438 9.508 1 57.31 377 ASP B N 1
ATOM 8020 C CA . ASP B 1 377 ? 20.531 -17.094 10.43 1 57.31 377 ASP B CA 1
ATOM 8021 C C . ASP B 1 377 ? 20.062 -18.312 11.227 1 57.31 377 ASP B C 1
ATOM 8023 O O . ASP B 1 377 ? 19.828 -19.375 10.656 1 57.31 377 ASP B O 1
ATOM 8027 N N . SER B 1 378 ? 20.203 -18.328 12.469 1 65.62 378 SER B N 1
ATOM 8028 C CA . SER B 1 378 ? 19.766 -19.406 13.359 1 65.62 378 SER B CA 1
ATOM 8029 C C . SER B 1 378 ? 18.25 -19.516 13.375 1 65.62 378 SER B C 1
ATOM 8031 O O . SER B 1 378 ? 17.531 -18.516 13.43 1 65.62 378 SER B O 1
ATOM 8033 N N . VAL B 1 379 ? 17.797 -20.734 12.922 1 76 379 VAL B N 1
ATOM 8034 C CA . VAL B 1 379 ? 16.391 -21.047 12.789 1 76 379 VAL B CA 1
ATOM 8035 C C . VAL B 1 379 ? 15.836 -21.562 14.117 1 76 379 VAL B C 1
ATOM 8037 O O . VAL B 1 379 ? 16.5 -22.328 14.812 1 76 379 VAL B O 1
ATOM 8040 N N . ASP B 1 380 ? 14.766 -21.016 14.531 1 75.25 380 ASP B N 1
ATOM 8041 C CA . ASP B 1 380 ? 14.031 -21.453 15.711 1 75.25 380 ASP B CA 1
ATOM 8042 C C . ASP B 1 380 ? 13.398 -22.828 15.484 1 75.25 380 ASP B C 1
ATOM 8044 O O . ASP B 1 380 ? 12.398 -22.953 14.781 1 75.25 380 ASP B O 1
ATOM 8048 N N . THR B 1 381 ? 13.914 -23.938 16.062 1 78.94 381 THR B N 1
ATOM 8049 C CA . THR B 1 381 ? 13.461 -25.312 15.836 1 78.94 381 THR B CA 1
ATOM 8050 C C . THR B 1 381 ? 12.078 -25.531 16.453 1 78.94 381 THR B C 1
ATOM 8052 O O . THR B 1 381 ? 11.312 -26.359 15.969 1 78.94 381 THR B O 1
ATOM 8055 N N . LYS B 1 382 ? 11.852 -24.781 17.562 1 80.19 382 LYS B N 1
ATOM 8056 C CA . LYS B 1 382 ? 10.539 -24.906 18.172 1 80.19 382 LYS B CA 1
ATOM 8057 C C . LYS B 1 382 ? 9.445 -24.359 17.25 1 80.19 382 LYS B C 1
ATOM 8059 O O . LYS B 1 382 ? 8.414 -24.984 17.062 1 80.19 382 LYS B O 1
ATOM 8064 N N . LYS B 1 383 ? 9.734 -23.281 16.703 1 85.44 383 LYS B N 1
ATOM 8065 C CA . LYS B 1 383 ? 8.766 -22.688 15.789 1 85.44 383 LYS B CA 1
ATOM 8066 C C . LYS B 1 383 ? 8.609 -23.531 14.531 1 85.44 383 LYS B C 1
ATOM 8068 O O . LYS B 1 383 ? 7.516 -23.609 13.961 1 85.44 383 LYS B O 1
ATOM 8073 N N . MET B 1 384 ? 9.664 -24.156 14.117 1 87.88 384 MET B N 1
ATOM 8074 C CA . MET B 1 384 ? 9.609 -25.047 12.961 1 87.88 384 MET B CA 1
ATOM 8075 C C . MET B 1 384 ? 8.68 -26.234 13.227 1 87.88 384 MET B C 1
ATOM 8077 O O . MET B 1 384 ? 7.84 -26.562 12.398 1 87.88 384 MET B O 1
ATOM 8081 N N . ALA B 1 385 ? 8.836 -26.75 14.367 1 86.19 385 ALA B N 1
ATOM 8082 C CA . ALA B 1 385 ? 8 -27.891 14.734 1 86.19 385 ALA B CA 1
ATOM 8083 C C . ALA B 1 385 ? 6.535 -27.484 14.852 1 86.19 385 ALA B C 1
ATOM 8085 O O . ALA B 1 385 ? 5.641 -28.234 14.461 1 86.19 385 ALA B O 1
ATOM 8086 N N . GLU B 1 386 ? 6.312 -26.344 15.406 1 88.25 386 GLU B N 1
ATOM 8087 C CA . GLU B 1 386 ? 4.949 -25.828 15.539 1 88.25 386 GLU B CA 1
ATOM 8088 C C . GLU B 1 386 ? 4.316 -25.609 14.172 1 88.25 386 GLU B C 1
ATOM 8090 O O . GLU B 1 386 ? 3.135 -25.906 13.969 1 88.25 386 GLU B O 1
ATOM 8095 N N . THR B 1 387 ? 5.082 -25.062 13.281 1 90.5 387 THR B N 1
ATOM 8096 C CA . THR B 1 387 ? 4.578 -24.797 11.938 1 90.5 387 THR B CA 1
ATOM 8097 C C . THR B 1 387 ? 4.285 -26.109 11.203 1 90.5 387 THR B C 1
ATOM 8099 O O . THR B 1 387 ? 3.285 -26.219 10.492 1 90.5 387 THR B O 1
ATOM 8102 N N . GLU B 1 388 ? 5.145 -27.094 11.367 1 88.12 388 GLU B N 1
ATOM 8103 C CA . GLU B 1 388 ? 4.934 -28.391 10.734 1 88.12 388 GLU B CA 1
ATOM 8104 C C . GLU B 1 388 ? 3.666 -29.047 11.266 1 88.12 388 GLU B C 1
ATOM 8106 O O . GLU B 1 388 ? 2.91 -29.656 10.5 1 88.12 388 GLU B O 1
ATOM 8111 N N . ASP B 1 389 ? 3.486 -28.875 12.523 1 88.69 389 ASP B N 1
ATOM 8112 C CA . ASP B 1 389 ? 2.273 -29.438 13.117 1 88.69 389 ASP B CA 1
ATOM 8113 C C . ASP B 1 389 ? 1.028 -28.734 12.586 1 88.69 389 ASP B C 1
ATOM 8115 O O . ASP B 1 389 ? 0.002 -29.359 12.344 1 88.69 389 ASP B O 1
ATOM 8119 N N . ALA B 1 390 ? 1.121 -27.469 12.477 1 90 390 ALA B N 1
ATOM 8120 C CA . ALA B 1 390 ? -0.004 -26.703 11.945 1 90 390 ALA B CA 1
ATOM 8121 C C . ALA B 1 390 ? -0.314 -27.125 10.508 1 90 390 ALA B C 1
ATOM 8123 O O . ALA B 1 390 ? -1.48 -27.188 10.109 1 90 390 ALA B O 1
ATOM 8124 N N . PHE B 1 391 ? 0.7 -27.406 9.688 1 89.75 391 PHE B N 1
ATOM 8125 C CA . PHE B 1 391 ? 0.508 -27.875 8.32 1 89.75 391 PHE B CA 1
ATOM 8126 C C . PHE B 1 391 ? -0.174 -29.234 8.297 1 89.75 391 PHE B C 1
ATOM 8128 O O . PHE B 1 391 ? -1.041 -29.484 7.461 1 89.75 391 PHE B O 1
ATOM 8135 N N . ARG B 1 392 ? 0.19 -30.047 9.234 1 85.38 392 ARG B N 1
ATOM 8136 C CA . ARG B 1 392 ? -0.418 -31.375 9.312 1 85.38 392 ARG B CA 1
ATOM 8137 C C . ARG B 1 392 ? -1.893 -31.281 9.688 1 85.38 392 ARG B C 1
ATOM 8139 O O . ARG B 1 392 ? -2.73 -31.984 9.125 1 85.38 392 ARG B O 1
ATOM 8146 N N . LYS B 1 393 ? -2.121 -30.438 10.633 1 82.44 393 LYS B N 1
ATOM 8147 C CA . LYS B 1 393 ? -3.508 -30.25 11.047 1 82.44 393 LYS B CA 1
ATOM 8148 C C . LYS B 1 393 ? -4.348 -29.688 9.906 1 82.44 393 LYS B C 1
ATOM 8150 O O . LYS B 1 393 ? -5.5 -30.094 9.719 1 82.44 393 LYS B O 1
ATOM 8155 N N . TRP B 1 394 ? -3.787 -28.766 9.203 1 87.06 394 TRP B N 1
ATOM 8156 C CA . TRP B 1 394 ? -4.484 -28.203 8.055 1 87.06 394 TRP B CA 1
ATOM 8157 C C . TRP B 1 394 ? -4.758 -29.266 7 1 87.06 394 TRP B C 1
ATOM 8159 O O . TRP B 1 394 ? -5.848 -29.297 6.422 1 87.06 394 TRP B O 1
ATOM 8169 N N . ALA B 1 395 ? -3.809 -30.141 6.707 1 82.88 395 ALA B N 1
ATOM 8170 C CA . ALA B 1 395 ? -3.945 -31.188 5.695 1 82.88 395 ALA B CA 1
ATOM 8171 C C . ALA B 1 395 ? -5.016 -32.188 6.098 1 82.88 395 ALA B C 1
ATOM 8173 O O . ALA B 1 395 ? -5.77 -32.688 5.25 1 82.88 395 ALA B O 1
ATOM 8174 N N . LYS B 1 396 ? -5.074 -32.406 7.359 1 76.12 396 LYS B N 1
ATOM 8175 C CA . LYS B 1 396 ? -6.074 -33.344 7.848 1 76.12 396 LYS B CA 1
ATOM 8176 C C . LYS B 1 396 ? -7.484 -32.781 7.684 1 76.12 396 LYS B C 1
ATOM 8178 O O . LYS B 1 396 ? -8.43 -33.531 7.414 1 76.12 396 LYS B O 1
ATOM 8183 N N . ALA B 1 397 ? -7.543 -31.516 7.727 1 70.06 397 ALA B N 1
ATOM 8184 C CA . ALA B 1 397 ? -8.844 -30.859 7.621 1 70.06 397 ALA B CA 1
ATOM 8185 C C . ALA B 1 397 ? -9.273 -30.719 6.164 1 70.06 397 ALA B C 1
ATOM 8187 O O . ALA B 1 397 ? -10.414 -30.359 5.879 1 70.06 397 ALA B O 1
ATOM 8188 N N . LEU B 1 398 ? -8.43 -31.031 5.238 1 71.75 398 LEU B N 1
ATOM 8189 C CA . LEU B 1 398 ? -8.727 -30.891 3.816 1 71.75 398 LEU B CA 1
ATOM 8190 C C . LEU B 1 398 ? -9.773 -31.922 3.385 1 71.75 398 LEU B C 1
ATOM 8192 O O . LEU B 1 398 ? -10.477 -31.719 2.393 1 71.75 398 LEU B O 1
ATOM 8196 N N . SER B 1 399 ? -9.758 -32.969 4.117 1 61.94 399 SER B N 1
ATOM 8197 C CA . SER B 1 399 ? -10.742 -34 3.801 1 61.94 399 SER B CA 1
ATOM 8198 C C . SER B 1 399 ? -12.164 -33.469 3.93 1 61.94 399 SER B C 1
ATOM 8200 O O . SER B 1 399 ? -13.086 -34 3.316 1 61.94 399 SER B O 1
ATOM 8202 N N . CYS B 1 400 ? -12.266 -32.312 4.41 1 60.5 400 CYS B N 1
ATOM 8203 C CA . CYS B 1 400 ? -13.586 -31.75 4.668 1 60.5 400 CYS B CA 1
ATOM 8204 C C . CYS B 1 400 ? -13.953 -30.719 3.611 1 60.5 400 CYS B C 1
ATOM 8206 O O . CYS B 1 400 ? -14.984 -30.047 3.729 1 60.5 400 CYS B O 1
ATOM 8208 N N . VAL B 1 401 ? -13.102 -30.656 2.594 1 67.81 401 VAL B N 1
ATOM 8209 C CA . VAL B 1 401 ? -13.469 -29.672 1.58 1 67.81 401 VAL B CA 1
ATOM 8210 C C . VAL B 1 401 ? -14.703 -30.156 0.815 1 67.81 401 VAL B C 1
ATOM 8212 O O . VAL B 1 401 ? -14.742 -31.297 0.34 1 67.81 401 VAL B O 1
ATOM 8215 N N . PRO B 1 402 ? -15.656 -29.234 0.837 1 67.19 402 PRO B N 1
ATOM 8216 C CA . PRO B 1 402 ? -16.922 -29.641 0.231 1 67.19 402 PRO B CA 1
ATOM 8217 C C . PRO B 1 402 ? -16.812 -29.906 -1.267 1 67.19 402 PRO B C 1
ATOM 8219 O O . PRO B 1 402 ? -16.047 -29.234 -1.964 1 67.19 402 PRO B O 1
ATOM 8222 N N . LEU B 1 403 ? -17.453 -31.016 -1.631 1 67.44 403 LEU B N 1
ATOM 8223 C CA . LEU B 1 403 ? -17.531 -31.344 -3.051 1 67.44 403 LEU B CA 1
ATOM 8224 C C . LEU B 1 403 ? -18.703 -30.609 -3.711 1 67.44 403 LEU B C 1
ATOM 8226 O O . LEU B 1 403 ? -19.703 -30.312 -3.057 1 67.44 403 LEU B O 1
ATOM 8230 N N . ILE B 1 404 ? -18.328 -30.141 -4.824 1 71 404 ILE B N 1
ATOM 8231 C CA . ILE B 1 404 ? -19.391 -29.562 -5.641 1 71 404 ILE B CA 1
ATOM 8232 C C . ILE B 1 404 ? -19.875 -30.578 -6.672 1 71 404 ILE B C 1
ATOM 8234 O O . ILE B 1 404 ? -19.359 -30.625 -7.793 1 71 404 ILE B O 1
ATOM 8238 N N . PRO B 1 405 ? -20.859 -31.375 -6.312 1 67.25 405 PRO B N 1
ATOM 8239 C CA . PRO B 1 405 ? -21.266 -32.5 -7.168 1 67.25 405 PRO B CA 1
ATOM 8240 C C . PRO B 1 405 ? -21.781 -32.062 -8.531 1 67.25 405 PRO B C 1
ATOM 8242 O O . PRO B 1 405 ? -21.625 -32.781 -9.516 1 67.25 405 PRO B O 1
ATOM 8245 N N . GLN B 1 406 ? -22.266 -30.891 -8.547 1 73.88 406 GLN B N 1
ATOM 8246 C CA . GLN B 1 406 ? -22.875 -30.438 -9.797 1 73.88 406 GLN B CA 1
ATOM 8247 C C . GLN B 1 406 ? -21.812 -30.016 -10.812 1 73.88 406 GLN B C 1
ATOM 8249 O O . GLN B 1 406 ? -22.078 -29.984 -12.016 1 73.88 406 GLN B O 1
ATOM 8254 N N . LYS B 1 407 ? -20.672 -29.781 -10.367 1 81.44 407 LYS B N 1
ATOM 8255 C CA . LYS B 1 407 ? -19.547 -29.391 -11.219 1 81.44 407 LYS B CA 1
ATOM 8256 C C . LYS B 1 407 ? -18.281 -30.141 -10.844 1 81.44 407 LYS B C 1
ATOM 8258 O O . LYS B 1 407 ? -17.359 -29.547 -10.266 1 81.44 407 LYS B O 1
ATOM 8263 N N . PRO B 1 408 ? -18.203 -31.266 -11.305 1 80.25 408 PRO B N 1
ATOM 8264 C CA . PRO B 1 408 ? -17.078 -32.125 -10.891 1 80.25 408 PRO B CA 1
ATOM 8265 C C . PRO B 1 408 ? -15.727 -31.578 -11.359 1 80.25 408 PRO B C 1
ATOM 8267 O O . PRO B 1 408 ? -14.727 -31.719 -10.656 1 80.25 408 PRO B O 1
ATOM 8270 N N . GLU B 1 409 ? -15.75 -31.078 -12.523 1 82.69 409 GLU B N 1
ATOM 8271 C CA . GLU B 1 409 ? -14.484 -30.531 -13.016 1 82.69 409 GLU B CA 1
ATOM 8272 C C . GLU B 1 409 ? -13.992 -29.391 -12.117 1 82.69 409 GLU B C 1
ATOM 8274 O O . GLU B 1 409 ? -12.805 -29.312 -11.805 1 82.69 409 GLU B O 1
ATOM 8279 N N . LEU B 1 410 ? -14.891 -28.594 -11.727 1 84.56 410 LEU B N 1
ATOM 8280 C CA . LEU B 1 410 ? -14.539 -27.484 -10.836 1 84.56 410 LEU B CA 1
ATOM 8281 C C . LEU B 1 410 ? -14.031 -28 -9.5 1 84.56 410 LEU B C 1
ATOM 8283 O O . LEU B 1 410 ? -13.055 -27.484 -8.953 1 84.56 410 LEU B O 1
ATOM 8287 N N . SER B 1 411 ? -14.664 -29 -9.016 1 83.56 411 SER B N 1
ATOM 8288 C CA . SER B 1 411 ? -14.25 -29.578 -7.742 1 83.56 411 SER B CA 1
ATOM 8289 C C . SER B 1 411 ? -12.844 -30.156 -7.828 1 83.56 411 SER B C 1
ATOM 8291 O O . SER B 1 411 ? -12.062 -30.031 -6.887 1 83.56 411 SER B O 1
ATOM 8293 N N . ALA B 1 412 ? -12.586 -30.781 -8.953 1 84.69 412 ALA B N 1
ATOM 8294 C CA . ALA B 1 412 ? -11.266 -31.375 -9.141 1 84.69 412 ALA B CA 1
ATOM 8295 C C . ALA B 1 412 ? -10.188 -30.297 -9.242 1 84.69 412 ALA B C 1
ATOM 8297 O O . ALA B 1 412 ? -9.086 -30.469 -8.711 1 84.69 412 ALA B O 1
ATOM 8298 N N . ILE B 1 413 ? -10.516 -29.297 -9.898 1 86.62 413 ILE B N 1
ATOM 8299 C CA . ILE B 1 413 ? -9.547 -28.219 -10.062 1 86.62 413 ILE B CA 1
ATOM 8300 C C . ILE B 1 413 ? -9.281 -27.547 -8.719 1 86.62 413 ILE B C 1
ATOM 8302 O O . ILE B 1 413 ? -8.141 -27.219 -8.391 1 86.62 413 ILE B O 1
ATOM 8306 N N . LEU B 1 414 ? -10.328 -27.328 -7.938 1 86.62 414 LEU B N 1
ATOM 8307 C CA . LEU B 1 414 ? -10.195 -26.703 -6.625 1 86.62 414 LEU B CA 1
ATOM 8308 C C . LEU B 1 414 ? -9.297 -27.547 -5.715 1 86.62 414 LEU B C 1
ATOM 8310 O O . LEU B 1 414 ? -8.422 -27 -5.035 1 86.62 414 LEU B O 1
ATOM 8314 N N . LYS B 1 415 ? -9.484 -28.734 -5.805 1 84.25 415 LYS B N 1
ATOM 8315 C CA . LYS B 1 415 ? -8.695 -29.641 -4.973 1 84.25 415 LYS B CA 1
ATOM 8316 C C . LYS B 1 415 ? -7.23 -29.656 -5.41 1 84.25 415 LYS B C 1
ATOM 8318 O O . LYS B 1 415 ? -6.324 -29.641 -4.57 1 84.25 415 LYS B O 1
ATOM 8323 N N . TYR B 1 416 ? -7.066 -29.734 -6.68 1 86.81 416 TYR B N 1
ATOM 8324 C CA . TYR B 1 416 ? -5.711 -29.766 -7.211 1 86.81 416 TYR B CA 1
ATOM 8325 C C . TYR B 1 416 ? -4.973 -28.469 -6.891 1 86.81 416 TYR B C 1
ATOM 8327 O O . TYR B 1 416 ? -3.807 -28.5 -6.492 1 86.81 416 TYR B O 1
ATOM 8335 N N . GLU B 1 417 ? -5.602 -27.375 -7.043 1 88.94 417 GLU B N 1
ATOM 8336 C CA . GLU B 1 417 ? -4.965 -26.094 -6.762 1 88.94 417 GLU B CA 1
ATOM 8337 C C . GLU B 1 417 ? -4.645 -25.938 -5.277 1 88.94 417 GLU B C 1
ATOM 8339 O O . GLU B 1 417 ? -3.627 -25.359 -4.91 1 88.94 417 GLU B O 1
ATOM 8344 N N . LEU B 1 418 ? -5.539 -26.422 -4.457 1 89.31 418 LEU B N 1
ATOM 8345 C CA . LEU B 1 418 ? -5.281 -26.391 -3.023 1 89.31 418 LEU B CA 1
ATOM 8346 C C . LEU B 1 418 ? -4.082 -27.281 -2.672 1 89.31 418 LEU B C 1
ATOM 8348 O O . LEU B 1 418 ? -3.271 -26.906 -1.817 1 89.31 418 LEU B O 1
ATOM 8352 N N . GLU B 1 419 ? -4.004 -28.391 -3.305 1 89.31 419 GLU B N 1
ATOM 8353 C CA . GLU B 1 419 ? -2.873 -29.281 -3.094 1 89.31 419 GLU B CA 1
ATOM 8354 C C . GLU B 1 419 ? -1.561 -28.641 -3.523 1 89.31 419 GLU B C 1
ATOM 8356 O O . GLU B 1 419 ? -0.547 -28.75 -2.83 1 89.31 419 GLU B O 1
ATOM 8361 N N . MET B 1 420 ? -1.576 -28.062 -4.656 1 92.12 420 MET B N 1
ATOM 8362 C CA . MET B 1 420 ? -0.374 -27.391 -5.152 1 92.12 420 MET B CA 1
ATOM 8363 C C . MET B 1 420 ? 0.046 -26.266 -4.219 1 92.12 420 MET B C 1
ATOM 8365 O O . MET B 1 420 ? 1.239 -26.031 -4.012 1 92.12 420 MET B O 1
ATOM 8369 N N . ALA B 1 421 ? -0.958 -25.578 -3.707 1 93.06 421 ALA B N 1
ATOM 8370 C CA . ALA B 1 421 ? -0.649 -24.531 -2.738 1 93.06 421 ALA B CA 1
ATOM 8371 C C . ALA B 1 421 ? -0.019 -25.125 -1.478 1 93.06 421 ALA B C 1
ATOM 8373 O O . ALA B 1 421 ? 0.866 -24.5 -0.876 1 93.06 421 ALA B O 1
ATOM 8374 N N . PHE B 1 422 ? -0.533 -26.234 -1.104 1 93.56 422 PHE B N 1
ATOM 8375 C CA . PHE B 1 422 ? 0.014 -26.922 0.054 1 93.56 422 PHE B CA 1
ATOM 8376 C C . PHE B 1 422 ? 1.48 -27.281 -0.167 1 93.56 422 PHE B C 1
ATOM 8378 O O . PHE B 1 422 ? 2.312 -27.078 0.719 1 93.56 422 PHE B O 1
ATOM 8385 N N . TYR B 1 423 ? 1.873 -27.797 -1.302 1 94.62 423 TYR B N 1
ATOM 8386 C CA . TYR B 1 423 ? 3.256 -28.141 -1.617 1 94.62 423 TYR B CA 1
ATOM 8387 C C . TYR B 1 423 ? 4.125 -26.891 -1.675 1 94.62 423 TYR B C 1
ATOM 8389 O O . TYR B 1 423 ? 5.258 -26.891 -1.186 1 94.62 423 TYR B O 1
ATOM 8397 N N . LEU B 1 424 ? 3.602 -25.859 -2.275 1 95.94 424 LEU B N 1
ATOM 8398 C CA . LEU B 1 424 ? 4.359 -24.609 -2.35 1 95.94 424 LEU B CA 1
ATOM 8399 C C . LEU B 1 424 ? 4.723 -24.109 -0.955 1 95.94 424 LEU B C 1
ATOM 8401 O O . LEU B 1 424 ? 5.844 -23.656 -0.727 1 95.94 424 LEU B O 1
ATOM 8405 N N . GLY B 1 425 ? 3.723 -24.156 -0.039 1 95 425 GLY B N 1
ATOM 8406 C CA . GLY B 1 425 ? 4 -23.766 1.334 1 95 425 GLY B CA 1
ATOM 8407 C C . GLY B 1 425 ? 5.129 -24.562 1.964 1 95 425 GLY B C 1
ATOM 8408 O O . GLY B 1 425 ? 5.973 -24 2.666 1 95 425 GLY B O 1
ATOM 8409 N N . GLN B 1 426 ? 5.168 -25.75 1.664 1 93.5 426 GLN B N 1
ATOM 8410 C CA . GLN B 1 426 ? 6.211 -26.609 2.219 1 93.5 426 GLN B CA 1
ATOM 8411 C C . GLN B 1 426 ? 7.562 -26.328 1.564 1 93.5 426 GLN B C 1
ATOM 8413 O O . GLN B 1 426 ? 8.602 -26.375 2.227 1 93.5 426 GLN B O 1
ATOM 8418 N N . PHE B 1 427 ? 7.586 -26.062 0.283 1 94.62 427 PHE B N 1
ATOM 8419 C CA . PHE B 1 427 ? 8.828 -25.656 -0.376 1 94.62 427 PHE B CA 1
ATOM 8420 C C . PHE B 1 427 ? 9.438 -24.438 0.303 1 94.62 427 PHE B C 1
ATOM 8422 O O . PHE B 1 427 ? 10.641 -24.406 0.571 1 94.62 427 PHE B O 1
ATOM 8429 N N . ILE B 1 428 ? 8.609 -23.531 0.553 1 93.62 428 ILE B N 1
ATOM 8430 C CA . ILE B 1 428 ? 9.07 -22.281 1.143 1 93.62 428 ILE B CA 1
ATOM 8431 C C . ILE B 1 428 ? 9.688 -22.562 2.514 1 93.62 428 ILE B C 1
ATOM 8433 O O . ILE B 1 428 ? 10.68 -21.922 2.893 1 93.62 428 ILE B O 1
ATOM 8437 N N . LEU B 1 429 ? 9.195 -23.531 3.191 1 90.44 429 LEU B N 1
ATOM 8438 C CA . LEU B 1 429 ? 9.656 -23.844 4.539 1 90.44 429 LEU B CA 1
ATOM 8439 C C . LEU B 1 429 ? 10.938 -24.672 4.5 1 90.44 429 LEU B C 1
ATOM 8441 O O . LEU B 1 429 ? 11.82 -24.5 5.348 1 90.44 429 LEU B O 1
ATOM 8445 N N . TYR B 1 430 ? 11.133 -25.5 3.506 1 92.25 430 TYR B N 1
ATOM 8446 C CA . TYR B 1 430 ? 12.203 -26.5 3.588 1 92.25 430 TYR B CA 1
ATOM 8447 C C . TYR B 1 430 ? 13.336 -26.156 2.623 1 92.25 430 TYR B C 1
ATOM 8449 O O . TYR B 1 430 ? 14.461 -26.625 2.801 1 92.25 430 TYR B O 1
ATOM 8457 N N . GLN B 1 431 ? 13.164 -25.406 1.619 1 93.75 431 GLN B N 1
ATOM 8458 C CA . GLN B 1 431 ? 14.164 -25.078 0.605 1 93.75 431 GLN B CA 1
ATOM 8459 C C . GLN B 1 431 ? 15.414 -24.484 1.239 1 93.75 431 GLN B C 1
ATOM 8461 O O . GLN B 1 431 ? 16.531 -24.766 0.798 1 93.75 431 GLN B O 1
ATOM 8466 N N . PRO B 1 432 ? 15.266 -23.672 2.262 1 91.81 432 PRO B N 1
ATOM 8467 C CA . PRO B 1 432 ? 16.438 -23.031 2.857 1 91.81 432 PRO B CA 1
ATOM 8468 C C . PRO B 1 432 ? 17.391 -24.047 3.504 1 91.81 432 PRO B C 1
ATOM 8470 O O . PRO B 1 432 ? 18.516 -23.703 3.861 1 91.81 432 PRO B O 1
ATOM 8473 N N . PHE B 1 433 ? 17.062 -25.297 3.566 1 90.75 433 PHE B N 1
ATOM 8474 C CA . PHE B 1 433 ? 17.891 -26.297 4.242 1 90.75 433 PHE B CA 1
ATOM 8475 C C . PHE B 1 433 ? 18.516 -27.25 3.238 1 90.75 433 PHE B C 1
ATOM 8477 O O . PHE B 1 433 ? 19.141 -28.25 3.623 1 90.75 433 PHE B O 1
ATOM 8484 N N . LEU B 1 434 ? 18.438 -27 1.971 1 92.38 434 LEU B N 1
ATOM 8485 C CA . LEU B 1 434 ? 18.906 -27.906 0.922 1 92.38 434 LEU B CA 1
ATOM 8486 C C . LEU B 1 434 ? 20.422 -28.016 0.934 1 92.38 434 LEU B C 1
ATOM 8488 O O . LEU B 1 434 ? 20.984 -29 0.441 1 92.38 434 LEU B O 1
ATOM 8492 N N . HIS B 1 435 ? 21.109 -27.016 1.459 1 89.44 435 HIS B N 1
ATOM 8493 C CA . HIS B 1 435 ? 22.562 -27.031 1.463 1 89.44 435 HIS B CA 1
ATOM 8494 C C . HIS B 1 435 ? 23.109 -28.188 2.301 1 89.44 435 HIS B C 1
ATOM 8496 O O . HIS B 1 435 ? 24.25 -28.609 2.125 1 89.44 435 HIS B O 1
ATOM 8502 N N . TYR B 1 436 ? 22.328 -28.688 3.184 1 87.44 436 TYR B N 1
ATOM 8503 C CA . TYR B 1 436 ? 22.766 -29.828 3.996 1 87.44 436 TYR B CA 1
ATOM 8504 C C . TYR B 1 436 ? 22.969 -31.062 3.135 1 87.44 436 TYR B C 1
ATOM 8506 O O . TYR B 1 436 ? 23.688 -31.984 3.529 1 87.44 436 TYR B O 1
ATOM 8514 N N . LEU B 1 437 ? 22.359 -31.094 1.945 1 87 437 LEU B N 1
ATOM 8515 C CA . LEU B 1 437 ? 22.578 -32.188 1.015 1 87 437 LEU B CA 1
ATOM 8516 C C . LEU B 1 437 ? 24.016 -32.219 0.524 1 87 437 LEU B C 1
ATOM 8518 O O . LEU B 1 437 ? 24.562 -33.281 0.242 1 87 437 LEU B O 1
ATOM 8522 N N . ILE B 1 438 ? 24.547 -31.047 0.425 1 85.69 438 ILE B N 1
ATOM 8523 C CA . ILE B 1 438 ? 25.953 -30.953 0.009 1 85.69 438 ILE B CA 1
ATOM 8524 C C . ILE B 1 438 ? 26.844 -31.562 1.084 1 85.69 438 ILE B C 1
ATOM 8526 O O . ILE B 1 438 ? 27.781 -32.281 0.773 1 85.69 438 ILE B O 1
ATOM 8530 N N . GLN B 1 439 ? 26.516 -31.219 2.275 1 83 439 GLN B N 1
ATOM 8531 C CA . GLN B 1 439 ? 27.297 -31.766 3.387 1 83 439 GLN B CA 1
ATOM 8532 C C . GLN B 1 439 ? 27.141 -33.281 3.475 1 83 439 GLN B C 1
ATOM 8534 O O . GLN B 1 439 ? 28.094 -34 3.754 1 83 439 GLN B O 1
ATOM 8539 N N . MET B 1 440 ? 25.938 -33.688 3.258 1 79.56 440 MET B N 1
ATOM 8540 C CA . MET B 1 440 ? 25.672 -35.125 3.264 1 79.56 440 MET B CA 1
ATOM 8541 C C . MET B 1 440 ? 26.453 -35.844 2.17 1 79.56 440 MET B C 1
ATOM 8543 O O . MET B 1 440 ? 27.016 -36.906 2.398 1 79.56 440 MET B O 1
ATOM 8547 N N . ALA B 1 441 ? 26.531 -35.25 1.044 1 78.31 441 ALA B N 1
ATOM 8548 C CA . ALA B 1 441 ? 27.219 -35.812 -0.099 1 78.31 441 ALA B CA 1
ATOM 8549 C C . ALA B 1 441 ? 28.734 -35.844 0.138 1 78.31 441 ALA B C 1
ATOM 8551 O O . ALA B 1 441 ? 29.422 -36.75 -0.324 1 78.31 441 ALA B O 1
ATOM 8552 N N . ASN B 1 442 ? 29.188 -34.875 0.918 1 79.81 442 ASN B N 1
ATOM 8553 C CA . ASN B 1 442 ? 30.609 -34.781 1.195 1 79.81 442 ASN B CA 1
ATOM 8554 C C . ASN B 1 442 ? 31 -35.625 2.414 1 79.81 442 ASN B C 1
ATOM 8556 O O . ASN B 1 442 ? 32.188 -35.688 2.783 1 79.81 442 ASN B O 1
ATOM 8560 N N . GLY B 1 443 ? 30.109 -36.219 3.01 1 74.94 443 GLY B N 1
ATOM 8561 C CA . GLY B 1 443 ? 30.391 -37.062 4.152 1 74.94 443 GLY B CA 1
ATOM 8562 C C . GLY B 1 443 ? 30.656 -36.281 5.426 1 74.94 443 GLY B C 1
ATOM 8563 O O . GLY B 1 443 ? 31.312 -36.781 6.344 1 74.94 443 GLY B O 1
ATOM 8564 N N . LEU B 1 444 ? 30.25 -35.125 5.414 1 79.69 444 LEU B N 1
ATOM 8565 C CA . LEU B 1 444 ? 30.422 -34.312 6.609 1 79.69 444 LEU B CA 1
ATOM 8566 C C . LEU B 1 444 ? 29.359 -34.625 7.652 1 79.69 444 LEU B C 1
ATOM 8568 O O . LEU B 1 444 ? 28.234 -35 7.301 1 79.69 444 LEU B O 1
ATOM 8572 N N . PRO B 1 445 ? 29.703 -34.531 8.891 1 80.19 445 PRO B N 1
ATOM 8573 C CA . PRO B 1 445 ? 28.703 -34.844 9.922 1 80.19 445 PRO B CA 1
ATOM 8574 C C . PRO B 1 445 ? 27.562 -33.844 9.938 1 80.19 445 PRO B C 1
ATOM 8576 O O . PRO B 1 445 ? 27.781 -32.625 9.883 1 80.19 445 PRO B O 1
ATOM 8579 N N . ILE B 1 446 ? 26.422 -34.375 9.836 1 80.19 446 ILE B N 1
ATOM 8580 C CA . ILE B 1 446 ? 25.219 -33.594 9.875 1 80.19 446 ILE B CA 1
ATOM 8581 C C . ILE B 1 446 ? 24.25 -34.125 10.922 1 80.19 446 ILE B C 1
ATOM 8583 O O . ILE B 1 446 ? 24.219 -35.344 11.164 1 80.19 446 ILE B O 1
ATOM 8587 N N . MET B 1 447 ? 23.625 -33.25 11.594 1 80.38 447 MET B N 1
ATOM 8588 C CA . MET B 1 447 ? 22.625 -33.656 12.57 1 80.38 447 MET B CA 1
ATOM 8589 C C . MET B 1 447 ? 21.406 -34.25 11.875 1 80.38 447 MET B C 1
ATOM 8591 O O . MET B 1 447 ? 21.109 -33.906 10.727 1 80.38 447 MET B O 1
ATOM 8595 N N . LYS B 1 448 ? 20.688 -35.031 12.594 1 77.12 448 LYS B N 1
ATOM 8596 C CA . LYS B 1 448 ? 19.516 -35.688 12.055 1 77.12 448 LYS B CA 1
ATOM 8597 C C . LYS B 1 448 ? 18.438 -34.688 11.656 1 77.12 448 LYS B C 1
ATOM 8599 O O . LYS B 1 448 ? 17.812 -34.812 10.609 1 77.12 448 LYS B O 1
ATOM 8604 N N . ILE B 1 449 ? 18.312 -33.688 12.453 1 78.06 449 ILE B N 1
ATOM 8605 C CA . ILE B 1 449 ? 17.281 -32.688 12.195 1 78.06 449 ILE B CA 1
ATOM 8606 C C . ILE B 1 449 ? 17.594 -31.938 10.898 1 78.06 449 ILE B C 1
ATOM 8608 O O . ILE B 1 449 ? 16.688 -31.578 10.141 1 78.06 449 ILE B O 1
ATOM 8612 N N . GLN B 1 450 ? 18.844 -31.766 10.648 1 82.38 450 GLN B N 1
ATOM 8613 C CA . GLN B 1 450 ? 19.281 -31.078 9.438 1 82.38 450 GLN B CA 1
ATOM 8614 C C . GLN B 1 450 ? 19.031 -31.922 8.195 1 82.38 450 GLN B C 1
ATOM 8616 O O . GLN B 1 450 ? 18.469 -31.453 7.211 1 82.38 450 GLN B O 1
ATOM 8621 N N . SER B 1 451 ? 19.422 -33.125 8.32 1 82.12 451 SER B N 1
ATOM 8622 C CA . SER B 1 451 ? 19.234 -34.031 7.184 1 82.12 451 SER B CA 1
ATOM 8623 C C . SER B 1 451 ? 17.75 -34.281 6.914 1 82.12 451 SER B C 1
ATOM 8625 O O . SER B 1 451 ? 17.344 -34.406 5.758 1 82.12 451 SER B O 1
ATOM 8627 N N . GLN B 1 452 ? 16.984 -34.344 7.918 1 81.25 452 GLN B N 1
ATOM 8628 C CA . GLN B 1 452 ? 15.555 -34.625 7.77 1 81.25 452 GLN B CA 1
ATOM 8629 C C . GLN B 1 452 ? 14.852 -33.5 7.004 1 81.25 452 GLN B C 1
ATOM 8631 O O . GLN B 1 452 ? 13.984 -33.781 6.168 1 81.25 452 GLN B O 1
ATOM 8636 N N . HIS B 1 453 ? 15.195 -32.281 7.32 1 86.56 453 HIS B N 1
ATOM 8637 C CA . HIS B 1 453 ? 14.531 -31.172 6.652 1 86.56 453 HIS B CA 1
ATOM 8638 C C . HIS B 1 453 ? 14.969 -31.062 5.199 1 86.56 453 HIS B C 1
ATOM 8640 O O . HIS B 1 453 ? 14.18 -30.672 4.336 1 86.56 453 HIS B O 1
ATOM 8646 N N . ALA B 1 454 ? 16.156 -31.328 4.914 1 89.12 454 ALA B N 1
ATOM 8647 C CA . ALA B 1 454 ? 16.625 -31.344 3.529 1 89.12 454 ALA B CA 1
ATOM 8648 C C . ALA B 1 454 ? 15.945 -32.469 2.732 1 89.12 454 ALA B C 1
ATOM 8650 O O . ALA B 1 454 ? 15.516 -32.25 1.596 1 89.12 454 ALA B O 1
ATOM 8651 N N . LEU B 1 455 ? 15.836 -33.594 3.35 1 86.25 455 LEU B N 1
ATOM 8652 C CA . LEU B 1 455 ? 15.211 -34.719 2.689 1 86.25 455 LEU B CA 1
ATOM 8653 C C . LEU B 1 455 ? 13.719 -34.5 2.506 1 86.25 455 LEU B C 1
ATOM 8655 O O . LEU B 1 455 ? 13.133 -34.969 1.519 1 86.25 455 LEU B O 1
ATOM 8659 N N . ALA B 1 456 ? 13.125 -33.844 3.459 1 87.25 456 ALA B N 1
ATOM 8660 C CA . ALA B 1 456 ? 11.711 -33.5 3.328 1 87.25 456 ALA B CA 1
ATOM 8661 C C . ALA B 1 456 ? 11.453 -32.656 2.084 1 87.25 456 ALA B C 1
ATOM 8663 O O . ALA B 1 456 ? 10.445 -32.844 1.396 1 87.25 456 ALA B O 1
ATOM 8664 N N . CYS B 1 457 ? 12.289 -31.75 1.808 1 91.06 457 CYS B N 1
ATOM 8665 C CA . CYS B 1 457 ? 12.148 -30.906 0.626 1 91.06 457 CYS B CA 1
ATOM 8666 C C . CYS B 1 457 ? 12.195 -31.75 -0.648 1 91.06 457 CYS B C 1
ATOM 8668 O O . CYS B 1 457 ? 11.414 -31.516 -1.571 1 91.06 457 CYS B O 1
ATOM 8670 N N . ILE B 1 458 ? 13.07 -32.688 -0.704 1 90.06 458 ILE B N 1
ATOM 8671 C CA . ILE B 1 458 ? 13.219 -33.531 -1.884 1 90.06 458 ILE B CA 1
ATOM 8672 C C . ILE B 1 458 ? 12 -34.438 -2.025 1 90.06 458 ILE B C 1
ATOM 8674 O O . ILE B 1 458 ? 11.539 -34.719 -3.139 1 90.06 458 ILE B O 1
ATOM 8678 N N . LYS B 1 459 ? 11.539 -34.906 -0.914 1 87.69 459 LYS B N 1
ATOM 8679 C CA . LYS B 1 459 ? 10.328 -35.719 -0.944 1 87.69 459 LYS B CA 1
ATOM 8680 C C . LYS B 1 459 ? 9.156 -34.938 -1.533 1 87.69 459 LYS B C 1
ATOM 8682 O O . LYS B 1 459 ? 8.414 -35.469 -2.367 1 87.69 459 LYS B O 1
ATOM 8687 N N . ILE B 1 460 ? 9 -33.75 -1.08 1 91 460 ILE B N 1
ATOM 8688 C CA . ILE B 1 460 ? 7.918 -32.906 -1.575 1 91 460 ILE B CA 1
ATOM 8689 C C . ILE B 1 460 ? 8.102 -32.656 -3.07 1 91 460 ILE B C 1
ATOM 8691 O O . ILE B 1 460 ? 7.133 -32.625 -3.826 1 91 460 ILE B O 1
ATOM 8695 N N . ALA B 1 461 ? 9.32 -32.469 -3.484 1 93.75 461 ALA B N 1
ATOM 8696 C CA . ALA B 1 461 ? 9.602 -32.219 -4.898 1 93.75 461 ALA B CA 1
ATOM 8697 C C . ALA B 1 461 ? 9.188 -33.406 -5.75 1 93.75 461 ALA B C 1
ATOM 8699 O O . ALA B 1 461 ? 8.508 -33.25 -6.77 1 93.75 461 ALA B O 1
ATOM 8700 N N . SER B 1 462 ? 9.531 -34.562 -5.305 1 90.81 462 SER B N 1
ATOM 8701 C CA . SER B 1 462 ? 9.172 -35.781 -6.02 1 90.81 462 SER B CA 1
ATOM 8702 C C . SER B 1 462 ? 7.66 -35.969 -6.051 1 90.81 462 SER B C 1
ATOM 8704 O O . SER B 1 462 ? 7.098 -36.344 -7.09 1 90.81 462 SER B O 1
ATOM 8706 N N . THR B 1 463 ? 7.051 -35.719 -4.945 1 89.06 463 THR B N 1
ATOM 8707 C CA . THR B 1 463 ? 5.605 -35.875 -4.848 1 89.06 463 THR B CA 1
ATOM 8708 C C . THR B 1 463 ? 4.891 -34.875 -5.746 1 89.06 463 THR B C 1
ATOM 8710 O O . THR B 1 463 ? 3.895 -35.219 -6.391 1 89.06 463 THR B O 1
ATOM 8713 N N . THR B 1 464 ? 5.332 -33.656 -5.742 1 93.5 464 THR B N 1
ATOM 8714 C CA . THR B 1 464 ? 4.734 -32.594 -6.57 1 93.5 464 THR B CA 1
ATOM 8715 C C . THR B 1 464 ? 4.746 -33 -8.039 1 93.5 464 THR B C 1
ATOM 8717 O O . THR B 1 464 ? 3.746 -32.844 -8.742 1 93.5 464 THR B O 1
ATOM 8720 N N . ILE B 1 465 ? 5.836 -33.594 -8.516 1 94.56 465 ILE B N 1
ATOM 8721 C CA . ILE B 1 465 ? 5.977 -33.969 -9.914 1 94.56 465 ILE B CA 1
ATOM 8722 C C . ILE B 1 465 ? 5.059 -35.156 -10.219 1 94.56 465 ILE B C 1
ATOM 8724 O O . ILE B 1 465 ? 4.363 -35.156 -11.234 1 94.56 465 ILE B O 1
ATOM 8728 N N . SER B 1 466 ? 5.023 -36.094 -9.312 1 90.94 466 SER B N 1
ATOM 8729 C CA . SER B 1 466 ? 4.164 -37.281 -9.516 1 90.94 466 SER B CA 1
ATOM 8730 C C . SER B 1 466 ? 2.691 -36.875 -9.555 1 90.94 466 SER B C 1
ATOM 8732 O O . SER B 1 466 ? 1.936 -37.344 -10.406 1 90.94 466 SER B O 1
ATOM 8734 N N . ARG B 1 467 ? 2.34 -36 -8.672 1 89.81 467 ARG B N 1
ATOM 8735 C CA . ARG B 1 467 ? 0.955 -35.562 -8.609 1 89.81 467 ARG B CA 1
ATOM 8736 C C . ARG B 1 467 ? 0.6 -34.719 -9.82 1 89.81 467 ARG B C 1
ATOM 8738 O O . ARG B 1 467 ? -0.523 -34.781 -10.328 1 89.81 467 ARG B O 1
ATOM 8745 N N . SER B 1 468 ? 1.465 -33.938 -10.281 1 93.88 468 SER B N 1
ATOM 8746 C CA . SER B 1 468 ? 1.228 -33.125 -11.469 1 93.88 468 SER B CA 1
ATOM 8747 C C . SER B 1 468 ? 1.055 -33.969 -12.711 1 93.88 468 SER B C 1
ATOM 8749 O O . SER B 1 468 ? 0.292 -33.625 -13.617 1 93.88 468 SER B O 1
ATOM 8751 N N . GLU B 1 469 ? 1.773 -35.062 -12.734 1 93.88 469 GLU B N 1
ATOM 8752 C CA . GLU B 1 469 ? 1.617 -36 -13.844 1 93.88 469 GLU B CA 1
ATOM 8753 C C . GLU B 1 469 ? 0.213 -36.594 -13.867 1 93.88 469 GLU B C 1
ATOM 8755 O O . GLU B 1 469 ? -0.384 -36.75 -14.938 1 93.88 469 GLU B O 1
ATOM 8760 N N . VAL B 1 470 ? -0.266 -36.938 -12.734 1 90.06 470 VAL B N 1
ATOM 8761 C CA . VAL B 1 470 ? -1.618 -37.469 -12.625 1 90.06 470 VAL B CA 1
ATOM 8762 C C . VAL B 1 470 ? -2.629 -36.438 -13.102 1 90.06 470 VAL B C 1
ATOM 8764 O O . VAL B 1 470 ? -3.578 -36.781 -13.82 1 90.06 470 VAL B O 1
ATOM 8767 N N . MET B 1 471 ? -2.449 -35.25 -12.734 1 89.75 471 MET B N 1
ATOM 8768 C CA . MET B 1 471 ? -3.363 -34.188 -13.133 1 89.75 471 MET B CA 1
ATOM 8769 C C . MET B 1 471 ? -3.285 -33.938 -14.633 1 89.75 471 MET B C 1
ATOM 8771 O O . MET B 1 471 ? -4.285 -33.562 -15.258 1 89.75 471 MET B O 1
ATOM 8775 N N . HIS B 1 472 ? -2.094 -34.031 -15.164 1 92.25 472 HIS B N 1
ATOM 8776 C CA . HIS B 1 472 ? -1.931 -33.938 -16.609 1 92.25 472 HIS B CA 1
ATOM 8777 C C . HIS B 1 472 ? -2.754 -35 -17.344 1 92.25 472 HIS B C 1
ATOM 8779 O O . HIS B 1 472 ? -3.426 -34.688 -18.328 1 92.25 472 HIS B O 1
ATOM 8785 N N . GLN B 1 473 ? -2.732 -36.156 -16.828 1 90.62 473 GLN B N 1
ATOM 8786 C CA . GLN B 1 473 ? -3.467 -37.281 -17.438 1 90.62 473 GLN B CA 1
ATOM 8787 C C . GLN B 1 473 ? -4.973 -37.062 -17.328 1 90.62 473 GLN B C 1
ATOM 8789 O O . GLN B 1 473 ? -5.727 -37.469 -18.219 1 90.62 473 GLN B O 1
ATOM 8794 N N . ARG B 1 474 ? -5.359 -36.312 -16.344 1 88.06 474 ARG B N 1
ATOM 8795 C CA . ARG B 1 474 ? -6.777 -36.031 -16.141 1 88.06 474 ARG B CA 1
ATOM 8796 C C . ARG B 1 474 ? -7.195 -34.75 -16.906 1 88.06 474 ARG B C 1
ATOM 8798 O O . ARG B 1 474 ? -8.352 -34.344 -16.844 1 88.06 474 ARG B O 1
ATOM 8805 N N . GLY B 1 475 ? -6.27 -34.125 -17.516 1 85.38 475 GLY B N 1
ATOM 8806 C CA . GLY B 1 475 ? -6.574 -32.969 -18.328 1 85.38 475 GLY B CA 1
ATOM 8807 C C . GLY B 1 475 ? -6.836 -31.719 -17.484 1 85.38 475 GLY B C 1
ATOM 8808 O O . GLY B 1 475 ? -7.578 -30.828 -17.906 1 85.38 475 GLY B O 1
ATOM 8809 N N . LEU B 1 476 ? -6.262 -31.609 -16.312 1 86.88 476 LEU B N 1
ATOM 8810 C CA . LEU B 1 476 ? -6.574 -30.516 -15.391 1 86.88 476 LEU B CA 1
ATOM 8811 C C . LEU B 1 476 ? -5.508 -29.438 -15.453 1 86.88 476 LEU B C 1
ATOM 8813 O O . LEU B 1 476 ? -5.711 -28.328 -14.938 1 86.88 476 LEU B O 1
ATOM 8817 N N . LEU B 1 477 ? -4.383 -29.625 -16.125 1 88.69 477 LEU B N 1
ATOM 8818 C CA . LEU B 1 477 ? -3.334 -28.625 -16.219 1 88.69 477 LEU B CA 1
ATOM 8819 C C . LEU B 1 477 ? -3.746 -27.484 -17.141 1 88.69 477 LEU B C 1
ATOM 8821 O O . LEU B 1 477 ? -4.371 -27.719 -18.172 1 88.69 477 LEU B O 1
ATOM 8825 N N . ALA B 1 478 ? -3.539 -26.312 -16.672 1 88 478 ALA B N 1
ATOM 8826 C CA . ALA B 1 478 ? -3.844 -25.125 -17.484 1 88 478 ALA B CA 1
ATOM 8827 C C . ALA B 1 478 ? -2.59 -24.297 -17.719 1 88 478 ALA B C 1
ATOM 8829 O O . ALA B 1 478 ? -1.816 -24.047 -16.797 1 88 478 ALA B O 1
ATOM 8830 N N . PRO B 1 479 ? -2.344 -23.891 -18.969 1 87.69 479 PRO B N 1
ATOM 8831 C CA . PRO B 1 479 ? -1.15 -23.094 -19.281 1 87.69 479 PRO B CA 1
ATOM 8832 C C . PRO B 1 479 ? -1.156 -21.719 -18.641 1 87.69 479 PRO B C 1
ATOM 8834 O O . PRO B 1 479 ? -0.123 -21.047 -18.594 1 87.69 479 PRO B O 1
ATOM 8837 N N . ALA B 1 480 ? -2.273 -21.344 -18.188 1 89.56 480 ALA B N 1
ATOM 8838 C CA . ALA B 1 480 ? -2.363 -20.016 -17.609 1 89.56 480 ALA B CA 1
ATOM 8839 C C . ALA B 1 480 ? -2.264 -20.062 -16.078 1 89.56 480 ALA B C 1
ATOM 8841 O O . ALA B 1 480 ? -2.203 -19.031 -15.422 1 89.56 480 ALA B O 1
ATOM 8842 N N . SER B 1 481 ? -2.191 -21.203 -15.469 1 91.38 481 SER B N 1
ATOM 8843 C CA . SER B 1 481 ? -2.102 -21.328 -14.023 1 91.38 481 SER B CA 1
ATOM 8844 C C . SER B 1 481 ? -0.678 -21.078 -13.531 1 91.38 481 SER B C 1
ATOM 8846 O O . SER B 1 481 ? 0.092 -22.031 -13.352 1 91.38 481 SER B O 1
ATOM 8848 N N . TRP B 1 482 ? -0.391 -19.875 -13.234 1 95.31 482 TRP B N 1
ATOM 8849 C CA . TRP B 1 482 ? 0.965 -19.453 -12.883 1 95.31 482 TRP B CA 1
ATOM 8850 C C . TRP B 1 482 ? 1.418 -20.109 -11.586 1 95.31 482 TRP B C 1
ATOM 8852 O O . TRP B 1 482 ? 2.572 -20.531 -11.461 1 95.31 482 TRP B O 1
ATOM 8862 N N . SER B 1 483 ? 0.562 -20.219 -10.57 1 93.88 483 SER B N 1
ATOM 8863 C CA . SER B 1 483 ? 0.927 -20.781 -9.273 1 93.88 483 SER B CA 1
ATOM 8864 C C . SER B 1 483 ? 1.341 -22.25 -9.414 1 93.88 483 SER B C 1
ATOM 8866 O O . SER B 1 483 ? 2.27 -22.703 -8.742 1 93.88 483 SER B O 1
ATOM 8868 N N . VAL B 1 484 ? 0.7 -22.953 -10.273 1 94.06 484 VAL B N 1
ATOM 8869 C CA . VAL B 1 484 ? 1.027 -24.359 -10.516 1 94.06 484 VAL B CA 1
ATOM 8870 C C . VAL B 1 484 ? 2.371 -24.453 -11.234 1 94.06 484 VAL B C 1
ATOM 8872 O O . VAL B 1 484 ? 3.221 -25.266 -10.859 1 94.06 484 VAL B O 1
ATOM 8875 N N . MET B 1 485 ? 2.572 -23.672 -12.273 1 96.06 485 MET B N 1
ATOM 8876 C CA . MET B 1 485 ? 3.838 -23.656 -13 1 96.06 485 MET B CA 1
ATOM 8877 C C . MET B 1 485 ? 5 -23.344 -12.062 1 96.06 485 MET B C 1
ATOM 8879 O O . MET B 1 485 ? 6.055 -23.969 -12.141 1 96.06 485 MET B O 1
ATOM 8883 N N . TYR B 1 486 ? 4.75 -22.375 -11.219 1 97.56 486 TYR B N 1
ATOM 8884 C CA . TYR B 1 486 ? 5.793 -21.953 -10.297 1 97.56 486 TYR B CA 1
ATOM 8885 C C . TYR B 1 486 ? 6.121 -23.047 -9.297 1 97.56 486 TYR B C 1
ATOM 8887 O O . TYR B 1 486 ? 7.289 -23.266 -8.961 1 97.56 486 TYR B O 1
ATOM 8895 N N . THR B 1 487 ? 5.086 -23.688 -8.766 1 97.25 487 THR B N 1
ATOM 8896 C CA . THR B 1 487 ? 5.305 -24.781 -7.824 1 97.25 487 THR B CA 1
ATOM 8897 C C . THR B 1 487 ? 6.07 -25.922 -8.492 1 97.25 487 THR B C 1
ATOM 8899 O O . THR B 1 487 ? 6.984 -26.5 -7.891 1 97.25 487 THR B O 1
ATOM 8902 N N . LEU B 1 488 ? 5.727 -26.234 -9.711 1 97.31 488 LEU B N 1
ATOM 8903 C CA . LEU B 1 488 ? 6.434 -27.266 -10.469 1 97.31 488 LEU B CA 1
ATOM 8904 C C . LEU B 1 488 ? 7.879 -26.859 -10.727 1 97.31 488 LEU B C 1
ATOM 8906 O O . LEU B 1 488 ? 8.789 -27.672 -10.641 1 97.31 488 LEU B O 1
ATOM 8910 N N . PHE B 1 489 ? 8.047 -25.656 -11.055 1 97.94 489 PHE B N 1
ATOM 8911 C CA . PHE B 1 489 ? 9.383 -25.094 -11.25 1 97.94 489 PHE B CA 1
ATOM 8912 C C . PHE B 1 489 ? 10.234 -25.281 -10.008 1 97.94 489 PHE B C 1
ATOM 8914 O O . PHE B 1 489 ? 11.391 -25.703 -10.094 1 97.94 489 PHE B O 1
ATOM 8921 N N . GLN B 1 490 ? 9.68 -24.938 -8.883 1 97.56 490 GLN B N 1
ATOM 8922 C CA . GLN B 1 490 ? 10.406 -25.109 -7.621 1 97.56 490 GLN B CA 1
ATOM 8923 C C . GLN B 1 490 ? 10.766 -26.562 -7.395 1 97.56 490 GLN B C 1
ATOM 8925 O O . GLN B 1 490 ? 11.867 -26.875 -6.914 1 97.56 490 GLN B O 1
ATOM 8930 N N . ALA B 1 491 ? 9.898 -27.453 -7.723 1 97.06 491 ALA B N 1
ATOM 8931 C CA . ALA B 1 491 ? 10.156 -28.891 -7.566 1 97.06 491 ALA B CA 1
ATOM 8932 C C . ALA B 1 491 ? 11.328 -29.328 -8.438 1 97.06 491 ALA B C 1
ATOM 8934 O O . ALA B 1 491 ? 12.234 -30.031 -7.969 1 97.06 491 ALA B O 1
ATOM 8935 N N . VAL B 1 492 ? 11.328 -28.906 -9.656 1 96.75 492 VAL B N 1
ATOM 8936 C CA . VAL B 1 492 ? 12.391 -29.266 -10.586 1 96.75 492 VAL B CA 1
ATOM 8937 C C . VAL B 1 492 ? 13.727 -28.703 -10.102 1 96.75 492 VAL B C 1
ATOM 8939 O O . VAL B 1 492 ? 14.742 -29.391 -10.117 1 96.75 492 VAL B O 1
ATOM 8942 N N . MET B 1 493 ? 13.703 -27.484 -9.648 1 95.81 493 MET B N 1
ATOM 8943 C CA . MET B 1 493 ? 14.922 -26.828 -9.156 1 95.81 493 MET B CA 1
ATOM 8944 C C . MET B 1 493 ? 15.484 -27.578 -7.953 1 95.81 493 MET B C 1
ATOM 8946 O O . MET B 1 493 ? 16.703 -27.703 -7.809 1 95.81 493 MET B O 1
ATOM 8950 N N . CYS B 1 494 ? 14.625 -28.062 -7.09 1 93.75 494 CYS B N 1
ATOM 8951 C CA . CYS B 1 494 ? 15.078 -28.812 -5.926 1 93.75 494 CYS B CA 1
ATOM 8952 C C . CYS B 1 494 ? 15.711 -30.141 -6.34 1 93.75 494 CYS B C 1
ATOM 8954 O O . CYS B 1 494 ? 16.719 -30.562 -5.758 1 93.75 494 CYS B O 1
ATOM 8956 N N . LEU B 1 495 ? 15.18 -30.781 -7.32 1 91.12 495 LEU B N 1
ATOM 8957 C CA . LEU B 1 495 ? 15.75 -32.031 -7.805 1 91.12 495 LEU B CA 1
ATOM 8958 C C . LEU B 1 495 ? 17.078 -31.781 -8.523 1 91.12 495 LEU B C 1
ATOM 8960 O O . LEU B 1 495 ? 18 -32.562 -8.422 1 91.12 495 LEU B O 1
ATOM 8964 N N . LEU B 1 496 ? 17.094 -30.672 -9.273 1 90.31 496 LEU B N 1
ATOM 8965 C CA . LEU B 1 496 ? 18.359 -30.297 -9.914 1 90.31 496 LEU B CA 1
ATOM 8966 C C . LEU B 1 496 ? 19.438 -30.047 -8.867 1 90.31 496 LEU B C 1
ATOM 8968 O O . LEU B 1 496 ? 20.609 -30.406 -9.078 1 90.31 496 LEU B O 1
ATOM 8972 N N . PHE B 1 497 ? 19.062 -29.422 -7.781 1 90.75 497 PHE B N 1
ATOM 8973 C CA . PHE B 1 497 ? 19.984 -29.203 -6.676 1 90.75 497 PHE B CA 1
ATOM 8974 C C . PHE B 1 497 ? 20.531 -30.531 -6.16 1 90.75 497 PHE B C 1
ATOM 8976 O O . PHE B 1 497 ? 21.734 -30.672 -5.961 1 90.75 497 PHE B O 1
ATOM 8983 N N . LEU B 1 498 ? 19.672 -31.5 -5.957 1 88.25 498 LEU B N 1
ATOM 8984 C CA . LEU B 1 498 ? 20.062 -32.812 -5.473 1 88.25 498 LEU B CA 1
ATOM 8985 C C . LEU B 1 498 ? 21.016 -33.5 -6.461 1 88.25 498 LEU B C 1
ATOM 8987 O O . LEU B 1 498 ? 22.047 -34.031 -6.062 1 88.25 498 LEU B O 1
ATOM 8991 N N . ILE B 1 499 ? 20.688 -33.438 -7.707 1 85.19 499 ILE B N 1
ATOM 8992 C CA . ILE B 1 499 ? 21.5 -34.062 -8.742 1 85.19 499 ILE B CA 1
ATOM 8993 C C . ILE B 1 499 ? 22.875 -33.406 -8.812 1 85.19 499 ILE B C 1
ATOM 8995 O O . ILE B 1 499 ? 23.875 -34.094 -9.016 1 85.19 499 ILE B O 1
ATOM 8999 N N . ALA B 1 500 ? 22.875 -32.156 -8.609 1 85.06 500 ALA B N 1
ATOM 9000 C CA . ALA B 1 500 ? 24.125 -31.391 -8.672 1 85.06 500 ALA B CA 1
ATOM 9001 C C . ALA B 1 500 ? 25.047 -31.766 -7.512 1 85.06 500 ALA B C 1
ATOM 9003 O O . ALA B 1 500 ? 26.266 -31.609 -7.613 1 85.06 500 ALA B O 1
ATOM 9004 N N . THR B 1 501 ? 24.516 -32.125 -6.379 1 82.88 501 THR B N 1
ATOM 9005 C CA . THR B 1 501 ? 25.344 -32.5 -5.223 1 82.88 501 THR B CA 1
ATOM 9006 C C . THR B 1 501 ? 26.062 -33.812 -5.461 1 82.88 501 THR B C 1
ATOM 9008 O O . THR B 1 501 ? 27.078 -34.094 -4.812 1 82.88 501 THR B O 1
ATOM 9011 N N . HIS B 1 502 ? 25.562 -34.625 -6.188 1 70.31 502 HIS B N 1
ATOM 9012 C CA . HIS B 1 502 ? 26.141 -35.938 -6.391 1 70.31 502 HIS B CA 1
ATOM 9013 C C . HIS B 1 502 ? 26.703 -36.094 -7.801 1 70.31 502 HIS B C 1
ATOM 9015 O O . HIS B 1 502 ? 25.984 -36.469 -8.727 1 70.31 502 HIS B O 1
ATOM 9021 N N . ASN B 1 503 ? 28.125 -35.688 -7.758 1 61.31 503 ASN B N 1
ATOM 9022 C CA . ASN B 1 503 ? 28.828 -35.812 -9.031 1 61.31 503 ASN B CA 1
ATOM 9023 C C . ASN B 1 503 ? 28.969 -37.25 -9.461 1 61.31 503 ASN B C 1
ATOM 9025 O O . ASN B 1 503 ? 29.328 -38.125 -8.656 1 61.31 503 ASN B O 1
ATOM 9029 N N . GLY B 1 504 ? 28.219 -37.781 -10.484 1 54.91 504 GLY B N 1
ATOM 9030 C CA . GLY B 1 504 ? 28.438 -39.125 -10.961 1 54.91 504 GLY B CA 1
ATOM 9031 C C . GLY B 1 504 ? 27.219 -40 -10.867 1 54.91 504 GLY B C 1
ATOM 9032 O O . GLY B 1 504 ? 27.312 -41.219 -10.922 1 54.91 504 GLY B O 1
ATOM 9033 N N . THR B 1 505 ? 26.312 -39.469 -10.227 1 51.91 505 THR B N 1
ATOM 9034 C CA . THR B 1 505 ? 25.109 -40.312 -10.219 1 51.91 505 THR B CA 1
ATOM 9035 C C . THR B 1 505 ? 24.844 -40.875 -11.602 1 51.91 505 THR B C 1
ATOM 9037 O O . THR B 1 505 ? 24.922 -40.188 -12.609 1 51.91 505 THR B O 1
ATOM 9040 N N . SER B 1 506 ? 25.062 -42.344 -11.703 1 53.28 506 SER B N 1
ATOM 9041 C CA . SER B 1 506 ? 24.859 -43.062 -12.953 1 53.28 506 SER B CA 1
ATOM 9042 C C . SER B 1 506 ? 23.531 -42.688 -13.602 1 53.28 506 SER B C 1
ATOM 9044 O O . SER B 1 506 ? 22.516 -42.594 -12.922 1 53.28 506 SER B O 1
ATOM 9046 N N . ARG B 1 507 ? 23.547 -42.031 -14.828 1 57.78 507 ARG B N 1
ATOM 9047 C CA . ARG B 1 507 ? 22.391 -41.812 -15.688 1 57.78 507 ARG B CA 1
ATOM 9048 C C . ARG B 1 507 ? 21.844 -43.156 -16.203 1 57.78 507 ARG B C 1
ATOM 9050 O O . ARG B 1 507 ? 22.609 -44.062 -16.5 1 57.78 507 ARG B O 1
ATOM 9057 N N . PRO B 1 508 ? 20.297 -43.406 -16.062 1 61.12 508 PRO B N 1
ATOM 9058 C CA . PRO B 1 508 ? 19.297 -42.469 -15.5 1 61.12 508 PRO B CA 1
ATOM 9059 C C . PRO B 1 508 ? 18.906 -42.844 -14.062 1 61.12 508 PRO B C 1
ATOM 9061 O O . PRO B 1 508 ? 18.391 -43.938 -13.812 1 61.12 508 PRO B O 1
ATOM 9064 N N . SER B 1 509 ? 19.266 -42.219 -13.039 1 69.56 509 SER B N 1
ATOM 9065 C CA . SER B 1 509 ? 18.812 -42.344 -11.656 1 69.56 509 SER B CA 1
ATOM 9066 C C . SER B 1 509 ? 17.344 -41.969 -11.508 1 69.56 509 SER B C 1
ATOM 9068 O O . SER B 1 509 ? 16.734 -41.469 -12.453 1 69.56 509 SER B O 1
ATOM 9070 N N . GLU B 1 510 ? 16.656 -42.5 -10.477 1 76.56 510 GLU B N 1
ATOM 9071 C CA . GLU B 1 510 ? 15.273 -42.125 -10.219 1 76.56 510 GLU B CA 1
ATOM 9072 C C . GLU B 1 510 ? 15.109 -40.625 -10.109 1 76.56 510 GLU B C 1
ATOM 9074 O O . GLU B 1 510 ? 14.109 -40.062 -10.547 1 76.56 510 GLU B O 1
ATOM 9079 N N . ALA B 1 511 ? 16.156 -40 -9.578 1 80.88 511 ALA B N 1
ATOM 9080 C CA . ALA B 1 511 ? 16.125 -38.531 -9.469 1 80.88 511 ALA B CA 1
ATOM 9081 C C . ALA B 1 511 ? 16.188 -37.875 -10.852 1 80.88 511 ALA B C 1
ATOM 9083 O O . ALA B 1 511 ? 15.516 -36.875 -11.102 1 80.88 511 ALA B O 1
ATOM 9084 N N . TRP B 1 512 ? 16.922 -38.5 -11.68 1 83.5 512 TRP B N 1
ATOM 9085 C CA . TRP B 1 512 ? 17.031 -38 -13.047 1 83.5 512 TRP B CA 1
ATOM 9086 C C . TRP B 1 512 ? 15.727 -38.156 -13.805 1 83.5 512 TRP B C 1
ATOM 9088 O O . TRP B 1 512 ? 15.289 -37.25 -14.5 1 83.5 512 TRP B O 1
ATOM 9098 N N . LYS B 1 513 ? 15.094 -39.281 -13.664 1 86.44 513 LYS B N 1
ATOM 9099 C CA . LYS B 1 513 ? 13.828 -39.531 -14.344 1 86.44 513 LYS B CA 1
ATOM 9100 C C . LYS B 1 513 ? 12.75 -38.562 -13.867 1 86.44 513 LYS B C 1
ATOM 9102 O O . LYS B 1 513 ? 11.977 -38.062 -14.68 1 86.44 513 LYS B O 1
ATOM 9107 N N . LYS B 1 514 ? 12.734 -38.375 -12.578 1 88.88 514 LYS B N 1
ATOM 9108 C CA . LYS B 1 514 ? 11.758 -37.438 -12.023 1 88.88 514 LYS B CA 1
ATOM 9109 C C . LYS B 1 514 ? 12.039 -36.031 -12.477 1 88.88 514 LYS B C 1
ATOM 9111 O O . LYS B 1 514 ? 11.109 -35.25 -12.742 1 88.88 514 LYS B O 1
ATOM 9116 N N . GLY B 1 515 ? 13.312 -35.656 -12.469 1 90.75 515 GLY B N 1
ATOM 9117 C CA . GLY B 1 515 ? 13.672 -34.344 -12.977 1 90.75 515 GLY B CA 1
ATOM 9118 C C . GLY B 1 515 ? 13.281 -34.125 -14.422 1 90.75 515 GLY B C 1
ATOM 9119 O O . GLY B 1 515 ? 12.758 -33.094 -14.781 1 90.75 515 GLY B O 1
ATOM 9120 N N . GLU B 1 516 ? 13.5 -35.125 -15.203 1 92.12 516 GLU B N 1
ATOM 9121 C CA . GLU B 1 516 ? 13.125 -35.062 -16.609 1 92.12 516 GLU B CA 1
ATOM 9122 C C . GLU B 1 516 ? 11.617 -34.969 -16.781 1 92.12 516 GLU B C 1
ATOM 9124 O O . GLU B 1 516 ? 11.125 -34.25 -17.641 1 92.12 516 GLU B O 1
ATOM 9129 N N . LEU B 1 517 ? 10.922 -35.781 -15.977 1 94.62 517 LEU B N 1
ATOM 9130 C CA . LEU B 1 517 ? 9.469 -35.719 -16 1 94.62 517 LEU B CA 1
ATOM 9131 C C . LEU B 1 517 ? 8.969 -34.312 -15.648 1 94.62 517 LEU B C 1
ATOM 9133 O O . LEU B 1 517 ? 8.023 -33.812 -16.25 1 94.62 517 LEU B O 1
ATOM 9137 N N . GLY B 1 518 ? 9.547 -33.719 -14.648 1 96.81 518 GLY B N 1
ATOM 9138 C CA . GLY B 1 518 ? 9.18 -32.375 -14.289 1 96.81 518 GLY B CA 1
ATOM 9139 C C . GLY B 1 518 ? 9.375 -31.375 -15.414 1 96.81 518 GLY B C 1
ATOM 9140 O O . GLY B 1 518 ? 8.516 -30.531 -15.664 1 96.81 518 GLY B O 1
ATOM 9141 N N . ILE B 1 519 ? 10.492 -31.422 -16.109 1 96.31 519 ILE B N 1
ATOM 9142 C CA . ILE B 1 519 ? 10.781 -30.562 -17.234 1 96.31 519 ILE B CA 1
ATOM 9143 C C . ILE B 1 519 ? 9.773 -30.812 -18.359 1 96.31 519 ILE B C 1
ATOM 9145 O O . ILE B 1 519 ? 9.297 -29.875 -19 1 96.31 519 ILE B O 1
ATOM 9149 N N . ARG B 1 520 ? 9.398 -32.062 -18.547 1 95.81 520 ARG B N 1
ATOM 9150 C CA . ARG B 1 520 ? 8.422 -32.406 -19.562 1 95.81 520 ARG B CA 1
ATOM 9151 C C . ARG B 1 520 ? 7.055 -31.812 -19.25 1 95.81 520 ARG B C 1
ATOM 9153 O O . ARG B 1 520 ? 6.34 -31.375 -20.141 1 95.81 520 ARG B O 1
ATOM 9160 N N . LEU B 1 521 ? 6.684 -31.891 -18.016 1 96.5 521 LEU B N 1
ATOM 9161 C CA . LEU B 1 521 ? 5.398 -31.328 -17.609 1 96.5 521 LEU B CA 1
ATOM 9162 C C . LEU B 1 521 ? 5.367 -29.812 -17.844 1 96.5 521 LEU B C 1
ATOM 9164 O O . LEU B 1 521 ? 4.355 -29.281 -18.281 1 96.5 521 LEU B O 1
ATOM 9168 N N . LEU B 1 522 ? 6.453 -29.094 -17.5 1 96.44 522 LEU B N 1
ATOM 9169 C CA . LEU B 1 522 ? 6.543 -27.656 -17.797 1 96.44 522 LEU B CA 1
ATOM 9170 C C . LEU B 1 522 ? 6.48 -27.422 -19.297 1 96.44 522 LEU B C 1
ATOM 9172 O O . LEU B 1 522 ? 5.836 -26.469 -19.75 1 96.44 522 LEU B O 1
ATOM 9176 N N . ALA B 1 523 ? 7.102 -28.266 -20.031 1 94.38 523 ALA B N 1
ATOM 9177 C CA . ALA B 1 523 ? 7.09 -28.156 -21.484 1 94.38 523 ALA B CA 1
ATOM 9178 C C . ALA B 1 523 ? 5.684 -28.344 -22.047 1 94.38 523 ALA B C 1
ATOM 9180 O O . ALA B 1 523 ? 5.312 -27.719 -23.047 1 94.38 523 ALA B O 1
ATOM 9181 N N . THR B 1 524 ? 4.984 -29.219 -21.406 1 93.19 524 THR B N 1
ATOM 9182 C CA . THR B 1 524 ? 3.609 -29.469 -21.828 1 93.19 524 THR B CA 1
ATOM 9183 C C . THR B 1 524 ? 2.75 -28.219 -21.625 1 93.19 524 THR B C 1
ATOM 9185 O O . THR B 1 524 ? 1.814 -27.969 -22.391 1 93.19 524 THR B O 1
ATOM 9188 N N . MET B 1 525 ? 3.023 -27.422 -20.656 1 93.06 525 MET B N 1
ATOM 9189 C CA . MET B 1 525 ? 2.219 -26.25 -20.312 1 93.06 525 MET B CA 1
ATOM 9190 C C . MET B 1 525 ? 2.707 -25.016 -21.062 1 93.06 525 MET B C 1
ATOM 9192 O O . MET B 1 525 ? 2.154 -23.922 -20.891 1 93.06 525 MET B O 1
ATOM 9196 N N . ARG B 1 526 ? 3.672 -25.125 -21.891 1 91.38 526 ARG B N 1
ATOM 9197 C CA . ARG B 1 526 ? 4.234 -23.984 -22.594 1 91.38 526 ARG B CA 1
ATOM 9198 C C . ARG B 1 526 ? 3.234 -23.406 -23.594 1 91.38 526 ARG B C 1
ATOM 9200 O O . ARG B 1 526 ? 2.504 -24.156 -24.25 1 91.38 526 ARG B O 1
ATOM 9207 N N . CYS B 1 527 ? 3.119 -22.188 -23.531 1 88.06 527 CYS B N 1
ATOM 9208 C CA . CYS B 1 527 ? 2.32 -21.391 -24.469 1 88.06 527 CYS B CA 1
ATOM 9209 C C . CYS B 1 527 ? 3.016 -20.078 -24.797 1 88.06 527 CYS B C 1
ATOM 9211 O O . CYS B 1 527 ? 4.121 -19.812 -24.312 1 88.06 527 CYS B O 1
ATOM 9213 N N . PHE B 1 528 ? 2.428 -19.312 -25.594 1 86.25 528 PHE B N 1
ATOM 9214 C CA . PHE B 1 528 ? 3.055 -18.078 -26.031 1 86.25 528 PHE B CA 1
ATOM 9215 C C . PHE B 1 528 ? 3.424 -17.203 -24.844 1 86.25 528 PHE B C 1
ATOM 9217 O O . PHE B 1 528 ? 2.545 -16.672 -24.156 1 86.25 528 PHE B O 1
ATOM 9224 N N . ASP B 1 529 ? 4.746 -17.078 -24.641 1 85.5 529 ASP B N 1
ATOM 9225 C CA . ASP B 1 529 ? 5.383 -16.172 -23.688 1 85.5 529 ASP B CA 1
ATOM 9226 C C . ASP B 1 529 ? 4.754 -16.297 -22.297 1 85.5 529 ASP B C 1
ATOM 9228 O O . ASP B 1 529 ? 4.516 -15.297 -21.625 1 85.5 529 ASP B O 1
ATOM 9232 N N . ASN B 1 530 ? 4.426 -17.5 -21.922 1 90.88 530 ASN B N 1
ATOM 9233 C CA . ASN B 1 530 ? 3.789 -17.672 -20.625 1 90.88 530 ASN B CA 1
ATOM 9234 C C . ASN B 1 530 ? 4.801 -18.062 -19.547 1 90.88 530 ASN B C 1
ATOM 9236 O O . ASN B 1 530 ? 6.008 -18.078 -19.797 1 90.88 530 ASN B O 1
ATOM 9240 N N . GLY B 1 531 ? 4.418 -18.328 -18.406 1 94.12 531 GLY B N 1
ATOM 9241 C CA . GLY B 1 531 ? 5.277 -18.625 -17.281 1 94.12 531 GLY B CA 1
ATOM 9242 C C . GLY B 1 531 ? 6.09 -19.906 -17.469 1 94.12 531 GLY B C 1
ATOM 9243 O O . GLY B 1 531 ? 7.238 -19.984 -17.031 1 94.12 531 GLY B O 1
ATOM 9244 N N . ALA B 1 532 ? 5.543 -20.891 -18.141 1 95.12 532 ALA B N 1
ATOM 9245 C CA . ALA B 1 532 ? 6.238 -22.156 -18.359 1 95.12 532 ALA B CA 1
ATOM 9246 C C . ALA B 1 532 ? 7.48 -21.953 -19.234 1 95.12 532 ALA B C 1
ATOM 9248 O O . ALA B 1 532 ? 8.523 -22.562 -18.969 1 95.12 532 ALA B O 1
ATOM 9249 N N . VAL B 1 533 ? 7.367 -21.125 -20.234 1 93.81 533 VAL B N 1
ATOM 9250 C CA . VAL B 1 533 ? 8.5 -20.844 -21.109 1 93.81 533 VAL B CA 1
ATOM 9251 C C . VAL B 1 533 ? 9.617 -20.172 -20.312 1 93.81 533 VAL B C 1
ATOM 9253 O O . VAL B 1 533 ? 10.789 -20.531 -20.453 1 93.81 533 VAL B O 1
ATOM 9256 N N . ARG B 1 534 ? 9.266 -19.312 -19.5 1 94.81 534 ARG B N 1
ATOM 9257 C CA . ARG B 1 534 ? 10.242 -18.609 -18.672 1 94.81 534 ARG B CA 1
ATOM 9258 C C . ARG B 1 534 ? 10.898 -19.562 -17.688 1 94.81 534 ARG B C 1
ATOM 9260 O O . ARG B 1 534 ? 12.102 -19.469 -17.438 1 94.81 534 ARG B O 1
ATOM 9267 N N . CYS B 1 535 ? 10.133 -20.422 -17.094 1 96.56 535 CYS B N 1
ATOM 9268 C CA . CYS B 1 535 ? 10.688 -21.422 -16.188 1 96.56 535 CYS B CA 1
ATOM 9269 C C . CYS B 1 535 ? 11.695 -22.312 -16.922 1 96.56 535 CYS B C 1
ATOM 9271 O O . CYS B 1 535 ? 12.766 -22.594 -16.391 1 96.56 535 CYS B O 1
ATOM 9273 N N . LEU B 1 536 ? 11.352 -22.688 -18.156 1 95.5 536 LEU B N 1
ATOM 9274 C CA . LEU B 1 536 ? 12.219 -23.562 -18.922 1 95.5 536 LEU B CA 1
ATOM 9275 C C . LEU B 1 536 ? 13.516 -22.844 -19.297 1 95.5 536 LEU B C 1
ATOM 9277 O O . LEU B 1 536 ? 14.586 -23.469 -19.328 1 95.5 536 LEU B O 1
ATOM 9281 N N . TRP B 1 537 ? 13.43 -21.547 -19.547 1 94.12 537 TRP B N 1
ATOM 9282 C CA . TRP B 1 537 ? 14.633 -20.766 -19.812 1 94.12 537 TRP B CA 1
ATOM 9283 C C . TRP B 1 537 ? 15.555 -20.75 -18.594 1 94.12 537 TRP B C 1
ATOM 9285 O O . TRP B 1 537 ? 16.781 -20.875 -18.734 1 94.12 537 TRP B O 1
ATOM 9295 N N . ILE B 1 538 ? 15.016 -20.578 -17.484 1 95 538 ILE B N 1
ATOM 9296 C CA . ILE B 1 538 ? 15.812 -20.531 -16.25 1 95 538 ILE B CA 1
ATOM 9297 C C . ILE B 1 538 ? 16.453 -21.891 -16 1 95 538 ILE B C 1
ATOM 9299 O O . ILE B 1 538 ? 17.641 -21.969 -15.695 1 95 538 ILE B O 1
ATOM 9303 N N . ILE B 1 539 ? 15.648 -22.938 -16.172 1 95.19 539 ILE B N 1
ATOM 9304 C CA . ILE B 1 539 ? 16.141 -24.297 -15.938 1 95.19 539 ILE B CA 1
ATOM 9305 C C . ILE B 1 539 ? 17.281 -24.594 -16.906 1 95.19 539 ILE B C 1
ATOM 9307 O O . ILE B 1 539 ? 18.312 -25.156 -16.516 1 95.19 539 ILE B O 1
ATOM 9311 N N . LYS B 1 540 ? 17.094 -24.203 -18.156 1 92.88 540 LYS B N 1
ATOM 9312 C CA . LYS B 1 540 ? 18.141 -24.406 -19.156 1 92.88 540 LYS B CA 1
ATOM 9313 C C . LYS B 1 540 ? 19.422 -23.672 -18.766 1 92.88 540 LYS B C 1
ATOM 9315 O O . LYS B 1 540 ? 20.516 -24.234 -18.859 1 92.88 540 LYS B O 1
ATOM 9320 N N . MET B 1 541 ? 19.281 -22.469 -18.359 1 90.69 541 MET B N 1
ATOM 9321 C CA . MET B 1 541 ? 20.422 -21.656 -17.938 1 90.69 541 MET B CA 1
ATOM 9322 C C . MET B 1 541 ? 21.109 -22.281 -16.719 1 90.69 541 MET B C 1
ATOM 9324 O O . MET B 1 541 ? 22.344 -22.328 -16.656 1 90.69 541 MET B O 1
ATOM 9328 N N . VAL B 1 542 ? 20.344 -22.766 -15.734 1 91.06 542 VAL B N 1
ATOM 9329 C CA . VAL B 1 542 ? 20.891 -23.359 -14.523 1 91.06 542 VAL B CA 1
ATOM 9330 C C . VAL B 1 542 ? 21.656 -24.641 -14.859 1 91.06 542 VAL B C 1
ATOM 9332 O O . VAL B 1 542 ? 22.75 -24.875 -14.344 1 91.06 542 VAL B O 1
ATOM 9335 N N . ILE B 1 543 ? 21.109 -25.438 -15.734 1 89.31 543 ILE B N 1
ATOM 9336 C CA . ILE B 1 543 ? 21.75 -26.688 -16.141 1 89.31 543 ILE B CA 1
ATOM 9337 C C . ILE B 1 543 ? 23.062 -26.391 -16.859 1 89.31 543 ILE B C 1
ATOM 9339 O O . ILE B 1 543 ? 24.062 -27.062 -16.656 1 89.31 543 ILE B O 1
ATOM 9343 N N . LYS B 1 544 ? 22.984 -25.328 -17.703 1 85.44 544 LYS B N 1
ATOM 9344 C CA . LYS B 1 544 ? 24.203 -24.938 -18.406 1 85.44 544 LYS B CA 1
ATOM 9345 C C . LYS B 1 544 ? 25.281 -24.5 -17.422 1 85.44 544 LYS B C 1
ATOM 9347 O O . LYS B 1 544 ? 26.469 -24.812 -17.625 1 85.44 544 LYS B O 1
ATOM 9352 N N . GLN B 1 545 ? 24.922 -23.922 -16.391 1 84.06 545 GLN B N 1
ATOM 9353 C CA . GLN B 1 545 ? 25.891 -23.422 -15.422 1 84.06 545 GLN B CA 1
ATOM 9354 C C . GLN B 1 545 ? 26.344 -24.531 -14.477 1 84.06 545 GLN B C 1
ATOM 9356 O O . GLN B 1 545 ? 27.438 -24.469 -13.922 1 84.06 545 GLN B O 1
ATOM 9361 N N . LEU B 1 546 ? 25.469 -25.531 -14.383 1 79.94 546 LEU B N 1
ATOM 9362 C CA . LEU B 1 546 ? 25.812 -26.656 -13.531 1 79.94 546 LEU B CA 1
ATOM 9363 C C . LEU B 1 546 ? 26.344 -27.828 -14.367 1 79.94 546 LEU B C 1
ATOM 9365 O O . LEU B 1 546 ? 26.391 -28.953 -13.898 1 79.94 546 LEU B O 1
ATOM 9369 N N . SER B 1 547 ? 26.656 -27.609 -15.625 1 72.5 547 SER B N 1
ATOM 9370 C CA . SER B 1 547 ? 26.938 -28.625 -16.641 1 72.5 547 SER B CA 1
ATOM 9371 C C . SER B 1 547 ? 28.016 -29.594 -16.172 1 72.5 547 SER B C 1
ATOM 9373 O O . SER B 1 547 ? 28.062 -30.734 -16.609 1 72.5 547 SER B O 1
ATOM 9375 N N . HIS B 1 548 ? 28.719 -29.203 -15.336 1 68.06 548 HIS B N 1
ATOM 9376 C CA . HIS B 1 548 ? 29.734 -30.125 -14.852 1 68.06 548 HIS B CA 1
ATOM 9377 C C . HIS B 1 548 ? 29.109 -31.25 -14.031 1 68.06 548 HIS B C 1
ATOM 9379 O O . HIS B 1 548 ? 29.688 -32.344 -13.906 1 68.06 548 HIS B O 1
ATOM 9385 N N . THR B 1 549 ? 27.844 -31.078 -13.625 1 66.81 549 THR B N 1
ATOM 9386 C CA . THR B 1 549 ? 27.219 -32.031 -12.711 1 66.81 549 THR B CA 1
ATOM 9387 C C . THR B 1 549 ? 25.875 -32.5 -13.25 1 66.81 549 THR B C 1
ATOM 9389 O O . THR B 1 549 ? 25.453 -33.625 -12.953 1 66.81 549 THR B O 1
ATOM 9392 N N . VAL B 1 550 ? 25.234 -31.703 -14.047 1 68.88 550 VAL B N 1
ATOM 9393 C CA . VAL B 1 550 ? 23.875 -31.984 -14.484 1 68.88 550 VAL B CA 1
ATOM 9394 C C . VAL B 1 550 ? 23.812 -31.938 -16.016 1 68.88 550 VAL B C 1
ATOM 9396 O O . VAL B 1 550 ? 24.203 -30.953 -16.625 1 68.88 550 VAL B O 1
ATOM 9399 N N . GLN B 1 551 ? 23.391 -33.062 -16.609 1 74.94 551 GLN B N 1
ATOM 9400 C CA . GLN B 1 551 ? 23.359 -33.094 -18.062 1 74.94 551 GLN B CA 1
ATOM 9401 C C . GLN B 1 551 ? 21.953 -33.406 -18.578 1 74.94 551 GLN B C 1
ATOM 9403 O O . GLN B 1 551 ? 21.609 -34.562 -18.797 1 74.94 551 GLN B O 1
ATOM 9408 N N . PHE B 1 552 ? 21.078 -32.438 -18.578 1 80 552 PHE B N 1
ATOM 9409 C CA . PHE B 1 552 ? 19.766 -32.531 -19.234 1 80 552 PHE B CA 1
ATOM 9410 C C . PHE B 1 552 ? 19.766 -31.75 -20.547 1 80 552 PHE B C 1
ATOM 9412 O O . PHE B 1 552 ? 20.344 -30.672 -20.641 1 80 552 PHE B O 1
ATOM 9419 N N . ASP B 1 553 ? 19.328 -32.375 -21.547 1 85.81 553 ASP B N 1
ATOM 9420 C CA . ASP B 1 553 ? 19.078 -31.609 -22.781 1 85.81 553 ASP B CA 1
ATOM 9421 C C . ASP B 1 553 ? 17.656 -31.062 -22.812 1 85.81 553 ASP B C 1
ATOM 9423 O O . ASP B 1 553 ? 16.75 -31.703 -23.359 1 85.81 553 ASP B O 1
ATOM 9427 N N . VAL B 1 554 ? 17.516 -29.953 -22.266 1 90.5 554 VAL B N 1
ATOM 9428 C CA . VAL B 1 554 ? 16.203 -29.344 -22.109 1 90.5 554 VAL B CA 1
ATOM 9429 C C . VAL B 1 554 ? 15.57 -29.125 -23.484 1 90.5 554 VAL B C 1
ATOM 9431 O O . VAL B 1 554 ? 14.367 -29.328 -23.656 1 90.5 554 VAL B O 1
ATOM 9434 N N . ASP B 1 555 ? 16.344 -28.719 -24.516 1 89.56 555 ASP B N 1
ATOM 9435 C CA . ASP B 1 555 ? 15.836 -28.484 -25.859 1 89.56 555 ASP B CA 1
ATOM 9436 C C . ASP B 1 555 ? 15.266 -29.766 -26.469 1 89.56 555 ASP B C 1
ATOM 9438 O O . ASP B 1 555 ? 14.219 -29.734 -27.125 1 89.56 555 ASP B O 1
ATOM 9442 N N . GLN B 1 556 ? 15.953 -30.797 -26.234 1 90.12 556 GLN B N 1
ATOM 9443 C CA . GLN B 1 556 ? 15.484 -32.062 -26.766 1 90.12 556 GLN B CA 1
ATOM 9444 C C . GLN B 1 556 ? 14.203 -32.531 -26.062 1 90.12 556 GLN B C 1
ATOM 9446 O O . GLN B 1 556 ? 13.289 -33.031 -26.719 1 90.12 556 GLN B O 1
ATOM 9451 N N . ILE B 1 557 ? 14.148 -32.344 -24.781 1 91.31 557 ILE B N 1
ATOM 9452 C CA . ILE B 1 557 ? 12.953 -32.719 -24.031 1 91.31 557 ILE B CA 1
ATOM 9453 C C . ILE B 1 557 ? 11.766 -31.875 -24.5 1 91.31 557 ILE B C 1
ATOM 9455 O O . ILE B 1 557 ? 10.672 -32.406 -24.719 1 91.31 557 ILE B O 1
ATOM 9459 N N . VAL B 1 558 ? 11.945 -30.594 -24.688 1 90.44 558 VAL B N 1
ATOM 9460 C CA . VAL B 1 558 ? 10.891 -29.688 -25.109 1 90.44 558 VAL B CA 1
ATOM 9461 C C . VAL B 1 558 ? 10.422 -30.047 -26.516 1 90.44 558 VAL B C 1
ATOM 9463 O O . VAL B 1 558 ? 9.227 -30.062 -26.797 1 90.44 558 VAL B O 1
ATOM 9466 N N . ALA B 1 559 ? 11.344 -30.375 -27.438 1 87.69 559 ALA B N 1
ATOM 9467 C CA . ALA B 1 559 ? 11.016 -30.734 -28.828 1 87.69 559 ALA B CA 1
ATOM 9468 C C . ALA B 1 559 ? 10.211 -32.031 -28.875 1 87.69 559 ALA B C 1
ATOM 9470 O O . ALA B 1 559 ? 9.344 -32.188 -29.734 1 87.69 559 ALA B O 1
ATOM 9471 N N . ALA B 1 560 ? 10.438 -32.844 -27.906 1 88.62 560 ALA B N 1
ATOM 9472 C CA . ALA B 1 560 ? 9.805 -34.156 -27.906 1 88.62 560 ALA B CA 1
ATOM 9473 C C . ALA B 1 560 ? 8.461 -34.125 -27.188 1 88.62 560 ALA B C 1
ATOM 9475 O O . ALA B 1 560 ? 7.703 -35.094 -27.219 1 88.62 560 ALA B O 1
ATOM 9476 N N . THR B 1 561 ? 8.164 -33.031 -26.578 1 90.5 561 THR B N 1
ATOM 9477 C CA . THR B 1 561 ? 6.965 -32.969 -25.75 1 90.5 561 THR B CA 1
ATOM 9478 C C . THR B 1 561 ? 5.863 -32.156 -26.453 1 90.5 561 THR B C 1
ATOM 9480 O O . THR B 1 561 ? 6.102 -31.078 -26.953 1 90.5 561 THR B O 1
ATOM 9483 N N . ASP B 1 562 ? 4.586 -32.75 -26.438 1 86.12 562 ASP B N 1
ATOM 9484 C CA . ASP B 1 562 ? 3.426 -32.062 -27.016 1 86.12 562 ASP B CA 1
ATOM 9485 C C . ASP B 1 562 ? 2.906 -30.984 -26.062 1 86.12 562 ASP B C 1
ATOM 9487 O O . ASP B 1 562 ? 2.924 -31.156 -24.844 1 86.12 562 ASP B O 1
ATOM 9491 N N . CYS B 1 563 ? 2.502 -29.875 -26.641 1 84.75 563 CYS B N 1
ATOM 9492 C CA . CYS B 1 563 ? 1.957 -28.781 -25.844 1 84.75 563 CYS B CA 1
ATOM 9493 C C . CYS B 1 563 ? 0.446 -28.906 -25.703 1 84.75 563 CYS B C 1
ATOM 9495 O O . CYS B 1 563 ? -0.205 -29.578 -26.516 1 84.75 563 CYS B O 1
ATOM 9497 N N . LEU B 1 564 ? -0.071 -28.406 -24.641 1 81.88 564 LEU B N 1
ATOM 9498 C CA . LEU B 1 564 ? -1.517 -28.375 -24.438 1 81.88 564 LEU B CA 1
ATOM 9499 C C . LEU B 1 564 ? -2.188 -27.469 -25.469 1 81.88 564 LEU B C 1
ATOM 9501 O O . LEU B 1 564 ? -3.32 -27.734 -25.891 1 81.88 564 LEU B O 1
ATOM 9505 N N . CYS B 1 565 ? -1.479 -26.297 -25.75 1 77 565 CYS B N 1
ATOM 9506 C CA . CYS B 1 565 ? -1.962 -25.391 -26.781 1 77 565 CYS B CA 1
ATOM 9507 C C . CYS B 1 565 ? -1.252 -25.641 -28.094 1 77 565 CYS B C 1
ATOM 9509 O O . CYS B 1 565 ? -0.111 -26.094 -28.125 1 77 565 CYS B O 1
ATOM 9511 N N . PRO B 1 566 ? -2.047 -25.672 -29.203 1 64.44 566 PRO B N 1
ATOM 9512 C CA . PRO B 1 566 ? -1.445 -26.031 -30.5 1 64.44 566 PRO B CA 1
ATOM 9513 C C . PRO B 1 566 ? -0.333 -25.062 -30.906 1 64.44 566 PRO B C 1
ATOM 9515 O O . PRO B 1 566 ? 0.274 -25.234 -31.969 1 64.44 566 PRO B O 1
ATOM 9518 N N . CYS B 1 567 ? -0.193 -23.969 -30.203 1 57.75 567 CYS B N 1
ATOM 9519 C CA . CYS B 1 567 ? 0.793 -23.016 -30.688 1 57.75 567 CYS B CA 1
ATOM 9520 C C . CYS B 1 567 ? 2.168 -23.672 -30.812 1 57.75 567 CYS B C 1
ATOM 9522 O O . CYS B 1 567 ? 3.168 -22.984 -31.016 1 57.75 567 CYS B O 1
ATOM 9524 N N . GLY B 1 568 ? 2.316 -24.844 -30.562 1 49.03 568 GLY B N 1
ATOM 9525 C CA . GLY B 1 568 ? 3.562 -25.578 -30.375 1 49.03 568 GLY B CA 1
ATOM 9526 C C . GLY B 1 568 ? 4.539 -25.391 -31.531 1 49.03 568 GLY B C 1
ATOM 9527 O O . GLY B 1 568 ? 5.555 -26.078 -31.609 1 49.03 568 GLY B O 1
ATOM 9528 N N . ARG B 1 569 ? 3.916 -25.016 -32.562 1 43.06 569 ARG B N 1
ATOM 9529 C CA . ARG B 1 569 ? 5.051 -25.031 -33.5 1 43.06 569 ARG B CA 1
ATOM 9530 C C . ARG B 1 569 ? 6.184 -24.156 -32.969 1 43.06 569 ARG B C 1
ATOM 9532 O O . ARG B 1 569 ? 7.152 -23.875 -33.688 1 43.06 569 ARG B O 1
ATOM 9539 N N . THR B 1 570 ? 5.879 -23.219 -32.156 1 43.22 570 THR B N 1
ATOM 9540 C CA . THR B 1 570 ? 7.086 -22.484 -31.797 1 43.22 570 THR B CA 1
ATOM 9541 C C . THR B 1 570 ? 8.148 -23.438 -31.25 1 43.22 570 THR B C 1
ATOM 9543 O O . THR B 1 570 ? 7.984 -23.984 -30.156 1 43.22 570 THR B O 1
ATOM 9546 N N . SER B 1 571 ? 8.672 -24.234 -32.031 1 40.75 571 SER B N 1
ATOM 9547 C CA . SER B 1 571 ? 9.812 -25.141 -31.859 1 40.75 571 SER B CA 1
ATOM 9548 C C . SER B 1 571 ? 10.68 -24.703 -30.688 1 40.75 571 SER B C 1
ATOM 9550 O O . SER B 1 571 ? 10.922 -25.5 -29.766 1 40.75 571 SER B O 1
ATOM 9552 N N . LEU B 1 572 ? 12.055 -24.188 -30.969 1 40.44 572 LEU B N 1
ATOM 9553 C CA . LEU B 1 572 ? 13.273 -23.969 -30.203 1 40.44 572 LEU B CA 1
ATOM 9554 C C . LEU B 1 572 ? 13.086 -22.844 -29.188 1 40.44 572 LEU B C 1
ATOM 9556 O O . LEU B 1 572 ? 12.281 -21.938 -29.406 1 40.44 572 LEU B O 1
ATOM 9560 N N . LEU B 1 573 ? 13.07 -23.203 -27.75 1 48.88 573 LEU B N 1
ATOM 9561 C CA . LEU B 1 573 ? 13.359 -22.078 -26.859 1 48.88 573 LEU B CA 1
ATOM 9562 C C . LEU B 1 573 ? 13.977 -20.922 -27.625 1 48.88 573 LEU B C 1
ATOM 9564 O O . LEU B 1 573 ? 14.969 -21.094 -28.344 1 48.88 573 LEU B O 1
ATOM 9568 N N . PRO B 1 574 ? 13.312 -19.969 -28.234 1 41.75 574 PRO B N 1
ATOM 9569 C CA . PRO B 1 574 ? 13.977 -18.938 -29.047 1 41.75 574 PRO B CA 1
ATOM 9570 C C . PRO B 1 574 ? 15.406 -18.656 -28.594 1 41.75 574 PRO B C 1
ATOM 9572 O O . PRO B 1 574 ? 15.656 -18.531 -27.391 1 41.75 574 PRO B O 1
ATOM 9575 N N . THR B 1 575 ? 16.422 -19.172 -29.203 1 33.66 575 THR B N 1
ATOM 9576 C CA . THR B 1 575 ? 17.828 -18.891 -28.938 1 33.66 575 THR B CA 1
ATOM 9577 C C . THR B 1 575 ? 18.062 -17.375 -28.844 1 33.66 575 THR B C 1
ATOM 9579 O O . THR B 1 575 ? 19.203 -16.938 -28.672 1 33.66 575 THR B O 1
ATOM 9582 N N . GLU B 1 576 ? 17.328 -16.391 -29.594 1 32.69 576 GLU B N 1
ATOM 9583 C CA . GLU B 1 576 ? 17.75 -14.984 -29.625 1 32.69 576 GLU B CA 1
ATOM 9584 C C . GLU B 1 576 ? 17.641 -14.352 -28.25 1 32.69 576 GLU B C 1
ATOM 9586 O O . GLU B 1 576 ? 16.672 -14.578 -27.516 1 32.69 576 GLU B O 1
ATOM 9591 N N . ALA B 1 577 ? 18.672 -13.938 -27.641 1 32.06 577 ALA B N 1
ATOM 9592 C CA . ALA B 1 577 ? 18.891 -13.109 -26.453 1 32.06 577 ALA B CA 1
ATOM 9593 C C . ALA B 1 577 ? 17.812 -12.039 -26.328 1 32.06 577 ALA B C 1
ATOM 9595 O O . ALA B 1 577 ? 17.484 -11.359 -27.297 1 32.06 577 ALA B O 1
ATOM 9596 N N . LEU B 1 578 ? 16.938 -12.047 -25.359 1 33.5 578 LEU B N 1
ATOM 9597 C CA . LEU B 1 578 ? 16.016 -11.062 -24.812 1 33.5 578 LEU B CA 1
ATOM 9598 C C . LEU B 1 578 ? 16.531 -9.648 -25.047 1 33.5 578 LEU B C 1
ATOM 9600 O O . LEU B 1 578 ? 16.328 -8.766 -24.203 1 33.5 578 LEU B O 1
ATOM 9604 N N . ASP B 1 579 ? 17.438 -9.398 -25.953 1 28.77 579 ASP B N 1
ATOM 9605 C CA . ASP B 1 579 ? 18.031 -8.086 -26.188 1 28.77 579 ASP B CA 1
ATOM 9606 C C . ASP B 1 579 ? 17 -7.129 -26.812 1 28.77 579 ASP B C 1
ATOM 9608 O O . ASP B 1 579 ? 17.375 -6.176 -27.5 1 28.77 579 ASP B O 1
ATOM 9612 N N . ARG B 1 580 ? 15.812 -7.461 -27.062 1 30.59 580 ARG B N 1
ATOM 9613 C CA . ARG B 1 580 ? 15.07 -6.434 -27.781 1 30.59 580 ARG B CA 1
ATOM 9614 C C . ARG B 1 580 ? 14.891 -5.184 -26.922 1 30.59 580 ARG B C 1
ATOM 9616 O O . ARG B 1 580 ? 13.898 -5.059 -26.203 1 30.59 580 ARG B O 1
ATOM 9623 N N . ARG B 1 581 ? 15.859 -4.57 -26.391 1 28.56 581 ARG B N 1
ATOM 9624 C CA . ARG B 1 581 ? 15.648 -3.176 -26.016 1 28.56 581 ARG B CA 1
ATOM 9625 C C . ARG B 1 581 ? 15.094 -2.369 -27.188 1 28.56 581 ARG B C 1
ATOM 9627 O O . ARG B 1 581 ? 15.586 -2.479 -28.312 1 28.56 581 ARG B O 1
ATOM 9634 N N . PRO B 1 582 ? 13.922 -1.717 -27.344 1 25.69 582 PRO B N 1
ATOM 9635 C CA . PRO B 1 582 ? 13.586 -0.817 -28.453 1 25.69 582 PRO B CA 1
ATOM 9636 C C . PRO B 1 582 ? 14.766 0.05 -28.875 1 25.69 582 PRO B C 1
ATOM 9638 O O . PRO B 1 582 ? 15.438 0.653 -28.031 1 25.69 582 PRO B O 1
ATOM 9641 N N . SER B 1 583 ? 15.398 -0.252 -29.938 1 22.69 583 SER B N 1
ATOM 9642 C CA . SER B 1 583 ? 16.406 0.577 -30.594 1 22.69 583 SER B CA 1
ATOM 9643 C C . SER B 1 583 ? 15.891 1.987 -30.844 1 22.69 583 SER B C 1
ATOM 9645 O O . SER B 1 583 ? 14.859 2.164 -31.5 1 22.69 583 SER B O 1
ATOM 9647 N N . ARG B 1 584 ? 16.141 2.994 -30.125 1 22.47 584 ARG B N 1
ATOM 9648 C CA . ARG B 1 584 ? 15.984 4.414 -30.422 1 22.47 584 ARG B CA 1
ATOM 9649 C C . ARG B 1 584 ? 16.469 4.734 -31.828 1 22.47 584 ARG B C 1
ATOM 9651 O O . ARG B 1 584 ? 16.531 5.902 -32.219 1 22.47 584 ARG B O 1
ATOM 9658 N N . ASP B 1 585 ? 17.281 4.004 -32.594 1 22.27 585 ASP B N 1
ATOM 9659 C CA . ASP B 1 585 ? 18.172 4.688 -33.531 1 22.27 585 ASP B CA 1
ATOM 9660 C C . ASP B 1 585 ? 17.406 5.145 -34.781 1 22.27 585 ASP B C 1
ATOM 9662 O O . ASP B 1 585 ? 17.859 6.02 -35.531 1 22.27 585 ASP B O 1
ATOM 9666 N N . GLN B 1 586 ? 16.578 4.441 -35.469 1 22.77 586 GLN B N 1
ATOM 9667 C CA . GLN B 1 586 ? 16.625 4.812 -36.906 1 22.77 586 GLN B CA 1
ATOM 9668 C C . GLN B 1 586 ? 15.805 6.074 -37.156 1 22.77 586 GLN B C 1
ATOM 9670 O O . GLN B 1 586 ? 14.578 6.012 -37.25 1 22.77 586 GLN B O 1
ATOM 9675 N N . HIS B 1 587 ? 16.188 7.297 -36.562 1 20.16 587 HIS B N 1
ATOM 9676 C CA . HIS B 1 587 ? 15.75 8.508 -37.25 1 20.16 587 HIS B CA 1
ATOM 9677 C C . HIS B 1 587 ? 16.031 8.438 -38.75 1 20.16 587 HIS B C 1
ATOM 9679 O O . HIS B 1 587 ? 17.141 8.07 -39.156 1 20.16 587 HIS B O 1
ATOM 9685 N N . PRO B 1 588 ? 15.211 8.242 -39.625 1 20.8 588 PRO B N 1
ATOM 9686 C CA . PRO B 1 588 ? 15.508 8.609 -41 1 20.8 588 PRO B CA 1
ATOM 9687 C C . PRO B 1 588 ? 16.094 10.016 -41.125 1 20.8 588 PRO B C 1
ATOM 9689 O O . PRO B 1 588 ? 15.844 10.867 -40.25 1 20.8 588 PRO B O 1
ATOM 9692 N N . ASP B 1 589 ? 17.219 10.234 -41.812 1 22.12 589 ASP B N 1
ATOM 9693 C CA . ASP B 1 589 ? 17.922 11.391 -42.344 1 22.12 589 ASP B CA 1
ATOM 9694 C C . ASP B 1 589 ? 16.953 12.336 -43.062 1 22.12 589 ASP B C 1
ATOM 9696 O O . ASP B 1 589 ? 16.766 12.242 -44.281 1 22.12 589 ASP B O 1
ATOM 9700 N N . VAL B 1 590 ? 15.836 12.672 -42.719 1 21.92 590 VAL B N 1
ATOM 9701 C CA . VAL B 1 590 ? 15.391 13.719 -43.625 1 21.92 590 VAL B CA 1
ATOM 9702 C C . VAL B 1 590 ? 16.422 14.844 -43.688 1 21.92 590 VAL B C 1
ATOM 9704 O O . VAL B 1 590 ? 17.125 15.086 -42.688 1 21.92 590 VAL B O 1
ATOM 9707 N N . THR B 1 591 ? 16.422 15.805 -44.656 1 19.59 591 THR B N 1
ATOM 9708 C CA . THR B 1 591 ? 17.172 16.75 -45.5 1 19.59 591 THR B CA 1
ATOM 9709 C C . THR B 1 591 ? 17.484 18.016 -44.719 1 19.59 591 THR B C 1
ATOM 9711 O O . THR B 1 591 ? 18.047 18.969 -45.25 1 19.59 591 THR B O 1
ATOM 9714 N N . ALA B 1 592 ? 17.109 18.625 -43.594 1 18.7 592 ALA B N 1
ATOM 9715 C CA . ALA B 1 592 ? 17.406 20.047 -43.75 1 18.7 592 ALA B CA 1
ATOM 9716 C C . ALA B 1 592 ? 18.891 20.266 -44.062 1 18.7 592 ALA B C 1
ATOM 9718 O O . ALA B 1 592 ? 19.734 19.422 -43.75 1 18.7 592 ALA B O 1
ATOM 9719 N N . GLY B 1 593 ? 19.391 21.547 -44.719 1 17.86 593 GLY B N 1
ATOM 9720 C CA . GLY B 1 593 ? 20.375 22.453 -45.281 1 17.86 593 GLY B CA 1
ATOM 9721 C C . GLY B 1 593 ? 21.5 22.781 -44.312 1 17.86 593 GLY B C 1
ATOM 9722 O O . GLY B 1 593 ? 22.297 23.672 -44.562 1 17.86 593 GLY B O 1
ATOM 9723 N N . GLY B 1 594 ? 21.297 22.734 -43 1 16.69 594 GLY B N 1
ATOM 9724 C CA . GLY B 1 594 ? 22.266 23.328 -42.094 1 16.69 594 GLY B CA 1
ATOM 9725 C C . GLY B 1 594 ? 23.672 22.766 -42.25 1 16.69 594 GLY B C 1
ATOM 9726 O O . GLY B 1 594 ? 23.844 21.594 -42.594 1 16.69 594 GLY B O 1
ATOM 9727 N N . GLY B 1 595 ? 24.812 23.688 -42.188 1 16.61 595 GLY B N 1
ATOM 9728 C CA . GLY B 1 595 ? 26.156 23.828 -42.781 1 16.61 595 GLY B CA 1
ATOM 9729 C C . GLY B 1 595 ? 27.047 22.641 -42.469 1 16.61 595 GLY B C 1
ATOM 9730 O O . GLY B 1 595 ? 26.734 21.812 -41.625 1 16.61 595 GLY B O 1
ATOM 9731 N N . ALA B 1 596 ? 28.312 22.578 -43.219 1 15.88 596 ALA B N 1
ATOM 9732 C CA . ALA B 1 596 ? 29.266 21.641 -43.812 1 15.88 596 ALA B CA 1
ATOM 9733 C C . ALA B 1 596 ? 30.156 21 -42.75 1 15.88 596 ALA B C 1
ATOM 9735 O O . ALA B 1 596 ? 30.906 20.062 -43.031 1 15.88 596 ALA B O 1
ATOM 9736 N N . SER B 1 597 ? 30.25 21.438 -41.469 1 16.67 597 SER B N 1
ATOM 9737 C CA . SER B 1 597 ? 31.688 21.469 -41.219 1 16.67 597 SER B CA 1
ATOM 9738 C C . SER B 1 597 ? 32.344 20.141 -41.594 1 16.67 597 SER B C 1
ATOM 9740 O O . SER B 1 597 ? 31.766 19.078 -41.344 1 16.67 597 SER B O 1
ATOM 9742 N N . GLY B 1 598 ? 33.531 20.078 -42.312 1 15.61 598 GLY B N 1
ATOM 9743 C CA . GLY B 1 598 ? 34.25 19.375 -43.375 1 15.61 598 GLY B CA 1
ATOM 9744 C C . GLY B 1 598 ? 34.75 18 -42.969 1 15.61 598 GLY B C 1
ATOM 9745 O O . GLY B 1 598 ? 34.656 17.047 -43.75 1 15.61 598 GLY B O 1
ATOM 9746 N N . TYR B 1 599 ? 35.531 17.859 -41.781 1 16.27 599 TYR B N 1
ATOM 9747 C CA . TYR B 1 599 ? 36.906 17.469 -42.125 1 16.27 599 TYR B CA 1
ATOM 9748 C C . TYR B 1 599 ? 36.938 16.062 -42.688 1 16.27 599 TYR B C 1
ATOM 9750 O O . TYR B 1 599 ? 36.281 15.156 -42.156 1 16.27 599 TYR B O 1
ATOM 9758 N N . ALA B 1 600 ? 37.406 15.938 -43.938 1 15.35 600 ALA B N 1
ATOM 9759 C CA . ALA B 1 600 ? 37.406 15.047 -45.094 1 15.35 600 ALA B CA 1
ATOM 9760 C C . ALA B 1 600 ? 37.906 13.656 -44.719 1 15.35 600 ALA B C 1
ATOM 9762 O O . ALA B 1 600 ? 37.156 12.672 -44.844 1 15.35 600 ALA B O 1
ATOM 9763 N N . THR B 1 601 ? 39.156 13.25 -45.25 1 15.46 601 THR B N 1
ATOM 9764 C CA . THR B 1 601 ? 39.281 12.516 -46.5 1 15.46 601 THR B CA 1
ATOM 9765 C C . THR B 1 601 ? 39.688 11.062 -46.219 1 15.46 601 THR B C 1
ATOM 9767 O O . THR B 1 601 ? 39.125 10.141 -46.812 1 15.46 601 THR B O 1
ATOM 9770 N N . PRO B 1 602 ? 41.031 10.805 -45.719 1 15.36 602 PRO B N 1
ATOM 9771 C CA . PRO B 1 602 ? 42.031 10.094 -46.562 1 15.36 602 PRO B CA 1
ATOM 9772 C C . PRO B 1 602 ? 41.875 8.578 -46.5 1 15.36 602 PRO B C 1
ATOM 9774 O O . PRO B 1 602 ? 41.188 8.062 -45.594 1 15.36 602 PRO B O 1
ATOM 9777 N N . GLU B 1 603 ? 43 7.734 -46.875 1 15.84 603 GLU B N 1
ATOM 9778 C CA . GLU B 1 603 ? 43.469 6.633 -47.719 1 15.84 603 GLU B CA 1
ATOM 9779 C C . GLU B 1 603 ? 43.562 5.34 -46.906 1 15.84 603 GLU B C 1
ATOM 9781 O O . GLU B 1 603 ? 43.5 4.246 -47.469 1 15.84 603 GLU B O 1
ATOM 9786 N N . THR B 1 604 ? 44.156 5.305 -45.594 1 15.97 604 THR B N 1
ATOM 9787 C CA . THR B 1 604 ? 45.281 4.383 -45.5 1 15.97 604 THR B CA 1
ATOM 9788 C C . THR B 1 604 ? 44.781 2.936 -45.5 1 15.97 604 THR B C 1
ATOM 9790 O O . THR B 1 604 ? 43.75 2.615 -44.938 1 15.97 604 THR B O 1
ATOM 9793 N N . PRO B 1 605 ? 45.531 1.908 -46.094 1 16.33 605 PRO B N 1
ATOM 9794 C CA . PRO B 1 605 ? 45.438 0.625 -46.812 1 16.33 605 PRO B CA 1
ATOM 9795 C C . PRO B 1 605 ? 45.188 -0.55 -45.844 1 16.33 605 PRO B C 1
ATOM 9797 O O . PRO B 1 605 ? 44.531 -1.519 -46.25 1 16.33 605 PRO B O 1
ATOM 9800 N N . HIS B 1 606 ? 45.75 -0.504 -44.594 1 16.02 606 HIS B N 1
ATOM 9801 C CA . HIS B 1 606 ? 46.719 -1.556 -44.312 1 16.02 606 HIS B CA 1
ATOM 9802 C C . HIS B 1 606 ? 46.062 -2.926 -44.25 1 16.02 606 HIS B C 1
ATOM 9804 O O . HIS B 1 606 ? 44.875 -3.027 -43.969 1 16.02 606 HIS B O 1
ATOM 9810 N N . ASP B 1 607 ? 46.719 -4.113 -44.125 1 16.17 607 ASP B N 1
ATOM 9811 C CA . ASP B 1 607 ? 47 -5.449 -44.656 1 16.17 607 ASP B CA 1
ATOM 9812 C C . ASP B 1 607 ? 46.219 -6.512 -43.906 1 16.17 607 ASP B C 1
ATOM 9814 O O . ASP B 1 607 ? 45.531 -7.336 -44.5 1 16.17 607 ASP B O 1
ATOM 9818 N N . ALA B 1 608 ? 46.656 -6.945 -42.594 1 16.7 608 ALA B N 1
ATOM 9819 C CA . ALA B 1 608 ? 47.25 -8.281 -42.438 1 16.7 608 ALA B CA 1
ATOM 9820 C C . ALA B 1 608 ? 46.125 -9.328 -42.312 1 16.7 608 ALA B C 1
ATOM 9822 O O . ALA B 1 608 ? 44.969 -8.984 -42.031 1 16.7 608 ALA B O 1
ATOM 9823 N N . ARG B 1 609 ? 46.375 -10.508 -41.312 1 18.28 609 ARG B N 1
ATOM 9824 C CA . ARG B 1 609 ? 46.594 -11.945 -41.438 1 18.28 609 ARG B CA 1
ATOM 9825 C C . ARG B 1 609 ? 45.312 -12.727 -41.094 1 18.28 609 ARG B C 1
ATOM 9827 O O . ARG B 1 609 ? 44.5 -12.273 -40.281 1 18.28 609 ARG B O 1
ATOM 9834 N N . ALA B 1 610 ? 45 -13.867 -41.75 1 17.11 610 ALA B N 1
ATOM 9835 C CA . ALA B 1 610 ? 44.031 -14.891 -42.094 1 17.11 610 ALA B CA 1
ATOM 9836 C C . ALA B 1 610 ? 43.688 -15.797 -40.906 1 17.11 610 ALA B C 1
ATOM 9838 O O . ALA B 1 610 ? 42.875 -16.719 -41.031 1 17.11 610 ALA B O 1
ATOM 9839 N N . TYR B 1 611 ? 43.562 -15.469 -39.594 1 17.86 611 TYR B N 1
ATOM 9840 C CA . TYR B 1 611 ? 43.875 -16.578 -38.719 1 17.86 611 TYR B CA 1
ATOM 9841 C C . TYR B 1 611 ? 43 -17.781 -39 1 17.86 611 TYR B C 1
ATOM 9843 O O . TYR B 1 611 ? 41.781 -17.625 -39.25 1 17.86 611 TYR B O 1
ATOM 9851 N N . PRO B 1 612 ? 43.438 -19.078 -39.188 1 17.69 612 PRO B N 1
ATOM 9852 C CA . PRO B 1 612 ? 42.969 -20.344 -39.75 1 17.69 612 PRO B CA 1
ATOM 9853 C C . PRO B 1 612 ? 41.844 -20.953 -38.938 1 17.69 612 PRO B C 1
ATOM 9855 O O . PRO B 1 612 ? 41.625 -20.578 -37.781 1 17.69 612 PRO B O 1
ATOM 9858 N N . SER B 1 613 ? 40.938 -21.812 -39.531 1 18.17 613 SER B N 1
ATOM 9859 C CA . SER B 1 613 ? 39.688 -22.562 -39.406 1 18.17 613 SER B CA 1
ATOM 9860 C C . SER B 1 613 ? 39.781 -23.641 -38.344 1 18.17 613 SER B C 1
ATOM 9862 O O . SER B 1 613 ? 40.625 -24.531 -38.438 1 18.17 613 SER B O 1
ATOM 9864 N N . VAL B 1 614 ? 39.781 -23.391 -36.969 1 17.97 614 VAL B N 1
ATOM 9865 C CA . VAL B 1 614 ? 40.344 -24.312 -35.969 1 17.97 614 VAL B CA 1
ATOM 9866 C C . VAL B 1 614 ? 39.625 -25.656 -36.031 1 17.97 614 VAL B C 1
ATOM 9868 O O . VAL B 1 614 ? 39.344 -26.266 -35 1 17.97 614 VAL B O 1
ATOM 9871 N N . TRP B 1 615 ? 38.75 -26.047 -37.125 1 18.36 615 TRP B N 1
ATOM 9872 C CA . TRP B 1 615 ? 37.938 -27.266 -37.219 1 18.36 615 TRP B CA 1
ATOM 9873 C C . TRP B 1 615 ? 38.844 -28.5 -37.062 1 18.36 615 TRP B C 1
ATOM 9875 O O . TRP B 1 615 ? 38.375 -29.562 -36.625 1 18.36 615 TRP B O 1
ATOM 9885 N N . SER B 1 616 ? 39.938 -28.578 -37.938 1 17.02 616 SER B N 1
ATOM 9886 C CA . SER B 1 616 ? 40.406 -29.859 -38.469 1 17.02 616 SER B CA 1
ATOM 9887 C C . SER B 1 616 ? 41.281 -30.594 -37.438 1 17.02 616 SER B C 1
ATOM 9889 O O . SER B 1 616 ? 42.156 -31.375 -37.812 1 17.02 616 SER B O 1
ATOM 9891 N N . ARG B 1 617 ? 41.594 -30.172 -36.25 1 19.55 617 ARG B N 1
ATOM 9892 C CA . ARG B 1 617 ? 42.844 -30.891 -35.969 1 19.55 617 ARG B CA 1
ATOM 9893 C C . ARG B 1 617 ? 42.594 -32.406 -35.844 1 19.55 617 ARG B C 1
ATOM 9895 O O . ARG B 1 617 ? 41.5 -32.812 -35.438 1 19.55 617 ARG B O 1
ATOM 9902 N N . PRO B 1 618 ? 43.656 -33.281 -36.25 1 18.88 618 PRO B N 1
ATOM 9903 C CA . PRO B 1 618 ? 43.719 -34.75 -36.344 1 18.88 618 PRO B CA 1
ATOM 9904 C C . PRO B 1 618 ? 43.219 -35.438 -35.062 1 18.88 618 PRO B C 1
ATOM 9906 O O . PRO B 1 618 ? 42.906 -34.75 -34.062 1 18.88 618 PRO B O 1
ATOM 9909 N N . GLY B 1 619 ? 43.938 -36.625 -34.656 1 17.69 619 GLY B N 1
ATOM 9910 C CA . GLY B 1 619 ? 43.938 -38 -34.219 1 17.69 619 GLY B CA 1
ATOM 9911 C C . GLY B 1 619 ? 43.906 -38.156 -32.719 1 17.69 619 GLY B C 1
ATOM 9912 O O . GLY B 1 619 ? 44.094 -39.25 -32.219 1 17.69 619 GLY B O 1
ATOM 9913 N N . ILE B 1 620 ? 44 -37.125 -31.875 1 19.23 620 ILE B N 1
ATOM 9914 C CA . ILE B 1 620 ? 44.812 -37.625 -30.75 1 19.23 620 ILE B CA 1
ATOM 9915 C C . ILE B 1 620 ? 44.062 -38.781 -30.062 1 19.23 620 ILE B C 1
ATOM 9917 O O . ILE B 1 620 ? 42.875 -38.688 -29.844 1 19.23 620 ILE B O 1
ATOM 9921 N N . GLU B 1 621 ? 44.781 -39.906 -29.719 1 19.08 621 GLU B N 1
ATOM 9922 C CA . GLU B 1 621 ? 44.75 -41.219 -29.094 1 19.08 621 GLU B CA 1
ATOM 9923 C C . GLU B 1 621 ? 44 -41.219 -27.766 1 19.08 621 GLU B C 1
ATOM 9925 O O . GLU B 1 621 ? 43.812 -40.156 -27.172 1 19.08 621 GLU B O 1
ATOM 9930 N N . GLN B 1 622 ? 43.625 -42.469 -27.188 1 18.72 622 GLN B N 1
ATOM 9931 C CA . GLN B 1 622 ? 42.844 -43.406 -26.375 1 18.72 622 GLN B CA 1
ATOM 9932 C C . GLN B 1 622 ? 43.094 -43.188 -24.891 1 18.72 622 GLN B C 1
ATOM 9934 O O . GLN B 1 622 ? 42.906 -44.062 -24.078 1 18.72 622 GLN B O 1
ATOM 9939 N N . ILE B 1 623 ? 43.75 -42 -24.484 1 19.5 623 ILE B N 1
ATOM 9940 C CA . ILE B 1 623 ? 44.25 -42.375 -23.172 1 19.5 623 ILE B CA 1
ATOM 9941 C C . ILE B 1 623 ? 43.094 -42.625 -22.219 1 19.5 623 ILE B C 1
ATOM 9943 O O . ILE B 1 623 ? 42.312 -41.688 -21.938 1 19.5 623 ILE B O 1
ATOM 9947 N N . MET B 1 624 ? 42.562 -43.875 -22.078 1 19.34 624 MET B N 1
ATOM 9948 C CA . MET B 1 624 ? 41.719 -44.656 -21.188 1 19.34 624 MET B CA 1
ATOM 9949 C C . MET B 1 624 ? 42 -44.344 -19.719 1 19.34 624 MET B C 1
ATOM 9951 O O . MET B 1 624 ? 42.906 -44.938 -19.125 1 19.34 624 MET B O 1
ATOM 9955 N N . ILE B 1 625 ? 42.219 -43.031 -19.359 1 21.91 625 ILE B N 1
ATOM 9956 C CA . ILE B 1 625 ? 42.688 -43.062 -17.969 1 21.91 625 ILE B CA 1
ATOM 9957 C C . ILE B 1 625 ? 41.594 -43.656 -17.078 1 21.91 625 ILE B C 1
ATOM 9959 O O . ILE B 1 625 ? 40.406 -43.344 -17.25 1 21.91 625 ILE B O 1
ATOM 9963 N N . MET B 1 626 ? 41.875 -44.719 -16.25 1 20.5 626 MET B N 1
ATOM 9964 C CA . MET B 1 626 ? 41.312 -45.594 -15.234 1 20.5 626 MET B CA 1
ATOM 9965 C C . MET B 1 626 ? 40.719 -44.812 -14.07 1 20.5 626 MET B C 1
ATOM 9967 O O . MET B 1 626 ? 41.469 -44.156 -13.328 1 20.5 626 MET B O 1
ATOM 9971 N N . ASN B 1 627 ? 39.656 -44.125 -14.359 1 21.08 627 ASN B N 1
ATOM 9972 C CA . ASN B 1 627 ? 38.906 -43.25 -13.445 1 21.08 627 ASN B CA 1
ATOM 9973 C C . ASN B 1 627 ? 38.562 -44 -12.148 1 21.08 627 ASN B C 1
ATOM 9975 O O . ASN B 1 627 ? 37.906 -45.031 -12.18 1 21.08 627 ASN B O 1
ATOM 9979 N N . GLN B 1 628 ? 39.406 -43.938 -11.141 1 22.08 628 GLN B N 1
ATOM 9980 C CA . GLN B 1 628 ? 39.281 -44.531 -9.812 1 22.08 628 GLN B CA 1
ATOM 9981 C C . GLN B 1 628 ? 38.031 -44.031 -9.102 1 22.08 628 GLN B C 1
ATOM 9983 O O . GLN B 1 628 ? 37.812 -42.812 -8.977 1 22.08 628 GLN B O 1
ATOM 9988 N N . ASP B 1 629 ? 36.875 -44.75 -8.953 1 25.83 629 ASP B N 1
ATOM 9989 C CA . ASP B 1 629 ? 35.5 -44.844 -8.453 1 25.83 629 ASP B CA 1
ATOM 9990 C C . ASP B 1 629 ? 35.438 -44.5 -6.973 1 25.83 629 ASP B C 1
ATOM 9992 O O . ASP B 1 629 ? 35.875 -45.281 -6.117 1 25.83 629 ASP B O 1
ATOM 9996 N N . SER B 1 630 ? 35.75 -43.281 -6.523 1 26.47 630 SER B N 1
ATOM 9997 C CA . SER B 1 630 ? 35.625 -43.031 -5.09 1 26.47 630 SER B CA 1
ATOM 9998 C C . SER B 1 630 ? 34.188 -43.188 -4.633 1 26.47 630 SER B C 1
ATOM 10000 O O . SER B 1 630 ? 33.25 -42.906 -5.398 1 26.47 630 SER B O 1
ATOM 10002 N N . PRO B 1 631 ? 33.562 -43.719 -3.377 1 30.02 631 PRO B N 1
ATOM 10003 C CA . PRO B 1 631 ? 32.312 -44.188 -2.822 1 30.02 631 PRO B CA 1
ATOM 10004 C C . PRO B 1 631 ? 31.312 -43.062 -2.592 1 30.02 631 PRO B C 1
ATOM 10006 O O . PRO B 1 631 ? 30.484 -43.125 -1.681 1 30.02 631 PRO B O 1
ATOM 10009 N N . ARG B 1 632 ? 31.172 -42 -3.354 1 37.44 632 ARG B N 1
ATOM 10010 C CA . ARG B 1 632 ? 30.266 -40.875 -3.146 1 37.44 632 ARG B CA 1
ATOM 10011 C C . ARG B 1 632 ? 28.812 -41.312 -3.23 1 37.44 632 ARG B C 1
ATOM 10013 O O . ARG B 1 632 ? 28.453 -42.094 -4.102 1 37.44 632 ARG B O 1
ATOM 10020 N N . HIS B 1 633 ? 27.922 -41.094 -2.172 1 44.53 633 HIS B N 1
ATOM 10021 C CA . HIS B 1 633 ? 26.516 -41.438 -2.02 1 44.53 633 HIS B CA 1
ATOM 10022 C C . HIS B 1 633 ? 25.688 -40.844 -3.146 1 44.53 633 HIS B C 1
ATOM 10024 O O . HIS B 1 633 ? 25.797 -39.656 -3.439 1 44.53 633 HIS B O 1
ATOM 10030 N N . ASP B 1 634 ? 25.047 -41.469 -4.066 1 48.91 634 ASP B N 1
ATOM 10031 C CA . ASP B 1 634 ? 24.391 -41.156 -5.34 1 48.91 634 ASP B CA 1
ATOM 10032 C C . ASP B 1 634 ? 23.078 -40.438 -5.125 1 48.91 634 ASP B C 1
ATOM 10034 O O . ASP B 1 634 ? 22.484 -40.531 -4.047 1 48.91 634 ASP B O 1
ATOM 10038 N N . ALA B 1 635 ? 22.609 -39.406 -5.785 1 50.94 635 ALA B N 1
ATOM 10039 C CA . ALA B 1 635 ? 21.375 -38.625 -5.809 1 50.94 635 ALA B CA 1
ATOM 10040 C C . ALA B 1 635 ? 20.141 -39.531 -5.648 1 50.94 635 ALA B C 1
ATOM 10042 O O . ALA B 1 635 ? 19.172 -39.156 -5 1 50.94 635 ALA B O 1
ATOM 10043 N N . ASP B 1 636 ? 20.266 -40.75 -6.137 1 55.06 636 ASP B N 1
ATOM 10044 C CA . ASP B 1 636 ? 19.141 -41.688 -6.074 1 55.06 636 ASP B CA 1
ATOM 10045 C C . ASP B 1 636 ? 18.906 -42.156 -4.648 1 55.06 636 ASP B C 1
ATOM 10047 O O . ASP B 1 636 ? 17.766 -42.375 -4.23 1 55.06 636 ASP B O 1
ATOM 10051 N N . TYR B 1 637 ? 20.094 -42.156 -3.98 1 52.97 637 TYR B N 1
ATOM 10052 C CA . TYR B 1 637 ? 20.016 -42.594 -2.59 1 52.97 637 TYR B CA 1
ATOM 10053 C C . TYR B 1 637 ? 19.328 -41.531 -1.731 1 52.97 637 TYR B C 1
ATOM 10055 O O . TYR B 1 637 ? 18.453 -41.875 -0.925 1 52.97 637 TYR B O 1
ATOM 10063 N N . ILE B 1 638 ? 19.531 -40.438 -2.035 1 52.75 638 ILE B N 1
ATOM 10064 C CA . ILE B 1 638 ? 18.969 -39.312 -1.27 1 52.75 638 ILE B CA 1
ATOM 10065 C C . ILE B 1 638 ? 17.484 -39.188 -1.585 1 52.75 638 ILE B C 1
ATOM 10067 O O . ILE B 1 638 ? 16.672 -38.938 -0.686 1 52.75 638 ILE B O 1
ATOM 10071 N N . LEU B 1 639 ? 17.203 -39.281 -2.797 1 60.25 639 LEU B N 1
ATOM 10072 C CA . LEU B 1 639 ? 15.797 -39.219 -3.197 1 60.25 639 LEU B CA 1
ATOM 10073 C C . LEU B 1 639 ? 14.984 -40.312 -2.535 1 60.25 639 LEU B C 1
ATOM 10075 O O . LEU B 1 639 ? 13.852 -40.094 -2.098 1 60.25 639 LEU B O 1
ATOM 10079 N N . ALA B 1 640 ? 15.508 -41.438 -2.547 1 61.56 640 ALA B N 1
ATOM 10080 C CA . ALA B 1 640 ? 14.828 -42.562 -1.911 1 61.56 640 ALA B CA 1
ATOM 10081 C C . ALA B 1 640 ? 14.656 -42.312 -0.413 1 61.56 640 ALA B C 1
ATOM 10083 O O . ALA B 1 640 ? 13.602 -42.594 0.151 1 61.56 640 ALA B O 1
ATOM 10084 N N . GLU B 1 641 ? 15.781 -41.656 0.148 1 53.25 641 GLU B N 1
ATOM 10085 C CA . GLU B 1 641 ? 15.727 -41.281 1.558 1 53.25 641 GLU B CA 1
ATOM 10086 C C . GLU B 1 641 ? 14.641 -40.25 1.805 1 53.25 641 GLU B C 1
ATOM 10088 O O . GLU B 1 641 ? 13.906 -40.312 2.793 1 53.25 641 GLU B O 1
ATOM 10093 N N . ALA B 1 642 ? 14.57 -39.344 0.982 1 56.53 642 ALA B N 1
ATOM 10094 C CA . ALA B 1 642 ? 13.578 -38.25 1.091 1 56.53 642 ALA B CA 1
ATOM 10095 C C . ALA B 1 642 ? 12.164 -38.812 0.995 1 56.53 642 ALA B C 1
ATOM 10097 O O . ALA B 1 642 ? 11.281 -38.438 1.76 1 56.53 642 ALA B O 1
ATOM 10098 N N . GLN B 1 643 ? 11.961 -39.688 0.104 1 55.06 643 GLN B N 1
ATOM 10099 C CA . GLN B 1 643 ? 10.633 -40.25 -0.126 1 55.06 643 GLN B CA 1
ATOM 10100 C C . GLN B 1 643 ? 10.172 -41.094 1.072 1 55.06 643 GLN B C 1
ATOM 10102 O O . GLN B 1 643 ? 8.969 -41.281 1.264 1 55.06 643 GLN B O 1
ATOM 10107 N N . ALA B 1 644 ? 11.203 -41.375 1.825 1 47.78 644 ALA B N 1
ATOM 10108 C CA . ALA B 1 644 ? 10.906 -42.25 2.959 1 47.78 644 ALA B CA 1
ATOM 10109 C C . ALA B 1 644 ? 10.594 -41.438 4.211 1 47.78 644 ALA B C 1
ATOM 10111 O O . ALA B 1 644 ? 10.102 -42 5.203 1 47.78 644 ALA B O 1
ATOM 10112 N N . ILE B 1 645 ? 10.828 -40.094 4.023 1 43.06 645 ILE B N 1
ATOM 10113 C CA . ILE B 1 645 ? 10.625 -39.312 5.223 1 43.06 645 ILE B CA 1
ATOM 10114 C C . ILE B 1 645 ? 9.141 -39 5.406 1 43.06 645 ILE B C 1
ATOM 10116 O O . ILE B 1 645 ? 8.422 -38.75 4.434 1 43.06 645 ILE B O 1
ATOM 10120 N N . ALA B 1 646 ? 8.586 -39.156 6.609 1 36 646 ALA B N 1
ATOM 10121 C CA . ALA B 1 646 ? 7.184 -39 6.965 1 36 646 ALA B CA 1
ATOM 10122 C C . ALA B 1 646 ? 6.793 -37.531 6.996 1 36 646 ALA B C 1
ATOM 10124 O O . ALA B 1 646 ? 5.605 -37.188 7.043 1 36 646 ALA B O 1
ATOM 10125 N N . MET B 1 647 ? 7.684 -36.719 7.035 1 36.75 647 MET B N 1
ATOM 10126 C CA . MET B 1 647 ? 7.371 -35.344 7.348 1 36.75 647 MET B CA 1
ATOM 10127 C C . MET B 1 647 ? 6.453 -34.719 6.289 1 36.75 647 MET B C 1
ATOM 10129 O O . MET B 1 647 ? 5.695 -33.812 6.574 1 36.75 647 MET B O 1
ATOM 10133 N N . THR B 1 648 ? 6.543 -35.125 5.027 1 40.09 648 THR B N 1
ATOM 10134 C CA . THR B 1 648 ? 5.766 -34.438 4.012 1 40.09 648 THR B CA 1
ATOM 10135 C C . THR B 1 648 ? 4.672 -35.312 3.451 1 40.09 648 THR B C 1
ATOM 10137 O O . THR B 1 648 ? 4.938 -36.469 3.07 1 40.09 648 THR B O 1
ATOM 10140 N N . LEU B 1 649 ? 3.465 -35.344 4.074 1 37.78 649 LEU B N 1
ATOM 10141 C CA . LEU B 1 649 ? 2.359 -36.188 3.646 1 37.78 649 LEU B CA 1
ATOM 10142 C C . LEU B 1 649 ? 1.873 -35.781 2.258 1 37.78 649 LEU B C 1
ATOM 10144 O O . LEU B 1 649 ? 1.694 -34.594 1.978 1 37.78 649 LEU B O 1
ATOM 10148 N N . PRO B 1 650 ? 2.129 -36.688 1.354 1 35.88 650 PRO B N 1
ATOM 10149 C CA . PRO B 1 650 ? 1.291 -36.406 0.184 1 35.88 650 PRO B CA 1
ATOM 10150 C C . PRO B 1 650 ? -0.188 -36.281 0.538 1 35.88 650 PRO B C 1
ATOM 10152 O O . PRO B 1 650 ? -0.642 -36.844 1.542 1 35.88 650 PRO B O 1
ATOM 10155 N N . ILE B 1 651 ? -0.861 -35.281 0.039 1 34.75 651 ILE B N 1
ATOM 10156 C CA . ILE B 1 651 ? -2.289 -35.125 0.286 1 34.75 651 ILE B CA 1
ATOM 10157 C C . ILE B 1 651 ? -3.025 -36.406 -0.077 1 34.75 651 ILE B C 1
ATOM 10159 O O . ILE B 1 651 ? -4.219 -36.531 0.198 1 34.75 651 ILE B O 1
ATOM 10163 N N . ASP B 1 652 ? -2.613 -37.406 -0.817 1 33.06 652 ASP B N 1
ATOM 10164 C CA . ASP B 1 652 ? -3.451 -38.5 -1.294 1 33.06 652 ASP B CA 1
ATOM 10165 C C . ASP B 1 652 ? -3.914 -39.406 -0.135 1 33.06 652 ASP B C 1
ATOM 10167 O O . ASP B 1 652 ? -5.004 -39.969 -0.184 1 33.06 652 ASP B O 1
ATOM 10171 N N . HIS B 1 653 ? -3.047 -40.031 0.549 1 32.25 653 HIS B N 1
ATOM 10172 C CA . HIS B 1 653 ? -3.521 -41.219 1.26 1 32.25 653 HIS B CA 1
ATOM 10173 C C . HIS B 1 653 ? -4.688 -40.875 2.184 1 32.25 653 HIS B C 1
ATOM 10175 O O . HIS B 1 653 ? -5.109 -41.719 2.992 1 32.25 653 HIS B O 1
ATOM 10181 N N . SER B 1 654 ? -4.945 -39.75 2.494 1 29.02 654 SER B N 1
ATOM 10182 C CA . SER B 1 654 ? -6.195 -39.656 3.242 1 29.02 654 SER B CA 1
ATOM 10183 C C . SER B 1 654 ? -7.395 -40 2.365 1 29.02 654 SER B C 1
ATOM 10185 O O . SER B 1 654 ? -7.434 -39.656 1.188 1 29.02 654 SER B O 1
ATOM 10187 N N . ASP B 1 655 ? -8.094 -41.125 2.557 1 30.19 655 ASP B N 1
ATOM 10188 C CA . ASP B 1 655 ? -9.422 -41.562 2.143 1 30.19 655 ASP B CA 1
ATOM 10189 C C . ASP B 1 655 ? -10.328 -40.375 1.854 1 30.19 655 ASP B C 1
ATOM 10191 O O . ASP B 1 655 ? -11.555 -40.5 1.872 1 30.19 655 ASP B O 1
ATOM 10195 N N . ILE B 1 656 ? -9.891 -39.25 1.82 1 30.5 656 ILE B N 1
ATOM 10196 C CA . ILE B 1 656 ? -10.758 -38.062 1.735 1 30.5 656 ILE B CA 1
ATOM 10197 C C . ILE B 1 656 ? -11.445 -38.031 0.371 1 30.5 656 ILE B C 1
ATOM 10199 O O . ILE B 1 656 ? -12.586 -37.594 0.257 1 30.5 656 ILE B O 1
ATOM 10203 N N . PHE B 1 657 ? -10.656 -38.312 -0.727 1 29.92 657 PHE B N 1
ATOM 10204 C CA . PHE B 1 657 ? -11.375 -38.312 -1.996 1 29.92 657 PHE B CA 1
ATOM 10205 C C . PHE B 1 657 ? -11.891 -39.719 -2.332 1 29.92 657 PHE B C 1
ATOM 10207 O O . PHE B 1 657 ? -12.086 -40.062 -3.504 1 29.92 657 PHE B O 1
ATOM 10214 N N . HIS B 1 658 ? -11.93 -40.75 -1.575 1 27.45 658 HIS B N 1
ATOM 10215 C CA . HIS B 1 658 ? -12.508 -42.031 -1.959 1 27.45 658 HIS B CA 1
ATOM 10216 C C . HIS B 1 658 ? -13.914 -41.844 -2.518 1 27.45 658 HIS B C 1
ATOM 10218 O O . HIS B 1 658 ? -14.805 -41.344 -1.828 1 27.45 658 HIS B O 1
ATOM 10224 N N . ILE B 1 659 ? -14.039 -41.719 -3.789 1 28.5 659 ILE B N 1
ATOM 10225 C CA . ILE B 1 659 ? -15.281 -42.062 -4.473 1 28.5 659 ILE B CA 1
ATOM 10226 C C . ILE B 1 659 ? -15.758 -43.438 -4.039 1 28.5 659 ILE B C 1
ATOM 10228 O O . ILE B 1 659 ? -14.977 -44.406 -4.016 1 28.5 659 ILE B O 1
ATOM 10232 N N . GLY B 1 660 ? -16.859 -43.656 -3.346 1 25.09 660 GLY B N 1
ATOM 10233 C CA . GLY B 1 660 ? -17.656 -44.844 -3.143 1 25.09 660 GLY B CA 1
ATOM 10234 C C . GLY B 1 660 ? -17.797 -45.688 -4.395 1 25.09 660 GLY B C 1
ATOM 10235 O O . GLY B 1 660 ? -18.406 -45.281 -5.375 1 25.09 660 GLY B O 1
ATOM 10236 N N . GLU B 1 661 ? -16.906 -46.469 -4.836 1 25.05 661 GLU B N 1
ATOM 10237 C CA . GLU B 1 661 ? -17.281 -47.594 -5.707 1 25.05 661 GLU B CA 1
ATOM 10238 C C . GLU B 1 661 ? -18.422 -48.406 -5.105 1 25.05 661 GLU B C 1
ATOM 10240 O O . GLU B 1 661 ? -18.297 -48.938 -4.012 1 25.05 661 GLU B O 1
ATOM 10245 N N . SER B 1 662 ? -19.734 -48.188 -5.316 1 22.7 662 SER B N 1
ATOM 10246 C CA . SER B 1 662 ? -20.797 -49.188 -5.285 1 22.7 662 SER B CA 1
ATOM 10247 C C . SER B 1 662 ? -20.375 -50.438 -6.074 1 22.7 662 SER B C 1
ATOM 10249 O O . SER B 1 662 ? -19.984 -50.344 -7.234 1 22.7 662 SER B O 1
ATOM 10251 N N . SER B 1 663 ? -20.203 -51.469 -5.258 1 20.38 663 SER B N 1
ATOM 10252 C CA . SER B 1 663 ? -20.703 -52.75 -5.727 1 20.38 663 SER B CA 1
ATOM 10253 C C . SER B 1 663 ? -22.219 -52.719 -5.941 1 20.38 663 SER B C 1
ATOM 10255 O O . SER B 1 663 ? -22.953 -52.156 -5.125 1 20.38 663 SER B O 1
#

Solvent-accessible surface area (backbone atoms only — not comparable to full-atom values): 75576 Å² total; per-residue (Å²): 137,79,82,78,81,72,79,77,82,77,84,78,68,62,73,61,58,60,64,68,64,69,70,89,69,75,81,67,88,74,78,85,76,76,88,80,60,70,73,57,58,67,74,54,62,44,56,34,69,52,38,88,57,52,44,75,46,72,82,43,100,54,24,34,43,42,36,19,25,74,8,61,68,37,46,56,51,50,57,46,59,74,66,47,84,72,79,91,48,67,67,59,50,50,49,53,47,54,50,50,39,39,52,38,52,32,82,74,84,62,78,85,63,51,84,82,57,61,59,78,79,61,76,75,76,55,70,68,58,50,54,53,35,50,52,41,34,74,46,66,46,56,57,58,58,58,51,72,61,63,71,64,50,53,51,51,51,52,42,63,76,68,45,54,72,77,78,41,39,81,61,37,65,57,44,48,25,33,52,28,18,51,47,17,48,16,43,58,64,39,58,68,58,22,58,73,69,30,35,61,57,38,51,49,52,18,48,38,26,39,48,53,14,54,69,62,43,58,75,70,65,41,54,33,56,58,46,46,46,24,51,53,36,48,34,51,44,27,44,35,54,15,17,40,58,50,24,50,31,49,42,24,35,51,51,37,31,40,50,39,45,31,53,42,45,75,49,67,84,81,47,87,64,59,68,68,54,51,51,42,44,50,28,39,47,48,36,52,52,40,50,38,48,52,55,19,48,52,38,36,45,81,58,61,71,59,70,87,73,38,32,64,68,46,55,57,65,52,40,44,77,75,72,63,73,74,65,72,84,70,79,69,62,53,62,70,53,29,44,47,34,48,24,21,50,48,39,52,50,51,50,49,36,52,51,39,51,42,65,24,62,58,71,67,87,60,85,64,72,76,64,91,65,96,60,53,49,72,33,43,58,67,52,46,52,52,42,53,50,52,51,50,54,52,58,62,53,51,58,65,56,62,74,36,81,91,40,55,67,43,40,51,48,52,52,50,53,50,50,47,50,53,52,41,41,48,41,70,68,21,55,41,29,46,64,49,48,45,39,54,49,69,67,45,95,69,53,68,72,49,51,48,41,23,24,27,34,46,22,43,23,54,48,52,43,54,53,48,50,55,36,48,75,68,66,68,70,54,61,40,46,36,70,56,48,50,40,49,45,52,23,33,51,49,43,49,51,47,37,47,46,19,73,69,50,63,86,83,32,66,50,49,51,51,37,51,48,33,54,39,53,38,36,22,33,29,48,72,85,26,44,27,45,38,47,51,52,38,50,45,52,51,38,61,70,37,45,92,39,35,88,75,61,58,67,59,48,43,66,72,38,68,40,78,42,67,55,50,72,73,61,70,78,73,81,74,71,89,63,78,59,87,76,85,67,89,71,79,83,82,82,77,83,79,86,70,87,66,85,83,79,84,80,83,77,77,70,82,75,77,80,78,77,82,78,69,73,84,78,83,81,75,85,76,75,83,77,79,83,74,89,71,65,40,32,44,56,48,47,54,50,5,60,63,37,74,77,54,68,68,80,67,82,52,74,56,78,63,74,81,76,77,128,136,82,81,76,78,75,78,77,82,77,86,76,63,63,74,59,57,63,63,68,62,67,71,86,70,77,80,69,91,72,80,86,77,76,91,72,61,69,71,55,57,66,72,51,64,43,56,34,70,53,39,90,56,54,45,74,45,74,82,43,97,54,22,35,41,41,37,20,25,75,7,62,68,36,46,55,52,50,56,47,59,75,66,48,83,70,80,91,48,68,66,59,50,50,49,52,48,55,50,50,39,40,50,38,51,33,83,74,85,63,80,84,60,54,84,81,58,63,59,78,79,62,78,76,75,54,70,69,57,49,54,54,37,50,53,42,34,75,46,66,45,57,59,57,58,56,49,73,61,63,70,64,49,54,52,52,51,54,42,62,77,69,45,54,70,78,77,40,40,83,61,37,65,57,43,47,25,32,54,27,18,51,49,17,47,17,42,58,63,38,59,66,57,22,58,74,68,30,34,60,56,37,50,50,51,18,48,39,26,39,49,54,14,53,71,62,43,60,74,71,65,42,54,33,57,58,47,46,46,23,50,52,35,47,33,52,44,27,44,35,53,14,16,40,58,51,24,50,31,49,42,24,34,51,52,37,31,40,52,40,45,31,53,41,45,77,49,66,84,82,44,86,63,59,68,68,56,51,49,44,44,51,29,38,46,50,35,51,53,42,52,38,49,50,54,18,49,52,40,35,46,83,56,62,70,60,70,86,72,39,33,64,68,45,56,56,66,51,40,43,78,75,72,63,74,74,64,72,84,72,78,68,62,53,63,70,54,29,45,48,34,49,24,21,50,48,40,51,49,51,50,49,37,52,50,40,49,42,65,26,63,58,70,67,88,59,84,65,72,76,64,92,65,96,61,55,50,72,34,44,58,66,51,47,52,51,42,52,49,50,51,51,54,52,58,63,53,51,54,65,55,61,75,36,80,92,41,54,68,42,40,52,48,52,50,50,53,49,49,46,50,52,51,41,42,48,42,70,68,21,54,40,29,45,63,47,48,46,38,55,41,69,67,45,93,70,54,67,72,49,50,48,39,23,25,30,34,46,22,45,23,53,48,53,42,55,53,49,50,54,36,49,76,69,66,66,71,53,60,41,45,37,70,56,48,50,39,50,45,52,24,33,52,50,42,50,51,46,38,46,47,16,74,70,48,64,86,84,30,68,49,49,52,49,36,50,48,32,53,38,53,39,36,21,33,29,48,72,85,26,43,29,44,37,48,50,52,39,51,47,52,51,36,62,68,38,46,92,38,34,88,74,61,57,67,61,48,42,65,72,38,69,40,79,43,70,55,50,72,71,59,67,77,73,82,73,72,90,64,79,60,86,75,83,64,85,68,76,83,74,72,91,83,79,83,72,89,70,91,77,84,90,80,86,82,84,81,90,86,77,84,81,77,86,78,69,74,84,76,85,80,76,83,74,75,82,77,82,84,73,90,66,62,39,31,42,57,48,46,54,51,6,62,66,41,75,83,54,70,69,82,64,81,54,74,51,75,65,71,81,77,78,128

Nearest PDB structures (foldseek):
  6vfk-assembly1_B  TM=2.465E-01  e=8.978E+00  synthetic construct
  6vfk-assembly1_B  TM=1.327E-01  e=5.930E+00  synthetic construct
  5k7v-assembly1_B  TM=1.734E-01  e=9.332E+00  synthetic construct

pLDDT: mean 70.95, std 25.99, range [15.35, 98.0]

Foldseek 3Di:
DDPPPPPDDPCPDDPVVVVPPPDPDDPDPDPDPDDPPPVVVVLQFFWFLLFQDWDWDDPDPVDIDTFGSLAPLSLLVSLLVLQQPDDCPVVLVVQLNVLSCCLAAPDADDLPDDPVLPPPPDDDDDPVVLVVLLVCCCQQNPLLQDQDDSVVLNVLSVCVNPPDCVVCPPVCLLNQLLSLLSSLRSLQFDQVVCQVPNQVVSNVSSSSSLSVSVVSQDLQPQQDLSSLSSLLSNLSSCLLLNRLVVSLVSLLSSVVNLVNNVLLHDCCVPDPDPPVVVVSSLSSVLNSLLSQLVSCLNRVHDGNDDNVSRDVVSLVVQAQDPPDPPPPVPPAPDPVSLSSNLSSLSSVLSVLLSCLLCQFFVDPPPPDDDDPDDTIGGGDVVSLVVSLVVLVVSLVCLLVRGADVVCNLSRVLSSLVSLLSSLVSLLSNQSRLLCVLLCVLVVHDDRPVSLLSNLQNLLSLLLLLVVLVVCVVVVSDTLSPSSSLVSLLSSLVSLVSLQLSFACQPPPAPSNVSSLSSLLSLLQSDTDSTSSLSSLSSVVSSCVSSVNRHDDDSLVSSQPHHHSRNSPVPRGSPPDPPPPPPDPDDPDDDDDDDDDPADDDDDDPPCPDDPDDVPDDDDDDDPPPPPDDDPRDHSNNSNVVSNPNPSSDNSPVPCSPPDPPDD/DDPPPPPDPPCPPDVVPVVPPPDPDDPDPDPDPDDCPPVVVVLQFFWFLLFQDWDWDDPDPVDIDTFGSLAPLSLLVSLLVLQQPDDCPVVLVVQLNVLSCCLAAPDADDLPDDPVQPPPPDDDDDLVVLVVLLVQCCQFQPLLQDQDDSVVLNVLSVCVVPPDCVVCPVVCLLNQLLSLLSSLRSLQFDQVVCQVPNQVVSNVSSSSSLSVSVVSQDLQPQQDLSSLSSLLSNLSSCLLLNRLVVSLVSLLSSVVNLVNNVLLHDCCVPDPDDPVVVVSSLSSVLNSLLSQLVSCLNRVHDGNDDNVSRDVVSLVVQEQDPPDPPPPVPPAPDPVSLSSNLSSLLSVLSVLLSCLLCQFFVDPPPVDDPDPDDTIGGGDVVSLVVSLVVLVVSLVCLLVRGDDVVCNLSRVLSSLVSLLSSLVSLLSNQSSLLCVLLCVLVVHDDRPVSLLSNLQNLLSLLLLLVVLVVCVVVVSDTLSPSSSLVSLLSSLVSLVSLQLSFAPQPPPFPSNVSSLSSLLSLLQSDTDSTSSLSSLSSVVSSCVSSVNRHDDPSLVSSQPHHHSRNSPVVRGSPPDDPPPPPDPDDPDPDDDPPDDPDDDDDDDDDDDDDPDDVPDDDDDDDPVPPPDDDPRDHSNNSSVVSNPRPSHDNSPPPCSPPDPPDD

Secondary structure (DSSP, 8-state):
-------------THHHHHH--------------S--SHHHHTT-EE-SS-S--EEEEEETTEEEEE-TTSHHHHHHHHHHHH--S---HHHHHHHHHHHHTTTBPPPP-TTT-TTT--TTPPPPPHHHHHHHHHHHHHTS-TT---S-HHHHHHHHHHHHHS-TTTTHHHHHHHHHHHHHHHHHHHHH-HHHHHHH-HHHHHHHHHHHHHHHHHHS-GGG--BHHHHHHHHHHHHHHHHTTBHHHHHHHHHHHHHHHHHHTTTS--TTT----HHHHHHHHHHHHHHHHHHHHHHHHHT---SS-GGGS-HHHHHHTS-----S---TT----HHHHHHHHHHHHHHHHHHHHHHHHHHH-----S----SSTT-PEE-HHHHHHHHHHHHHHHHHGGGPPP-TT-HHHHHHHHHHHHHHHHHHHHHHHGGGTTHHHHHHTT----HHHHHHHHHHHHHHHHHHHHHHHHHHTT---TT-HHHHHHHHHHHHHHHHHHHHSTT--SS-HHHHHHHHHHHHHHHT--TT-HHHHHHHHHHHHHHHTTTT----HHHHHHHS--SSSGGG--S---S-S---------------S-------------------GGG------------------HHHHHHHHHT-TTS--GGGSGGG------/-------------TTTHHHHT------------SS-HHHHHHTT-EE-SS-S--EEEEEETTEEEEE-TTSHHHHHHHHHHHH--S---HHHHHHHHHHHHTTTBPPPP-TTT-TTT--TTPPPPPHHHHHHHHHHHHHTS-TT---S-HHHHHHHHHHHHHS-TTTTHHHHHHHHHHHHHHHHHHHHH-HHHHHHH-HHHHHHHHHHHHHHHHHHS-GGG--BHHHHHHHHHHHHHHHHTTBHHHHHHHHHHHHHHHHHHTTTS--TTT----HHHHHHHHHHHHHHHHHHHHHHHHHT---SS-GGGS-HHHHHHTS-----S---TT----HHHHHHHHHHHHHHHHHHHHHHHHHHHS----S----SSTT-PEE-HHHHHHHHHHHHHHHHGGGGPPP-TT-HHHHHHHHHHHHHHHHHHHHHHHGGGTTHHHHHHTT----HHHHHHHHHHHHHHHHHHHHHHHHHHTT---TT-HHHHHHHHHHHHHHHHHHHHSTT--SS-HHHHHHHHHHHHHHHT--TT-HHHHHHHHHHHHHHHTTTT----HHHHHHHS--SSGGGG--S---S-S-----------------------------------TT-------------------HHHHHHHHHT-TTS--STTSGGG------

Radius of gyration: 36.7 Å; Cα contacts (8 Å, |Δi|>4): 1586; chains: 2; bounding box: 106×129×128 Å

Organism: NCBI:txid86049

Sequence (1326 aa):
MQLKAQTPDSANGDIDSVISSLDTSYPEPGDGESSADEDEAKHRRLNSMMGSAGRIISHSPSQTTYYGPYSGYAFVFKTIELFRRMPDNPVLTTETQTITATLFNAPMPEAEGGPHYSSQFQSLPSLSITLSLLDVVFTRCHPLIQFVHEADFRDMVHRLYSESALQFGASSRDFMPLFHSVLSIALLFETRLRKKHGCEDIAHEATRHFILARKELDIAQCADLISMQTILCLITFLVTTSRLTSAYTYLGIACTSALRLGLHKEIDKDLSFPGTQQEARLRIMLAVLQLDTFVSMVLDMPARINPGCVDPAVLAALQPPSTKKSATATDSLSDPQAKYATSAKHMQLLALTASGLRGIFVHGNSNEKPASGPNVDSVDTKKMAETEDAFRKWAKALSCVPLIPQKPELSAILKYELEMAFYLGQFILYQPFLHYLIQMANGLPIMKIQSQHALACIKIASTTISRSEVMHQRGLLAPASWSVMYTLFQAVMCLLFLIATHNGTSRPSEAWKKGELGIRLLATMRCFDNGAVRCLWIIKMVIKQLSHTVQFDVDQIVAATDCLCPCGRTSLLPTEALDRRPSRDQHPDVTAGGGASGYATPETPHDARAYPSVWSRPGIEQIMIMNQDSPRHDADYILAEAQAIAMTLPIDHSDIFHIGESSMQLKAQTPDSANGDIDSVISSLDTSYPEPGDGESSADEDEAKHRRLNSMMGSAGRIISHSPSQTTYYGPYSGYAFVFKTIELFRRMPDNPVLTTETQTITATLFNAPMPEAEGGPHYSSQFQSLPSLSITLSLLDVVFTRCHPLIQFVHEADFRDMVHRLYSESALQFGASSRDFMPLFHSVLSIALLFETRLRKKHGCEDIAHEATRHFILARKELDIAQCADLISMQTILCLITFLVTTSRLTSAYTYLGIACTSALRLGLHKEIDKDLSFPGTQQEARLRIMLAVLQLDTFVSMVLDMPARINPGCVDPAVLAALQPPSTKKSATATDSLSDPQAKYATSAKHMQLLALTASGLRGIFVHGNSNEKPASGPNVDSVDTKKMAETEDAFRKWAKALSCVPLIPQKPELSAILKYELEMAFYLGQFILYQPFLHYLIQMANGLPIMKIQSQHALACIKIASTTISRSEVMHQRGLLAPASWSVMYTLFQAVMCLLFLIATHNGTSRPSEAWKKGELGIRLLATMRCFDNGAVRCLWIIKMVIKQLSHTVQFDVDQIVAATDCLCPCGRTSLLPTEALDRRPSRDQHPDVTAGGGASGYATPETPHDARAYPSVWSRPGIEQIMIMNQDSPRHDADYILAEAQAIAMTLPIDHSDIFHIGESS

InterPro domains:
  IPR007219 Xylanolytic transcriptional activator, regulatory domain [PF04082] (138-303)